Protein AF-0000000077099091 (afdb_homodimer)

Sequence (804 aa):
MNDFTFLSPTRLVVGRDAEKETGKWIKEYGGTTVLVHHDSGFVKQNGFVDKVIDMLKADGLKVVELGGVVPNPHLSKVYEGIELCKKEGVDFLLAIGGGSVIDSTKAIAMGLPYEGDVWDFFIEEDGVPHDVPTKSTPLGVILTIAATGSEASNSCVITKADENLKRFCDNDINRARFAIENPELTMTLPPFQTACGIIDIMSHSFERYFTPEKENDILTDYLCEAIFHTCMDCGRILMKDPENYEARASIMVASTLSHNGLTGMGRTGDWASHFIEHELSGEYQSVTHGAGLAVITPAWMKYVYKDNMDKFIKWATRVMGVSMDYGDPERTVLEAIDRLELFFLSLGVPTKLRDVPGVEDLDEEVMERMAKRVRVVHEDGSIGWVRRLNTEDIVEIFKLAMMNDFTFLSPTRLVVGRDAEKETGKWIKEYGGTTVLVHHDSGFVKQNGFVDKVIDMLKADGLKVVELGGVVPNPHLSKVYEGIELCKKEGVDFLLAIGGGSVIDSTKAIAMGLPYEGDVWDFFIEEDGVPHDVPTKSTPLGVILTIAATGSEASNSCVITKADENLKRFCDNDINRARFAIENPELTMTLPPFQTACGIIDIMSHSFERYFTPEKENDILTDYLCEAIFHTCMDCGRILMKDPENYEARASIMVASTLSHNGLTGMGRTGDWASHFIEHELSGEYQSVTHGAGLAVITPAWMKYVYKDNMDKFIKWATRVMGVSMDYGDPERTVLEAIDRLELFFLSLGVPTKLRDVPGVEDLDEEVMERMAKRVRVVHEDGSIGWVRRLNTEDIVEIFKLAM

Organism: Anaerostipes caccae (strain DSM 14662 / CCUG 47493 / JCM 13470 / NCIMB 13811 / L1-92) (NCBI:txid411490)

Secondary structure (DSSP, 8-state):
---EEEEEEEEEEESTTGGGGHHHHHHHTT-SEEEEEEESSHHHHTTHHHHHHHHHHHTT-EEEEEEEE-SS-BHHHHHHHHHHHHHHT--EEEEEESHHHHHHHHHHHHHTT-SS-GGGGT-EETTEES--------EEEEE---SS-TTT-SEEEEEEGGGTEEEEEE-GGGS-SEEEE-GGGGTTS-HHHHHHHHHHHHHHHHHHHS-S-SS--HHHHHHHHHHHHHHHHHHHHHHH-TT-HHHHHHHHHHHHHTTSSGGGTTS----HHHHHHHHHHHHSTTS-HHHHHHHHHHHHHHHHGGGGHHHHHHHHHHTS-PPP-TT-HHHHHHHHHHHHHHHHHHTT--SSGGGSTT--S--HHHHHHHHHHSPP-STTS-B-SSS-B-HHHHHHHHHHT-/---EEEEEEEEEEESTTGGGGHHHHHHHTT-SEEEEEEESSHHHHTTHHHHHHHHHHHTT-EEEEEEEE-SS-BHHHHHHHHHHHHHHT--EEEEEESHHHHHHHHHHHHHTT-SS-GGGGT-EETTEES--------EEEEE---SS-TTT-SEEEEEEGGGTEEEEEE-GGGS-SEEEE-GGGGTTS-HHHHHHHHHHHHHHHHHHHS-S-SS--HHHHHHHHHHHHHHHHHHHHHHH-TT-HHHHHHHHHHHHHTTSSGGGTTS----HHHHHHHHHHHHSTTS-HHHHHHHHHHHHHHHHGGGGHHHHHHHHHHTS-PPP-TT-HHHHHHHHHHHHHHHHHHTT--SSGGGSTT--S--HHHHHHHHHHSPP-STTS-B-SSS-B-HHHHHHHHHHT-

Foldseek 3Di:
DADDDADQQAAEQEEPPSLLCVLVVCVVVPWAEEEEEEEPDDCVVVCVSVVSVVSNVVSRHHYDYDYHADQQGALVSLVVLLVVCVVVVGQEYEFEEAQRSLLSRLLNFQCNVDPDRSCQQFDADLQHRSDHRDGGRAYAYEYLAQAQLQQGFQKHWHAHQVVLDITMGGDNNSHHNYYYHYLQSNLPPDLVRNLLRLLRLLLLLVLQLLAQDQPWDDPLNVVSLVLLQLSLVLLVVCLVPVRPRVSSSSSNVSSNCSRNCSSNPNGDGFCVLVLLLSLVCSVQVPFRSSLSSLALVLLVCVLQCVLHVNSLLCCLCSRQVFDADPVCSVVSNNVSSVSSNVSSVVSVGHRALVPTPRDPPDDLVSLLVSLQSGDANDSVRFGTGSDTAHSVNSSSSNVSSD/DADDDADQQAAEQEEPPSLLCVLVVCVVVPWAEEEEEEEPDDCVVVCVSVVSVVSNVVSRHHYDYDYHADQQGALVSLVVLLVVCVVVVGQEYEFEEAQRSLLSRLLNFQCNVPPDRSCQQFDDDLQHRSDHGDGGRAYAYEYLAQAQLQQGFQKHWHAHQVVLDITMGGDNNSHHNYYYHYLQSNLPDDLVRNLLRLLRLLLLLVLQLLAQDQPWDPPLNVVSLVLLQLSLVLLVVCLVPVRPRVSSSSSNVSSNCSHNCSSNPNGHGFCVLVLLLSLVCSVQVPFRSSLSSLALVLLVCVLQCVLHVNSLLCCLCSRQVFDADPVCSVVSNNVSSVSSNVSSVVSVGHRALVPTPRDPPDDLVSLLVSLQSGDANDSVRFGTGSDTAHSVNSSSSNVSSD

Radius of gyration: 26.86 Å; Cα contacts (8 Å, |Δi|>4): 1705; chains: 2; bounding box: 67×71×65 Å

pLDDT: mean 95.82, std 4.92, range [62.75, 98.94]

Nearest PDB structures (foldseek):
  5yvm-assembly1_A  TM=8.842E-01  e=1.916E-26  candidate division MSBL1 archaeon SCGC-AAA259E19
  5yvr-assembly1_A-2  TM=8.899E-01  e=1.116E-25  candidate division MSBL1 archaeon SCGC-AAA259E19
  2bl4-assembly1_A  TM=8.912E-01  e=6.413E-26  Escherichia coli
  6c7l-assembly1_A-2  TM=8.600E-01  e=1.061E-21  Thermococcus thioreducens
  6scg-assembly1_B  TM=8.452E-01  e=1.075E-20  Escherichia coli K-12

InterPro domains:
  IPR001670 Alcohol dehydrogenase, iron-type/glycerol dehydrogenase GldA [PF00465] (9-180)
  IPR044731 Butanol dehydrogenase-like [PTHR43633] (1-401)
  IPR044731 Butanol dehydrogenase-like [cd08187] (3-399)
  IPR056798 Fe-containing alcohol dehydrogenase-like, C-terminal [PF25137] (194-401)

Structure (mmCIF, N/CA/C/O backbone):
data_AF-0000000077099091-model_v1
#
loop_
_entity.id
_entity.type
_entity.pdbx_description
1 polymer 'Alcohol dehydrogenase, iron-dependent'
#
loop_
_atom_site.group_PDB
_atom_site.id
_atom_site.type_symbol
_atom_site.label_atom_id
_atom_site.label_alt_id
_atom_site.label_comp_id
_atom_site.label_asym_id
_atom_site.label_entity_id
_atom_site.label_seq_id
_atom_site.pdbx_PDB_ins_code
_atom_site.Cartn_x
_atom_site.Cartn_y
_atom_site.Cartn_z
_atom_site.occupancy
_atom_site.B_iso_or_equiv
_atom_site.auth_seq_id
_atom_site.auth_comp_id
_atom_site.auth_asym_id
_atom_site.auth_atom_id
_atom_site.pdbx_PDB_model_num
ATOM 1 N N . MET A 1 1 ? 9.234 -8.43 13.453 1 90.62 1 MET A N 1
ATOM 2 C CA . MET A 1 1 ? 8.07 -7.637 13.062 1 90.62 1 MET A CA 1
ATOM 3 C C . MET A 1 1 ? 7.023 -7.621 14.172 1 90.62 1 MET A C 1
ATOM 5 O O . MET A 1 1 ? 6.633 -8.68 14.68 1 90.62 1 MET A O 1
ATOM 9 N N . ASN A 1 2 ? 6.641 -6.469 14.688 1 93.25 2 ASN A N 1
ATOM 10 C CA . ASN A 1 2 ? 5.547 -6.34 15.641 1 93.25 2 ASN A CA 1
ATOM 11 C C . ASN A 1 2 ? 4.207 -6.715 15.023 1 93.25 2 ASN A C 1
ATOM 13 O O . ASN A 1 2 ? 4.016 -6.566 13.812 1 93.25 2 ASN A O 1
ATOM 17 N N . ASP A 1 3 ? 3.299 -7.332 15.906 1 95.75 3 ASP A N 1
ATOM 18 C CA . ASP A 1 3 ? 1.937 -7.551 15.43 1 95.75 3 ASP A CA 1
ATOM 19 C C . ASP A 1 3 ? 1.286 -6.238 15.008 1 95.75 3 ASP A C 1
ATOM 21 O O . ASP A 1 3 ? 1.543 -5.188 15.602 1 95.75 3 ASP A O 1
ATOM 25 N N . PHE A 1 4 ? 0.5 -6.297 13.953 1 96 4 PHE A N 1
ATOM 26 C CA . PHE A 1 4 ? -0.172 -5.078 13.516 1 96 4 PHE A CA 1
ATOM 27 C C . PHE A 1 4 ? -1.462 -5.406 12.773 1 96 4 PHE A C 1
ATOM 29 O O . PHE A 1 4 ? -1.683 -6.551 12.383 1 96 4 PHE A O 1
ATOM 36 N N . THR A 1 5 ? -2.334 -4.473 12.695 1 96.5 5 THR A N 1
ATOM 37 C CA . THR A 1 5 ? -3.473 -4.445 11.781 1 96.5 5 THR A CA 1
ATOM 38 C C . THR A 1 5 ? -3.303 -3.348 10.734 1 96.5 5 THR A C 1
ATOM 40 O O . THR A 1 5 ? -2.854 -2.244 11.055 1 96.5 5 THR A O 1
ATOM 43 N N . PHE A 1 6 ? -3.508 -3.684 9.516 1 96.25 6 PHE A N 1
ATOM 44 C CA . PHE A 1 6 ? -3.436 -2.707 8.43 1 96.25 6 PHE A CA 1
ATOM 45 C C . PHE A 1 6 ? -4.766 -2.623 7.688 1 96.25 6 PHE A C 1
ATOM 47 O O . PHE A 1 6 ? -5.363 -3.648 7.363 1 96.25 6 PHE A O 1
ATOM 54 N N . LEU A 1 7 ? -5.223 -1.424 7.527 1 92.75 7 LEU A N 1
ATOM 55 C CA . LEU A 1 7 ? -6.441 -1.12 6.785 1 92.75 7 LEU A CA 1
ATOM 56 C C . LEU A 1 7 ? -6.305 0.2 6.031 1 92.75 7 LEU A C 1
ATOM 58 O O . LEU A 1 7 ? -5.922 1.216 6.617 1 92.75 7 LEU A O 1
ATOM 62 N N . SER A 1 8 ? -6.488 0.218 4.746 1 93.44 8 SER A N 1
ATOM 63 C CA . SER A 1 8 ? -6.523 1.417 3.914 1 93.44 8 SER A CA 1
ATOM 64 C C . SER A 1 8 ? -7.867 1.558 3.205 1 93.44 8 SER A C 1
ATOM 66 O O . SER A 1 8 ? -7.961 1.344 1.994 1 93.44 8 SER A O 1
ATOM 68 N N . PRO A 1 9 ? -8.852 2.006 3.893 1 93.81 9 PRO A N 1
ATOM 69 C CA . PRO A 1 9 ? -10.234 1.945 3.41 1 93.81 9 PRO A CA 1
ATOM 70 C C . PRO A 1 9 ? -10.594 3.127 2.514 1 93.81 9 PRO A C 1
ATOM 72 O O . PRO A 1 9 ? -11.656 3.127 1.885 1 93.81 9 PRO A O 1
ATOM 75 N N . THR A 1 10 ? -9.734 4.188 2.518 1 97.81 10 THR A N 1
ATOM 76 C CA . THR A 1 10 ? -10.039 5.355 1.698 1 97.81 10 THR A CA 1
ATOM 77 C C . THR A 1 10 ? -9.93 5.02 0.214 1 97.81 10 THR A C 1
ATOM 79 O O . THR A 1 10 ? -8.906 4.5 -0.235 1 97.81 10 THR A O 1
ATOM 82 N N . ARG A 1 11 ? -11.023 5.273 -0.554 1 97.19 11 ARG A N 1
ATOM 83 C CA . ARG A 1 11 ? -10.984 5.109 -2.004 1 97.19 11 ARG A CA 1
ATOM 84 C C . ARG A 1 11 ? -10.195 6.238 -2.66 1 97.19 11 ARG A C 1
ATOM 86 O O . ARG A 1 11 ? -10.539 7.41 -2.514 1 97.19 11 ARG A O 1
ATOM 93 N N . LEU A 1 12 ? -9.094 5.918 -3.32 1 98.44 12 LEU A N 1
ATOM 94 C CA . LEU A 1 12 ? -8.312 6.914 -4.051 1 98.44 12 LEU A CA 1
ATOM 95 C C . LEU A 1 12 ? -8.75 6.98 -5.512 1 98.44 12 LEU A C 1
ATOM 97 O O . LEU A 1 12 ? -8.711 5.977 -6.223 1 98.44 12 LEU A O 1
ATOM 101 N N . VAL A 1 13 ? -9.234 8.109 -5.961 1 98.5 13 VAL A N 1
ATOM 102 C CA . VAL A 1 13 ? -9.586 8.352 -7.355 1 98.5 13 VAL A CA 1
ATOM 103 C C . VAL A 1 13 ? -8.562 9.297 -7.984 1 98.5 13 VAL A C 1
ATOM 105 O O . VAL A 1 13 ? -8.625 10.516 -7.777 1 98.5 13 VAL A O 1
ATOM 108 N N . VAL A 1 14 ? -7.676 8.727 -8.812 1 98.12 14 VAL A N 1
ATOM 109 C CA . VAL A 1 14 ? -6.5 9.469 -9.266 1 98.12 14 VAL A CA 1
ATOM 110 C C . VAL A 1 14 ? -6.57 9.68 -10.773 1 98.12 14 VAL A C 1
ATOM 112 O O . VAL A 1 14 ? -6.754 8.719 -11.531 1 98.12 14 VAL A O 1
ATOM 115 N N . GLY A 1 15 ? -6.469 10.914 -11.195 1 97.81 15 GLY A N 1
ATOM 116 C CA . GLY A 1 15 ? -6.418 11.148 -12.625 1 97.81 15 GLY A CA 1
ATOM 117 C C . GLY A 1 15 ? -6.973 12.5 -13.031 1 97.81 15 GLY A C 1
ATOM 118 O O . GLY A 1 15 ? -7.441 13.266 -12.18 1 97.81 15 GLY A O 1
ATOM 119 N N . ARG A 1 16 ? -6.895 12.812 -14.344 1 97.5 16 ARG A N 1
ATOM 120 C CA . ARG A 1 16 ? -7.441 14.047 -14.898 1 97.5 16 ARG A CA 1
ATOM 121 C C . ARG A 1 16 ? -8.953 14.094 -14.75 1 97.5 16 ARG A C 1
ATOM 123 O O . ARG A 1 16 ? -9.633 13.086 -14.961 1 97.5 16 ARG A O 1
ATOM 130 N N . ASP A 1 17 ? -9.469 15.188 -14.25 1 97.62 17 ASP A N 1
ATOM 131 C CA . ASP A 1 17 ? -10.898 15.484 -14.133 1 97.62 17 ASP A CA 1
ATOM 132 C C . ASP A 1 17 ? -11.562 14.578 -13.102 1 97.62 17 ASP A C 1
ATOM 134 O O . ASP A 1 17 ? -12.789 14.43 -13.102 1 97.62 17 ASP A O 1
ATOM 138 N N . ALA A 1 18 ? -10.727 13.969 -12.273 1 98.25 18 ALA A N 1
ATOM 139 C CA . ALA A 1 18 ? -11.273 13.062 -11.273 1 98.25 18 ALA A CA 1
ATOM 140 C C . ALA A 1 18 ? -12.312 13.758 -10.406 1 98.25 18 ALA A C 1
ATOM 142 O O . ALA A 1 18 ? -13.25 13.125 -9.906 1 98.25 18 ALA A O 1
ATOM 143 N N . GLU A 1 19 ? -12.242 15.086 -10.188 1 98.25 19 GLU A N 1
ATOM 144 C CA . GLU A 1 19 ? -13.148 15.836 -9.328 1 98.25 19 GLU A CA 1
ATOM 145 C C . GLU A 1 19 ? -14.586 15.781 -9.852 1 98.25 19 GLU A C 1
ATOM 147 O O . GLU A 1 19 ? -15.531 16 -9.094 1 98.25 19 GLU A O 1
ATOM 152 N N . LYS A 1 20 ? -14.734 15.523 -11.125 1 98 20 LYS A N 1
ATOM 153 C CA . LYS A 1 20 ? -16.062 15.43 -11.727 1 98 20 LYS A CA 1
ATOM 154 C C . LYS A 1 20 ? -16.859 14.281 -11.125 1 98 20 LYS A C 1
ATOM 156 O O . LYS A 1 20 ? -18.094 14.258 -11.219 1 98 20 LYS A O 1
ATOM 161 N N . GLU A 1 21 ? -16.141 13.305 -10.5 1 97.5 21 GLU A N 1
ATOM 162 C CA . GLU A 1 21 ? -16.812 12.148 -9.914 1 97.5 21 GLU A CA 1
ATOM 163 C C . GLU A 1 21 ? -17.203 12.414 -8.461 1 97.5 21 GLU A C 1
ATOM 165 O O . GLU A 1 21 ? -17.812 11.562 -7.809 1 97.5 21 GLU A O 1
ATOM 170 N N . THR A 1 22 ? -16.938 13.547 -7.938 1 98.69 22 THR A N 1
ATOM 171 C CA . THR A 1 22 ? -17.094 13.836 -6.512 1 98.69 22 THR A CA 1
ATOM 172 C C . THR A 1 22 ? -18.531 13.609 -6.066 1 98.69 22 THR A C 1
ATOM 174 O O . THR A 1 22 ? -18.781 12.961 -5.047 1 98.69 22 THR A O 1
ATOM 177 N N . GLY A 1 23 ? -19.516 14.141 -6.816 1 98.62 23 GLY A N 1
ATOM 178 C CA . GLY A 1 23 ? -20.922 13.977 -6.469 1 98.62 23 GLY A CA 1
ATOM 179 C C . GLY A 1 23 ? -21.344 12.523 -6.395 1 98.62 23 GLY A C 1
ATOM 180 O O . GLY A 1 23 ? -22.078 12.133 -5.488 1 98.62 23 GLY A O 1
ATOM 181 N N . LYS A 1 24 ? -20.859 11.773 -7.344 1 98.06 24 LYS A N 1
ATOM 182 C CA . LYS A 1 24 ? -21.141 10.336 -7.387 1 98.06 24 LYS A CA 1
ATOM 183 C C . LYS A 1 24 ? -20.703 9.656 -6.094 1 98.06 24 LYS A C 1
ATOM 185 O O . LYS A 1 24 ? -21.469 8.883 -5.508 1 98.06 24 LYS A O 1
ATOM 190 N N . TRP A 1 25 ? -19.516 9.945 -5.621 1 97.94 25 TRP A N 1
ATOM 191 C CA . TRP A 1 25 ? -18.969 9.273 -4.445 1 97.94 25 TRP A CA 1
ATOM 192 C C . TRP A 1 25 ? -19.656 9.773 -3.174 1 97.94 25 TRP A C 1
ATOM 194 O O . TRP A 1 25 ? -19.891 9 -2.244 1 97.94 25 TRP A O 1
ATOM 204 N N . ILE A 1 26 ? -19.984 11.062 -3.105 1 98.75 26 ILE A N 1
ATOM 205 C CA . ILE A 1 26 ? -20.703 11.586 -1.956 1 98.75 26 ILE A CA 1
ATOM 206 C C . ILE A 1 26 ? -22.031 10.836 -1.803 1 98.75 26 ILE A C 1
ATOM 208 O O . ILE A 1 26 ? -22.375 10.383 -0.708 1 98.75 26 ILE A O 1
ATOM 212 N N . LYS A 1 27 ? -22.75 10.664 -2.898 1 98.38 27 LYS A N 1
ATOM 213 C CA . LYS A 1 27 ? -24.031 9.969 -2.873 1 98.38 27 LYS A CA 1
ATOM 214 C C . LYS A 1 27 ? -23.859 8.5 -2.5 1 98.38 27 LYS A C 1
ATOM 216 O O . LYS A 1 27 ? -24.641 7.945 -1.739 1 98.38 27 LYS A O 1
ATOM 221 N N . GLU A 1 28 ? -22.812 7.914 -3.08 1 96.44 28 GLU A N 1
ATOM 222 C CA . GLU A 1 28 ? -22.516 6.512 -2.777 1 96.44 28 GLU A CA 1
ATOM 223 C C . GLU A 1 28 ? -22.328 6.301 -1.278 1 96.44 28 GLU A C 1
ATOM 225 O O . GLU A 1 28 ? -22.719 5.262 -0.74 1 96.44 28 GLU A O 1
ATOM 230 N N . TYR A 1 29 ? -21.766 7.309 -0.608 1 96.88 29 TYR A N 1
ATOM 231 C CA . TYR A 1 29 ? -21.484 7.172 0.818 1 96.88 29 TYR A CA 1
ATOM 232 C C . TYR A 1 29 ? -22.594 7.816 1.651 1 96.88 29 TYR A C 1
ATOM 234 O O . TYR A 1 29 ? -22.391 8.094 2.838 1 96.88 29 TYR A O 1
ATOM 242 N N . GLY A 1 30 ? -23.719 8.195 1.024 1 96.81 30 GLY A N 1
ATOM 243 C CA . GLY A 1 30 ? -24.938 8.523 1.742 1 96.81 30 GLY A CA 1
ATOM 244 C C . GLY A 1 30 ? -25.109 10.016 1.982 1 96.81 30 GLY A C 1
ATOM 245 O O . GLY A 1 30 ? -25.984 10.43 2.754 1 96.81 30 GLY A O 1
ATOM 246 N N . GLY A 1 31 ? -24.281 10.844 1.362 1 98.38 31 GLY A N 1
ATOM 247 C CA . GLY A 1 31 ? -24.375 12.281 1.568 1 98.38 31 GLY A CA 1
ATOM 248 C C . GLY A 1 31 ? -25.531 12.914 0.832 1 98.38 31 GLY A C 1
ATOM 249 O O . GLY A 1 31 ? -25.844 12.531 -0.296 1 98.38 31 GLY A O 1
ATOM 250 N N . THR A 1 32 ? -26.188 13.883 1.465 1 98.62 32 THR A N 1
ATOM 251 C CA . THR A 1 32 ? -27.266 14.656 0.844 1 98.62 32 THR A CA 1
ATOM 252 C C . THR A 1 32 ? -27.031 16.156 1.021 1 98.62 32 THR A C 1
ATOM 254 O O . THR A 1 32 ? -27.25 16.938 0.092 1 98.62 32 THR A O 1
ATOM 257 N N . THR A 1 33 ? -26.656 16.594 2.209 1 98.81 33 THR A N 1
ATOM 258 C CA . THR A 1 33 ? -26.281 17.969 2.533 1 98.81 33 THR A CA 1
ATOM 259 C C . THR A 1 33 ? -24.797 18.047 2.887 1 98.81 33 THR A C 1
ATOM 261 O O . THR A 1 33 ? -24.375 17.516 3.914 1 98.81 33 THR A O 1
ATOM 264 N N . VAL A 1 34 ? -24.047 18.766 2.047 1 98.88 34 VAL A N 1
ATOM 265 C CA . VAL A 1 34 ? -22.594 18.688 2.09 1 98.88 34 VAL A CA 1
ATOM 266 C C . VAL A 1 34 ? -22.016 20.031 2.521 1 98.88 34 VAL A C 1
ATOM 268 O O . VAL A 1 34 ? -22.359 21.078 1.963 1 98.88 34 VAL A O 1
ATOM 271 N N . LEU A 1 35 ? -21.172 20 3.529 1 98.94 35 LEU A N 1
ATOM 272 C CA . LEU A 1 35 ? -20.312 21.141 3.789 1 98.94 35 LEU A CA 1
ATOM 273 C C . LEU A 1 35 ? -19.078 21.109 2.9 1 98.94 35 LEU A C 1
ATOM 275 O O . LEU A 1 35 ? -18.297 20.141 2.945 1 98.94 35 LEU A O 1
ATOM 279 N N . VAL A 1 36 ? -18.938 22.094 2.086 1 98.88 36 VAL A N 1
ATOM 280 C CA . VAL A 1 36 ? -17.688 22.281 1.354 1 98.88 36 VAL A CA 1
ATOM 281 C C . VAL A 1 36 ? -16.766 23.203 2.141 1 98.88 36 VAL A C 1
ATOM 283 O O . VAL A 1 36 ? -17.078 24.391 2.34 1 98.88 36 VAL A O 1
ATOM 286 N N . HIS A 1 37 ? -15.695 22.656 2.635 1 98.81 37 HIS A N 1
ATOM 287 C CA . HIS A 1 37 ? -14.734 23.359 3.477 1 98.81 37 HIS A CA 1
ATOM 288 C C . HIS A 1 37 ? -13.414 23.594 2.74 1 98.81 37 HIS A C 1
ATOM 290 O O . HIS A 1 37 ? -12.93 22.688 2.041 1 98.81 37 HIS A O 1
ATOM 296 N N . HIS A 1 38 ? -12.898 24.828 2.74 1 98.38 38 HIS A N 1
ATOM 297 C CA . HIS A 1 38 ? -11.719 25.172 1.957 1 98.38 38 HIS A CA 1
ATOM 298 C C . HIS A 1 38 ? -10.992 26.375 2.562 1 98.38 38 HIS A C 1
ATOM 300 O O . HIS A 1 38 ? -11.492 27 3.502 1 98.38 38 HIS A O 1
ATOM 306 N N . ASP A 1 39 ? -9.805 26.609 2.121 1 95.19 39 ASP A N 1
ATOM 307 C CA . ASP A 1 39 ? -9.102 27.828 2.502 1 95.19 39 ASP A CA 1
ATOM 308 C C . ASP A 1 39 ? -9.5 28.984 1.593 1 95.19 39 ASP A C 1
ATOM 310 O O . ASP A 1 39 ? -10.414 28.859 0.775 1 95.19 39 ASP A O 1
ATOM 314 N N . SER A 1 40 ? -8.977 30.188 1.828 1 88.56 40 SER A N 1
ATOM 315 C CA . SER A 1 40 ? -9.281 31.375 1.032 1 88.56 40 SER A CA 1
ATOM 316 C C . SER A 1 40 ? -8.203 31.625 -0.015 1 88.56 40 SER A C 1
ATOM 318 O O . SER A 1 40 ? -8.086 32.75 -0.54 1 88.56 40 SER A O 1
ATOM 320 N N . GLY A 1 41 ? -7.469 30.609 -0.261 1 86.81 41 GLY A N 1
ATOM 321 C CA . GLY A 1 41 ? -6.312 30.781 -1.125 1 86.81 41 GLY A CA 1
ATOM 322 C C . GLY A 1 41 ? -6.633 30.609 -2.598 1 86.81 41 GLY A C 1
ATOM 323 O O . GLY A 1 41 ? -7.73 30.953 -3.043 1 86.81 41 GLY A O 1
ATOM 324 N N . PHE A 1 42 ? -5.676 30.203 -3.277 1 81.94 42 PHE A N 1
ATOM 325 C CA . PHE A 1 42 ? -5.684 30.172 -4.734 1 81.94 42 PHE A CA 1
ATOM 326 C C . PHE A 1 42 ? -6.828 29.312 -5.25 1 81.94 42 PHE A C 1
ATOM 328 O O . PHE A 1 42 ? -7.488 29.672 -6.23 1 81.94 42 PHE A O 1
ATOM 335 N N . VAL A 1 43 ? -7.172 28.266 -4.578 1 83.38 43 VAL A N 1
ATOM 336 C CA . VAL A 1 43 ? -8.156 27.297 -5.051 1 83.38 43 VAL A CA 1
ATOM 337 C C . VAL A 1 43 ? -9.547 27.922 -5.031 1 83.38 43 VAL A C 1
ATOM 339 O O . VAL A 1 43 ? -10.391 27.594 -5.867 1 83.38 43 VAL A O 1
ATOM 342 N N . LYS A 1 44 ? -9.742 28.766 -4.133 1 86.31 44 LYS A N 1
ATOM 343 C CA . LYS A 1 44 ? -10.992 29.516 -4.117 1 86.31 44 LYS A CA 1
ATOM 344 C C . LYS A 1 44 ? -10.945 30.672 -5.117 1 86.31 44 LYS A C 1
ATOM 346 O O . LYS A 1 44 ? -11.883 30.875 -5.887 1 86.31 44 LYS A O 1
ATOM 351 N N . GLN A 1 45 ? -9.844 31.219 -5.207 1 88.69 45 GLN A N 1
ATOM 352 C CA . GLN A 1 45 ? -9.703 32.438 -6.008 1 88.69 45 GLN A CA 1
ATOM 353 C C . GLN A 1 45 ? -9.758 32.125 -7.5 1 88.69 45 GLN A C 1
ATOM 355 O O . GLN A 1 45 ? -10.242 32.938 -8.289 1 88.69 45 GLN A O 1
ATOM 360 N N . ASN A 1 46 ? -9.32 30.984 -7.84 1 92.06 46 ASN A N 1
ATOM 361 C CA . ASN A 1 46 ? -9.281 30.656 -9.258 1 92.06 46 ASN A CA 1
ATOM 362 C C . ASN A 1 46 ? -10.609 30.062 -9.734 1 92.06 46 ASN A C 1
ATOM 364 O O . ASN A 1 46 ? -10.742 29.672 -10.891 1 92.06 46 ASN A O 1
ATOM 368 N N . GLY A 1 47 ? -11.547 29.922 -8.852 1 95.31 47 GLY A N 1
ATOM 369 C CA . GLY A 1 47 ? -12.891 29.516 -9.219 1 95.31 47 GLY A CA 1
ATOM 370 C C . GLY A 1 47 ? -13.109 28.016 -9.102 1 95.31 47 GLY A C 1
ATOM 371 O O . GLY A 1 47 ? -14.219 27.516 -9.336 1 95.31 47 GLY A O 1
ATOM 372 N N . PHE A 1 48 ? -12.109 27.328 -8.734 1 96.81 48 PHE A N 1
ATOM 373 C CA . PHE A 1 48 ? -12.219 25.875 -8.711 1 96.81 48 PHE A CA 1
ATOM 374 C C . PHE A 1 48 ? -13.258 25.422 -7.691 1 96.81 48 PHE A C 1
ATOM 376 O O . PHE A 1 48 ? -14.062 24.547 -7.969 1 96.81 48 PHE A O 1
ATOM 383 N N . VAL A 1 49 ? -13.305 26.031 -6.504 1 98.12 49 VAL A N 1
ATOM 384 C CA . VAL A 1 49 ? -14.266 25.672 -5.465 1 98.12 49 VAL A CA 1
ATOM 385 C C . VAL A 1 49 ? -15.688 25.906 -5.977 1 98.12 49 VAL A C 1
ATOM 387 O O . VAL A 1 49 ? -16.562 25.047 -5.805 1 98.12 49 VAL A O 1
ATOM 390 N N . ASP A 1 50 ? -15.875 27.016 -6.629 1 97.94 50 ASP A N 1
ATOM 391 C CA . ASP A 1 50 ? -17.188 27.344 -7.168 1 97.94 50 ASP A CA 1
ATOM 392 C C . ASP A 1 50 ? -17.625 26.328 -8.227 1 97.94 50 ASP A C 1
ATOM 394 O O . ASP A 1 50 ? -18.781 25.922 -8.273 1 97.94 50 ASP A O 1
ATOM 398 N N . LYS A 1 51 ? -16.672 25.969 -9 1 97.75 51 LYS A N 1
ATOM 399 C CA . LYS A 1 51 ? -16.953 24.953 -10.023 1 97.75 51 LYS A CA 1
ATOM 400 C C . LYS A 1 51 ? -17.406 23.641 -9.391 1 97.75 51 LYS A C 1
ATOM 402 O O . LYS A 1 51 ? -18.344 23.016 -9.859 1 97.75 51 LYS A O 1
ATOM 407 N N . VAL A 1 52 ? -16.703 23.203 -8.367 1 98.44 52 VAL A N 1
ATOM 408 C CA . VAL A 1 52 ? -17.047 21.969 -7.672 1 98.44 52 VAL A CA 1
ATOM 409 C C . VAL A 1 52 ? -18.438 22.094 -7.051 1 98.44 52 VAL A C 1
ATOM 411 O O . VAL A 1 52 ? -19.25 21.188 -7.16 1 98.44 52 VAL A O 1
ATOM 414 N N . ILE A 1 53 ? -18.703 23.25 -6.422 1 98.5 53 ILE A N 1
ATOM 415 C CA . ILE A 1 53 ? -20 23.484 -5.785 1 98.5 53 ILE A CA 1
ATOM 416 C C . ILE A 1 53 ? -21.109 23.406 -6.824 1 98.5 53 ILE A C 1
ATOM 418 O O . ILE A 1 53 ? -22.141 22.766 -6.59 1 98.5 53 ILE A O 1
ATOM 422 N N . ASP A 1 54 ? -20.875 23.969 -7.973 1 98.44 54 ASP A N 1
ATOM 423 C CA . ASP A 1 54 ? -21.859 23.938 -9.047 1 98.44 54 ASP A CA 1
ATOM 424 C C . ASP A 1 54 ? -22.109 22.5 -9.5 1 98.44 54 ASP A C 1
ATOM 426 O O . ASP A 1 54 ? -23.266 22.109 -9.742 1 98.44 54 ASP A O 1
ATOM 430 N N . MET A 1 55 ? -21.062 21.75 -9.625 1 98.38 55 MET A N 1
ATOM 431 C CA . MET A 1 55 ? -21.172 20.344 -10.031 1 98.38 55 MET A CA 1
ATOM 432 C C . MET A 1 55 ? -21.984 19.562 -9 1 98.38 55 MET A C 1
ATOM 434 O O . MET A 1 55 ? -22.812 18.734 -9.367 1 98.38 55 MET A O 1
ATOM 438 N N . LEU A 1 56 ? -21.734 19.828 -7.719 1 98.75 56 LEU A N 1
ATOM 439 C CA . LEU A 1 56 ? -22.438 19.125 -6.648 1 98.75 56 LEU A CA 1
ATOM 440 C C . LEU A 1 56 ? -23.922 19.453 -6.668 1 98.75 56 LEU A C 1
ATOM 442 O O . LEU A 1 56 ? -24.766 18.578 -6.523 1 98.75 56 LEU A O 1
ATOM 446 N N . LYS A 1 57 ? -24.219 20.734 -6.848 1 98.5 57 LYS A N 1
ATOM 447 C CA . LYS A 1 57 ? -25.609 21.156 -6.93 1 98.5 57 LYS A CA 1
ATOM 448 C C . LYS A 1 57 ? -26.312 20.547 -8.141 1 98.5 57 LYS A C 1
ATOM 450 O O . LYS A 1 57 ? -27.469 20.125 -8.047 1 98.5 57 LYS A O 1
ATOM 455 N N . ALA A 1 58 ? -25.609 20.469 -9.195 1 98 58 ALA A N 1
ATOM 456 C CA . ALA A 1 58 ? -26.156 19.844 -10.398 1 98 58 ALA A CA 1
ATOM 457 C C . ALA A 1 58 ? -26.453 18.375 -10.172 1 98 58 ALA A C 1
ATOM 459 O O . ALA A 1 58 ? -27.375 17.812 -10.781 1 98 58 ALA A O 1
ATOM 460 N N . ASP A 1 59 ? -25.734 17.781 -9.289 1 97.25 59 ASP A N 1
ATOM 461 C CA . ASP A 1 59 ? -25.938 16.375 -8.953 1 97.25 59 ASP A CA 1
ATOM 462 C C . ASP A 1 59 ? -27.062 16.219 -7.922 1 97.25 59 ASP A C 1
ATOM 464 O O . ASP A 1 59 ? -27.328 15.102 -7.445 1 97.25 59 ASP A O 1
ATOM 468 N N . GLY A 1 60 ? -27.672 17.266 -7.488 1 98 60 GLY A N 1
ATOM 469 C CA . GLY A 1 60 ? -28.828 17.203 -6.609 1 98 60 GLY A CA 1
ATOM 470 C C . GLY A 1 60 ? -28.453 17.266 -5.141 1 98 60 GLY A C 1
ATOM 471 O O . GLY A 1 60 ? -29.281 16.953 -4.277 1 98 60 GLY A O 1
ATOM 472 N N . LEU A 1 61 ? -27.266 17.703 -4.812 1 98.75 61 LEU A N 1
ATOM 473 C CA . LEU A 1 61 ? -26.828 17.812 -3.426 1 98.75 61 LEU A CA 1
ATOM 474 C C . LEU A 1 61 ? -27.078 19.219 -2.898 1 98.75 61 LEU A C 1
ATOM 476 O O . LEU A 1 61 ? -26.938 20.203 -3.639 1 98.75 61 LEU A O 1
ATOM 480 N N . LYS A 1 62 ? -27.484 19.344 -1.639 1 98.69 62 LYS A N 1
ATOM 481 C CA . LYS A 1 62 ? -27.469 20.625 -0.939 1 98.69 62 LYS A CA 1
ATOM 482 C C . LYS A 1 62 ? -26.062 20.969 -0.459 1 98.69 62 LYS A C 1
ATOM 484 O O . LYS A 1 62 ? -25.359 20.125 0.083 1 98.69 62 LYS A O 1
ATOM 489 N N . VAL A 1 63 ? -25.656 22.234 -0.708 1 98.81 63 VAL A N 1
ATOM 490 C CA . VAL A 1 63 ? -24.281 22.594 -0.406 1 98.81 63 VAL A CA 1
ATOM 491 C C . VAL A 1 63 ? -24.25 23.781 0.538 1 98.81 63 VAL A C 1
ATOM 493 O O . VAL A 1 63 ? -24.953 24.766 0.329 1 98.81 63 VAL A O 1
ATOM 496 N N . VAL A 1 64 ? -23.5 23.609 1.573 1 98.56 64 VAL A N 1
ATOM 497 C CA . VAL A 1 64 ? -23.109 24.656 2.496 1 98.56 64 VAL A CA 1
ATOM 498 C C . VAL A 1 64 ? -21.609 24.922 2.375 1 98.56 64 VAL A C 1
ATOM 500 O O . VAL A 1 64 ? -20.812 23.984 2.234 1 98.56 64 VAL A O 1
ATOM 503 N N . GLU A 1 65 ? -21.281 26.203 2.354 1 98.56 65 GLU A N 1
ATOM 504 C CA . GLU A 1 65 ? -19.859 26.531 2.148 1 98.56 65 GLU A CA 1
ATOM 505 C C . GLU A 1 65 ? -19.266 27.172 3.395 1 98.56 65 GLU A C 1
ATOM 507 O O . GLU A 1 65 ? -19.906 28 4.047 1 98.56 65 GLU A O 1
ATOM 512 N N . LEU A 1 66 ? -18.078 26.766 3.74 1 98.56 66 LEU A N 1
ATOM 513 C CA . LEU A 1 66 ? -17.297 27.375 4.805 1 98.56 66 LEU A CA 1
ATOM 514 C C . LEU A 1 66 ? -15.844 27.562 4.367 1 98.56 66 LEU A C 1
ATOM 516 O O . LEU A 1 66 ? -15.109 26.578 4.23 1 98.56 66 LEU A O 1
ATOM 520 N N . GLY A 1 67 ? -15.453 28.797 4.129 1 97.81 67 GLY A N 1
ATOM 521 C CA . GLY A 1 67 ? -14.078 29.125 3.777 1 97.81 67 GLY A CA 1
ATOM 522 C C . GLY A 1 67 ? -13.281 29.656 4.949 1 97.81 67 GLY A C 1
ATOM 523 O O . GLY A 1 67 ? -13.75 29.641 6.09 1 97.81 67 GLY A O 1
ATOM 524 N N . GLY A 1 68 ? -11.977 29.906 4.707 1 96.44 68 GLY A N 1
ATOM 525 C CA . GLY A 1 68 ? -11.203 30.672 5.668 1 96.44 68 GLY A CA 1
ATOM 526 C C . GLY A 1 68 ? -10.242 29.812 6.473 1 96.44 68 GLY A C 1
ATOM 527 O O . GLY A 1 68 ? -9.68 30.281 7.469 1 96.44 68 GLY A O 1
ATOM 528 N N . VAL A 1 69 ? -10.047 28.562 6.094 1 96.81 69 VAL A N 1
ATOM 529 C CA . VAL A 1 69 ? -9.055 27.75 6.797 1 96.81 69 VAL A CA 1
ATOM 530 C C . VAL A 1 69 ? -7.66 28.344 6.578 1 96.81 69 VAL A C 1
ATOM 532 O O . VAL A 1 69 ? -7.324 28.75 5.469 1 96.81 69 VAL A O 1
ATOM 535 N N . VAL A 1 70 ? -6.879 28.406 7.582 1 92.75 70 VAL A N 1
ATOM 536 C CA . VAL A 1 70 ? -5.512 28.922 7.5 1 92.75 70 VAL A CA 1
ATOM 537 C C . VAL A 1 70 ? -4.527 27.766 7.691 1 92.75 70 VAL A C 1
ATOM 539 O O . VAL A 1 70 ? -4.902 26.688 8.148 1 92.75 70 VAL A O 1
ATOM 542 N N . PRO A 1 71 ? -3.23 27.969 7.219 1 89.12 71 PRO A N 1
ATOM 543 C CA . PRO A 1 71 ? -2.211 26.984 7.59 1 89.12 71 PRO A CA 1
ATOM 544 C C . PRO A 1 71 ? -2.145 26.75 9.102 1 89.12 71 PRO A C 1
ATOM 546 O O . PRO A 1 71 ? -2.344 27.672 9.883 1 89.12 71 PRO A O 1
ATOM 549 N N . ASN A 1 72 ? -1.799 25.547 9.539 1 91.25 72 ASN A N 1
ATOM 550 C CA . ASN A 1 72 ? -1.934 25.219 10.953 1 91.25 72 ASN A CA 1
ATOM 551 C C . ASN A 1 72 ? -3.328 25.547 11.477 1 91.25 72 ASN A C 1
ATOM 553 O O . ASN A 1 72 ? -3.492 26.484 12.258 1 91.25 72 ASN A O 1
ATOM 557 N N . PRO A 1 73 ? -4.281 24.703 11.039 1 95.31 73 PRO A N 1
ATOM 558 C CA . PRO A 1 73 ? -5.699 25.047 11.172 1 95.31 73 PRO A CA 1
ATOM 559 C C . PRO A 1 73 ? -6.102 25.328 12.617 1 95.31 73 PRO A C 1
ATOM 561 O O . PRO A 1 73 ? -5.676 24.609 13.531 1 95.31 73 PRO A O 1
ATOM 564 N N . HIS A 1 74 ? -6.969 26.344 12.75 1 96.75 74 HIS A N 1
ATOM 565 C CA . HIS A 1 74 ? -7.32 26.844 14.07 1 96.75 74 HIS A CA 1
ATOM 566 C C . HIS A 1 74 ? -8.57 26.156 14.617 1 96.75 74 HIS A C 1
ATOM 568 O O . HIS A 1 74 ? -9.523 25.922 13.875 1 96.75 74 HIS A O 1
ATOM 574 N N . LEU A 1 75 ? -8.586 25.984 15.922 1 97.94 75 LEU A N 1
ATOM 575 C CA . LEU A 1 75 ? -9.711 25.406 16.656 1 97.94 75 LEU A CA 1
ATOM 576 C C . LEU A 1 75 ? -10.953 26.281 16.5 1 97.94 75 LEU A C 1
ATOM 578 O O . LEU A 1 75 ? -12.078 25.781 16.438 1 97.94 75 LEU A O 1
ATOM 582 N N . SER A 1 76 ? -10.766 27.562 16.422 1 98.19 76 SER A N 1
ATOM 583 C CA . SER A 1 76 ? -11.883 28.484 16.297 1 98.19 76 SER A CA 1
ATOM 584 C C . SER A 1 76 ? -12.68 28.219 15.023 1 98.19 76 SER A C 1
ATOM 586 O O . SER A 1 76 ? -13.914 28.281 15.039 1 98.19 76 SER A O 1
ATOM 588 N N . LYS A 1 77 ? -12.016 27.938 13.938 1 98.31 77 LYS A N 1
ATOM 589 C CA . LYS A 1 77 ? -12.68 27.625 12.68 1 98.31 77 LYS A CA 1
ATOM 590 C C . LYS A 1 77 ? -13.453 26.297 12.773 1 98.31 77 LYS A C 1
ATOM 592 O O . LYS A 1 77 ? -14.516 26.156 12.172 1 98.31 77 LYS A O 1
ATOM 597 N N . VAL A 1 78 ? -12.945 25.391 13.516 1 98.75 78 VAL A N 1
ATOM 598 C CA . VAL A 1 78 ? -13.609 24.109 13.75 1 98.75 78 VAL A CA 1
ATOM 599 C C . VAL A 1 78 ? -14.938 24.344 14.469 1 98.75 78 VAL A C 1
ATOM 601 O O . VAL A 1 78 ? -15.969 23.797 14.07 1 98.75 78 VAL A O 1
ATOM 604 N N . TYR A 1 79 ? -14.875 25.203 15.516 1 98.69 79 TYR A N 1
ATOM 605 C CA . TYR A 1 79 ? -16.094 25.531 16.25 1 98.69 79 TYR A CA 1
ATOM 606 C C . TYR A 1 79 ? -17.125 26.156 15.32 1 98.69 79 TYR A C 1
ATOM 608 O O . TYR A 1 79 ? -18.312 25.781 15.352 1 98.69 79 TYR A O 1
ATOM 616 N N . GLU A 1 80 ? -16.672 27.062 14.523 1 98.75 80 GLU A N 1
ATOM 617 C CA . GLU A 1 80 ? -17.547 27.703 13.547 1 98.75 80 GLU A CA 1
ATOM 618 C C . GLU A 1 80 ? -18.188 26.672 12.625 1 98.75 80 GLU A C 1
ATOM 620 O O . GLU A 1 80 ? -19.391 26.734 12.352 1 98.75 80 GLU A O 1
ATOM 625 N N . GLY A 1 81 ? -17.406 25.734 12.133 1 98.81 81 GLY A N 1
ATOM 626 C CA . GLY A 1 81 ? -17.891 24.688 11.242 1 98.81 81 GLY A CA 1
ATOM 627 C C . GLY A 1 81 ? -18.906 23.766 11.898 1 98.81 81 GLY A C 1
ATOM 628 O O . GLY A 1 81 ? -19.938 23.422 11.289 1 98.81 81 GLY A O 1
ATOM 629 N N . ILE A 1 82 ? -18.656 23.359 13.125 1 98.81 82 ILE A N 1
ATOM 630 C CA . ILE A 1 82 ? -19.562 22.484 13.859 1 98.81 82 ILE A CA 1
ATOM 631 C C . ILE A 1 82 ? -20.922 23.172 13.992 1 98.81 82 ILE A C 1
ATOM 633 O O . ILE A 1 82 ? -21.969 22.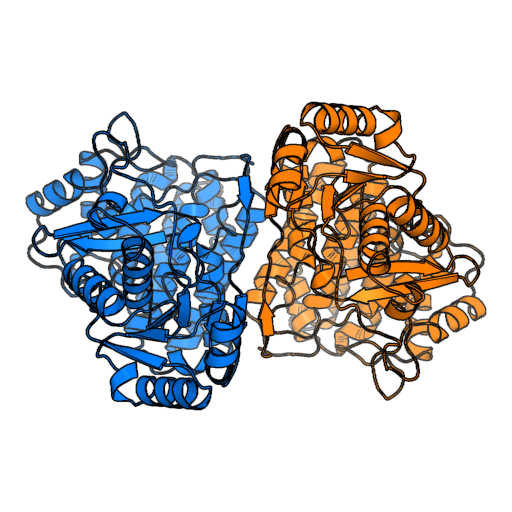562 13.703 1 98.81 82 ILE A O 1
ATOM 637 N N . GLU A 1 83 ? -20.875 24.422 14.398 1 98.62 83 GLU A N 1
ATOM 638 C CA . GLU A 1 83 ? -22.109 25.172 14.578 1 98.62 83 GLU A CA 1
ATOM 639 C C . GLU A 1 83 ? -22.891 25.297 13.266 1 98.62 83 GLU A C 1
ATOM 641 O O . GLU A 1 83 ? -24.094 25.094 13.234 1 98.62 83 GLU A O 1
ATOM 646 N N . LEU A 1 84 ? -22.203 25.641 12.234 1 98.75 84 LEU A N 1
ATOM 647 C CA . LEU A 1 84 ? -22.812 25.797 10.914 1 98.75 84 LEU A CA 1
ATOM 648 C C . LEU A 1 84 ? -23.453 24.484 10.453 1 98.75 84 LEU A C 1
ATOM 650 O O . LEU A 1 84 ? -24.562 24.484 9.938 1 98.75 84 LEU A O 1
ATOM 654 N N . CYS A 1 85 ? -22.75 23.391 10.594 1 98.81 85 CYS A N 1
ATOM 655 C CA . CYS A 1 85 ? -23.219 22.078 10.156 1 98.81 85 CYS A CA 1
ATOM 656 C C . CYS A 1 85 ? -24.469 21.672 10.922 1 98.81 85 CYS A C 1
ATOM 658 O O . CYS A 1 85 ? -25.406 21.109 10.344 1 98.81 85 CYS A O 1
ATOM 660 N N . LYS A 1 86 ? -24.453 21.922 12.234 1 98.44 86 LYS A N 1
ATOM 661 C CA . LYS A 1 86 ? -25.641 21.625 13.039 1 98.44 86 LYS A CA 1
ATOM 662 C C . LYS A 1 86 ? -26.844 22.422 12.57 1 98.44 86 LYS A C 1
ATOM 664 O O . LYS A 1 86 ? -27.938 21.875 12.406 1 98.44 86 LYS A O 1
ATOM 669 N N . LYS A 1 87 ? -26.641 23.641 12.398 1 98.44 87 LYS A N 1
ATOM 670 C CA . LYS A 1 87 ? -27.703 24.547 11.984 1 98.44 87 LYS A CA 1
ATOM 671 C C . LYS A 1 87 ? -28.281 24.125 10.641 1 98.44 87 LYS A C 1
ATOM 673 O O . LYS A 1 87 ? -29.5 24.203 10.445 1 98.44 87 LYS A O 1
ATOM 678 N N . GLU A 1 88 ? -27.453 23.641 9.695 1 98.62 88 GLU A N 1
ATOM 679 C CA . GLU A 1 88 ? -27.859 23.406 8.312 1 98.62 88 GLU A CA 1
ATOM 680 C C . GLU A 1 88 ? -28.203 21.938 8.078 1 98.62 88 GLU A C 1
ATOM 682 O O . GLU A 1 88 ? -28.641 21.562 6.988 1 98.62 88 GLU A O 1
ATOM 687 N N . GLY A 1 89 ? -27.969 21.094 9.031 1 98.38 89 GLY A N 1
ATOM 688 C CA . GLY A 1 89 ? -28.266 19.672 8.898 1 98.38 89 GLY A CA 1
ATOM 689 C C . GLY A 1 89 ? -27.312 18.953 7.969 1 98.38 89 GLY A C 1
ATOM 690 O O . GLY A 1 89 ? -27.734 18.141 7.133 1 98.38 89 GLY A O 1
ATOM 691 N N . VAL A 1 90 ? -26.062 19.234 8.047 1 98.81 90 VAL A N 1
ATOM 692 C CA . VAL A 1 90 ? -25.031 18.641 7.203 1 98.81 90 VAL A CA 1
ATOM 693 C C . VAL A 1 90 ? -24.828 17.188 7.586 1 98.81 90 VAL A C 1
ATOM 695 O O . VAL A 1 90 ? -24.734 16.859 8.766 1 98.81 90 VAL A O 1
ATOM 698 N N . ASP A 1 91 ? -24.766 16.281 6.551 1 98.81 91 ASP A N 1
ATOM 699 C CA . ASP A 1 91 ? -24.578 14.867 6.824 1 98.81 91 ASP A CA 1
ATOM 700 C C . ASP A 1 91 ? -23.344 14.328 6.094 1 98.81 91 ASP A C 1
ATOM 702 O O . ASP A 1 91 ? -23.047 13.133 6.156 1 98.81 91 ASP A O 1
ATOM 706 N N . PHE A 1 92 ? -22.625 15.18 5.402 1 98.88 92 PHE A N 1
ATOM 707 C CA . PHE A 1 92 ? -21.375 14.836 4.719 1 98.88 92 PHE A CA 1
ATOM 708 C C . PHE A 1 92 ? -20.469 16.047 4.609 1 98.88 92 PHE A C 1
ATOM 710 O O . PHE A 1 92 ? -20.922 17.156 4.375 1 98.88 92 PHE A O 1
ATOM 717 N N . LEU A 1 93 ? -19.172 15.859 4.797 1 98.94 93 LEU A N 1
ATOM 718 C CA . LEU A 1 93 ? -18.219 16.953 4.668 1 98.94 93 LEU A CA 1
ATOM 719 C C . LEU A 1 93 ? -17.25 16.719 3.51 1 98.94 93 LEU A C 1
ATOM 721 O O . LEU A 1 93 ? -16.844 15.578 3.273 1 98.94 93 LEU A O 1
ATOM 725 N N . LEU A 1 94 ? -16.922 17.75 2.787 1 98.94 94 LEU A N 1
ATOM 726 C CA . LEU A 1 94 ? -15.953 17.703 1.689 1 98.94 94 LEU A CA 1
ATOM 727 C C . LEU A 1 94 ? -14.852 18.734 1.883 1 98.94 94 LEU A C 1
ATOM 729 O O . LEU A 1 94 ? -15.117 19.938 1.855 1 98.94 94 LEU A O 1
ATOM 733 N N . ALA A 1 95 ? -13.664 18.266 2.104 1 98.88 95 ALA A N 1
ATOM 734 C CA . ALA A 1 95 ? -12.492 19.141 2.16 1 98.88 95 ALA A CA 1
ATOM 735 C C . ALA A 1 95 ? -11.922 19.375 0.765 1 98.88 95 ALA A C 1
ATOM 737 O O . ALA A 1 95 ? -11.68 18.438 0.016 1 98.88 95 ALA A O 1
ATOM 738 N N . ILE A 1 96 ? -11.773 20.594 0.384 1 98.69 96 ILE A N 1
ATOM 739 C CA . ILE A 1 96 ? -11.039 20.969 -0.823 1 98.69 96 ILE A CA 1
ATOM 740 C C . ILE A 1 96 ? -9.781 21.75 -0.448 1 98.69 96 ILE A C 1
ATOM 742 O O . ILE A 1 96 ? -9.859 22.938 -0.109 1 98.69 96 ILE A O 1
ATOM 746 N N . GLY A 1 97 ? -8.641 21.062 -0.465 1 97.62 97 GLY A N 1
ATOM 747 C CA . GLY A 1 97 ? -7.422 21.734 -0.041 1 97.62 97 GLY A CA 1
ATOM 748 C C . GLY A 1 97 ? -6.34 20.766 0.397 1 97.62 97 GLY A C 1
ATOM 749 O O . GLY A 1 97 ? -6.309 19.609 -0.053 1 97.62 97 GLY A O 1
ATOM 750 N N . GLY A 1 98 ? -5.422 21.281 1.168 1 96.38 98 GLY A N 1
ATOM 751 C CA . GLY A 1 98 ? -4.344 20.469 1.713 1 96.38 98 GLY A CA 1
ATOM 752 C C . GLY A 1 98 ? -4.609 19.984 3.127 1 96.38 98 GLY A C 1
ATOM 753 O O . GLY A 1 98 ? -5.766 19.875 3.539 1 96.38 98 GLY A O 1
ATOM 754 N N . GLY A 1 99 ? -3.562 19.672 3.812 1 96.88 99 GLY A N 1
ATOM 755 C CA . GLY A 1 99 ? -3.631 19.078 5.141 1 96.88 99 GLY A CA 1
ATOM 756 C C . GLY A 1 99 ? -4.41 19.922 6.129 1 96.88 99 GLY A C 1
ATOM 757 O O . GLY A 1 99 ? -5.199 19.391 6.918 1 96.88 99 GLY A O 1
ATOM 758 N N . SER A 1 100 ? -4.203 21.234 6.086 1 96.44 100 SER A N 1
ATOM 759 C CA . SER A 1 100 ? -4.875 22.109 7.039 1 96.44 100 SER A CA 1
ATOM 760 C C . SER A 1 100 ? -6.387 22.062 6.863 1 96.44 100 SER A C 1
ATOM 762 O O . SER A 1 100 ? -7.129 22 7.848 1 96.44 100 SER A O 1
ATOM 764 N N . VAL A 1 101 ? -6.832 22.109 5.621 1 98.38 101 VAL A N 1
ATOM 765 C CA . VAL A 1 101 ? -8.266 22.047 5.336 1 98.38 101 VAL A CA 1
ATOM 766 C C . VAL A 1 101 ? -8.82 20.688 5.73 1 98.38 101 VAL A C 1
ATOM 768 O O . VAL A 1 101 ? -9.891 20.594 6.336 1 98.38 101 VAL A O 1
ATOM 771 N N . ILE A 1 102 ? -8.102 19.625 5.414 1 98.69 102 ILE A N 1
ATOM 772 C CA . ILE A 1 102 ? -8.547 18.266 5.691 1 98.69 102 ILE A CA 1
ATOM 773 C C . ILE A 1 102 ? -8.648 18.062 7.203 1 98.69 102 ILE A C 1
ATOM 775 O O . ILE A 1 102 ? -9.648 17.516 7.691 1 98.69 102 ILE A O 1
ATOM 779 N N . ASP A 1 103 ? -7.664 18.5 7.938 1 98.56 103 ASP A N 1
ATOM 780 C CA . ASP A 1 103 ? -7.676 18.328 9.391 1 98.56 103 ASP A CA 1
ATOM 781 C C . ASP A 1 103 ? -8.805 19.125 10.031 1 98.56 103 ASP A C 1
ATOM 783 O O . ASP A 1 103 ? -9.484 18.641 10.938 1 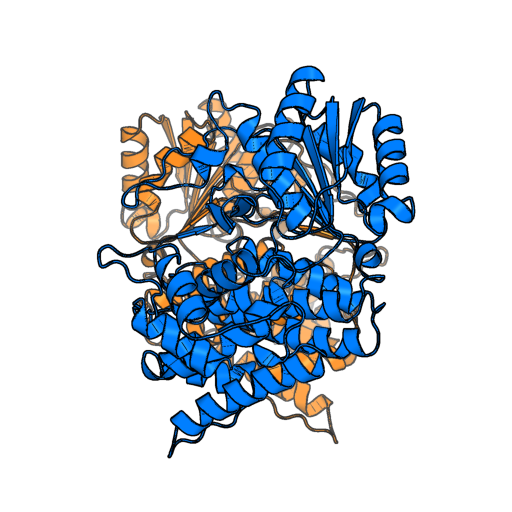98.56 103 ASP A O 1
ATOM 787 N N . SER A 1 104 ? -8.961 20.375 9.555 1 98.69 104 SER A N 1
ATOM 788 C CA . SER A 1 104 ? -10.109 21.141 10.016 1 98.69 104 SER A CA 1
ATOM 789 C C . SER A 1 104 ? -11.414 20.406 9.742 1 98.69 104 SER A C 1
ATOM 791 O O . SER A 1 104 ? -12.289 20.344 10.609 1 98.69 104 SER A O 1
ATOM 793 N N . THR A 1 105 ? -11.531 19.844 8.594 1 98.88 105 THR A N 1
ATOM 794 C CA . THR A 1 105 ? -12.719 19.094 8.195 1 98.88 105 THR A CA 1
ATOM 795 C C . THR A 1 105 ? -12.906 17.875 9.078 1 98.88 105 THR A C 1
ATOM 797 O O . THR A 1 105 ? -14.023 17.578 9.523 1 98.88 105 THR A O 1
ATOM 800 N N . LYS A 1 106 ? -11.852 17.125 9.344 1 98.81 106 LYS A N 1
ATOM 801 C CA . LYS A 1 106 ? -11.898 15.961 10.219 1 98.81 106 LYS A CA 1
ATOM 802 C C . LYS A 1 106 ? -12.367 16.344 11.617 1 98.81 106 LYS A C 1
ATOM 804 O O . LYS A 1 106 ? -13.164 15.625 12.227 1 98.81 106 LYS A O 1
ATOM 809 N N . ALA A 1 107 ? -11.805 17.406 12.125 1 98.69 107 ALA A N 1
ATOM 810 C CA . ALA A 1 107 ? -12.188 17.859 13.469 1 98.69 107 ALA A CA 1
ATOM 811 C C . ALA A 1 107 ? -13.672 18.219 13.516 1 98.69 107 ALA A C 1
ATOM 813 O O . ALA A 1 107 ? -14.359 17.906 14.492 1 98.69 107 ALA A O 1
ATOM 814 N N . ILE A 1 108 ? -14.156 18.906 12.469 1 98.88 108 ILE A N 1
ATOM 815 C CA . ILE A 1 108 ? -15.578 19.203 12.383 1 98.88 108 ILE A CA 1
ATOM 816 C C . ILE A 1 108 ? -16.375 17.906 12.352 1 98.88 108 ILE A C 1
ATOM 818 O O . ILE A 1 108 ? -17.375 17.766 13.07 1 98.88 108 ILE A O 1
ATOM 822 N N . ALA A 1 109 ? -15.945 16.953 11.578 1 98.81 109 ALA A N 1
ATOM 823 C CA . ALA A 1 109 ? -16.641 15.672 11.398 1 98.81 109 ALA A CA 1
ATOM 824 C C . ALA A 1 109 ? -16.766 14.93 12.727 1 98.81 109 ALA A C 1
ATOM 826 O O . ALA A 1 109 ? -17.812 14.344 13.008 1 98.81 109 ALA A O 1
ATOM 827 N N . MET A 1 110 ? -15.711 14.938 13.508 1 98.25 110 MET A N 1
ATOM 828 C CA . MET A 1 110 ? -15.727 14.281 14.812 1 98.25 110 MET A CA 1
ATOM 829 C C . MET A 1 110 ? -16.578 15.055 15.805 1 98.25 110 MET A C 1
ATOM 831 O O . MET A 1 110 ? -17.219 14.469 16.672 1 98.25 110 MET A O 1
ATOM 835 N N . GLY A 1 111 ? -16.547 16.359 15.695 1 98.19 111 GLY A N 1
ATOM 836 C CA . GLY A 1 111 ? -17.234 17.219 16.641 1 98.19 111 GLY A CA 1
ATOM 837 C C . GLY A 1 111 ? -18.734 17.234 16.438 1 98.19 111 GLY A C 1
ATOM 838 O O . GLY A 1 111 ? -19.484 17.438 17.391 1 98.19 111 GLY A O 1
ATOM 839 N N . LEU A 1 112 ? -19.156 17.016 15.258 1 98.19 112 LEU A N 1
ATOM 840 C CA . LEU A 1 112 ? -20.578 17.141 14.906 1 98.19 112 LEU A CA 1
ATOM 841 C C . LEU A 1 112 ? -21.422 16.156 15.719 1 98.19 112 LEU A C 1
ATOM 843 O O . LEU A 1 112 ? -22.438 16.547 16.297 1 98.19 112 LEU A O 1
ATOM 847 N N . PRO A 1 113 ? -21.031 14.914 15.773 1 97.75 113 PRO A N 1
ATOM 848 C CA . PRO A 1 113 ? -21.844 13.977 16.547 1 97.75 113 PRO A CA 1
ATOM 849 C C . PRO A 1 113 ? -21.5 13.969 18.031 1 97.75 113 PRO A C 1
ATOM 851 O O . PRO A 1 113 ? -22.062 13.188 18.797 1 97.75 113 PRO A O 1
ATOM 854 N N . TYR A 1 114 ? -20.547 14.828 18.469 1 97.19 114 TYR A N 1
ATOM 855 C CA . TYR A 1 114 ? -20.047 14.844 19.844 1 97.19 114 TYR A CA 1
ATOM 856 C C . TYR A 1 114 ? -20.766 15.891 20.688 1 97.19 114 TYR A C 1
ATOM 858 O O . TYR A 1 114 ? -20.984 17.016 20.234 1 97.19 114 TYR A O 1
ATOM 866 N N . GLU A 1 115 ? -21.156 15.547 21.922 1 96.31 115 GLU A N 1
ATOM 867 C CA . GLU A 1 115 ? -21.875 16.453 22.797 1 96.31 115 GLU A CA 1
ATOM 868 C C . GLU A 1 115 ? -20.922 17.344 23.594 1 96.31 115 GLU A C 1
ATOM 870 O O . GLU A 1 115 ? -21.312 18.406 24.062 1 96.31 115 GLU A O 1
ATOM 875 N N . GLY A 1 116 ? -19.688 16.969 23.688 1 96.12 116 GLY A N 1
ATOM 876 C CA . GLY A 1 116 ? -18.703 17.75 24.438 1 96.12 116 GLY A CA 1
ATOM 877 C C . GLY A 1 116 ? -17.922 18.703 23.562 1 96.12 116 GLY A C 1
ATOM 878 O O . GLY A 1 116 ? -18.391 19.125 22.5 1 96.12 116 GLY A O 1
ATOM 879 N N . ASP A 1 117 ? -16.828 19.188 24.078 1 97.25 117 ASP A N 1
ATOM 880 C CA . ASP A 1 117 ? -15.883 20.031 23.344 1 97.25 117 ASP A CA 1
ATOM 881 C C . ASP A 1 117 ? -14.938 19.188 22.484 1 97.25 117 ASP A C 1
ATOM 883 O O . ASP A 1 117 ? -14.188 18.375 23.016 1 97.25 117 ASP A O 1
ATOM 887 N N . VAL A 1 118 ? -14.977 19.438 21.188 1 97.62 118 VAL A N 1
ATOM 888 C CA . VAL A 1 118 ? -14.172 18.641 20.25 1 97.62 118 VAL A CA 1
ATOM 889 C C . VAL A 1 118 ? -12.711 18.672 20.688 1 97.62 118 VAL A C 1
ATOM 891 O O . VAL A 1 118 ? -11.953 17.75 20.406 1 97.62 118 VAL A O 1
ATOM 894 N N . TRP A 1 119 ? -12.289 19.688 21.375 1 96.88 119 TRP A N 1
ATOM 895 C CA . TRP A 1 119 ? -10.914 19.828 21.844 1 96.88 119 TRP A CA 1
ATOM 896 C C . TRP A 1 119 ? -10.562 18.703 22.828 1 96.88 119 TRP A C 1
ATOM 898 O O . TRP A 1 119 ? -9.391 18.406 23.047 1 96.88 119 TRP A O 1
ATOM 908 N N . ASP A 1 120 ? -11.539 18.016 23.391 1 96.31 120 ASP A N 1
ATOM 909 C CA . ASP A 1 120 ? -11.344 16.891 24.297 1 96.31 120 ASP A CA 1
ATOM 910 C C . ASP A 1 120 ? -10.586 15.75 23.609 1 96.31 120 ASP A C 1
ATOM 912 O O . ASP A 1 120 ? -9.883 14.977 24.25 1 96.31 120 ASP A O 1
ATOM 916 N N . PHE A 1 121 ? -10.727 15.703 22.297 1 96 121 PHE A N 1
ATOM 917 C CA . PHE A 1 121 ? -10.102 14.625 21.547 1 96 121 PHE A CA 1
ATOM 918 C C . PHE A 1 121 ? -8.609 14.883 21.359 1 96 121 PHE A C 1
ATOM 920 O O . PHE A 1 121 ? -7.859 13.992 20.953 1 96 121 PHE A O 1
ATOM 927 N N . PHE A 1 122 ? -8.125 16.109 21.656 1 94.31 122 PHE A N 1
ATOM 928 C CA . PHE A 1 122 ? -6.766 16.516 21.312 1 94.31 122 PHE A CA 1
ATOM 929 C C . PHE A 1 122 ? -5.91 16.672 22.562 1 94.31 122 PHE A C 1
ATOM 931 O O . PHE A 1 122 ? -4.695 16.859 22.469 1 94.31 122 PHE A O 1
ATOM 938 N N . ILE A 1 123 ? -6.508 16.578 23.641 1 90.62 123 ILE A N 1
ATOM 939 C CA . ILE A 1 123 ? -5.762 16.828 24.875 1 90.62 123 ILE A CA 1
ATOM 940 C C . ILE A 1 123 ? -5.75 15.57 25.734 1 90.62 123 ILE A C 1
ATOM 942 O O . ILE A 1 123 ? -6.594 14.68 25.562 1 90.62 123 ILE A O 1
ATOM 946 N N . GLU A 1 124 ? -4.703 15.531 26.422 1 82.5 124 GLU A N 1
ATOM 947 C CA . GLU A 1 124 ? -4.535 14.414 27.344 1 82.5 124 GLU A CA 1
ATOM 948 C C . GLU A 1 124 ? -4.188 14.906 28.75 1 82.5 124 GLU A C 1
ATOM 950 O O . GLU A 1 124 ? -3.705 16.031 28.906 1 82.5 124 GLU A O 1
ATOM 955 N N . GLU A 1 125 ? -4.625 14.258 29.703 1 74.06 125 GLU A N 1
ATOM 956 C CA . GLU A 1 125 ? -4.215 14.453 31.094 1 74.06 125 GLU A CA 1
ATOM 957 C C . GLU A 1 125 ? -3.443 13.242 31.609 1 74.06 125 GLU A C 1
ATOM 959 O O . GLU A 1 125 ? -3.979 12.133 31.672 1 74.06 125 GLU A O 1
ATOM 964 N N . ASP A 1 126 ? -2.139 13.453 32.031 1 68.06 126 ASP A N 1
ATOM 965 C CA . ASP A 1 126 ? -1.263 12.406 32.531 1 68.06 126 ASP A CA 1
ATOM 966 C C . ASP A 1 126 ? -1.196 11.219 31.578 1 68.06 126 ASP A C 1
ATOM 968 O O . ASP A 1 126 ? -1.339 10.07 32 1 68.06 126 ASP A O 1
ATOM 972 N N . GLY A 1 127 ? -1.247 11.562 30.312 1 65.88 127 GLY A N 1
ATOM 973 C CA . GLY A 1 127 ? -1.069 10.539 29.297 1 65.88 127 GLY A CA 1
ATOM 974 C C . GLY A 1 127 ? -2.375 9.898 28.859 1 65.88 127 GLY A C 1
ATOM 975 O O . GLY A 1 127 ? -2.383 9.023 27.984 1 65.88 127 GLY A O 1
ATOM 976 N N . VAL A 1 128 ? -3.455 10.258 29.5 1 71.12 128 VAL A N 1
ATOM 977 C CA . VAL A 1 128 ? -4.758 9.688 29.172 1 71.12 128 VAL A CA 1
ATOM 978 C C . VAL A 1 128 ? -5.566 10.688 28.344 1 71.12 128 VAL A C 1
ATOM 980 O O . VAL A 1 128 ? -5.773 11.828 28.766 1 71.12 128 VAL A O 1
ATOM 983 N N . PRO A 1 129 ? -5.965 10.234 27.156 1 79 129 PRO A N 1
ATOM 984 C CA . PRO A 1 129 ? -6.805 11.141 26.359 1 79 129 PRO A CA 1
ATOM 985 C C . PRO A 1 129 ? -8.055 11.602 27.109 1 79 129 PRO A C 1
ATOM 987 O O . PRO A 1 129 ? -8.648 10.812 27.859 1 79 129 PRO A O 1
ATOM 990 N N . HIS A 1 130 ? -8.328 12.773 27.031 1 88.69 130 HIS A N 1
ATOM 991 C CA . HIS A 1 130 ? -9.531 13.273 27.672 1 88.69 130 HIS A CA 1
ATOM 992 C C . HIS A 1 130 ? -10.773 12.539 27.172 1 88.69 130 HIS A C 1
ATOM 994 O O . HIS A 1 130 ? -11.664 12.211 27.953 1 88.69 130 HIS A O 1
ATOM 1000 N N . ASP A 1 131 ? -10.836 12.289 25.906 1 93 131 ASP A N 1
ATOM 1001 C CA . ASP A 1 131 ? -11.891 11.484 25.312 1 93 131 ASP A CA 1
ATOM 1002 C C . ASP A 1 131 ? -11.453 10.922 23.953 1 93 131 ASP A C 1
ATOM 1004 O O . ASP A 1 131 ? -10.422 11.336 23.406 1 93 131 ASP A O 1
ATOM 1008 N N . VAL A 1 132 ? -12.172 9.898 23.516 1 94.62 132 VAL A N 1
ATOM 1009 C CA . VAL A 1 132 ? -11.867 9.234 22.25 1 94.62 132 VAL A CA 1
ATOM 1010 C C . VAL A 1 132 ? -13.078 9.305 21.328 1 94.62 132 VAL A C 1
ATOM 1012 O O . VAL A 1 132 ? -14.203 9 21.734 1 94.62 132 VAL A O 1
ATOM 1015 N N . PRO A 1 133 ? -12.844 9.805 20.141 1 95.94 133 PRO A N 1
ATOM 1016 C CA . PRO A 1 133 ? -13.984 9.859 19.234 1 95.94 133 PRO A CA 1
ATOM 1017 C C . PRO A 1 133 ? -14.531 8.477 18.875 1 95.94 133 PRO A C 1
ATOM 1019 O O . PRO A 1 133 ? -13.75 7.551 18.625 1 95.94 133 PRO A O 1
ATOM 1022 N N . THR A 1 134 ? -15.859 8.32 18.844 1 95.44 134 THR A N 1
ATOM 1023 C CA . THR A 1 134 ? -16.484 7.031 18.562 1 95.44 134 THR A CA 1
ATOM 1024 C C . THR A 1 134 ? -17.359 7.117 17.312 1 95.44 134 THR A C 1
ATOM 1026 O O . THR A 1 134 ? -17.75 6.09 16.75 1 95.44 134 THR A O 1
ATOM 1029 N N . LYS A 1 135 ? -17.703 8.289 16.906 1 96.31 135 LYS A N 1
ATOM 1030 C CA . LYS A 1 135 ? -18.469 8.555 15.695 1 96.31 135 LYS A CA 1
ATOM 1031 C C . LYS A 1 135 ? -17.891 9.727 14.922 1 96.31 135 LYS A C 1
ATOM 1033 O O . LYS A 1 135 ? -17.25 10.609 15.508 1 96.31 135 LYS A O 1
ATOM 1038 N N . SER A 1 136 ? -18 9.727 13.703 1 97.94 136 SER A N 1
ATOM 1039 C CA . SER A 1 136 ? -17.578 10.812 12.828 1 97.94 136 SER A CA 1
ATOM 1040 C C . SER A 1 136 ? -18.484 10.922 11.609 1 97.94 136 SER A C 1
ATOM 1042 O O . SER A 1 136 ? -18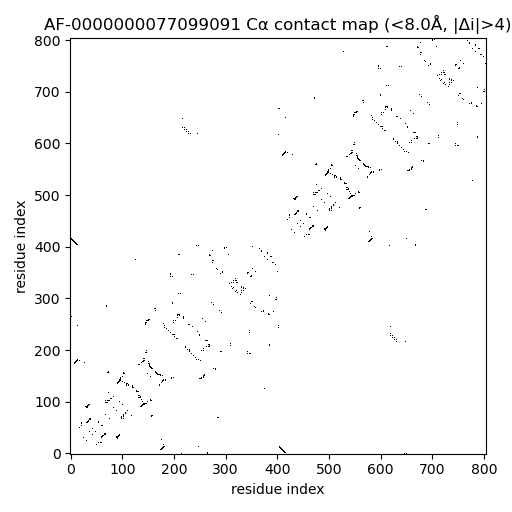.859 9.914 11.023 1 97.94 136 SER A O 1
ATOM 1044 N N . THR A 1 137 ? -18.938 12.078 11.266 1 98.62 137 THR A N 1
ATOM 1045 C CA . THR A 1 137 ? -19.656 12.297 10.016 1 98.62 137 THR A CA 1
ATOM 1046 C C . THR A 1 137 ? -18.766 11.992 8.812 1 98.62 137 THR A C 1
ATOM 1048 O O . THR A 1 137 ? -17.594 12.352 8.797 1 98.62 137 THR A O 1
ATOM 1051 N N . PRO A 1 138 ? -19.297 11.234 7.82 1 98.62 138 PRO A N 1
ATOM 1052 C CA . PRO A 1 138 ? -18.453 10.867 6.68 1 98.62 138 PRO A CA 1
ATOM 1053 C C . PRO A 1 138 ? -17.906 12.086 5.945 1 98.62 138 PRO A C 1
ATOM 1055 O O . PRO A 1 138 ? -18.578 13.117 5.859 1 98.62 138 PRO A O 1
ATOM 1058 N N . LEU A 1 139 ? -16.719 11.93 5.434 1 98.81 139 LEU A N 1
ATOM 1059 C CA . LEU A 1 139 ? -16.094 13.039 4.715 1 98.81 139 LEU A CA 1
ATOM 1060 C C . LEU A 1 139 ? -15.328 12.523 3.496 1 98.81 139 LEU A C 1
ATOM 1062 O O . LEU A 1 139 ? -15.023 11.336 3.406 1 98.81 139 LEU A O 1
ATOM 1066 N N . GLY A 1 140 ? -15.133 13.344 2.504 1 98.88 140 GLY A N 1
ATOM 1067 C CA . GLY A 1 140 ? -14.281 13.148 1.343 1 98.88 140 GLY A CA 1
ATOM 1068 C C . GLY A 1 140 ? -13.305 14.289 1.118 1 98.88 140 GLY A C 1
ATOM 1069 O O . GLY A 1 140 ? -13.383 15.312 1.791 1 98.88 140 GLY A O 1
ATOM 1070 N N . VAL A 1 141 ? -12.375 14.07 0.261 1 98.88 141 VAL A N 1
ATOM 1071 C CA . VAL A 1 141 ? -11.312 15.047 0.049 1 98.88 141 VAL A CA 1
ATOM 1072 C C . VAL A 1 141 ? -11.094 15.258 -1.447 1 98.88 141 VAL A C 1
ATOM 1074 O O . VAL A 1 141 ? -11.109 14.297 -2.223 1 98.88 141 VAL A O 1
ATOM 1077 N N . ILE A 1 142 ? -11.016 16.469 -1.87 1 98.81 142 ILE A N 1
ATOM 1078 C CA . ILE A 1 142 ? -10.328 16.828 -3.102 1 98.81 142 ILE A CA 1
ATOM 1079 C C . ILE A 1 142 ? -8.969 17.453 -2.771 1 98.81 142 ILE A C 1
ATOM 1081 O O . ILE A 1 142 ? -8.891 18.578 -2.275 1 98.81 142 ILE A O 1
ATOM 1085 N N . LEU A 1 143 ? -7.965 16.719 -3.049 1 98.62 143 LEU A N 1
ATOM 1086 C CA . LEU A 1 143 ? -6.621 17.078 -2.611 1 98.62 143 LEU A CA 1
ATOM 1087 C C . LEU A 1 143 ? -6.004 18.109 -3.551 1 98.62 143 LEU A C 1
ATOM 1089 O O . LEU A 1 143 ? -5.992 17.922 -4.77 1 98.62 143 LEU A O 1
ATOM 1093 N N . THR A 1 144 ? -5.477 19.188 -2.971 1 97.75 144 THR A N 1
ATOM 1094 C CA . THR A 1 144 ? -4.91 20.219 -3.84 1 97.75 144 THR A CA 1
ATOM 1095 C C . THR A 1 144 ? -3.455 20.484 -3.479 1 97.75 144 THR A C 1
ATOM 1097 O O . THR A 1 144 ? -2.799 21.328 -4.109 1 97.75 144 THR A O 1
ATOM 1100 N N . ILE A 1 145 ? -2.928 19.797 -2.457 1 96.06 145 ILE A N 1
ATOM 1101 C CA . ILE A 1 145 ? -1.515 19.844 -2.096 1 96.06 145 ILE A CA 1
ATOM 1102 C C . ILE A 1 145 ? -1.07 18.484 -1.575 1 96.06 145 ILE A C 1
ATOM 1104 O O . ILE A 1 145 ? -1.701 17.922 -0.677 1 96.06 145 ILE A O 1
ATOM 1108 N N . ALA A 1 146 ? -0.079 17.953 -2.172 1 97.06 146 ALA A N 1
ATOM 1109 C CA . ALA A 1 146 ? 0.502 16.703 -1.706 1 97.06 146 ALA A CA 1
ATOM 1110 C C . ALA A 1 146 ? 1.558 16.938 -0.632 1 97.06 146 ALA A C 1
ATOM 1112 O O . ALA A 1 146 ? 2.615 17.516 -0.913 1 97.06 146 ALA A O 1
ATOM 1113 N N . ALA A 1 147 ? 1.279 16.547 0.633 1 97.56 147 ALA A N 1
ATOM 1114 C CA . ALA A 1 147 ? 2.24 16.812 1.7 1 97.56 147 ALA A CA 1
ATOM 1115 C C . ALA A 1 147 ? 1.997 15.891 2.896 1 97.56 147 ALA A C 1
ATOM 1117 O O . ALA A 1 147 ? 2.713 14.906 3.086 1 97.56 147 ALA A O 1
ATOM 1118 N N . THR A 1 148 ? 0.87 16.047 3.555 1 95.81 148 THR A N 1
ATOM 1119 C CA . THR A 1 148 ? 0.657 15.461 4.871 1 95.81 148 THR A CA 1
ATOM 1120 C C . THR A 1 148 ? 0.115 14.039 4.75 1 95.81 148 THR A C 1
ATOM 1122 O O . THR A 1 148 ? 0.192 13.258 5.699 1 95.81 148 THR A O 1
ATOM 1125 N N . GLY A 1 149 ? -0.486 13.734 3.637 1 97.88 149 GLY A N 1
ATOM 1126 C CA . GLY A 1 149 ? -1.16 12.453 3.512 1 97.88 149 GLY A CA 1
ATOM 1127 C C . GLY A 1 149 ? -2.443 12.375 4.316 1 97.88 149 GLY A C 1
ATOM 1128 O O . GLY A 1 149 ? -3.012 11.289 4.48 1 97.88 149 GLY A O 1
ATOM 1129 N N . SER A 1 150 ? -2.959 13.445 4.801 1 98 150 SER A N 1
ATOM 1130 C CA . SER A 1 150 ? -4.129 13.484 5.668 1 98 150 SER A CA 1
ATOM 1131 C C . SER A 1 150 ? -5.363 12.945 4.957 1 98 150 SER A C 1
ATOM 1133 O O . SER A 1 150 ? -6.312 12.484 5.602 1 98 150 SER A O 1
ATOM 1135 N N . GLU A 1 151 ? -5.371 12.961 3.646 1 98.44 151 GLU A N 1
ATOM 1136 C CA . GLU A 1 151 ? -6.516 12.516 2.857 1 98.44 151 GLU A CA 1
ATOM 1137 C C . GLU A 1 151 ? -6.797 11.031 3.072 1 98.44 151 GLU A C 1
ATOM 1139 O O . GLU A 1 151 ? -7.879 10.547 2.746 1 98.44 151 GLU A O 1
ATOM 1144 N N . ALA A 1 152 ? -5.789 10.305 3.639 1 97.81 152 ALA A N 1
ATOM 1145 C CA . ALA A 1 152 ? -6.051 8.891 3.889 1 97.81 152 ALA A CA 1
ATOM 1146 C C . ALA A 1 152 ? -5.523 8.469 5.258 1 97.81 152 ALA A C 1
ATOM 1148 O O . ALA A 1 152 ? -5.598 7.289 5.621 1 97.81 152 ALA A O 1
ATOM 1149 N N . SER A 1 153 ? -4.926 9.344 5.992 1 97.5 153 SER A N 1
ATOM 1150 C CA . SER A 1 153 ? -4.395 9 7.305 1 97.5 153 SER A CA 1
ATOM 1151 C C . SER A 1 153 ? -5.484 9.031 8.367 1 97.5 153 SER A C 1
ATOM 1153 O O . SER A 1 153 ? -6.594 9.516 8.117 1 97.5 153 SER A O 1
ATOM 1155 N N . ASN A 1 154 ? -5.184 8.508 9.523 1 96.88 154 ASN A N 1
ATOM 1156 C CA . ASN A 1 154 ? -6.117 8.562 10.648 1 96.88 154 ASN A CA 1
ATOM 1157 C C . ASN A 1 154 ? -5.805 9.734 11.578 1 96.88 154 ASN A C 1
ATOM 1159 O O . ASN A 1 154 ? -6.316 9.797 12.695 1 96.88 154 ASN A O 1
ATOM 1163 N N . SER A 1 155 ? -4.938 10.609 11.109 1 96.44 155 SER A N 1
ATOM 1164 C CA . SER A 1 155 ? -4.438 11.672 11.977 1 96.44 155 SER A CA 1
ATOM 1165 C C . SER A 1 155 ? -5.152 12.992 11.703 1 96.44 155 SER A C 1
ATOM 1167 O O . SER A 1 155 ? -5.535 13.266 10.562 1 96.44 155 SER A O 1
ATOM 1169 N N . CYS A 1 156 ? -5.297 13.75 12.695 1 97.31 156 CYS A N 1
ATOM 1170 C CA . CYS A 1 156 ? -5.863 15.094 12.648 1 97.31 156 CYS A CA 1
ATOM 1171 C C . CYS A 1 156 ? -5.098 16.031 13.57 1 97.31 156 CYS A C 1
ATOM 1173 O O . CYS A 1 156 ? -4.934 15.75 14.758 1 97.31 156 CYS A O 1
ATOM 1175 N N . VAL A 1 157 ? -4.613 17.125 13.008 1 96.31 157 VAL A N 1
ATOM 1176 C CA . VAL A 1 157 ? -3.842 18.078 13.797 1 96.31 157 VAL A CA 1
ATOM 1177 C C . VAL A 1 157 ? -4.562 19.422 13.828 1 96.31 157 VAL A C 1
ATOM 1179 O O . VAL A 1 157 ? -4.949 19.953 12.781 1 96.31 157 VAL A O 1
ATOM 1182 N N . ILE A 1 158 ? -4.723 20 15.023 1 96.56 158 ILE A N 1
ATOM 1183 C CA . ILE A 1 158 ? -5.418 21.266 15.211 1 96.56 158 ILE A CA 1
ATOM 1184 C C . ILE A 1 158 ? -4.602 22.172 16.125 1 96.56 158 ILE A C 1
ATOM 1186 O O . ILE A 1 158 ? -3.953 21.703 17.062 1 96.56 158 ILE A O 1
ATOM 1190 N N . THR A 1 159 ? -4.617 23.453 15.812 1 94.88 159 THR A N 1
ATOM 1191 C CA . THR A 1 159 ? -3.902 24.453 16.594 1 94.88 159 THR A CA 1
ATOM 1192 C C . THR A 1 159 ? -4.871 25.281 17.438 1 94.88 159 THR A C 1
ATOM 1194 O O . THR A 1 159 ? -5.836 25.828 16.922 1 94.88 159 THR A O 1
ATOM 1197 N N . LYS A 1 160 ? -4.656 25.281 18.75 1 95.62 160 LYS A N 1
ATOM 1198 C CA . LYS A 1 160 ? -5.281 26.281 19.625 1 95.62 160 LYS A CA 1
ATOM 1199 C C . LYS A 1 160 ? -4.457 27.562 19.672 1 95.62 160 LYS A C 1
ATOM 1201 O O . LYS A 1 160 ? -3.641 27.75 20.578 1 95.62 160 LYS A O 1
ATOM 1206 N N . ALA A 1 161 ? -4.777 28.469 18.828 1 92.75 161 ALA A N 1
ATOM 1207 C CA . ALA A 1 161 ? -3.928 29.594 18.469 1 92.75 161 ALA A CA 1
ATOM 1208 C C . ALA A 1 161 ? -3.689 30.5 19.672 1 92.75 161 ALA A C 1
ATOM 1210 O O . ALA A 1 161 ? -2.586 31.016 19.859 1 92.75 161 ALA A O 1
ATOM 1211 N N . ASP A 1 162 ? -4.648 30.688 20.516 1 92.62 162 ASP A N 1
ATOM 1212 C CA . ASP A 1 162 ? -4.551 31.609 21.641 1 92.62 162 ASP A CA 1
ATOM 1213 C C . ASP A 1 162 ? -3.586 31.078 22.703 1 92.62 162 ASP A C 1
ATOM 1215 O O . ASP A 1 162 ? -3.094 31.844 23.531 1 92.62 162 ASP A O 1
ATOM 1219 N N . GLU A 1 163 ? -3.281 29.812 22.625 1 91.19 163 GLU A N 1
ATOM 1220 C CA . GLU A 1 163 ? -2.385 29.203 23.609 1 91.19 163 GLU A CA 1
ATOM 1221 C C . GLU A 1 163 ? -1.113 28.688 22.953 1 91.19 163 GLU A C 1
ATOM 1223 O O . GLU A 1 163 ? -0.261 28.094 23.609 1 91.19 163 GLU A O 1
ATOM 1228 N N . ASN A 1 164 ? -0.987 28.906 21.656 1 89.88 164 ASN A N 1
ATOM 1229 C CA . ASN A 1 164 ? 0.15 28.438 20.875 1 89.88 164 ASN A CA 1
ATOM 1230 C C . ASN A 1 164 ? 0.351 26.922 21.016 1 89.88 164 ASN A C 1
ATOM 1232 O O . ASN A 1 164 ? 1.479 26.453 21.188 1 89.88 164 ASN A O 1
ATOM 1236 N N . LEU A 1 165 ? -0.765 26.156 21.016 1 90.31 165 LEU A N 1
ATOM 1237 C CA . LEU A 1 165 ? -0.717 24.703 21.141 1 90.31 165 LEU A CA 1
ATOM 1238 C C . LEU A 1 165 ? -1.135 24.031 19.844 1 90.31 165 LEU A C 1
ATOM 1240 O O . LEU A 1 165 ? -2.189 24.344 19.281 1 90.31 165 LEU A O 1
ATOM 1244 N N . LYS A 1 166 ? -0.362 23.266 19.359 1 91.75 166 LYS A N 1
ATOM 1245 C CA . LYS A 1 166 ? -0.666 22.359 18.25 1 91.75 166 LYS A CA 1
ATOM 1246 C C . LYS A 1 166 ? -0.719 20.906 18.703 1 91.75 166 LYS A C 1
ATOM 1248 O O . LYS A 1 166 ? 0.259 20.391 19.25 1 91.75 166 LYS A O 1
ATOM 1253 N N . ARG A 1 167 ? -1.891 20.281 18.594 1 93 167 ARG A N 1
ATOM 1254 C CA . ARG A 1 167 ? -2.121 18.938 19.094 1 93 167 ARG A CA 1
ATOM 1255 C C . ARG A 1 167 ? -2.732 18.047 18 1 93 167 ARG A C 1
ATOM 1257 O O . ARG A 1 167 ? -3.26 18.547 17.016 1 93 167 ARG A O 1
ATOM 1264 N N . PHE A 1 168 ? -2.592 16.734 18.203 1 93.06 168 PHE A N 1
ATOM 1265 C CA . PHE A 1 168 ? -3.109 15.812 17.203 1 93.06 168 PHE A CA 1
ATOM 1266 C C . PHE A 1 168 ? -4.023 14.773 17.859 1 93.06 168 PHE A C 1
ATOM 1268 O O . PHE A 1 168 ? -3.98 14.57 19.078 1 93.06 168 PHE A O 1
ATOM 1275 N N . CYS A 1 169 ? -4.895 14.234 17.109 1 94.25 169 CYS A N 1
ATOM 1276 C CA . CYS A 1 169 ? -5.777 13.117 17.422 1 94.25 169 CYS A CA 1
ATOM 1277 C C . CYS A 1 169 ? -5.699 12.039 16.344 1 94.25 169 CYS A C 1
ATOM 1279 O O . CYS A 1 169 ? -5.969 12.312 15.172 1 94.25 169 CYS A O 1
ATOM 1281 N N . ASP A 1 170 ? -5.266 10.828 16.734 1 93.69 170 ASP A N 1
ATOM 1282 C CA . ASP A 1 170 ? -5.207 9.703 15.805 1 93.69 170 ASP A CA 1
ATOM 1283 C C . ASP A 1 170 ? -6.344 8.719 16.062 1 93.69 170 ASP A C 1
ATOM 1285 O O . ASP A 1 170 ? -6.492 8.211 17.172 1 93.69 170 ASP A O 1
ATOM 1289 N N . ASN A 1 171 ? -7.141 8.531 15.094 1 95.5 171 ASN A N 1
ATOM 1290 C CA . ASN A 1 171 ? -8.242 7.578 15.164 1 95.5 171 ASN A CA 1
ATOM 1291 C C . ASN A 1 171 ? -8.703 7.145 13.773 1 95.5 171 ASN A C 1
ATOM 1293 O O . ASN A 1 171 ? -8.859 7.98 12.883 1 95.5 171 ASN A O 1
ATOM 1297 N N . ASP A 1 172 ? -8.922 5.891 13.57 1 94.5 172 ASP A N 1
ATOM 1298 C CA . ASP A 1 172 ? -9.281 5.371 12.25 1 94.5 172 ASP A CA 1
ATOM 1299 C C . ASP A 1 172 ? -10.609 5.949 11.773 1 94.5 172 ASP A C 1
ATOM 1301 O O . ASP A 1 172 ? -10.891 5.961 10.57 1 94.5 172 ASP A O 1
ATOM 1305 N N . ILE A 1 173 ? -11.383 6.438 12.656 1 94.06 173 ILE A N 1
ATOM 1306 C CA . ILE A 1 173 ? -12.68 7.004 12.297 1 94.06 173 ILE A CA 1
ATOM 1307 C C . ILE A 1 173 ? -12.477 8.305 11.516 1 94.06 173 ILE A C 1
ATOM 1309 O O . ILE A 1 173 ? -13.406 8.789 10.867 1 94.06 173 ILE A O 1
ATOM 1313 N N . ASN A 1 174 ? -11.172 8.812 11.547 1 94.31 174 ASN A N 1
ATOM 1314 C CA . ASN A 1 174 ? -10.828 10.07 10.891 1 94.31 174 ASN A CA 1
ATOM 1315 C C . ASN A 1 174 ? -10.523 9.859 9.406 1 94.31 174 ASN A C 1
ATOM 1317 O O . ASN A 1 174 ? -10.344 10.828 8.664 1 94.31 174 ASN A O 1
ATOM 1321 N N . ARG A 1 175 ? -10.531 8.641 8.953 1 97.12 175 ARG A N 1
ATOM 1322 C CA . ARG A 1 175 ? -10.141 8.406 7.57 1 97.12 175 ARG A CA 1
ATOM 1323 C C . ARG A 1 175 ? -11.25 8.812 6.609 1 97.12 175 ARG A C 1
ATOM 1325 O O . ARG A 1 175 ? -12.414 8.477 6.824 1 97.12 175 ARG A O 1
ATOM 1332 N N . ALA A 1 176 ? -10.906 9.555 5.602 1 98.5 176 ALA A N 1
ATOM 1333 C CA . ALA A 1 176 ? -11.875 9.953 4.582 1 98.5 176 ALA A CA 1
ATOM 1334 C C . ALA A 1 176 ? -12.43 8.742 3.838 1 98.5 176 ALA A C 1
ATOM 1336 O O . ALA A 1 176 ? -11.75 7.719 3.717 1 98.5 176 ALA A O 1
ATOM 1337 N N . ARG A 1 177 ? -13.68 8.922 3.389 1 98.25 177 ARG A N 1
ATOM 1338 C CA . ARG A 1 177 ? -14.289 7.863 2.596 1 98.25 177 ARG A CA 1
ATOM 1339 C C . ARG A 1 177 ? -13.641 7.766 1.22 1 98.25 177 ARG A C 1
ATOM 1341 O O . ARG A 1 177 ? -13.461 6.668 0.688 1 98.25 177 ARG A O 1
ATOM 1348 N N . PHE A 1 178 ? -13.312 8.883 0.665 1 98.62 178 PHE A N 1
ATOM 1349 C CA . PHE A 1 178 ? -12.609 8.914 -0.614 1 98.62 178 PHE A CA 1
ATOM 1350 C C . PHE A 1 178 ? -11.688 10.125 -0.704 1 98.62 178 PHE A C 1
ATOM 1352 O O . PHE A 1 178 ? -11.859 11.094 0.039 1 98.62 178 PHE A O 1
ATOM 1359 N N . ALA A 1 179 ? -10.727 10.055 -1.515 1 98.81 179 ALA A N 1
ATOM 1360 C CA . ALA A 1 179 ? -9.828 11.148 -1.875 1 98.81 179 ALA A CA 1
ATOM 1361 C C . ALA A 1 179 ? -9.695 11.273 -3.391 1 98.81 179 ALA A C 1
ATOM 1363 O O . ALA A 1 179 ? -9.266 10.328 -4.062 1 98.81 179 ALA A O 1
ATOM 1364 N N . ILE A 1 180 ? -10.156 12.391 -3.885 1 98.81 180 ILE A N 1
ATOM 1365 C CA . ILE A 1 180 ? -9.961 12.75 -5.285 1 98.81 180 ILE A CA 1
ATOM 1366 C C . ILE A 1 180 ? -8.57 13.359 -5.473 1 98.81 180 ILE A C 1
ATOM 1368 O O . ILE A 1 180 ? -8.227 14.352 -4.828 1 98.81 180 ILE A O 1
ATOM 1372 N N . GLU A 1 181 ? -7.812 12.766 -6.336 1 98.56 181 GLU A N 1
ATOM 1373 C CA . GLU A 1 181 ? -6.43 13.18 -6.551 1 98.56 181 GLU A CA 1
ATOM 1374 C C . GLU A 1 181 ? -6.16 13.461 -8.023 1 98.56 181 GLU A C 1
ATOM 1376 O O . GLU A 1 181 ? -5.664 12.594 -8.75 1 98.56 181 GLU A O 1
ATOM 1381 N N . ASN A 1 182 ? -6.48 14.656 -8.477 1 98.5 182 ASN A N 1
ATOM 1382 C CA . ASN A 1 182 ? -6.105 15.164 -9.789 1 98.5 182 ASN A CA 1
ATOM 1383 C C . ASN A 1 182 ? -4.773 15.906 -9.75 1 98.5 182 ASN A C 1
ATOM 1385 O O . ASN A 1 182 ? -4.703 17.047 -9.266 1 98.5 182 ASN A O 1
ATOM 1389 N N . PRO A 1 183 ? -3.688 15.281 -10.336 1 97.56 183 PRO A N 1
ATOM 1390 C CA . PRO A 1 183 ? -2.363 15.906 -10.266 1 97.56 183 PRO A CA 1
ATOM 1391 C C . PRO A 1 183 ? -2.348 17.328 -10.82 1 97.56 183 PRO A C 1
ATOM 1393 O O . PRO A 1 183 ? -1.55 18.156 -10.383 1 97.56 183 PRO A O 1
ATOM 1396 N N . GLU A 1 184 ? -3.209 17.656 -11.695 1 97.56 184 GLU A N 1
ATOM 1397 C CA . GLU A 1 184 ? -3.221 18.969 -12.328 1 97.56 184 GLU A CA 1
ATOM 1398 C C . GLU A 1 184 ? -3.557 20.062 -11.32 1 97.56 184 GLU A C 1
ATOM 1400 O O . GLU A 1 184 ? -3.148 21.219 -11.484 1 97.56 184 GLU A O 1
ATOM 1405 N N . LEU A 1 185 ? -4.23 19.719 -10.281 1 97.12 185 LEU A N 1
ATOM 1406 C CA . LEU A 1 185 ? -4.637 20.688 -9.273 1 97.12 185 LEU A CA 1
ATOM 1407 C C . LEU A 1 185 ? -3.441 21.141 -8.445 1 97.12 185 LEU A C 1
ATOM 1409 O O . LEU A 1 185 ? -3.529 22.125 -7.703 1 97.12 185 LEU A O 1
ATOM 1413 N N . THR A 1 186 ? -2.299 20.484 -8.578 1 96.81 186 THR A N 1
ATOM 1414 C CA . THR A 1 186 ? -1.125 20.812 -7.777 1 96.81 186 THR A CA 1
ATOM 1415 C C . THR A 1 186 ? -0.077 21.531 -8.625 1 96.81 186 THR A C 1
ATOM 1417 O O . THR A 1 186 ? 0.958 21.953 -8.109 1 96.81 186 THR A O 1
ATOM 1420 N N . MET A 1 187 ? -0.347 21.75 -9.883 1 96.5 187 MET A N 1
ATOM 1421 C CA . MET A 1 187 ? 0.662 22.234 -10.82 1 96.5 187 MET A CA 1
ATOM 1422 C C . MET A 1 187 ? 0.946 23.719 -10.609 1 96.5 187 MET A C 1
ATOM 1424 O O . MET A 1 187 ? 2.012 24.203 -10.984 1 96.5 187 MET A O 1
ATOM 1428 N N . THR A 1 188 ? -0.002 24.391 -9.969 1 93.31 188 THR A N 1
ATOM 1429 C CA . THR A 1 188 ? 0.169 25.828 -9.789 1 93.31 188 THR A CA 1
ATOM 1430 C C . THR A 1 188 ? 0.82 26.125 -8.445 1 93.31 188 THR A C 1
ATOM 1432 O O . THR A 1 188 ? 1.07 27.297 -8.125 1 93.31 188 THR A O 1
ATOM 1435 N N . LEU A 1 189 ? 1.096 25.156 -7.68 1 95.25 189 LEU A N 1
ATOM 1436 C CA . LEU A 1 189 ? 1.725 25.375 -6.383 1 95.25 189 LEU A CA 1
ATOM 1437 C C . LEU A 1 189 ? 3.086 26.047 -6.551 1 95.25 189 LEU A C 1
ATOM 1439 O O . LEU A 1 189 ? 3.854 25.688 -7.445 1 95.25 189 LEU A O 1
ATOM 1443 N N . PRO A 1 190 ? 3.348 27.062 -5.684 1 94.44 190 PRO A N 1
ATOM 1444 C CA . PRO A 1 190 ? 4.707 27.609 -5.66 1 94.44 190 PRO A CA 1
ATOM 1445 C C . PRO A 1 190 ? 5.762 26.547 -5.363 1 94.44 190 PRO A C 1
ATOM 1447 O O . PRO A 1 190 ? 5.492 25.578 -4.641 1 94.44 190 PRO A O 1
ATOM 1450 N N . PRO A 1 191 ? 6.965 26.75 -5.938 1 96.38 191 PRO A N 1
ATOM 1451 C CA . PRO A 1 191 ? 8.031 25.766 -5.75 1 96.38 191 PRO A CA 1
ATOM 1452 C C . PRO A 1 191 ? 8.32 25.484 -4.277 1 96.38 191 PRO A C 1
ATOM 1454 O O . PRO A 1 191 ? 8.555 24.328 -3.902 1 96.38 191 PRO A O 1
ATOM 1457 N N . PHE A 1 192 ? 8.266 26.531 -3.477 1 96.25 192 PHE A N 1
ATOM 1458 C CA . PHE A 1 192 ? 8.555 26.375 -2.055 1 96.25 192 PHE A CA 1
ATOM 1459 C C . PHE A 1 192 ? 7.539 25.453 -1.398 1 96.25 192 PHE A C 1
ATOM 1461 O O . PHE A 1 192 ? 7.906 24.578 -0.605 1 96.25 192 PHE A O 1
ATOM 1468 N N . GLN A 1 193 ? 6.289 25.594 -1.722 1 95.25 193 GLN A N 1
ATOM 1469 C CA . GLN A 1 193 ? 5.238 24.75 -1.155 1 95.25 193 GLN A CA 1
ATOM 1470 C C . GLN A 1 193 ? 5.367 23.312 -1.641 1 95.25 193 GLN A C 1
ATOM 1472 O O . GLN A 1 193 ? 5.164 22.359 -0.87 1 95.25 193 GLN A O 1
ATOM 1477 N N . THR A 1 194 ? 5.699 23.172 -2.934 1 97.88 194 THR A N 1
ATOM 1478 C CA . THR A 1 194 ? 5.953 21.844 -3.484 1 97.88 194 THR A CA 1
ATOM 1479 C C . THR A 1 194 ? 7.094 21.156 -2.74 1 97.88 194 THR A C 1
ATOM 1481 O O . THR A 1 194 ? 6.977 20 -2.346 1 97.88 194 THR A O 1
ATOM 1484 N N . ALA A 1 195 ? 8.148 21.922 -2.488 1 98.38 195 ALA A N 1
ATOM 1485 C CA . ALA A 1 195 ? 9.328 21.391 -1.811 1 98.38 195 ALA A CA 1
ATOM 1486 C C . ALA A 1 195 ? 9 21 -0.374 1 98.38 195 ALA A C 1
ATOM 1488 O O . ALA A 1 195 ? 9.391 19.922 0.082 1 98.38 195 ALA A O 1
ATOM 1489 N N . CYS A 1 196 ? 8.266 21.828 0.296 1 97.62 196 CYS A N 1
ATOM 1490 C CA . CYS A 1 196 ? 7.867 21.531 1.67 1 97.62 196 CYS A CA 1
ATOM 1491 C C . CYS A 1 196 ? 7.02 20.266 1.737 1 97.62 196 CYS A C 1
ATOM 1493 O O . CYS A 1 196 ? 7.148 19.484 2.672 1 97.62 196 CYS A O 1
ATOM 1495 N N . GLY A 1 197 ? 6.145 20.125 0.784 1 98.25 197 GLY A N 1
ATOM 1496 C CA . GLY A 1 197 ? 5.348 18.906 0.722 1 98.25 197 GLY A CA 1
ATOM 1497 C C . GLY A 1 197 ? 6.188 17.656 0.563 1 98.25 197 GLY A C 1
ATOM 1498 O O . GLY A 1 197 ? 5.984 16.672 1.277 1 98.25 197 GLY A O 1
ATOM 1499 N N . ILE A 1 198 ? 7.133 17.672 -0.332 1 98.75 198 ILE A N 1
ATOM 1500 C CA . ILE A 1 198 ? 8.016 16.547 -0.596 1 98.75 198 ILE A CA 1
ATOM 1501 C C . ILE A 1 198 ? 8.781 16.172 0.674 1 98.75 198 ILE A C 1
ATOM 1503 O O . ILE A 1 198 ? 8.891 15 1.023 1 98.75 198 ILE A O 1
ATOM 1507 N N . ILE A 1 199 ? 9.219 17.156 1.382 1 98.69 199 ILE A N 1
ATOM 1508 C CA . ILE A 1 199 ? 9.992 16.969 2.604 1 98.69 199 ILE A CA 1
ATOM 1509 C C . ILE A 1 199 ? 9.094 16.359 3.686 1 98.69 199 ILE A C 1
ATOM 1511 O O . ILE A 1 199 ? 9.516 15.469 4.426 1 98.69 199 ILE A O 1
ATOM 1515 N N . ASP A 1 200 ? 7.887 16.828 3.764 1 98.44 200 ASP A N 1
ATOM 1516 C CA . ASP A 1 200 ? 6.926 16.281 4.719 1 98.44 200 ASP A CA 1
ATOM 1517 C C . ASP A 1 200 ? 6.652 14.805 4.445 1 98.44 200 ASP A C 1
ATOM 1519 O O . ASP A 1 200 ? 6.602 14 5.375 1 98.44 200 ASP A O 1
ATOM 1523 N N . ILE A 1 201 ? 6.473 14.445 3.191 1 98.75 201 ILE A N 1
ATOM 1524 C CA . ILE A 1 201 ? 6.25 13.062 2.785 1 98.75 201 ILE A CA 1
ATOM 1525 C C . ILE A 1 201 ? 7.422 12.195 3.24 1 98.75 201 ILE A C 1
ATOM 1527 O O . ILE A 1 201 ? 7.223 11.141 3.848 1 98.75 201 ILE A O 1
ATOM 1531 N N . MET A 1 202 ? 8.633 12.641 2.973 1 98.81 202 MET A N 1
ATOM 1532 C CA . MET A 1 202 ? 9.828 11.906 3.393 1 98.81 202 MET A CA 1
ATOM 1533 C C . MET A 1 202 ? 9.875 11.766 4.91 1 98.81 202 MET A C 1
ATOM 1535 O O . MET A 1 202 ? 10.172 10.695 5.43 1 98.81 202 MET A O 1
ATOM 1539 N N . SER A 1 203 ? 9.562 12.852 5.598 1 98.5 203 SER A N 1
ATOM 1540 C CA . SER A 1 203 ? 9.633 12.867 7.055 1 98.5 203 SER A CA 1
ATOM 1541 C C . SER A 1 203 ? 8.695 11.828 7.656 1 98.5 203 SER A C 1
ATOM 1543 O O . SER A 1 203 ? 9.047 11.141 8.617 1 98.5 203 SER A O 1
ATOM 1545 N N . HIS A 1 204 ? 7.488 11.734 7.117 1 98.38 204 HIS A N 1
ATOM 1546 C CA . HIS A 1 204 ? 6.551 10.727 7.59 1 98.38 204 HIS A CA 1
ATOM 1547 C C . HIS A 1 204 ? 7.148 9.32 7.484 1 98.38 204 HIS A C 1
ATOM 1549 O O . HIS A 1 204 ? 6.988 8.508 8.391 1 98.38 204 HIS A O 1
ATOM 1555 N N . SER A 1 205 ? 7.816 9.039 6.43 1 98.19 205 SER A N 1
ATOM 1556 C CA . SER A 1 205 ? 8.406 7.715 6.234 1 98.19 205 SER A CA 1
ATOM 1557 C C . SER A 1 205 ? 9.695 7.559 7.035 1 98.19 205 SER A C 1
ATOM 1559 O O . SER A 1 205 ? 10.023 6.461 7.48 1 98.19 205 SER A O 1
ATOM 1561 N N . PHE A 1 206 ? 10.461 8.695 7.293 1 98.38 206 PHE A N 1
ATOM 1562 C CA . PHE A 1 206 ? 11.625 8.625 8.164 1 98.38 206 PHE A CA 1
ATOM 1563 C C . PHE A 1 206 ? 11.227 8.172 9.562 1 98.38 206 PHE A C 1
ATOM 1565 O O . PHE A 1 206 ? 11.914 7.352 10.172 1 98.38 206 PHE A O 1
ATOM 1572 N N . GLU A 1 207 ? 10.102 8.727 10.031 1 97.44 207 GLU A N 1
ATOM 1573 C CA . GLU A 1 207 ? 9.617 8.367 11.359 1 97.44 207 GLU A CA 1
ATOM 1574 C C . GLU A 1 207 ? 9.391 6.859 11.469 1 97.44 207 GLU A C 1
ATOM 1576 O O . GLU A 1 207 ? 9.523 6.285 12.555 1 97.44 207 GLU A O 1
ATOM 1581 N N . ARG A 1 208 ? 9.094 6.281 10.352 1 96.75 208 ARG A N 1
ATOM 1582 C CA . ARG A 1 208 ? 8.711 4.875 10.32 1 96.75 208 ARG A CA 1
ATOM 1583 C C . ARG A 1 208 ? 9.883 4 9.883 1 96.75 208 ARG A C 1
ATOM 1585 O O . ARG A 1 208 ? 9.867 2.785 10.078 1 96.75 208 ARG A O 1
ATOM 1592 N N . TYR A 1 209 ? 10.867 4.539 9.281 1 96.75 209 TYR A N 1
ATOM 1593 C CA . TYR A 1 209 ? 12.055 3.826 8.828 1 96.75 209 TYR A CA 1
ATOM 1594 C C . TYR A 1 209 ? 13.07 3.701 9.961 1 96.75 209 TYR A C 1
ATOM 1596 O O . TYR A 1 209 ? 13.656 2.635 10.164 1 96.75 209 TYR A O 1
ATOM 1604 N N . PHE A 1 210 ? 13.32 4.824 10.656 1 96.56 210 PHE A N 1
ATOM 1605 C CA . PHE A 1 210 ? 14.242 4.82 11.789 1 96.56 210 PHE A CA 1
ATOM 1606 C C . PHE A 1 210 ? 13.508 4.445 13.078 1 96.56 210 PHE A C 1
ATOM 1608 O O . PHE A 1 210 ? 12.883 5.297 13.711 1 96.56 210 PHE A O 1
ATOM 1615 N N . THR A 1 211 ? 13.594 3.205 13.438 1 92.88 211 THR A N 1
ATOM 1616 C CA . THR A 1 211 ? 12.867 2.629 14.57 1 92.88 211 THR A CA 1
ATOM 1617 C C . THR A 1 211 ? 13.836 2 15.57 1 92.88 211 THR A C 1
ATOM 1619 O O . THR A 1 211 ? 15.031 1.862 15.281 1 92.88 211 THR A O 1
ATOM 1622 N N . PRO A 1 212 ? 13.375 1.676 16.75 1 89.94 212 PRO A N 1
ATOM 1623 C CA . PRO A 1 212 ? 14.266 1.059 17.734 1 89.94 212 PRO A CA 1
ATOM 1624 C C . PRO A 1 212 ? 14.617 -0.387 17.391 1 89.94 212 PRO A C 1
ATOM 1626 O O . PRO A 1 212 ? 15.625 -0.912 17.875 1 89.94 212 PRO A O 1
ATOM 1629 N N . GLU A 1 213 ? 13.68 -0.989 16.594 1 83.12 213 GLU A N 1
ATOM 1630 C CA . GLU A 1 213 ? 13.898 -2.385 16.234 1 83.12 213 GLU A CA 1
ATOM 1631 C C . GLU A 1 213 ? 15.102 -2.529 15.305 1 83.12 213 GLU A C 1
ATOM 1633 O O . GLU A 1 213 ? 15.234 -1.781 14.328 1 83.12 213 GLU A O 1
ATOM 1638 N N . LYS A 1 214 ? 16.125 -3.412 15.602 1 70 214 LYS A N 1
ATOM 1639 C CA . LYS A 1 214 ? 17.328 -3.59 14.805 1 70 214 LYS A CA 1
ATOM 1640 C C . LYS A 1 214 ? 17.094 -4.543 13.633 1 70 214 LYS A C 1
ATOM 1642 O O . LYS A 1 214 ? 17.672 -4.375 12.562 1 70 214 LYS A O 1
ATOM 1647 N N . GLU A 1 215 ? 16.438 -5.777 13.969 1 64.62 215 GLU A N 1
ATOM 1648 C CA . GLU A 1 215 ? 16.25 -6.84 12.984 1 64.62 215 GLU A CA 1
ATOM 1649 C C . GLU A 1 215 ? 14.781 -6.98 12.586 1 64.62 215 GLU A C 1
ATOM 1651 O O . GLU A 1 215 ? 13.945 -7.395 13.398 1 64.62 215 GLU A O 1
ATOM 1656 N N . ASN A 1 216 ? 14.078 -6.113 11.867 1 62.91 216 ASN A N 1
ATOM 1657 C CA . ASN A 1 216 ? 12.688 -6.555 11.906 1 62.91 216 ASN A CA 1
ATOM 1658 C C . ASN A 1 216 ? 11.969 -6.297 10.586 1 62.91 216 ASN A C 1
ATOM 1660 O O . ASN A 1 216 ? 11.023 -7.004 10.242 1 62.91 216 ASN A O 1
ATOM 1664 N N . ASP A 1 217 ? 12.359 -5.43 9.75 1 78 217 ASP A N 1
ATOM 1665 C CA . ASP A 1 217 ? 11.273 -5.156 8.812 1 78 217 ASP A CA 1
ATOM 1666 C C . ASP A 1 217 ? 11.805 -5.023 7.387 1 78 217 ASP A C 1
ATOM 1668 O O . ASP A 1 217 ? 12 -3.914 6.891 1 78 217 ASP A O 1
ATOM 1672 N N . ILE A 1 218 ? 11.859 -6.332 6.82 1 94.19 218 ILE A N 1
ATOM 1673 C CA . ILE A 1 218 ? 12.477 -6.375 5.5 1 94.19 218 ILE A CA 1
ATOM 1674 C C . ILE A 1 218 ? 11.57 -5.688 4.48 1 94.19 218 ILE A C 1
ATOM 1676 O O . ILE A 1 218 ? 11.984 -4.746 3.803 1 94.19 218 ILE A O 1
ATOM 1680 N N . LEU A 1 219 ? 10.32 -6.074 4.465 1 97.56 219 LEU A N 1
ATOM 1681 C CA . LEU A 1 219 ? 9.383 -5.523 3.49 1 97.56 219 LEU A CA 1
ATOM 1682 C C . LEU A 1 219 ? 9.156 -4.035 3.734 1 97.56 219 LEU A C 1
ATOM 1684 O O . LEU A 1 219 ? 9.258 -3.229 2.807 1 97.56 219 LEU A O 1
ATOM 1688 N N . THR A 1 220 ? 8.906 -3.668 4.957 1 97 220 THR A N 1
ATOM 1689 C CA . THR A 1 220 ? 8.539 -2.289 5.262 1 97 220 THR A CA 1
ATOM 1690 C C . THR A 1 220 ? 9.727 -1.354 5.035 1 97 220 THR A C 1
ATOM 1692 O O . THR A 1 220 ? 9.547 -0.206 4.625 1 97 220 THR A O 1
ATOM 1695 N N . ASP A 1 221 ? 10.977 -1.868 5.25 1 96.88 221 ASP A N 1
ATOM 1696 C CA . ASP A 1 221 ? 12.156 -1.088 4.883 1 96.88 221 ASP A CA 1
ATOM 1697 C C . ASP A 1 221 ? 12.133 -0.717 3.402 1 96.88 221 ASP A C 1
ATOM 1699 O O . ASP A 1 221 ? 12.305 0.45 3.047 1 96.88 221 ASP A O 1
ATOM 1703 N N . TYR A 1 222 ? 11.875 -1.701 2.619 1 98.06 222 TYR A N 1
ATOM 1704 C CA . TYR A 1 222 ? 11.898 -1.471 1.18 1 98.06 222 TYR A CA 1
ATOM 1705 C C . TYR A 1 222 ? 10.75 -0.567 0.753 1 98.06 222 TYR A C 1
ATOM 1707 O O . TYR A 1 222 ? 10.883 0.226 -0.182 1 98.06 222 TYR A O 1
ATOM 1715 N N . LEU A 1 223 ? 9.586 -0.646 1.417 1 98.5 223 LEU A N 1
ATOM 1716 C CA . LEU A 1 223 ? 8.461 0.232 1.105 1 98.5 223 LEU A CA 1
ATOM 1717 C C . LEU A 1 223 ? 8.797 1.68 1.449 1 98.5 223 LEU A C 1
ATOM 1719 O O . LEU A 1 223 ? 8.484 2.592 0.678 1 98.5 223 LEU A O 1
ATOM 1723 N N . CYS A 1 224 ? 9.414 1.909 2.627 1 98.31 224 CYS A N 1
ATOM 1724 C CA . CYS A 1 224 ? 9.867 3.25 2.979 1 98.31 224 CYS A CA 1
ATOM 1725 C C . CYS A 1 224 ? 10.867 3.773 1.952 1 98.31 224 CYS A C 1
ATOM 1727 O O . CYS A 1 224 ? 10.773 4.922 1.517 1 98.31 224 CYS A O 1
ATOM 1729 N N . GLU A 1 225 ? 11.82 2.945 1.588 1 98.5 225 GLU A N 1
ATOM 1730 C CA . GLU A 1 225 ? 12.852 3.34 0.633 1 98.5 225 GLU A CA 1
ATOM 1731 C C . GLU A 1 225 ? 12.242 3.688 -0.723 1 98.5 225 GLU A C 1
ATOM 1733 O O . GLU A 1 225 ? 12.719 4.594 -1.409 1 98.5 225 GLU A O 1
ATOM 1738 N N . ALA A 1 226 ? 11.141 2.945 -1.112 1 98.69 226 ALA A N 1
ATOM 1739 C CA . ALA A 1 226 ? 10.422 3.285 -2.334 1 98.69 226 ALA A CA 1
ATOM 1740 C C . ALA A 1 226 ? 9.891 4.715 -2.277 1 98.69 226 ALA A C 1
ATOM 1742 O O . ALA A 1 226 ? 9.969 5.453 -3.264 1 98.69 226 ALA A O 1
ATOM 1743 N N . ILE A 1 227 ? 9.391 5.129 -1.133 1 98.81 227 ILE A N 1
ATOM 1744 C CA . ILE A 1 227 ? 8.883 6.484 -0.949 1 98.81 227 ILE A CA 1
ATOM 1745 C C . ILE A 1 227 ? 10.031 7.484 -1.031 1 98.81 227 ILE A C 1
ATOM 1747 O O . ILE A 1 227 ? 9.922 8.516 -1.697 1 98.81 227 ILE A O 1
ATOM 1751 N N . PHE A 1 228 ? 11.195 7.164 -0.37 1 98.88 228 PHE A N 1
ATOM 1752 C CA . PHE A 1 228 ? 12.344 8.062 -0.378 1 98.88 228 PHE A CA 1
ATOM 1753 C C . PHE A 1 228 ? 12.836 8.305 -1.801 1 98.88 228 PHE A C 1
ATOM 1755 O O . PHE A 1 228 ? 13 9.445 -2.223 1 98.88 228 PHE A O 1
ATOM 1762 N N . HIS A 1 229 ? 13.008 7.23 -2.561 1 98.75 229 HIS A N 1
ATOM 1763 C CA . HIS A 1 229 ? 13.5 7.348 -3.932 1 98.75 229 HIS A CA 1
ATOM 1764 C C . HIS A 1 229 ? 12.516 8.125 -4.801 1 98.75 229 HIS A C 1
ATOM 1766 O O . HIS A 1 229 ? 12.93 8.953 -5.621 1 98.75 229 HIS A O 1
ATOM 1772 N N . THR A 1 230 ? 11.227 7.887 -4.637 1 98.56 230 THR A N 1
ATOM 1773 C CA . THR A 1 230 ? 10.203 8.609 -5.379 1 98.56 230 THR A CA 1
ATOM 1774 C C . THR A 1 230 ? 10.297 10.109 -5.109 1 98.56 230 THR A C 1
ATOM 1776 O O . THR A 1 230 ? 10.312 10.914 -6.047 1 98.56 230 THR A O 1
ATOM 1779 N N . CYS A 1 231 ? 10.391 10.438 -3.822 1 98.75 231 CYS A N 1
ATOM 1780 C CA . CYS A 1 231 ? 10.438 11.844 -3.434 1 98.75 231 CYS A CA 1
ATOM 1781 C C . CYS A 1 231 ? 11.68 12.523 -3.992 1 98.75 231 CYS A C 1
ATOM 1783 O O . CYS A 1 231 ? 11.609 13.641 -4.5 1 98.75 231 CYS A O 1
ATOM 1785 N N . MET A 1 232 ? 12.781 11.867 -3.877 1 98.69 232 MET A N 1
ATOM 1786 C CA . MET A 1 232 ? 14.031 12.453 -4.355 1 98.69 232 MET A CA 1
ATOM 1787 C C . MET A 1 232 ? 14 12.633 -5.871 1 98.69 232 MET A C 1
ATOM 1789 O O . MET A 1 232 ? 14.344 13.703 -6.383 1 98.69 232 MET A O 1
ATOM 1793 N N . ASP A 1 233 ? 13.547 11.617 -6.652 1 97.88 233 ASP A N 1
ATOM 1794 C CA . ASP A 1 233 ? 13.477 11.703 -8.109 1 97.88 233 ASP A CA 1
ATOM 1795 C C . ASP A 1 233 ? 12.469 12.758 -8.547 1 97.88 233 ASP A C 1
ATOM 1797 O O . ASP A 1 233 ? 12.781 13.609 -9.383 1 97.88 233 ASP A O 1
ATOM 1801 N N . CYS A 1 234 ? 11.281 12.703 -7.992 1 98 234 CYS A N 1
ATOM 1802 C CA . CYS A 1 234 ? 10.227 13.633 -8.375 1 98 234 CYS A CA 1
ATOM 1803 C C . CYS A 1 234 ? 10.57 15.055 -7.941 1 98 234 CYS A C 1
ATOM 1805 O O . CYS A 1 234 ? 10.227 16.016 -8.625 1 98 234 CYS A O 1
ATOM 1807 N N . GLY A 1 235 ? 11.211 15.148 -6.723 1 98.31 235 GLY A N 1
ATOM 1808 C CA . GLY A 1 235 ? 11.656 16.469 -6.297 1 98.31 235 GLY A CA 1
ATOM 1809 C C . GLY A 1 235 ? 12.562 17.156 -7.309 1 98.31 235 GLY A C 1
ATOM 1810 O O . GLY A 1 235 ? 12.352 18.312 -7.645 1 98.31 235 GLY A O 1
ATOM 1811 N N . ARG A 1 236 ? 13.547 16.469 -7.824 1 98.12 236 ARG A N 1
ATOM 1812 C CA . ARG A 1 236 ? 14.461 17.016 -8.828 1 98.12 236 ARG A CA 1
ATOM 1813 C C . ARG A 1 236 ? 13.711 17.406 -10.102 1 98.12 236 ARG A C 1
ATOM 1815 O O . ARG A 1 236 ? 13.961 18.453 -10.68 1 98.12 236 ARG A O 1
ATOM 1822 N N . ILE A 1 237 ? 12.734 16.578 -10.523 1 97.75 237 ILE A N 1
ATOM 1823 C CA . ILE A 1 237 ? 11.961 16.812 -11.734 1 97.75 237 ILE A CA 1
ATOM 1824 C C . ILE A 1 237 ? 11.102 18.062 -11.57 1 97.75 237 ILE A C 1
ATOM 1826 O O . ILE A 1 237 ? 11.078 18.938 -12.438 1 97.75 237 ILE A O 1
ATOM 1830 N N . LEU A 1 238 ? 10.445 18.203 -10.406 1 97.94 238 LEU A N 1
ATOM 1831 C CA . LEU A 1 238 ? 9.43 19.234 -10.219 1 97.94 238 LEU A CA 1
ATOM 1832 C C . LEU A 1 238 ? 10.07 20.609 -10 1 97.94 238 LEU A C 1
ATOM 1834 O O . LEU A 1 238 ? 9.438 21.641 -10.227 1 97.94 238 LEU A O 1
ATOM 1838 N N . MET A 1 239 ? 11.367 20.641 -9.523 1 97.38 239 MET A N 1
ATOM 1839 C CA . MET A 1 239 ? 12.07 21.922 -9.43 1 97.38 239 MET A CA 1
ATOM 1840 C C . MET A 1 239 ? 12.383 22.469 -10.812 1 97.38 239 MET A C 1
ATOM 1842 O O . MET A 1 239 ? 12.445 23.688 -11 1 97.38 239 MET A O 1
ATOM 1846 N N . LYS A 1 240 ? 12.508 21.609 -11.773 1 97.31 240 LYS A N 1
ATOM 1847 C CA . LYS A 1 240 ? 12.836 22 -13.141 1 97.31 240 LYS A CA 1
ATOM 1848 C C . LYS A 1 240 ? 11.57 22.125 -13.992 1 97.31 240 LYS A C 1
ATOM 1850 O O . LYS A 1 240 ? 11.492 22.984 -14.875 1 97.31 240 LYS A O 1
ATOM 1855 N N . ASP A 1 241 ? 10.656 21.281 -13.766 1 97.44 241 ASP A N 1
ATOM 1856 C CA . ASP A 1 241 ? 9.406 21.203 -14.508 1 97.44 241 ASP A CA 1
ATOM 1857 C C . ASP A 1 241 ? 8.219 21.016 -13.57 1 97.44 241 ASP A C 1
ATOM 1859 O O . ASP A 1 241 ? 7.68 19.922 -13.438 1 97.44 241 ASP A O 1
ATOM 1863 N N . PRO A 1 242 ? 7.742 22.141 -13.008 1 96.94 242 PRO A N 1
ATOM 1864 C CA . PRO A 1 242 ? 6.707 22.062 -11.977 1 96.94 242 PRO A CA 1
ATOM 1865 C C . PRO A 1 242 ? 5.398 21.469 -12.5 1 96.94 242 PRO A C 1
ATOM 1867 O O . PRO A 1 242 ? 4.551 21.047 -11.711 1 96.94 242 PRO A O 1
ATOM 1870 N N . GLU A 1 243 ? 5.164 21.438 -13.789 1 97.25 243 GLU A N 1
ATOM 1871 C CA . GLU A 1 243 ? 3.895 20.984 -14.352 1 97.25 243 GLU A CA 1
ATOM 1872 C C . GLU A 1 243 ? 4 19.547 -14.867 1 97.25 243 GLU A C 1
ATOM 1874 O O . GLU A 1 243 ? 3.094 19.062 -15.547 1 97.25 243 GLU A O 1
ATOM 1879 N N . ASN A 1 244 ? 5.113 18.891 -14.57 1 96.62 244 ASN A N 1
ATOM 1880 C CA . ASN A 1 244 ? 5.27 17.5 -14.992 1 96.62 244 ASN A CA 1
ATOM 1881 C C . ASN A 1 244 ? 4.195 16.609 -14.391 1 96.62 244 ASN A C 1
ATOM 1883 O O . ASN A 1 244 ? 4.223 16.312 -13.195 1 96.62 244 ASN A O 1
ATOM 1887 N N . TYR A 1 245 ? 3.307 16.078 -15.18 1 96.44 245 TYR A N 1
ATOM 1888 C CA . TYR A 1 245 ? 2.139 15.336 -14.719 1 96.44 245 TYR A CA 1
ATOM 1889 C C . TYR A 1 245 ? 2.555 14.07 -13.969 1 96.44 245 TYR A C 1
ATOM 1891 O O . TYR A 1 245 ? 2.027 13.781 -12.891 1 96.44 245 TYR A O 1
ATOM 1899 N N . GLU A 1 246 ? 3.523 13.344 -14.531 1 95.56 246 GLU A N 1
ATOM 1900 C CA . GLU A 1 246 ? 3.941 12.07 -13.953 1 95.56 246 GLU A CA 1
ATOM 1901 C C . GLU A 1 246 ? 4.539 12.266 -12.562 1 95.56 246 GLU A C 1
ATOM 1903 O O . GLU A 1 246 ? 4.227 11.516 -11.633 1 95.56 246 GLU A O 1
ATOM 1908 N N . ALA A 1 247 ? 5.371 13.234 -12.438 1 97.06 247 ALA A N 1
ATOM 1909 C CA . ALA A 1 247 ? 5.996 13.508 -11.148 1 97.06 247 ALA A CA 1
ATOM 1910 C C . ALA A 1 247 ? 4.969 14 -10.133 1 97.06 247 ALA A C 1
ATOM 1912 O O . ALA A 1 247 ? 5.004 13.602 -8.969 1 97.06 247 ALA A O 1
ATOM 1913 N N . ARG A 1 248 ? 4.031 14.875 -10.586 1 97.94 248 ARG A N 1
ATOM 1914 C CA . ARG A 1 248 ? 2.967 15.359 -9.711 1 97.94 248 ARG A CA 1
ATOM 1915 C C . ARG A 1 248 ? 2.092 14.211 -9.227 1 97.94 248 ARG A C 1
ATOM 1917 O O . ARG A 1 248 ? 1.763 14.141 -8.039 1 97.94 248 ARG A O 1
ATOM 1924 N N . ALA A 1 249 ? 1.746 13.312 -10.133 1 97.25 249 ALA A N 1
ATOM 1925 C CA . ALA A 1 249 ? 0.918 12.164 -9.773 1 97.25 249 ALA A CA 1
ATOM 1926 C C . ALA A 1 249 ? 1.641 11.258 -8.781 1 97.25 249 ALA A C 1
ATOM 1928 O O . ALA A 1 249 ? 1.045 10.797 -7.805 1 97.25 249 ALA A O 1
ATOM 1929 N N . SER A 1 250 ? 2.928 11.039 -9.039 1 97.56 250 SER A N 1
ATOM 1930 C CA . SER A 1 250 ? 3.721 10.164 -8.172 1 97.56 250 SER A CA 1
ATOM 1931 C C . SER A 1 250 ? 3.828 10.734 -6.762 1 97.56 250 SER A C 1
ATOM 1933 O O . SER A 1 250 ? 3.645 10.016 -5.781 1 97.56 250 SER A O 1
ATOM 1935 N N . ILE A 1 251 ? 4.07 12.023 -6.68 1 97.88 251 ILE A N 1
ATOM 1936 C CA . ILE A 1 251 ? 4.227 12.648 -5.367 1 97.88 251 ILE A CA 1
ATOM 1937 C C . ILE A 1 251 ? 2.881 12.664 -4.645 1 97.88 251 ILE A C 1
ATOM 1939 O O . ILE A 1 251 ? 2.826 12.531 -3.422 1 97.88 251 ILE A O 1
ATOM 1943 N N . MET A 1 252 ? 1.854 12.891 -5.348 1 98.12 252 MET A N 1
ATOM 1944 C CA . MET A 1 252 ? 0.511 12.922 -4.777 1 98.12 252 MET A CA 1
ATOM 1945 C C . MET A 1 252 ? 0.155 11.586 -4.145 1 98.12 252 MET A C 1
ATOM 1947 O O . MET A 1 252 ? -0.277 11.531 -2.992 1 98.12 252 MET A O 1
ATOM 1951 N N . VAL A 1 253 ? 0.375 10.5 -4.828 1 98.12 253 VAL A N 1
ATOM 1952 C CA . VAL A 1 253 ? 0.058 9.172 -4.32 1 98.12 253 VAL A CA 1
ATOM 1953 C C . VAL A 1 253 ? 1.061 8.781 -3.236 1 98.12 253 VAL A C 1
ATOM 1955 O O . VAL A 1 253 ? 0.697 8.133 -2.248 1 98.12 253 VAL A O 1
ATOM 1958 N N . ALA A 1 254 ? 2.316 9.156 -3.414 1 98.56 254 ALA A N 1
ATOM 1959 C CA . ALA A 1 254 ? 3.326 8.891 -2.393 1 98.56 254 ALA A CA 1
ATOM 1960 C C . ALA A 1 254 ? 2.939 9.523 -1.061 1 98.56 254 ALA A C 1
ATOM 1962 O O . ALA A 1 254 ? 3.18 8.945 0.002 1 98.56 254 ALA A O 1
ATOM 1963 N N . SER A 1 255 ? 2.412 10.734 -1.133 1 98.5 255 SER A N 1
ATOM 1964 C CA . SER A 1 255 ? 1.954 11.414 0.076 1 98.5 255 SER A CA 1
ATOM 1965 C C . SER A 1 255 ? 0.916 10.578 0.818 1 98.5 255 SER A C 1
ATOM 1967 O O . SER A 1 255 ? 1 10.414 2.037 1 98.5 255 SER A O 1
ATOM 1969 N N . THR A 1 256 ? -0.008 9.992 0.107 1 98.38 256 THR A N 1
ATOM 1970 C CA . THR A 1 256 ? -1.047 9.148 0.68 1 98.38 256 THR A CA 1
ATOM 1971 C C . THR A 1 256 ? -0.437 7.898 1.312 1 98.38 256 THR A C 1
ATOM 1973 O O . THR A 1 256 ? -0.742 7.562 2.459 1 98.38 256 THR A O 1
ATOM 1976 N N . LEU A 1 257 ? 0.454 7.234 0.598 1 98.44 257 LEU A N 1
ATOM 1977 C CA . LEU A 1 257 ? 0.997 5.949 1.027 1 98.44 257 LEU A CA 1
ATOM 1978 C C . LEU A 1 257 ? 1.939 6.125 2.213 1 98.44 257 LEU A C 1
ATOM 1980 O O . LEU A 1 257 ? 2.072 5.227 3.045 1 98.44 257 LEU A O 1
ATOM 1984 N N . SER A 1 258 ? 2.57 7.254 2.328 1 98.25 258 SER A N 1
ATOM 1985 C CA . SER A 1 258 ? 3.506 7.512 3.416 1 98.25 258 SER A CA 1
ATOM 1986 C C . SER A 1 258 ? 2.779 7.656 4.75 1 98.25 258 SER A C 1
ATOM 1988 O O . SER A 1 258 ? 3.396 7.562 5.812 1 98.25 258 SER A O 1
ATOM 1990 N N . HIS A 1 259 ? 1.458 7.855 4.656 1 97.38 259 HIS A N 1
ATOM 1991 C CA . HIS A 1 259 ? 0.791 8.195 5.906 1 97.38 259 HIS A CA 1
ATOM 1992 C C . HIS A 1 259 ? -0.53 7.441 6.047 1 97.38 259 HIS A C 1
ATOM 1994 O O . HIS A 1 259 ? -1.353 7.781 6.902 1 97.38 259 HIS A O 1
ATOM 2000 N N . ASN A 1 260 ? -0.794 6.414 5.246 1 96.88 260 ASN A N 1
ATOM 2001 C CA . ASN A 1 260 ? -2.018 5.629 5.379 1 96.88 260 ASN A CA 1
ATOM 2002 C C . ASN A 1 260 ? -1.786 4.367 6.207 1 96.88 260 ASN A C 1
ATOM 2004 O O . ASN A 1 260 ? -2.664 3.506 6.293 1 96.88 260 ASN A O 1
ATOM 2008 N N . GLY A 1 261 ? -0.604 4.207 6.75 1 96 261 GLY A N 1
ATOM 2009 C CA . GLY A 1 261 ? -0.252 3.066 7.582 1 96 261 GLY A CA 1
ATOM 2010 C C . GLY A 1 261 ? 0.672 2.084 6.891 1 96 261 GLY A C 1
ATOM 2011 O O . GLY A 1 261 ? 1.271 1.224 7.539 1 96 261 GLY A O 1
ATOM 2012 N N . LEU A 1 262 ? 0.866 2.154 5.598 1 97.69 262 LEU A N 1
ATOM 2013 C CA . LEU A 1 262 ? 1.627 1.21 4.785 1 97.69 262 LEU A CA 1
ATOM 2014 C C . LEU A 1 262 ? 3.084 1.157 5.234 1 97.69 262 LEU A C 1
ATOM 2016 O O . LEU A 1 262 ? 3.633 0.074 5.445 1 97.69 262 LEU A O 1
ATOM 2020 N N . THR A 1 263 ? 3.672 2.314 5.469 1 97.31 263 THR A N 1
ATOM 2021 C CA . THR A 1 263 ? 5.102 2.379 5.746 1 97.31 263 THR A CA 1
ATOM 2022 C C . THR A 1 263 ? 5.379 2.146 7.23 1 97.31 263 THR A C 1
ATOM 2024 O O . THR A 1 263 ? 6.535 2.1 7.652 1 97.31 263 THR A O 1
ATOM 2027 N N . GLY A 1 264 ? 4.348 1.954 8.031 1 96.06 264 GLY A N 1
ATOM 2028 C CA . GLY A 1 264 ? 4.531 1.733 9.461 1 96.06 264 GLY A CA 1
ATOM 2029 C C . GLY A 1 264 ? 4.176 0.325 9.898 1 96.06 264 GLY A C 1
ATOM 2030 O O . GLY A 1 264 ? 4.148 0.027 11.094 1 96.06 264 GLY A O 1
ATOM 2031 N N . MET A 1 265 ? 3.947 -0.562 8.953 1 95.94 265 MET A N 1
ATOM 2032 C CA . MET A 1 265 ? 3.531 -1.926 9.273 1 95.94 265 MET A CA 1
ATOM 2033 C C . MET A 1 265 ? 4.617 -2.658 10.055 1 95.94 265 MET A C 1
ATOM 2035 O O . MET A 1 265 ? 5.773 -2.697 9.633 1 95.94 265 MET A O 1
ATOM 2039 N N . GLY A 1 266 ? 4.195 -3.203 11.172 1 94.81 266 GLY A N 1
ATOM 2040 C CA . GLY A 1 266 ? 5.047 -4.113 11.914 1 94.81 266 GLY A CA 1
ATOM 2041 C C . GLY A 1 266 ? 6.16 -3.41 12.664 1 94.81 266 GLY A C 1
ATOM 2042 O O . GLY A 1 266 ? 7.164 -4.031 13.023 1 94.81 266 GLY A O 1
ATOM 2043 N N . ARG A 1 267 ? 6.055 -2.1 12.867 1 94.75 267 ARG A N 1
ATOM 2044 C CA . ARG A 1 267 ? 7.145 -1.388 13.523 1 94.75 267 ARG A CA 1
ATOM 2045 C C . ARG A 1 267 ? 6.617 -0.22 14.352 1 94.75 267 ARG A C 1
ATOM 2047 O O . ARG A 1 267 ? 5.449 0.157 14.227 1 94.75 267 ARG A O 1
ATOM 2054 N N . THR A 1 268 ? 7.508 0.239 15.234 1 93.5 268 THR A N 1
ATOM 2055 C CA . THR A 1 268 ? 7.211 1.396 16.078 1 93.5 268 THR A CA 1
ATOM 2056 C C . THR A 1 268 ? 7.82 2.662 15.484 1 93.5 268 THR A C 1
ATOM 2058 O O . THR A 1 268 ? 9.047 2.791 15.406 1 93.5 268 THR A O 1
ATOM 2061 N N . GLY A 1 269 ? 7.008 3.598 15.086 1 94.19 269 GLY A N 1
ATOM 2062 C CA . GLY A 1 269 ? 7.512 4.855 14.555 1 94.19 269 GLY A CA 1
ATOM 2063 C C . GLY A 1 269 ? 8.102 5.754 15.625 1 94.19 269 GLY A C 1
ATOM 2064 O O . GLY A 1 269 ? 7.582 5.836 16.734 1 94.19 269 GLY A O 1
ATOM 2065 N N . ASP A 1 270 ? 9.141 6.43 15.375 1 95.75 270 ASP A N 1
ATOM 2066 C CA . ASP A 1 270 ? 9.828 7.281 16.344 1 95.75 270 ASP A CA 1
ATOM 2067 C C . ASP A 1 270 ? 9.055 8.57 16.594 1 95.75 270 ASP A C 1
ATOM 2069 O O . ASP A 1 270 ? 8.617 8.828 17.703 1 95.75 270 ASP A O 1
ATOM 2073 N N . TRP A 1 271 ? 8.797 9.43 15.633 1 95.75 271 TRP A N 1
ATOM 2074 C CA . TRP A 1 271 ? 7.945 10.609 15.562 1 95.75 271 TRP A CA 1
ATOM 2075 C C . TRP A 1 271 ? 8.562 11.773 16.328 1 95.75 271 TRP A C 1
ATOM 2077 O O . TRP A 1 271 ? 7.965 12.852 16.422 1 95.75 271 TRP A O 1
ATOM 2087 N N . ALA A 1 272 ? 9.734 11.609 16.922 1 97.25 272 ALA A N 1
ATOM 2088 C CA . ALA A 1 272 ? 10.352 12.672 17.719 1 97.25 272 ALA A CA 1
ATOM 2089 C C . ALA A 1 272 ? 10.539 13.938 16.875 1 97.25 272 ALA A C 1
ATOM 2091 O O . ALA A 1 272 ? 10.25 15.047 17.359 1 97.25 272 ALA A O 1
ATOM 2092 N N . SER A 1 273 ? 11.047 13.773 15.656 1 97.38 273 SER A N 1
ATOM 2093 C CA . SER A 1 273 ? 11.266 14.945 14.82 1 97.38 273 SER A CA 1
ATOM 2094 C C . SER A 1 273 ? 9.953 15.695 14.57 1 97.38 273 SER A C 1
ATOM 2096 O O . SER A 1 273 ? 9.922 16.922 14.625 1 97.38 273 SER A O 1
ATOM 2098 N N . HIS A 1 274 ? 8.867 14.977 14.344 1 96.56 274 HIS A N 1
ATOM 2099 C CA . HIS A 1 274 ? 7.559 15.602 14.133 1 96.56 274 HIS A CA 1
ATOM 2100 C C . HIS A 1 274 ? 7.098 16.344 15.383 1 96.56 274 HIS A C 1
ATOM 2102 O O . HIS A 1 274 ? 6.613 17.469 15.297 1 96.56 274 HIS A O 1
ATOM 2108 N N . PHE A 1 275 ? 7.27 15.688 16.516 1 95.62 275 PHE A N 1
ATOM 2109 C CA . PHE A 1 275 ? 6.816 16.297 17.766 1 95.62 275 PHE A CA 1
ATOM 2110 C C . PHE A 1 275 ? 7.598 17.578 18.062 1 95.62 275 PHE A C 1
ATOM 2112 O O . PHE A 1 275 ? 7.023 18.578 18.484 1 95.62 275 PHE A O 1
ATOM 2119 N N . ILE A 1 276 ? 8.844 17.531 17.812 1 97.25 276 ILE A N 1
ATOM 2120 C CA . ILE A 1 276 ? 9.68 18.703 18.016 1 97.25 276 ILE A CA 1
ATOM 2121 C C . ILE A 1 276 ? 9.266 19.812 17.047 1 97.25 276 ILE A C 1
ATOM 2123 O O . ILE A 1 276 ? 9.133 20.969 17.438 1 97.25 276 ILE A O 1
ATOM 2127 N N . GLU A 1 277 ? 9.023 19.453 15.82 1 96.75 277 GLU A N 1
ATOM 2128 C CA . GLU A 1 277 ? 8.609 20.422 14.805 1 96.75 277 GLU A CA 1
ATOM 2129 C C . GLU A 1 277 ? 7.25 21.031 15.148 1 96.75 277 GLU A C 1
ATOM 2131 O O . GLU A 1 277 ? 7.008 22.219 14.883 1 96.75 277 GLU A O 1
ATOM 2136 N N . HIS A 1 278 ? 6.34 20.25 15.703 1 94.06 278 HIS A N 1
ATOM 2137 C CA . HIS A 1 278 ? 5.035 20.781 16.094 1 94.06 278 HIS A CA 1
ATOM 2138 C C . HIS A 1 278 ? 5.18 21.953 17.062 1 94.06 278 HIS A C 1
ATOM 2140 O O . HIS A 1 278 ? 4.426 22.922 16.984 1 94.06 278 HIS A O 1
ATOM 2146 N N . GLU A 1 279 ? 6.121 21.844 17.922 1 95.12 279 GLU A N 1
ATOM 2147 C CA . GLU A 1 279 ? 6.336 22.922 18.875 1 95.12 279 GLU A CA 1
ATOM 2148 C C . GLU A 1 279 ? 6.949 24.141 18.203 1 95.12 279 GLU A C 1
ATOM 2150 O O . GLU A 1 279 ? 6.648 25.281 18.562 1 95.12 279 GLU A O 1
ATOM 2155 N N . LEU A 1 280 ? 7.809 23.906 17.219 1 94.88 280 LEU A N 1
ATOM 2156 C CA . LEU A 1 280 ? 8.367 25 16.453 1 94.88 280 LEU A CA 1
ATOM 2157 C C . LEU A 1 280 ? 7.273 25.766 15.711 1 94.88 280 LEU A C 1
ATOM 2159 O O . LEU A 1 280 ? 7.195 26.984 15.805 1 94.88 280 LEU A O 1
ATOM 2163 N N . SER A 1 281 ? 6.395 25.016 14.992 1 92.38 281 SER A N 1
ATOM 2164 C CA . SER A 1 281 ? 5.328 25.656 14.219 1 92.38 281 SER A CA 1
ATOM 2165 C C . SER A 1 281 ? 4.227 26.188 15.125 1 92.38 281 SER A C 1
ATOM 2167 O O . SER A 1 281 ? 3.473 27.078 14.727 1 92.38 281 SER A O 1
ATOM 2169 N N . GLY A 1 282 ? 4.09 25.594 16.344 1 90.94 282 GLY A N 1
ATOM 2170 C CA . GLY A 1 282 ? 3.193 26.172 17.328 1 90.94 282 GLY A CA 1
ATOM 2171 C C . GLY A 1 282 ? 3.664 27.516 17.844 1 90.94 282 GLY A C 1
ATOM 2172 O O . GLY A 1 282 ? 2.861 28.438 18 1 90.94 282 GLY A O 1
ATOM 2173 N N . GLU A 1 283 ? 4.961 27.609 18.047 1 92.62 283 GLU A N 1
ATOM 2174 C CA . GLU A 1 283 ? 5.582 28.844 18.531 1 92.62 283 GLU A CA 1
ATOM 2175 C C . GLU A 1 283 ? 5.617 29.906 17.453 1 92.62 283 GLU A C 1
ATOM 2177 O O . GLU A 1 283 ? 5.359 31.078 17.719 1 92.62 283 GLU A O 1
ATOM 2182 N N . TYR A 1 284 ? 5.973 29.484 16.281 1 92.81 284 TYR A N 1
ATOM 2183 C CA . TYR A 1 284 ? 6.016 30.328 15.094 1 92.81 284 TYR A CA 1
ATOM 2184 C C . TYR A 1 284 ? 5.008 29.844 14.055 1 92.81 284 TYR A C 1
ATOM 2186 O O . TYR A 1 284 ? 5.367 29.141 13.117 1 92.81 284 TYR A O 1
ATOM 2194 N N . GLN A 1 285 ? 3.854 30.328 14.102 1 88.62 285 GLN A N 1
ATOM 2195 C CA . GLN A 1 285 ? 2.717 29.781 13.367 1 88.62 285 GLN A CA 1
ATOM 2196 C C . GLN A 1 285 ? 2.861 30.016 11.867 1 88.62 285 GLN A C 1
ATOM 2198 O O . GLN A 1 285 ? 2.182 29.375 11.062 1 88.62 285 GLN A O 1
ATOM 2203 N N . SER A 1 286 ? 3.77 30.891 11.508 1 89.06 286 SER A N 1
ATOM 2204 C CA . SER A 1 286 ? 3.977 31.188 10.094 1 89.06 286 SER A CA 1
ATOM 2205 C C . SER A 1 286 ? 4.941 30.188 9.461 1 89.06 286 SER A C 1
ATOM 2207 O O . SER A 1 286 ? 5.07 30.125 8.234 1 89.06 286 SER A O 1
ATOM 2209 N N . VAL A 1 287 ? 5.578 29.422 10.297 1 92.25 287 VAL A N 1
ATOM 2210 C CA . VAL A 1 287 ? 6.512 28.422 9.781 1 92.25 287 VAL A CA 1
ATOM 2211 C C . VAL A 1 287 ? 5.734 27.281 9.109 1 92.25 287 VAL A C 1
ATOM 2213 O O . VAL A 1 287 ? 4.875 26.656 9.742 1 92.25 287 VAL A O 1
ATOM 2216 N N . THR A 1 288 ? 6.039 27.078 7.824 1 91.44 288 THR A N 1
ATOM 2217 C CA . THR A 1 288 ? 5.461 25.938 7.125 1 91.44 288 THR A CA 1
ATOM 2218 C C . THR A 1 288 ? 5.965 24.625 7.723 1 91.44 288 THR A C 1
ATOM 2220 O O . THR A 1 288 ? 7.16 24.469 7.973 1 91.44 288 THR A O 1
ATOM 2223 N N . HIS A 1 289 ? 5.059 23.719 7.941 1 92.62 289 HIS A N 1
ATOM 2224 C CA . HIS A 1 289 ? 5.375 22.453 8.594 1 92.62 289 HIS A CA 1
ATOM 2225 C C . HIS A 1 289 ? 6.562 21.766 7.93 1 92.62 289 HIS A C 1
ATOM 2227 O O . HIS A 1 289 ? 7.508 21.359 8.602 1 92.62 289 HIS A O 1
ATOM 2233 N N . GLY A 1 290 ? 6.594 21.641 6.602 1 95.12 290 GLY A N 1
ATOM 2234 C CA . GLY A 1 290 ? 7.664 21 5.848 1 95.12 290 GLY A CA 1
ATOM 2235 C C . GLY A 1 290 ? 9 21.719 6 1 95.12 290 GLY A C 1
ATOM 2236 O O . GLY A 1 290 ? 10.047 21.078 6.035 1 95.12 290 GLY A O 1
ATOM 2237 N N . ALA A 1 291 ? 8.953 23.047 6.086 1 96.5 291 ALA A N 1
ATOM 2238 C CA . ALA A 1 291 ? 10.172 23.828 6.289 1 96.5 291 ALA A CA 1
ATOM 2239 C C . ALA A 1 291 ? 10.781 23.547 7.66 1 96.5 291 ALA A C 1
ATOM 2241 O O . ALA A 1 291 ? 12 23.453 7.801 1 96.5 291 ALA A O 1
ATOM 2242 N N . GLY A 1 292 ? 9.914 23.453 8.641 1 96.81 292 GLY A N 1
ATOM 2243 C CA . GLY A 1 292 ? 10.398 23.078 9.961 1 96.81 292 GLY A CA 1
ATOM 2244 C C . GLY A 1 292 ? 11.047 21.703 9.992 1 96.81 292 GLY A C 1
ATOM 2245 O O . GLY A 1 292 ? 12.109 21.531 10.602 1 96.81 292 GLY A O 1
ATOM 2246 N N . LEU A 1 293 ? 10.453 20.766 9.328 1 98.12 293 LEU A N 1
ATOM 2247 C CA . LEU A 1 293 ? 10.961 19.391 9.297 1 98.12 293 LEU A CA 1
ATOM 2248 C C . LEU A 1 293 ? 12.305 19.344 8.57 1 98.12 293 LEU A C 1
ATOM 2250 O O . LEU A 1 293 ? 13.172 18.531 8.922 1 98.12 293 LEU A O 1
ATOM 2254 N N . ALA A 1 294 ? 12.469 20.188 7.582 1 98.31 294 ALA A N 1
ATOM 2255 C CA . ALA A 1 294 ? 13.711 20.219 6.805 1 98.31 294 ALA A CA 1
ATOM 2256 C C . ALA A 1 294 ? 14.906 20.516 7.699 1 98.31 294 ALA A C 1
ATOM 2258 O O . ALA A 1 294 ? 16.031 20.125 7.387 1 98.31 294 ALA A O 1
ATOM 2259 N N . VAL A 1 295 ? 14.641 21.188 8.781 1 98.12 295 VAL A N 1
ATOM 2260 C CA . VAL A 1 295 ? 15.727 21.594 9.672 1 98.12 295 VAL A CA 1
ATOM 2261 C C . VAL A 1 295 ? 15.812 20.609 10.844 1 98.12 295 VAL A C 1
ATOM 2263 O O . VAL A 1 295 ? 16.906 20.188 11.219 1 98.12 295 VAL A O 1
ATOM 2266 N N . ILE A 1 296 ? 14.695 20.219 11.375 1 98.44 296 ILE A N 1
ATOM 2267 C CA . ILE A 1 296 ? 14.648 19.438 12.609 1 98.44 296 ILE A CA 1
ATOM 2268 C C . ILE A 1 296 ? 15.062 18 12.32 1 98.44 296 ILE A C 1
ATOM 2270 O O . ILE A 1 296 ? 15.781 17.391 13.117 1 98.44 296 ILE A O 1
ATOM 2274 N N . THR A 1 297 ? 14.672 17.422 11.195 1 98.56 297 THR A N 1
ATOM 2275 C CA . THR A 1 297 ? 14.906 16.016 10.906 1 98.56 297 THR A CA 1
ATOM 2276 C C . THR A 1 297 ? 16.406 15.719 10.82 1 98.56 297 THR A C 1
ATOM 2278 O O . THR A 1 297 ? 16.906 14.836 11.523 1 98.56 297 THR A O 1
ATOM 2281 N N . PRO A 1 298 ? 17.172 16.484 10.016 1 98.69 298 PRO A N 1
ATOM 2282 C CA . PRO A 1 298 ? 18.625 16.219 9.984 1 98.69 298 PRO A CA 1
ATOM 2283 C C . PRO A 1 298 ? 19.281 16.438 11.344 1 98.69 298 PRO A C 1
ATOM 2285 O O . PRO A 1 298 ? 20.188 15.695 11.719 1 98.69 298 PRO A O 1
ATOM 2288 N N . ALA A 1 299 ? 18.844 17.484 12.062 1 98.69 299 ALA A N 1
ATOM 2289 C CA . ALA A 1 299 ? 19.391 17.734 13.391 1 98.69 299 ALA A CA 1
ATOM 2290 C C . ALA A 1 299 ? 19.125 16.547 14.328 1 98.69 299 ALA A C 1
ATOM 2292 O O . ALA A 1 299 ? 20.016 16.125 15.055 1 98.69 299 ALA A O 1
ATOM 2293 N N . TRP A 1 300 ? 17.875 16.078 14.297 1 98.75 300 TRP A N 1
ATOM 2294 C CA . TRP A 1 300 ? 17.5 14.898 15.078 1 98.75 300 TRP A CA 1
ATOM 2295 C C . TRP A 1 300 ? 18.375 13.703 14.695 1 98.75 300 TRP A C 1
ATOM 2297 O O . TRP A 1 300 ? 18.875 12.992 15.562 1 98.75 300 TRP A O 1
ATOM 2307 N N . MET A 1 301 ? 18.578 13.438 13.375 1 98.75 301 MET A N 1
ATOM 2308 C CA . MET A 1 301 ? 19.391 12.328 12.891 1 98.75 301 MET A CA 1
ATOM 2309 C C . MET A 1 301 ? 20.797 12.398 13.453 1 98.75 301 MET A C 1
ATOM 2311 O O . MET A 1 301 ? 21.328 11.406 13.953 1 98.75 301 MET A O 1
ATOM 2315 N N . LYS A 1 302 ? 21.375 13.602 13.422 1 98.44 302 LYS A N 1
ATOM 2316 C CA . LYS A 1 302 ? 22.734 13.805 13.906 1 98.44 302 LYS A CA 1
ATOM 2317 C C . LYS A 1 302 ? 22.844 13.531 15.406 1 98.44 302 LYS A C 1
ATOM 2319 O O . LYS A 1 302 ? 23.891 13.133 15.906 1 98.44 302 LYS A O 1
ATOM 2324 N N . TYR A 1 303 ? 21.766 13.727 16.031 1 98.56 303 TYR A N 1
ATOM 2325 C CA . TYR A 1 303 ? 21.766 13.57 17.469 1 98.56 303 TYR A CA 1
ATOM 2326 C C . TYR A 1 303 ? 21.609 12.102 17.859 1 98.56 303 TYR A C 1
ATOM 2328 O O . TYR A 1 303 ? 22.125 11.672 18.891 1 98.56 303 TYR A O 1
ATOM 2336 N N . VAL A 1 304 ? 20.953 11.203 17 1 98.12 304 VAL A N 1
ATOM 2337 C CA . VAL A 1 304 ? 20.516 9.906 17.531 1 98.12 304 VAL A CA 1
ATOM 2338 C C . VAL A 1 304 ? 21.156 8.781 16.719 1 98.12 304 VAL A C 1
ATOM 2340 O O . VAL A 1 304 ? 21.016 7.605 17.062 1 98.12 304 VAL A O 1
ATOM 2343 N N . TYR A 1 305 ? 21.891 8.969 15.617 1 97.44 305 TYR A N 1
ATOM 2344 C CA . TYR A 1 305 ? 22.281 7.945 14.648 1 97.44 305 TYR A CA 1
ATOM 2345 C C . TYR A 1 305 ? 23.109 6.844 15.312 1 97.44 305 TYR A C 1
ATOM 2347 O O . TYR A 1 305 ? 23.062 5.688 14.898 1 97.44 305 TYR A O 1
ATOM 2355 N N . LYS A 1 306 ? 23.781 7.16 16.391 1 97 306 LYS A N 1
ATOM 2356 C CA . LYS A 1 306 ? 24.656 6.184 17.047 1 97 306 LYS A CA 1
ATOM 2357 C C . LYS A 1 306 ? 23.828 5.113 17.766 1 97 306 LYS A C 1
ATOM 2359 O O . LYS A 1 306 ? 24.328 4.023 18.047 1 97 306 LYS A O 1
ATOM 2364 N N . ASP A 1 307 ? 22.578 5.453 18.062 1 96.5 307 ASP A N 1
ATOM 2365 C CA . ASP A 1 307 ? 21.734 4.531 18.828 1 96.5 307 ASP A CA 1
ATOM 2366 C C . ASP A 1 307 ? 21.188 3.432 17.922 1 96.5 307 ASP A C 1
ATOM 2368 O O . ASP A 1 307 ? 20.688 2.412 18.406 1 96.5 307 ASP A O 1
ATOM 2372 N N . ASN A 1 308 ? 21.25 3.521 16.672 1 94.56 308 ASN A N 1
ATOM 2373 C CA . ASN A 1 308 ? 20.922 2.492 15.695 1 94.56 308 ASN A CA 1
ATOM 2374 C C . ASN A 1 308 ? 21.766 2.633 14.422 1 94.56 308 ASN A C 1
ATOM 2376 O O . ASN A 1 308 ? 21.219 2.859 13.344 1 94.56 308 ASN A O 1
ATOM 2380 N N . MET A 1 309 ? 23.016 2.443 14.547 1 94.94 309 MET A N 1
ATOM 2381 C CA . MET A 1 309 ? 24 2.641 13.492 1 94.94 309 MET A CA 1
ATOM 2382 C C . MET A 1 309 ? 23.688 1.781 12.273 1 94.94 309 MET A C 1
ATOM 2384 O O . MET A 1 309 ? 23.797 2.244 11.141 1 94.94 309 MET A O 1
ATOM 2388 N N . ASP A 1 310 ? 23.266 0.58 12.469 1 93.56 310 ASP A N 1
ATOM 2389 C CA . ASP A 1 310 ? 23 -0.346 11.367 1 93.56 310 ASP A CA 1
ATOM 2390 C C . ASP A 1 310 ? 21.906 0.197 10.445 1 93.56 310 ASP A C 1
ATOM 2392 O O . ASP A 1 310 ? 22.062 0.172 9.219 1 93.56 310 ASP A O 1
ATOM 2396 N N . LYS A 1 311 ? 20.828 0.677 11.023 1 95.25 311 LYS A N 1
ATOM 2397 C CA . LYS A 1 311 ? 19.719 1.218 10.234 1 95.25 311 LYS A CA 1
ATOM 2398 C C . LYS A 1 311 ? 20.156 2.467 9.469 1 95.25 311 LYS A C 1
ATOM 2400 O O . LYS A 1 311 ? 19.781 2.654 8.312 1 95.25 311 LYS A O 1
ATOM 2405 N N . PHE A 1 312 ? 20.906 3.287 10.125 1 97 312 PHE A N 1
ATOM 2406 C CA . PHE A 1 312 ? 21.375 4.512 9.477 1 97 312 PHE A CA 1
ATOM 2407 C C . PHE A 1 312 ? 22.344 4.191 8.344 1 97 312 PHE A C 1
ATOM 2409 O O . PHE A 1 312 ? 22.328 4.863 7.305 1 97 312 PHE A O 1
ATOM 2416 N N . ILE A 1 313 ? 23.172 3.219 8.539 1 96.56 313 ILE A N 1
ATOM 2417 C CA . ILE A 1 313 ? 24.094 2.795 7.484 1 96.56 313 ILE A CA 1
ATOM 2418 C C . ILE A 1 313 ? 23.297 2.26 6.297 1 96.56 313 ILE A C 1
ATOM 2420 O O . ILE A 1 313 ? 23.594 2.582 5.145 1 96.56 313 ILE A O 1
ATOM 2424 N N . LYS A 1 314 ? 22.281 1.424 6.582 1 95.5 314 LYS A N 1
ATOM 2425 C CA . LYS A 1 314 ? 21.422 0.897 5.531 1 95.5 314 LYS A CA 1
ATOM 2426 C C . LYS A 1 314 ? 20.797 2.027 4.719 1 95.5 314 LYS A C 1
ATOM 2428 O O . LYS A 1 314 ? 20.812 1.996 3.488 1 95.5 314 LYS A O 1
ATOM 2433 N N . TRP A 1 315 ? 20.203 2.994 5.43 1 97.38 315 TRP A N 1
ATOM 2434 C CA . TRP A 1 315 ? 19.609 4.16 4.785 1 97.38 315 TRP A CA 1
ATOM 2435 C C . TRP A 1 315 ? 20.656 4.93 3.982 1 97.38 315 TRP A C 1
ATOM 2437 O O . TRP A 1 315 ? 20.406 5.34 2.848 1 97.38 315 TRP A O 1
ATOM 2447 N N . ALA A 1 316 ? 21.859 5.098 4.535 1 98.62 316 ALA A N 1
ATOM 2448 C CA . ALA A 1 316 ? 22.938 5.855 3.902 1 98.62 316 ALA A CA 1
ATOM 2449 C C . ALA A 1 316 ? 23.359 5.219 2.578 1 98.62 316 ALA A C 1
ATOM 2451 O O . ALA A 1 316 ? 23.562 5.922 1.584 1 98.62 316 ALA A O 1
ATOM 2452 N N . THR A 1 317 ? 23.406 3.957 2.564 1 97.56 317 THR A N 1
ATOM 2453 C CA . THR A 1 317 ? 23.922 3.262 1.389 1 97.56 317 THR A CA 1
ATOM 2454 C C . THR A 1 317 ? 22.797 3.021 0.376 1 97.56 317 THR A C 1
ATOM 2456 O O . THR A 1 317 ? 22.969 3.309 -0.812 1 97.56 317 THR A O 1
ATOM 2459 N N . ARG A 1 318 ? 21.641 2.592 0.803 1 96.75 318 ARG A N 1
ATOM 2460 C CA . ARG A 1 318 ? 20.578 2.148 -0.108 1 96.75 318 ARG A CA 1
ATOM 2461 C C . ARG A 1 318 ? 19.797 3.336 -0.652 1 96.75 318 ARG A C 1
ATOM 2463 O O . ARG A 1 318 ? 19.25 3.271 -1.759 1 96.75 318 ARG A O 1
ATOM 2470 N N . VAL A 1 319 ? 19.703 4.414 0.116 1 98.31 319 VAL A N 1
ATOM 2471 C CA . VAL A 1 319 ? 18.828 5.523 -0.271 1 98.31 319 VAL A CA 1
ATOM 2472 C C . VAL A 1 319 ? 19.672 6.719 -0.701 1 98.31 319 VAL A C 1
ATOM 2474 O O . VAL A 1 319 ? 19.453 7.301 -1.764 1 98.31 319 VAL A O 1
ATOM 2477 N N . MET A 1 320 ? 20.719 7.016 0.101 1 98.62 320 MET A N 1
ATOM 2478 C CA . MET A 1 320 ? 21.484 8.234 -0.171 1 98.62 320 MET A CA 1
ATOM 2479 C C . MET A 1 320 ? 22.672 7.941 -1.085 1 98.62 320 MET A C 1
ATOM 2481 O O . MET A 1 320 ? 23.375 8.859 -1.506 1 98.62 320 MET A O 1
ATOM 2485 N N . GLY A 1 321 ? 22.922 6.668 -1.346 1 97.12 321 GLY A N 1
ATOM 2486 C CA . GLY A 1 321 ? 23.938 6.277 -2.314 1 97.12 321 GLY A CA 1
ATOM 2487 C C . GLY A 1 321 ? 25.359 6.48 -1.811 1 97.12 321 GLY A C 1
ATOM 2488 O O . GLY A 1 321 ? 26.281 6.695 -2.602 1 97.12 321 GLY A O 1
ATOM 2489 N N . VAL A 1 322 ? 25.531 6.484 -0.493 1 98.12 322 VAL A N 1
ATOM 2490 C CA . VAL A 1 322 ? 26.875 6.648 0.069 1 98.12 322 VAL A CA 1
ATOM 2491 C C . VAL A 1 322 ? 27.594 5.305 0.089 1 98.12 322 VAL A C 1
ATOM 2493 O O . VAL A 1 322 ? 27.031 4.297 0.519 1 98.12 322 VAL A O 1
ATOM 2496 N N . SER A 1 323 ? 28.828 5.305 -0.396 1 97.25 323 SER A N 1
ATOM 2497 C CA . SER A 1 323 ? 29.625 4.086 -0.308 1 97.25 323 SER A CA 1
ATOM 2498 C C . SER A 1 323 ? 30 3.777 1.137 1 97.25 323 SER A C 1
ATOM 2500 O O . SER A 1 323 ? 30.406 4.672 1.886 1 97.25 323 SER A O 1
ATOM 2502 N N . MET A 1 324 ? 29.922 2.543 1.441 1 96.81 324 MET A N 1
ATOM 2503 C CA . MET A 1 324 ? 30.234 2.111 2.801 1 96.81 324 MET A CA 1
ATOM 2504 C C . MET A 1 324 ? 31.719 2.291 3.104 1 96.81 324 MET A C 1
ATOM 2506 O O . MET A 1 324 ? 32.562 1.862 2.324 1 96.81 324 MET A O 1
ATOM 2510 N N . ASP A 1 325 ? 31.984 3.018 4.094 1 97.12 325 ASP A N 1
ATOM 2511 C CA . ASP A 1 325 ? 33.344 3.055 4.652 1 97.12 325 ASP A CA 1
ATOM 2512 C C . ASP A 1 325 ? 33.5 2.035 5.777 1 97.12 325 ASP A C 1
ATOM 2514 O O . ASP A 1 325 ? 33.125 2.309 6.926 1 97.12 325 ASP A O 1
ATOM 2518 N N . TYR A 1 326 ? 34.094 0.958 5.523 1 95.44 326 TYR A N 1
ATOM 2519 C CA . TYR A 1 326 ? 34.188 -0.15 6.469 1 95.44 326 TYR A CA 1
ATOM 2520 C C . TYR A 1 326 ? 35.094 0.197 7.629 1 95.44 326 TYR A C 1
ATOM 2522 O O . TYR A 1 326 ? 34.969 -0.365 8.719 1 95.44 326 TYR A O 1
ATOM 2530 N N . GLY A 1 327 ? 36.062 1.051 7.352 1 95.69 327 GLY A N 1
ATOM 2531 C CA . GLY A 1 327 ? 36.969 1.46 8.406 1 95.69 327 GLY A CA 1
ATOM 2532 C C . GLY A 1 327 ? 36.406 2.521 9.32 1 95.69 327 GLY A C 1
ATOM 2533 O O . GLY A 1 327 ? 36.844 2.682 10.453 1 95.69 327 GLY A O 1
ATOM 2534 N N . ASP A 1 328 ? 35.438 3.291 8.836 1 96.94 328 ASP A N 1
ATOM 2535 C CA . ASP A 1 328 ? 34.781 4.348 9.602 1 96.94 328 ASP A CA 1
ATOM 2536 C C . ASP A 1 328 ? 33.312 4.445 9.258 1 96.94 328 ASP A C 1
ATOM 2538 O O . ASP A 1 328 ? 32.875 5.395 8.602 1 96.94 328 ASP A O 1
ATOM 2542 N N . PRO A 1 329 ? 32.5 3.586 9.773 1 96.81 329 PRO A N 1
ATOM 2543 C CA . PRO A 1 329 ? 31.062 3.551 9.445 1 96.81 329 PRO A CA 1
ATOM 2544 C C . PRO A 1 329 ? 30.344 4.859 9.781 1 96.81 329 PRO A C 1
ATOM 2546 O O . PRO A 1 329 ? 29.375 5.223 9.109 1 96.81 329 PRO A O 1
ATOM 2549 N N . GLU A 1 330 ? 30.812 5.512 10.781 1 97.56 330 GLU A N 1
ATOM 2550 C CA . GLU A 1 330 ? 30.203 6.781 11.164 1 97.56 330 GLU A CA 1
ATOM 2551 C C . GLU A 1 330 ? 30.297 7.805 10.031 1 97.56 330 GLU A C 1
ATOM 2553 O O . GLU A 1 330 ? 29.359 8.594 9.82 1 97.56 330 GLU A O 1
ATOM 2558 N N . ARG A 1 331 ? 31.359 7.832 9.383 1 98.06 331 ARG A N 1
ATOM 2559 C CA . ARG A 1 331 ? 31.547 8.742 8.266 1 98.06 331 ARG A CA 1
ATOM 2560 C C . ARG A 1 331 ? 30.484 8.516 7.191 1 98.06 331 ARG A C 1
ATOM 2562 O O . ARG A 1 331 ? 30 9.469 6.57 1 98.06 331 ARG A O 1
ATOM 2569 N N . THR A 1 332 ? 30.156 7.23 6.934 1 98.38 332 THR A N 1
ATOM 2570 C CA . THR A 1 332 ? 29.109 6.875 5.973 1 98.38 332 THR A CA 1
ATOM 2571 C C . THR A 1 332 ? 27.781 7.516 6.352 1 98.38 332 THR A C 1
ATOM 2573 O O . THR A 1 332 ? 27.109 8.102 5.504 1 98.38 332 THR A O 1
ATOM 2576 N N . VAL A 1 333 ? 27.422 7.445 7.598 1 98.62 333 VAL A N 1
ATOM 2577 C CA . VAL A 1 333 ? 26.141 7.949 8.094 1 98.62 333 VAL A CA 1
ATOM 2578 C C . VAL A 1 333 ? 26.125 9.477 8.031 1 98.62 333 VAL A C 1
ATOM 2580 O O . VAL A 1 333 ? 25.172 10.078 7.543 1 98.62 333 VAL A O 1
ATOM 2583 N N . LEU A 1 334 ? 27.172 10.156 8.477 1 98.62 334 LEU A N 1
ATOM 2584 C CA . LEU A 1 334 ? 27.234 11.609 8.523 1 98.62 334 LEU A CA 1
ATOM 2585 C C . LEU A 1 334 ? 27.234 12.195 7.113 1 98.62 334 LEU A C 1
ATOM 2587 O O . LEU A 1 334 ? 26.625 13.242 6.871 1 98.62 334 LEU A O 1
ATOM 2591 N N . GLU A 1 335 ? 27.922 11.523 6.215 1 98.75 335 GLU A N 1
ATOM 2592 C CA . GLU A 1 335 ? 27.875 11.961 4.82 1 98.75 335 GLU A CA 1
ATOM 2593 C C . GLU A 1 335 ? 26.453 11.875 4.262 1 98.75 335 GLU A C 1
ATOM 2595 O O . GLU A 1 335 ? 26.031 12.742 3.5 1 98.75 335 GLU A O 1
ATOM 2600 N N . ALA A 1 336 ? 25.766 10.797 4.598 1 98.88 336 ALA A N 1
ATOM 2601 C CA . ALA A 1 336 ? 24.391 10.633 4.137 1 98.88 336 ALA A CA 1
ATOM 2602 C C . ALA A 1 336 ? 23.5 11.75 4.668 1 98.88 336 ALA A C 1
ATOM 2604 O O . ALA A 1 336 ? 22.656 12.273 3.941 1 98.88 336 ALA A O 1
ATOM 2605 N N . ILE A 1 337 ? 23.641 12.133 5.93 1 98.81 337 ILE A N 1
ATOM 2606 C CA . ILE A 1 337 ? 22.875 13.219 6.52 1 98.81 337 ILE A CA 1
ATOM 2607 C C . ILE A 1 337 ? 23.188 14.531 5.805 1 98.81 337 ILE A C 1
ATOM 2609 O O . ILE A 1 337 ? 22.281 15.32 5.5 1 98.81 337 ILE A O 1
ATOM 2613 N N . ASP A 1 338 ? 24.453 14.742 5.488 1 98.56 338 ASP A N 1
ATOM 2614 C CA . ASP A 1 338 ? 24.859 15.922 4.73 1 98.56 338 ASP A CA 1
ATOM 2615 C C . ASP A 1 338 ? 24.203 15.945 3.354 1 98.56 338 ASP A C 1
ATOM 2617 O O . ASP A 1 338 ? 23.75 17 2.893 1 98.56 338 ASP A O 1
ATOM 2621 N N . ARG A 1 339 ? 24.188 14.82 2.709 1 98.81 339 ARG A N 1
ATOM 2622 C CA . ARG A 1 339 ? 23.562 14.727 1.389 1 98.81 339 ARG A CA 1
ATOM 2623 C C . ARG A 1 339 ? 22.078 15.008 1.464 1 98.81 339 ARG A C 1
ATOM 2625 O O . ARG A 1 339 ? 21.5 15.586 0.542 1 98.81 339 ARG A O 1
ATOM 2632 N N . LEU A 1 340 ? 21.469 14.547 2.529 1 98.88 340 LEU A N 1
ATOM 2633 C CA . LEU A 1 340 ? 20.047 14.852 2.723 1 98.88 340 LEU A CA 1
ATOM 2634 C C . LEU A 1 340 ? 19.828 16.359 2.834 1 98.88 340 LEU A C 1
ATOM 2636 O O . LEU A 1 340 ? 18.922 16.906 2.195 1 98.88 340 LEU A O 1
ATOM 2640 N N . GLU A 1 341 ? 20.625 17.047 3.656 1 98.62 341 GLU A N 1
ATOM 2641 C CA . GLU A 1 341 ? 20.516 18.5 3.807 1 98.62 341 GLU A CA 1
ATOM 2642 C C . GLU A 1 341 ? 20.75 19.203 2.477 1 98.62 341 GLU A C 1
ATOM 2644 O O . GLU A 1 341 ? 20.047 20.156 2.143 1 98.62 341 GLU A O 1
ATOM 2649 N N . LEU A 1 342 ? 21.734 18.719 1.738 1 98.62 342 LEU A N 1
ATOM 2650 C CA . LEU A 1 342 ? 22.016 19.297 0.432 1 98.62 342 LEU A CA 1
ATOM 2651 C C . LEU A 1 342 ? 20.844 19.094 -0.523 1 98.62 342 LEU A C 1
ATOM 2653 O O . LEU A 1 342 ? 20.562 19.969 -1.345 1 98.62 342 LEU A O 1
ATOM 2657 N N . PHE A 1 343 ? 20.266 17.969 -0.51 1 98.81 343 PHE A N 1
ATOM 2658 C CA . PHE A 1 343 ? 19.078 17.719 -1.324 1 98.81 343 PHE A CA 1
ATOM 2659 C C . PHE A 1 343 ? 17.969 18.703 -0.975 1 98.81 343 PHE A C 1
ATOM 2661 O O . PHE A 1 343 ? 17.359 19.312 -1.865 1 98.81 343 PHE A O 1
ATOM 2668 N N . PHE A 1 344 ? 17.656 18.906 0.381 1 98.81 344 PHE A N 1
ATOM 2669 C CA . PHE A 1 344 ? 16.641 19.859 0.804 1 98.81 344 PHE A CA 1
ATOM 2670 C C . PHE A 1 344 ? 16.984 21.266 0.326 1 98.81 344 PHE A C 1
ATOM 2672 O O . PHE A 1 344 ? 16.125 21.984 -0.183 1 98.81 344 PHE A O 1
ATOM 2679 N N . LEU A 1 345 ? 18.25 21.625 0.406 1 98.5 345 LEU A N 1
ATOM 2680 C CA . LEU A 1 345 ? 18.719 22.922 -0.072 1 98.5 345 LEU A CA 1
ATOM 2681 C C . LEU A 1 345 ? 18.5 23.062 -1.575 1 98.5 345 LEU A C 1
ATOM 2683 O O . LEU A 1 345 ? 18.125 24.125 -2.059 1 98.5 345 LEU A O 1
ATOM 2687 N N . SER A 1 346 ? 18.75 21.969 -2.227 1 98.5 346 SER A N 1
ATOM 2688 C CA . SER A 1 346 ? 18.594 21.984 -3.676 1 98.5 346 SER A CA 1
ATOM 2689 C C . SER A 1 346 ? 17.125 22.188 -4.07 1 98.5 346 SER A C 1
ATOM 2691 O O . SER A 1 346 ? 16.828 22.625 -5.18 1 98.5 346 SER A O 1
ATOM 2693 N N . LEU A 1 347 ? 16.203 21.906 -3.201 1 98.44 347 LEU A N 1
ATOM 2694 C CA . LEU A 1 347 ? 14.781 22.125 -3.445 1 98.44 347 LEU A CA 1
ATOM 2695 C C . LEU A 1 347 ? 14.391 23.562 -3.096 1 98.44 347 LEU A C 1
ATOM 2697 O O . LEU A 1 347 ? 13.242 23.953 -3.303 1 98.44 347 LEU A O 1
ATOM 2701 N N . GLY A 1 348 ? 15.273 24.266 -2.525 1 97.75 348 GLY A N 1
ATOM 2702 C CA . GLY A 1 348 ? 15.008 25.641 -2.16 1 97.75 348 GLY A CA 1
ATOM 2703 C C . GLY A 1 348 ? 14.523 25.797 -0.732 1 97.75 348 GLY A C 1
ATOM 2704 O O . GLY A 1 348 ? 13.922 26.828 -0.382 1 97.75 348 GLY A O 1
ATOM 2705 N N . VAL A 1 349 ? 14.719 24.828 0.11 1 98.06 349 VAL A N 1
ATOM 2706 C CA . VAL A 1 349 ? 14.258 24.875 1.495 1 98.06 349 VAL A CA 1
ATOM 2707 C C . VAL A 1 349 ? 15.461 24.953 2.434 1 98.06 349 VAL A C 1
ATOM 2709 O O . VAL A 1 349 ? 16.391 24.141 2.33 1 98.06 349 VAL A O 1
ATOM 2712 N N . PRO A 1 350 ? 15.477 25.906 3.369 1 97.19 350 PRO A N 1
ATOM 2713 C CA . PRO A 1 350 ? 16.609 26.047 4.281 1 97.19 350 PRO A CA 1
ATOM 2714 C C . PRO A 1 350 ? 16.766 24.844 5.215 1 97.19 350 PRO A C 1
ATOM 2716 O O . PRO A 1 350 ? 15.781 24.188 5.539 1 97.19 350 PRO A O 1
ATOM 2719 N N . THR A 1 351 ? 18 24.578 5.691 1 97.31 351 THR A N 1
ATOM 2720 C CA . THR A 1 351 ? 18.266 23.453 6.578 1 97.31 351 THR A CA 1
ATOM 2721 C C . THR A 1 351 ? 18.844 23.953 7.91 1 97.31 351 THR A C 1
ATOM 2723 O O . THR A 1 351 ? 19.406 23.156 8.672 1 97.31 351 THR A O 1
ATOM 2726 N N . LYS A 1 352 ? 18.734 25.25 8.141 1 97.38 352 LYS A N 1
ATOM 2727 C CA . LYS A 1 352 ? 19.062 25.875 9.422 1 97.38 352 LYS A CA 1
ATOM 2728 C C . LYS A 1 352 ? 17.906 26.75 9.906 1 97.38 352 LYS A C 1
ATOM 2730 O O . LYS A 1 352 ? 17.281 27.453 9.117 1 97.38 352 LYS A O 1
ATOM 2735 N N . LEU A 1 353 ? 17.719 26.734 11.227 1 96.81 353 LEU A N 1
ATOM 2736 C CA . LEU A 1 353 ? 16.594 27.438 11.82 1 96.81 353 LEU A CA 1
ATOM 2737 C C . LEU A 1 353 ? 16.688 28.938 11.547 1 96.81 353 LEU A C 1
ATOM 2739 O O . LEU A 1 353 ? 15.672 29.594 11.273 1 96.81 353 LEU A O 1
ATOM 2743 N N . ARG A 1 354 ? 17.875 29.484 11.547 1 93.94 354 ARG A N 1
ATOM 2744 C CA . ARG A 1 354 ? 18.094 30.922 11.367 1 93.94 354 ARG A CA 1
ATOM 2745 C C . ARG A 1 354 ? 17.656 31.359 9.977 1 93.94 354 ARG A C 1
ATOM 2747 O O . ARG A 1 354 ? 17.344 32.531 9.766 1 93.94 354 ARG A O 1
ATOM 2754 N N . ASP A 1 355 ? 17.547 30.422 9.047 1 95.75 355 ASP A N 1
ATOM 2755 C CA . ASP A 1 355 ? 17.234 30.75 7.656 1 95.75 355 ASP A CA 1
ATOM 2756 C C . ASP A 1 355 ? 15.781 30.422 7.328 1 95.75 355 ASP A C 1
ATOM 2758 O O . ASP A 1 355 ? 15.312 30.688 6.219 1 95.75 355 ASP A O 1
ATOM 2762 N N . VAL A 1 356 ? 15.016 29.859 8.242 1 95.31 356 VAL A N 1
ATOM 2763 C CA . VAL A 1 356 ? 13.625 29.5 8.008 1 95.31 356 VAL A CA 1
ATOM 2764 C C . VAL A 1 356 ? 12.742 30.734 8.117 1 95.31 356 VAL A C 1
ATOM 2766 O O . VAL A 1 356 ? 12.75 31.422 9.141 1 95.31 356 VAL A O 1
ATOM 2769 N N . PRO A 1 357 ? 12.016 30.984 7.074 1 90.94 357 PRO A N 1
ATOM 2770 C CA . PRO A 1 357 ? 11.102 32.125 7.156 1 90.94 357 PRO A CA 1
ATOM 2771 C C . PRO A 1 357 ? 10.117 32.031 8.32 1 90.94 357 PRO A C 1
ATOM 2773 O O . PRO A 1 357 ? 9.508 30.969 8.516 1 90.94 357 PRO A O 1
ATOM 2776 N N . GLY A 1 358 ? 10.062 33.125 9.148 1 90.94 358 GLY A N 1
ATOM 2777 C CA . GLY A 1 358 ? 9.094 33.125 10.242 1 90.94 358 GLY A CA 1
ATOM 2778 C C . GLY A 1 358 ? 9.727 32.906 11.594 1 90.94 358 GLY A C 1
ATOM 2779 O O . GLY A 1 358 ? 9.117 33.188 12.633 1 90.94 358 GLY A O 1
ATOM 2780 N N . VAL A 1 359 ? 10.906 32.344 11.562 1 92.88 359 VAL A N 1
ATOM 2781 C CA . VAL A 1 359 ? 11.578 32.094 12.836 1 92.88 359 VAL A CA 1
ATOM 2782 C C . VAL A 1 359 ? 12.312 33.344 13.281 1 92.88 359 VAL A C 1
ATOM 2784 O O . VAL A 1 359 ? 13.258 33.781 12.633 1 92.88 359 VAL A O 1
ATOM 2787 N N . GLU A 1 360 ? 11.812 33.906 14.391 1 90.19 360 GLU A N 1
ATOM 2788 C CA . GLU A 1 360 ? 12.398 35.125 14.961 1 90.19 360 GLU A CA 1
ATOM 2789 C C . GLU A 1 360 ? 12.727 34.938 16.438 1 90.19 360 GLU A C 1
ATOM 2791 O O . GLU A 1 360 ? 12.078 34.156 17.125 1 90.19 360 GLU A O 1
ATOM 2796 N N . ASP A 1 361 ? 13.766 35.562 16.906 1 89.31 361 ASP A N 1
ATOM 2797 C CA . ASP A 1 361 ? 14.094 35.688 18.328 1 89.31 361 ASP A CA 1
ATOM 2798 C C . ASP A 1 361 ? 14.25 34.312 18.984 1 89.31 361 ASP A C 1
ATOM 2800 O O . ASP A 1 361 ? 13.789 34.094 20.094 1 89.31 361 ASP A O 1
ATOM 2804 N N . LEU A 1 362 ? 14.703 33.375 18.219 1 92.31 362 LEU A N 1
ATOM 2805 C CA . LEU A 1 362 ? 14.914 32.031 18.766 1 92.31 362 LEU A CA 1
ATOM 2806 C C . LEU A 1 362 ? 16.156 32 19.656 1 92.31 362 LEU A C 1
ATOM 2808 O O . LEU A 1 362 ? 17.281 32.156 19.172 1 92.31 362 LEU A O 1
ATOM 2812 N N . ASP A 1 363 ? 15.977 32.031 20.922 1 94 363 ASP A N 1
ATOM 2813 C CA . ASP A 1 363 ? 17.062 31.906 21.891 1 94 363 ASP A CA 1
ATOM 2814 C C . ASP A 1 363 ? 16.859 30.688 22.781 1 94 363 ASP A C 1
ATOM 2816 O O . ASP A 1 363 ? 15.969 29.875 22.531 1 94 363 ASP A O 1
ATOM 2820 N N . GLU A 1 364 ? 17.672 30.516 23.719 1 95.12 364 GLU A N 1
ATOM 2821 C CA . GLU A 1 364 ? 17.672 29.312 24.531 1 95.12 364 GLU A CA 1
ATOM 2822 C C . GLU A 1 364 ? 16.391 29.219 25.375 1 95.12 364 GLU A C 1
ATOM 2824 O O . GLU A 1 364 ? 15.891 28.125 25.625 1 95.12 364 GLU A O 1
ATOM 2829 N N . GLU A 1 365 ? 15.93 30.344 25.781 1 95.94 365 GLU A N 1
ATOM 2830 C CA . GLU A 1 365 ? 14.703 30.359 26.578 1 95.94 365 GLU A CA 1
ATOM 2831 C C . GLU A 1 365 ? 13.516 29.859 25.766 1 95.94 365 GLU A C 1
ATOM 2833 O O . GLU A 1 365 ? 12.695 29.094 26.281 1 95.94 365 GLU A O 1
ATOM 2838 N N . VAL A 1 366 ? 13.445 30.344 24.547 1 96.06 366 VAL A N 1
ATOM 2839 C CA . VAL A 1 366 ? 12.375 29.922 23.656 1 96.06 366 VAL A CA 1
ATOM 2840 C C . VAL A 1 366 ? 12.523 28.422 23.359 1 96.06 366 VAL A C 1
ATOM 2842 O O . VAL A 1 366 ? 11.531 27.688 23.344 1 96.06 366 VAL A O 1
ATOM 2845 N N . MET A 1 367 ? 13.758 27.969 23.109 1 96.69 367 MET A N 1
ATOM 2846 C CA . MET A 1 367 ? 14.016 26.562 22.875 1 96.69 367 MET A CA 1
ATOM 2847 C C . MET A 1 367 ? 13.555 25.703 24.047 1 96.69 367 MET A C 1
ATOM 2849 O O . MET A 1 367 ? 12.93 24.656 23.859 1 96.69 367 MET A O 1
ATOM 2853 N N . GLU A 1 368 ? 13.859 26.156 25.234 1 96.75 368 GLU A N 1
ATOM 2854 C CA . GLU A 1 368 ? 13.484 25.422 26.438 1 96.75 368 GLU A CA 1
ATOM 2855 C C . GLU A 1 368 ? 11.969 25.375 26.594 1 96.75 368 GLU A C 1
ATOM 2857 O O . GLU A 1 368 ? 11.414 24.344 26.984 1 96.75 368 GLU A O 1
ATOM 2862 N N . ARG A 1 369 ? 11.367 26.484 26.359 1 95.5 369 ARG A N 1
ATOM 2863 C CA . ARG A 1 369 ? 9.914 26.531 26.453 1 95.5 369 ARG A CA 1
ATOM 2864 C C . ARG A 1 369 ? 9.273 25.547 25.469 1 95.5 369 ARG A C 1
ATOM 2866 O O . ARG A 1 369 ? 8.367 24.797 25.844 1 95.5 369 ARG A O 1
ATOM 2873 N N . MET A 1 370 ? 9.766 25.578 24.25 1 95.62 370 MET A N 1
ATOM 2874 C CA . MET A 1 370 ? 9.25 24.656 23.25 1 95.62 370 MET A CA 1
ATOM 2875 C C . MET A 1 370 ? 9.5 23.203 23.672 1 95.62 370 MET A C 1
ATOM 2877 O O . MET A 1 370 ? 8.609 22.359 23.562 1 95.62 370 MET A O 1
ATOM 2881 N N . ALA A 1 371 ? 10.664 22.938 24.125 1 96.69 371 ALA A N 1
ATOM 2882 C CA . ALA A 1 371 ? 11.055 21.578 24.516 1 96.69 371 ALA A CA 1
ATOM 2883 C C . ALA A 1 371 ? 10.148 21.062 25.641 1 96.69 371 ALA A C 1
ATOM 2885 O O . ALA A 1 371 ? 9.781 19.891 25.641 1 96.69 371 ALA A O 1
ATOM 2886 N N . LYS A 1 372 ? 9.797 21.875 26.531 1 94.56 372 LYS A N 1
ATOM 2887 C CA . LYS A 1 372 ? 8.969 21.5 27.688 1 94.56 372 LYS A CA 1
ATOM 2888 C C . LYS A 1 372 ? 7.527 21.25 27.266 1 94.56 372 LYS A C 1
ATOM 2890 O O . LYS A 1 372 ? 6.793 20.516 27.938 1 94.56 372 LYS A O 1
ATOM 2895 N N . ARG A 1 373 ? 7.184 21.797 26.172 1 91.31 373 ARG A N 1
ATOM 2896 C CA . ARG A 1 373 ? 5.801 21.719 25.719 1 91.31 373 ARG A CA 1
ATOM 2897 C C . ARG A 1 373 ? 5.578 20.469 24.859 1 91.31 373 ARG A C 1
ATOM 2899 O O . ARG A 1 373 ? 4.434 20.078 24.609 1 91.31 373 ARG A O 1
ATOM 2906 N N . VAL A 1 374 ? 6.641 19.844 24.422 1 91.62 374 VAL A N 1
ATOM 2907 C CA . VAL A 1 374 ? 6.52 18.688 23.531 1 91.62 374 VAL A CA 1
ATOM 2908 C C . VAL A 1 374 ? 5.664 17.609 24.172 1 91.62 374 VAL A C 1
ATOM 2910 O O . VAL A 1 374 ? 5.805 17.344 25.375 1 91.62 374 VAL A O 1
ATOM 2913 N N . ARG A 1 375 ? 4.805 17.062 23.391 1 84.31 375 ARG A N 1
ATOM 2914 C CA . ARG A 1 375 ? 3.922 16.016 23.891 1 84.31 375 ARG A CA 1
ATOM 2915 C C . ARG A 1 375 ? 4.711 14.758 24.266 1 84.31 375 ARG A C 1
ATOM 2917 O O . ARG A 1 375 ? 5.273 14.094 23.391 1 84.31 375 ARG A O 1
ATOM 2924 N N . VAL A 1 376 ? 4.633 14.406 25.516 1 84.81 376 VAL A N 1
ATOM 2925 C CA . VAL A 1 376 ? 5.375 13.266 26.047 1 84.81 376 VAL A CA 1
ATOM 2926 C C . VAL A 1 376 ? 4.625 11.969 25.734 1 84.81 376 VAL A C 1
ATOM 2928 O O . VAL A 1 376 ? 3.393 11.93 25.797 1 84.81 376 VAL A O 1
ATOM 2931 N N . VAL A 1 377 ? 5.383 10.906 25.438 1 85.75 377 VAL A N 1
ATOM 2932 C CA . VAL A 1 377 ? 4.727 9.664 25.047 1 85.75 377 VAL A CA 1
ATOM 2933 C C . VAL A 1 377 ? 5.188 8.531 25.953 1 85.75 377 VAL A C 1
ATOM 2935 O O . VAL A 1 377 ? 4.629 7.43 25.922 1 85.75 377 VAL A O 1
ATOM 2938 N N . HIS A 1 378 ? 6.211 8.805 26.75 1 90.88 378 HIS A N 1
ATOM 2939 C CA . HIS A 1 378 ? 6.707 7.789 27.672 1 90.88 378 HIS A CA 1
ATOM 2940 C C . HIS A 1 378 ? 6.414 8.172 29.125 1 90.88 378 HIS A C 1
ATOM 2942 O O . HIS A 1 378 ? 6.285 9.352 29.438 1 90.88 378 HIS A O 1
ATOM 2948 N N . GLU A 1 379 ? 6.41 7.16 29.984 1 88 379 GLU A N 1
ATOM 2949 C CA . GLU A 1 379 ? 6.133 7.367 31.406 1 88 379 GLU A CA 1
ATOM 2950 C C . GLU A 1 379 ? 7.203 8.234 32.062 1 88 379 GLU A C 1
ATOM 2952 O O . GLU A 1 379 ? 6.914 8.984 33 1 88 379 GLU A O 1
ATOM 2957 N N . ASP A 1 380 ? 8.344 8.25 31.547 1 91 380 ASP A N 1
ATOM 2958 C CA . ASP A 1 380 ? 9.438 9 32.156 1 91 380 ASP A CA 1
ATOM 2959 C C . ASP A 1 380 ? 9.484 10.43 31.641 1 91 380 ASP A C 1
ATOM 2961 O O . ASP A 1 380 ? 10.422 11.172 31.938 1 91 380 ASP A O 1
ATOM 2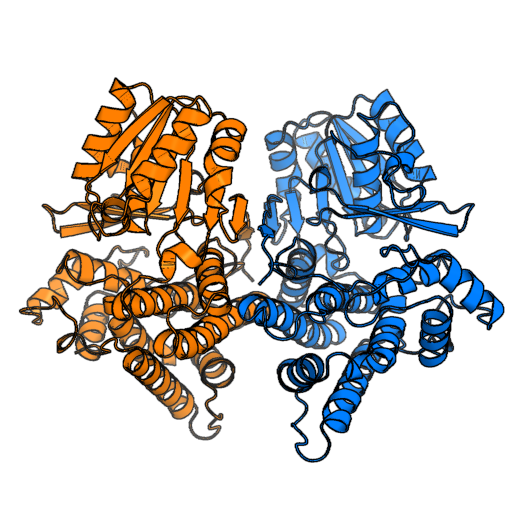965 N N . GLY A 1 381 ? 8.492 10.742 30.781 1 89.94 381 GLY A N 1
ATOM 2966 C CA . GLY A 1 381 ? 8.375 12.109 30.297 1 89.94 381 GLY A CA 1
ATOM 2967 C C . GLY A 1 381 ? 9.148 12.352 29.016 1 89.94 381 GLY A C 1
ATOM 2968 O O . GLY A 1 381 ? 9.211 13.484 28.531 1 89.94 381 GLY A O 1
ATOM 2969 N N . SER A 1 382 ? 9.68 11.406 28.469 1 94.5 382 SER A N 1
ATOM 2970 C CA . SER A 1 382 ? 10.492 11.555 27.266 1 94.5 382 SER A CA 1
ATOM 2971 C C . SER A 1 382 ? 9.688 11.242 26.016 1 94.5 382 SER A C 1
ATOM 2973 O O . SER A 1 382 ? 8.523 10.852 26.094 1 94.5 382 SER A O 1
ATOM 2975 N N . ILE A 1 383 ? 10.305 11.539 24.844 1 95.25 383 ILE A N 1
ATOM 2976 C CA . ILE A 1 383 ? 9.758 11.18 23.547 1 95.25 383 ILE A CA 1
ATOM 2977 C C . ILE A 1 383 ? 10.789 10.383 22.75 1 95.25 383 ILE A C 1
ATOM 2979 O O . ILE A 1 383 ? 11.922 10.203 23.203 1 95.25 383 ILE A O 1
ATOM 2983 N N . GLY A 1 384 ? 10.352 9.891 21.578 1 95.38 384 GLY A N 1
ATOM 2984 C CA . GLY A 1 384 ? 11.25 9.18 20.688 1 95.38 384 GLY A CA 1
ATOM 2985 C C . GLY A 1 384 ? 11.438 7.723 21.062 1 95.38 384 GLY A C 1
ATOM 2986 O O . GLY A 1 384 ? 11.266 7.352 22.234 1 95.38 384 GLY A O 1
ATOM 2987 N N . TRP A 1 385 ? 11.82 6.902 20.109 1 95.56 385 TRP A N 1
ATOM 2988 C CA . TRP A 1 385 ? 11.969 5.473 20.344 1 95.56 385 TRP A CA 1
ATOM 2989 C C . TRP A 1 385 ? 13.375 5 19.969 1 95.56 385 TRP A C 1
ATOM 2991 O O . TRP A 1 385 ? 13.914 4.082 20.594 1 95.56 385 TRP A O 1
ATOM 3001 N N . VAL A 1 386 ? 14.008 5.59 18.922 1 96.56 386 VAL A N 1
ATOM 3002 C CA . VAL A 1 386 ? 15.398 5.27 18.609 1 96.56 386 VAL A CA 1
ATOM 3003 C C . VAL A 1 386 ? 16.281 5.613 19.812 1 96.56 386 VAL A C 1
ATOM 3005 O O . VAL A 1 386 ? 17.141 4.82 20.203 1 96.56 386 VAL A O 1
ATOM 3008 N N . ARG A 1 387 ? 16.016 6.773 20.312 1 96.25 387 ARG A N 1
ATOM 3009 C CA . ARG A 1 387 ? 16.562 7.273 21.562 1 96.25 387 ARG A CA 1
ATOM 3010 C C . ARG A 1 387 ? 15.508 8.023 22.359 1 96.25 387 ARG A C 1
ATOM 3012 O O . ARG A 1 387 ? 14.742 8.812 21.797 1 96.25 387 ARG A O 1
ATOM 3019 N N . ARG A 1 388 ? 15.453 7.73 23.641 1 96.81 388 ARG A N 1
ATOM 3020 C CA . ARG A 1 388 ? 14.602 8.539 24.5 1 96.81 388 ARG A CA 1
ATOM 3021 C C . ARG A 1 388 ? 15.164 9.945 24.672 1 96.81 388 ARG A C 1
ATOM 3023 O O . ARG A 1 388 ? 16.359 10.117 24.938 1 96.81 388 ARG A O 1
ATOM 3030 N N . LEU A 1 389 ? 14.328 10.898 24.422 1 98 389 LEU A N 1
ATOM 3031 C CA . LEU A 1 389 ? 14.773 12.289 24.438 1 98 389 LEU A CA 1
ATOM 3032 C C . LEU A 1 389 ? 14.047 13.086 25.516 1 98 389 LEU A C 1
ATOM 3034 O O . LEU A 1 389 ? 12.82 13.195 25.5 1 98 389 LEU A O 1
ATOM 3038 N N . ASN A 1 390 ? 14.781 13.602 26.406 1 97 390 ASN A N 1
ATOM 3039 C CA . ASN A 1 390 ? 14.227 14.516 27.406 1 97 390 ASN A CA 1
ATOM 3040 C C . ASN A 1 390 ? 14.352 15.969 26.953 1 97 390 ASN A C 1
ATOM 3042 O O . ASN A 1 390 ? 14.75 16.25 25.828 1 97 390 ASN A O 1
ATOM 3046 N N . THR A 1 391 ? 13.93 16.891 27.859 1 96.88 391 THR A N 1
ATOM 3047 C CA . THR A 1 391 ? 13.898 18.312 27.547 1 96.88 391 THR A CA 1
ATOM 3048 C C . THR A 1 391 ? 15.281 18.797 27.141 1 96.88 391 THR A C 1
ATOM 3050 O O . THR A 1 391 ? 15.422 19.547 26.172 1 96.88 391 THR A O 1
ATOM 3053 N N . GLU A 1 392 ? 16.281 18.406 27.828 1 97.5 392 GLU A N 1
ATOM 3054 C CA . GLU A 1 392 ? 17.641 18.828 27.547 1 97.5 392 GLU A CA 1
ATOM 3055 C C . GLU A 1 392 ? 18.094 18.328 26.172 1 97.5 392 GLU A C 1
ATOM 3057 O O . GLU A 1 392 ? 18.781 19.047 25.438 1 97.5 392 GLU A O 1
ATOM 3062 N N . ASP A 1 393 ? 17.719 17.078 25.906 1 98.31 393 ASP A N 1
ATOM 3063 C CA . ASP A 1 393 ? 18.047 16.516 24.609 1 98.31 393 ASP A CA 1
ATOM 3064 C C . ASP A 1 393 ? 17.406 17.312 23.484 1 98.31 393 ASP A C 1
ATOM 3066 O O . ASP A 1 393 ? 18.047 17.562 22.453 1 98.31 393 ASP A O 1
ATOM 3070 N N . ILE A 1 394 ? 16.156 17.719 23.656 1 98.38 394 ILE A N 1
ATOM 3071 C CA . ILE A 1 394 ? 15.398 18.453 22.641 1 98.38 394 ILE A CA 1
ATOM 3072 C C . ILE A 1 394 ? 16.047 19.828 22.422 1 98.38 394 ILE A C 1
ATOM 3074 O O . ILE A 1 394 ? 16.172 20.281 21.281 1 98.38 394 ILE A O 1
ATOM 3078 N N . VAL A 1 395 ? 16.484 20.453 23.5 1 98.31 395 VAL A N 1
ATOM 3079 C CA . VAL A 1 395 ? 17.156 21.734 23.391 1 98.31 395 VAL A CA 1
ATOM 3080 C C . VAL A 1 395 ? 18.438 21.562 22.578 1 98.31 395 VAL A C 1
ATOM 3082 O O . VAL A 1 395 ? 18.766 22.406 21.734 1 98.31 395 VAL A O 1
ATOM 3085 N N . GLU A 1 396 ? 19.156 20.5 22.828 1 98.38 396 GLU A N 1
ATOM 3086 C CA . GLU A 1 396 ? 20.391 20.25 22.078 1 98.38 396 GLU A CA 1
ATOM 3087 C C . GLU A 1 396 ? 20.094 20.031 20.609 1 98.38 396 GLU A C 1
ATOM 3089 O O . GLU A 1 396 ? 20.891 20.422 19.75 1 98.38 396 GLU A O 1
ATOM 3094 N N . ILE A 1 397 ? 19 19.391 20.297 1 98.56 397 ILE A N 1
ATOM 3095 C CA . ILE A 1 397 ? 18.609 19.172 18.906 1 98.56 397 ILE A CA 1
ATOM 3096 C C . ILE A 1 397 ? 18.297 20.516 18.25 1 98.56 397 ILE A C 1
ATOM 3098 O O . ILE A 1 397 ? 18.703 20.766 17.109 1 98.56 397 ILE A O 1
ATOM 3102 N N . PHE A 1 398 ? 17.609 21.469 19 1 98 398 PHE A N 1
ATOM 3103 C CA . PHE A 1 398 ? 17.375 22.812 18.484 1 98 398 PHE A CA 1
ATOM 3104 C C . PHE A 1 398 ? 18.703 23.516 18.203 1 98 398 PHE A C 1
ATOM 3106 O O . PHE A 1 398 ? 18.844 24.203 17.188 1 98 398 PHE A O 1
ATOM 3113 N N . LYS A 1 399 ? 19.656 23.328 19.062 1 97.88 399 LYS A N 1
ATOM 3114 C CA . LYS A 1 399 ? 20.969 23.953 18.891 1 97.88 399 LYS A CA 1
ATOM 3115 C C . LYS A 1 399 ? 21.688 23.406 17.672 1 97.88 399 LYS A C 1
ATOM 3117 O O . LYS A 1 399 ? 22.312 24.156 16.922 1 97.88 399 LYS A O 1
ATOM 3122 N N . LEU A 1 400 ? 21.531 22.109 17.484 1 97.19 400 LEU A N 1
ATOM 3123 C CA . LEU A 1 400 ? 22.141 21.469 16.312 1 97.19 400 LEU A CA 1
ATOM 3124 C C . LEU A 1 400 ? 21.516 21.984 15.023 1 97.19 400 LEU A C 1
ATOM 3126 O O . LEU A 1 400 ? 22.141 21.953 13.969 1 97.19 400 LEU A O 1
ATOM 3130 N N . ALA A 1 401 ? 20.297 22.438 15.125 1 97.12 401 ALA A N 1
ATOM 3131 C CA . ALA A 1 401 ? 19.531 22.875 13.961 1 97.12 401 ALA A CA 1
ATOM 3132 C C . ALA A 1 401 ? 19.812 24.344 13.641 1 97.12 401 ALA A C 1
ATOM 3134 O O . ALA A 1 401 ? 19.344 24.859 12.617 1 97.12 401 ALA A O 1
ATOM 3135 N N . MET A 1 402 ? 20.578 25.078 14.523 1 94.88 402 MET A N 1
ATOM 3136 C CA . MET A 1 402 ? 20.828 26.516 14.359 1 94.88 402 MET A CA 1
ATOM 3137 C C . MET A 1 402 ? 21.844 26.766 13.25 1 94.88 402 MET A C 1
ATOM 3139 O O . MET A 1 402 ? 21.859 27.844 12.641 1 94.88 402 MET A O 1
ATOM 3143 N N . MET B 1 1 ? 1.237 8.383 -16.203 1 90.56 1 MET B N 1
ATOM 3144 C CA . MET B 1 1 ? 0.445 7.543 -15.305 1 90.56 1 MET B CA 1
ATOM 3145 C C . MET B 1 1 ? -1.008 7.48 -15.766 1 90.56 1 MET B C 1
ATOM 3147 O O . MET B 1 1 ? -1.635 8.516 -16 1 90.56 1 MET B O 1
ATOM 3151 N N . ASN B 1 2 ? -1.548 6.312 -16.031 1 93.25 2 ASN B N 1
ATOM 3152 C CA . ASN B 1 2 ? -2.963 6.137 -16.344 1 93.25 2 ASN B CA 1
ATOM 3153 C C . ASN B 1 2 ? -3.844 6.465 -15.141 1 93.25 2 ASN B C 1
ATOM 3155 O O . ASN B 1 2 ? -3.42 6.309 -13.992 1 93.25 2 ASN B O 1
ATOM 3159 N N . ASP B 1 3 ? -5.09 7.047 -15.469 1 95.69 3 ASP B N 1
ATOM 3160 C CA . ASP B 1 3 ? -6.059 7.219 -14.391 1 95.69 3 ASP B CA 1
ATOM 3161 C C . ASP B 1 3 ? -6.375 5.887 -13.711 1 95.69 3 ASP B C 1
ATOM 3163 O O . ASP B 1 3 ? -6.41 4.844 -14.375 1 95.69 3 ASP B O 1
ATOM 3167 N N . PHE B 1 4 ? -6.551 5.922 -12.406 1 96 4 PHE B N 1
ATOM 3168 C CA . PHE B 1 4 ? -6.883 4.684 -11.719 1 96 4 PHE B CA 1
ATOM 3169 C C . PHE B 1 4 ? -7.664 4.973 -10.438 1 96 4 PHE B C 1
ATOM 3171 O O . PHE B 1 4 ? -7.707 6.117 -9.977 1 96 4 PHE B O 1
ATOM 3178 N N . THR B 1 5 ? -8.344 4.008 -9.938 1 96.5 5 THR B N 1
ATOM 3179 C CA . THR B 1 5 ? -8.898 3.949 -8.594 1 96.5 5 THR B CA 1
ATOM 3180 C C . THR B 1 5 ? -8.203 2.869 -7.77 1 96.5 5 THR B C 1
ATOM 3182 O O . THR B 1 5 ? -7.922 1.78 -8.273 1 96.5 5 THR B O 1
ATOM 3185 N N . PHE B 1 6 ? -7.801 3.201 -6.602 1 96.25 6 PHE B N 1
ATOM 3186 C CA . PHE B 1 6 ? -7.18 2.24 -5.699 1 96.25 6 PHE B CA 1
ATOM 3187 C C . PHE B 1 6 ? -7.98 2.113 -4.41 1 96.25 6 PHE B C 1
ATOM 3189 O O . PHE B 1 6 ? -8.383 3.119 -3.82 1 96.25 6 PHE B O 1
ATOM 3196 N N . LEU B 1 7 ? -8.266 0.903 -4.062 1 92.75 7 LEU B N 1
ATOM 3197 C CA . LEU B 1 7 ? -8.961 0.561 -2.83 1 92.75 7 LEU B CA 1
ATOM 3198 C C . LEU B 1 7 ? -8.422 -0.742 -2.246 1 92.75 7 LEU B C 1
ATOM 3200 O O . LEU B 1 7 ? -8.336 -1.751 -2.949 1 92.75 7 LEU B O 1
ATOM 3204 N N . SER B 1 8 ? -7.961 -0.753 -1.019 1 93.56 8 SER B N 1
ATOM 3205 C CA . SER B 1 8 ? -7.543 -1.939 -0.28 1 93.56 8 SER B CA 1
ATOM 3206 C C . SER B 1 8 ? -8.367 -2.123 0.987 1 93.56 8 SER B C 1
ATOM 3208 O O . SER B 1 8 ? -7.879 -1.891 2.094 1 93.56 8 SER B O 1
ATOM 3210 N N . PRO B 1 9 ? -9.539 -2.613 0.854 1 93.81 9 PRO B N 1
ATOM 3211 C CA . PRO B 1 9 ? -10.516 -2.604 1.945 1 93.81 9 PRO B CA 1
ATOM 3212 C C . PRO B 1 9 ? -10.359 -3.791 2.893 1 93.81 9 PRO B C 1
ATOM 3214 O O . PRO B 1 9 ? -10.984 -3.828 3.955 1 93.81 9 PRO B O 1
ATOM 3217 N N . THR B 1 10 ? -9.57 -4.816 2.461 1 97.81 10 THR B N 1
ATOM 3218 C CA . THR B 1 10 ? -9.398 -5.988 3.311 1 97.81 10 THR B CA 1
ATOM 3219 C C . THR B 1 10 ? -8.594 -5.637 4.559 1 97.81 10 THR B C 1
ATOM 3221 O O . THR B 1 10 ? -7.496 -5.082 4.461 1 97.81 10 THR B O 1
ATOM 3224 N N . ARG B 1 11 ? -9.172 -5.918 5.762 1 97.19 11 ARG B N 1
ATOM 3225 C CA . ARG B 1 11 ? -8.438 -5.742 7.012 1 97.19 11 ARG B CA 1
ATOM 3226 C C . ARG B 1 11 ? -7.387 -6.832 7.191 1 97.19 11 ARG B C 1
ATOM 3228 O O . ARG B 1 11 ? -7.715 -8.023 7.207 1 97.19 11 ARG B O 1
ATOM 3235 N N . LEU B 1 12 ? -6.125 -6.477 7.23 1 98.44 12 LEU B N 1
ATOM 3236 C CA . LEU B 1 12 ? -5.051 -7.43 7.484 1 98.44 12 LEU B CA 1
ATOM 3237 C C . LEU B 1 12 ? -4.727 -7.5 8.977 1 98.44 12 LEU B C 1
ATOM 3239 O O . LEU B 1 12 ? -4.379 -6.488 9.586 1 98.44 12 LEU B O 1
ATOM 3243 N N . VAL B 1 13 ? -4.883 -8.633 9.586 1 98.5 13 VAL B N 1
ATOM 3244 C CA . VAL B 1 13 ? -4.504 -8.875 10.977 1 98.5 13 VAL B CA 1
ATOM 3245 C C . VAL B 1 13 ? -3.273 -9.781 11.023 1 98.5 13 VAL B C 1
ATOM 3247 O O . VAL B 1 13 ? -3.385 -11 10.859 1 98.5 13 VAL B O 1
ATOM 3250 N N . VAL B 1 14 ? -2.121 -9.18 11.336 1 98.12 14 VAL B N 1
ATOM 3251 C CA . VAL B 1 14 ? -0.848 -9.867 11.156 1 98.12 14 VAL B CA 1
ATOM 3252 C C . VAL B 1 14 ? -0.17 -10.07 12.508 1 98.12 14 VAL B C 1
ATOM 3254 O O . VAL B 1 14 ? 0.005 -9.109 13.266 1 98.12 14 VAL B O 1
ATOM 3257 N N . GLY B 1 15 ? 0.166 -11.297 12.812 1 97.81 15 GLY B N 1
ATOM 3258 C CA . GLY B 1 15 ? 0.914 -11.516 14.039 1 97.81 15 GLY B CA 1
ATOM 3259 C C . GLY B 1 15 ? 0.675 -12.883 14.648 1 97.81 15 GLY B C 1
ATOM 3260 O O . GLY B 1 15 ? -0.119 -13.672 14.125 1 97.81 15 GLY B O 1
ATOM 3261 N N . ARG B 1 16 ? 1.389 -13.188 15.75 1 97.5 16 ARG B N 1
ATOM 3262 C CA . ARG B 1 16 ? 1.226 -14.43 16.484 1 97.5 16 ARG B CA 1
ATOM 3263 C C . ARG B 1 16 ? -0.172 -14.531 17.094 1 97.5 16 ARG B C 1
ATOM 3265 O O . ARG B 1 16 ? -0.7 -13.547 17.609 1 97.5 16 ARG B O 1
ATOM 3272 N N . ASP B 1 17 ? -0.83 -15.656 16.906 1 97.62 17 ASP B N 1
ATOM 3273 C CA . ASP B 1 17 ? -2.123 -16 17.484 1 97.62 17 ASP B CA 1
ATOM 3274 C C . ASP B 1 17 ? -3.234 -15.125 16.906 1 97.62 17 ASP B C 1
ATOM 3276 O O . ASP B 1 17 ? -4.312 -15.016 17.5 1 97.62 17 ASP B O 1
ATOM 3280 N N . ALA B 1 18 ? -2.92 -14.492 15.789 1 98.25 18 ALA B N 1
ATOM 3281 C CA . ALA B 1 18 ? -3.916 -13.609 15.188 1 98.25 18 ALA B CA 1
ATOM 3282 C C . ALA B 1 18 ? -5.223 -14.359 14.922 1 98.25 18 ALA B C 1
ATOM 3284 O O . ALA B 1 18 ? -6.301 -13.758 14.938 1 98.25 18 ALA B O 1
ATOM 3285 N N . GLU B 1 19 ? -5.211 -15.68 14.695 1 98.25 19 GLU B N 1
ATOM 3286 C CA . GLU B 1 19 ? -6.395 -16.469 14.367 1 98.25 19 GLU B CA 1
ATOM 3287 C C . GLU B 1 19 ? -7.398 -16.453 15.523 1 98.25 19 GLU B C 1
ATOM 3289 O O . GLU B 1 19 ? -8.586 -16.719 15.32 1 98.25 19 GLU B O 1
ATOM 3294 N N . LYS B 1 20 ? -6.93 -16.203 16.703 1 98 20 LYS B N 1
ATOM 3295 C CA . LYS B 1 20 ? -7.801 -16.156 17.875 1 98 20 LYS B CA 1
ATOM 3296 C C . LYS B 1 20 ? -8.836 -15.031 17.75 1 98 20 LYS B C 1
ATOM 3298 O O . LYS B 1 20 ? -9.859 -15.047 18.438 1 98 20 LYS B O 1
ATOM 3303 N N . GLU B 1 21 ? -8.547 -14.039 16.859 1 97.44 21 GLU B N 1
ATOM 3304 C CA . GLU B 1 21 ? -9.445 -12.914 16.688 1 97.44 21 GLU B CA 1
ATOM 3305 C C . GLU B 1 21 ? -10.484 -13.203 15.602 1 97.44 21 GLU B C 1
ATOM 3307 O O . GLU B 1 21 ? -11.359 -12.375 15.328 1 97.44 21 GLU B O 1
ATOM 3312 N N . THR B 1 22 ? -10.477 -14.344 15.008 1 98.62 22 THR B N 1
ATOM 3313 C CA . THR B 1 22 ? -11.289 -14.641 13.836 1 98.62 22 THR B CA 1
ATOM 3314 C C . THR B 1 22 ? -12.773 -14.477 14.141 1 98.62 22 THR B C 1
ATOM 3316 O O . THR B 1 22 ? -13.5 -13.844 13.375 1 98.62 22 THR B O 1
ATOM 3319 N N . GLY B 1 23 ? -13.242 -15.039 15.266 1 98.62 23 GLY B N 1
ATOM 3320 C CA . GLY B 1 23 ? -14.641 -14.922 15.641 1 98.62 23 GLY B CA 1
ATOM 3321 C C . GLY B 1 23 ? -15.102 -13.484 15.797 1 98.62 23 GLY B C 1
ATOM 3322 O O . GLY B 1 23 ? -16.203 -13.133 15.367 1 98.62 23 GLY B O 1
ATOM 3323 N N . LYS B 1 24 ? -14.242 -12.703 16.406 1 98.06 24 LYS B N 1
ATOM 3324 C CA . LYS B 1 24 ? -14.516 -11.281 16.594 1 98.06 24 LYS B CA 1
ATOM 3325 C C . LYS B 1 24 ? -14.789 -10.594 15.266 1 98.06 24 LYS B C 1
ATOM 3327 O O . LYS B 1 24 ? -15.766 -9.852 15.125 1 98.06 24 LYS B O 1
ATOM 3332 N N . TRP B 1 25 ? -13.977 -10.852 14.273 1 97.94 25 TRP B N 1
ATOM 3333 C CA . TRP B 1 25 ? -14.094 -10.172 12.984 1 97.94 25 TRP B CA 1
ATOM 3334 C C . TRP B 1 25 ? -15.289 -10.703 12.195 1 97.94 25 TRP B C 1
ATOM 3336 O O . TRP B 1 25 ? -15.969 -9.945 11.508 1 97.94 25 TRP B O 1
ATOM 3346 N N . ILE B 1 26 ? -15.562 -12 12.281 1 98.75 26 ILE B N 1
ATOM 3347 C CA . ILE B 1 26 ? -16.734 -12.562 11.625 1 98.75 26 ILE B CA 1
ATOM 3348 C C . ILE B 1 26 ? -18 -11.859 12.141 1 98.75 26 ILE B C 1
ATOM 3350 O O . ILE B 1 26 ? -18.844 -11.422 11.352 1 98.75 26 ILE B O 1
ATOM 3354 N N . LYS B 1 27 ? -18.094 -11.695 13.438 1 98.38 27 LYS B N 1
ATOM 3355 C CA . LYS B 1 27 ? -19.25 -11.047 14.047 1 98.38 27 LYS B CA 1
ATOM 3356 C C . LYS B 1 27 ? -19.328 -9.57 13.648 1 98.38 27 LYS B C 1
ATOM 3358 O O . LYS B 1 27 ? -20.406 -9.055 13.375 1 98.38 27 LYS B O 1
ATOM 3363 N N . GLU B 1 28 ? -18.156 -8.945 13.664 1 96.44 28 GLU B N 1
ATOM 3364 C CA . GLU B 1 28 ? -18.094 -7.539 13.273 1 96.44 28 GLU B CA 1
ATOM 3365 C C . GLU B 1 28 ? -18.656 -7.328 11.875 1 96.44 28 GLU B C 1
ATOM 3367 O O . GLU B 1 28 ? -19.297 -6.305 11.602 1 96.44 28 GLU B O 1
ATOM 3372 N N . TYR B 1 29 ? -18.469 -8.328 11 1 96.88 29 TYR B N 1
ATOM 3373 C CA . TYR B 1 29 ? -18.922 -8.195 9.625 1 96.88 29 TYR B CA 1
ATOM 3374 C C . TYR B 1 29 ? -20.266 -8.883 9.422 1 96.88 29 TYR B C 1
ATOM 3376 O O . TYR B 1 29 ? -20.656 -9.164 8.289 1 96.88 29 TYR B O 1
ATOM 3384 N N . GLY B 1 30 ? -20.922 -9.297 10.523 1 96.88 30 GLY B N 1
ATOM 3385 C CA . GLY B 1 30 ? -22.328 -9.672 10.484 1 96.88 30 GLY B CA 1
ATOM 3386 C C . GLY B 1 30 ? -22.547 -11.172 10.344 1 96.88 30 GLY B C 1
ATOM 3387 O O . GLY B 1 30 ? -23.672 -11.617 10.086 1 96.88 30 GLY B O 1
ATOM 3388 N N . GLY B 1 31 ? -21.5 -11.961 10.469 1 98.44 31 GLY B N 1
ATOM 3389 C CA . GLY B 1 31 ? -21.625 -13.406 10.312 1 98.44 31 GLY B CA 1
ATOM 3390 C C . GLY B 1 31 ? -22.25 -14.078 11.516 1 98.44 31 GLY B C 1
ATOM 3391 O O . GLY B 1 31 ? -21.984 -13.703 12.656 1 98.44 31 GLY B O 1
ATOM 3392 N N . THR B 1 32 ? -23.109 -15.07 11.273 1 98.62 32 THR B N 1
ATOM 3393 C CA . THR B 1 32 ? -23.719 -15.875 12.328 1 98.62 32 THR B CA 1
ATOM 3394 C C . THR B 1 32 ? -23.531 -17.359 12.047 1 98.62 32 THR B C 1
ATOM 3396 O O . THR B 1 32 ? -23.25 -18.141 12.961 1 98.62 32 THR B O 1
ATOM 3399 N N . THR B 1 33 ? -23.781 -17.812 10.828 1 98.81 33 THR B N 1
ATOM 3400 C CA . THR B 1 33 ? -23.562 -19.172 10.352 1 98.81 33 THR B CA 1
ATOM 3401 C C . THR B 1 33 ? -22.438 -19.188 9.32 1 98.81 33 THR B C 1
ATOM 3403 O O . THR B 1 33 ? -22.578 -18.656 8.219 1 98.81 33 THR B O 1
ATOM 3406 N N . VAL B 1 34 ? -21.344 -19.891 9.68 1 98.88 34 VAL B N 1
ATOM 3407 C CA . VAL B 1 34 ? -20.094 -19.766 8.938 1 98.88 34 VAL B CA 1
ATOM 3408 C C . VAL B 1 34 ? -19.75 -21.078 8.258 1 98.88 34 VAL B C 1
ATOM 3410 O O . VAL B 1 34 ? -19.75 -22.141 8.906 1 98.88 34 VAL B O 1
ATOM 3413 N N . LEU B 1 35 ? -19.5 -21.031 6.977 1 98.94 35 LEU B N 1
ATOM 3414 C CA . LEU B 1 35 ? -18.828 -22.156 6.32 1 98.94 35 LEU B CA 1
ATOM 3415 C C . LEU B 1 35 ? -17.312 -22.062 6.496 1 98.94 35 LEU B C 1
ATOM 3417 O O . LEU B 1 35 ? -16.703 -21.078 6.086 1 98.94 35 LEU B O 1
ATOM 3421 N N . VAL B 1 36 ? -16.766 -23.031 7.133 1 98.88 36 VAL B N 1
ATOM 3422 C CA . VAL B 1 36 ? -15.32 -23.172 7.164 1 98.88 36 VAL B CA 1
ATOM 3423 C C . VAL B 1 36 ? -14.859 -24.078 6.02 1 98.88 36 VAL B C 1
ATOM 3425 O O . VAL B 1 36 ? -15.195 -25.266 5.984 1 98.88 36 VAL B O 1
ATOM 3428 N N . HIS B 1 37 ? -14.172 -23.484 5.066 1 98.81 37 HIS B N 1
ATOM 3429 C CA . HIS B 1 37 ? -13.719 -24.156 3.857 1 98.81 37 HIS B CA 1
ATOM 3430 C C . HIS B 1 37 ? -12.203 -24.328 3.861 1 98.81 37 HIS B C 1
ATOM 3432 O O . HIS B 1 37 ? -11.469 -23.422 4.246 1 98.81 37 HIS B O 1
ATOM 3438 N N . HIS B 1 38 ? -11.719 -25.547 3.6 1 98.38 38 HIS B N 1
ATOM 3439 C CA . HIS B 1 38 ? -10.289 -25.844 3.709 1 98.38 38 HIS B CA 1
ATOM 3440 C C . HIS B 1 38 ? -9.906 -27.016 2.814 1 98.38 38 HIS B C 1
ATOM 3442 O O . HIS B 1 38 ? -10.773 -27.672 2.225 1 98.38 38 HIS B O 1
ATOM 3448 N N . ASP B 1 39 ? -8.648 -27.203 2.615 1 95.25 39 ASP B N 1
ATOM 3449 C CA . ASP B 1 39 ? -8.172 -28.406 1.93 1 95.25 39 ASP B CA 1
ATOM 3450 C C . ASP B 1 39 ? -8.023 -29.578 2.902 1 95.25 39 ASP B C 1
ATOM 3452 O O . ASP B 1 39 ? -8.414 -29.469 4.07 1 95.25 39 ASP B O 1
ATOM 3456 N N . SER B 1 40 ? -7.645 -30.75 2.43 1 88.44 40 SER B N 1
ATOM 3457 C CA . SER B 1 40 ? -7.473 -31.938 3.262 1 88.44 40 SER B CA 1
ATOM 3458 C C . SER B 1 40 ? -6.012 -32.125 3.65 1 88.44 40 SER B C 1
ATOM 3460 O O . SER B 1 40 ? -5.609 -33.25 4.027 1 88.44 40 SER B O 1
ATOM 3462 N N . GLY B 1 41 ? -5.289 -31.078 3.537 1 86.81 41 GLY B N 1
ATOM 3463 C CA . GLY B 1 41 ? -3.854 -31.203 3.729 1 86.81 41 GLY B CA 1
ATOM 3464 C C . GLY B 1 41 ? -3.428 -31.047 5.176 1 86.81 41 GLY B C 1
ATOM 3465 O O . GLY B 1 41 ? -4.156 -31.438 6.09 1 86.81 41 GLY B O 1
ATOM 3466 N N . PHE B 1 42 ? -2.279 -30.609 5.312 1 81.94 42 PHE B N 1
ATOM 3467 C CA . PHE B 1 42 ? -1.582 -30.562 6.594 1 81.94 42 PHE B CA 1
ATOM 3468 C C . PHE B 1 42 ? -2.361 -29.75 7.609 1 81.94 42 PHE B C 1
ATOM 3470 O O . PHE B 1 42 ? -2.447 -30.109 8.781 1 81.94 42 PHE B O 1
ATOM 3477 N N . VAL B 1 43 ? -3.02 -28.719 7.203 1 83.44 43 VAL B N 1
ATOM 3478 C CA . VAL B 1 43 ? -3.682 -27.781 8.102 1 83.44 43 VAL B CA 1
ATOM 3479 C C . VAL B 1 43 ? -4.891 -28.453 8.75 1 83.44 43 VAL B C 1
ATOM 3481 O O . VAL B 1 43 ? -5.234 -28.156 9.898 1 83.44 43 VAL B O 1
ATOM 3484 N N . LYS B 1 44 ? -5.469 -29.297 8.047 1 86.06 44 LYS B N 1
ATOM 3485 C CA . LYS B 1 44 ? -6.543 -30.109 8.625 1 86.06 44 LYS B CA 1
ATOM 3486 C C . LYS B 1 44 ? -5.98 -31.25 9.469 1 86.06 44 LYS B C 1
ATOM 3488 O O . LYS B 1 44 ? -6.43 -31.484 10.594 1 86.06 44 LYS B O 1
ATOM 3493 N N . GLN B 1 45 ? -4.949 -31.766 9.008 1 88.69 45 GLN B N 1
ATOM 3494 C CA . GLN B 1 45 ? -4.395 -32.969 9.625 1 88.69 45 GLN B CA 1
ATOM 3495 C C . GLN B 1 45 ? -3.738 -32.625 10.961 1 88.69 45 GLN B C 1
ATOM 3497 O O . GLN B 1 45 ? -3.754 -33.469 11.883 1 88.69 45 GLN B O 1
ATOM 3502 N N . ASN B 1 46 ? -3.234 -31.484 11.062 1 92.06 46 ASN B N 1
ATOM 3503 C CA . ASN B 1 46 ? -2.529 -31.141 12.297 1 92.06 46 ASN B CA 1
ATOM 3504 C C . ASN B 1 46 ? -3.482 -30.609 13.359 1 92.06 46 ASN B C 1
ATOM 3506 O O . ASN B 1 46 ? -3.053 -30.219 14.445 1 92.06 46 ASN B O 1
ATOM 3510 N N . GLY B 1 47 ? -4.734 -30.5 13.047 1 95.25 47 GLY B N 1
ATOM 3511 C CA . GLY B 1 47 ? -5.746 -30.125 14.023 1 95.25 47 GLY B CA 1
ATOM 3512 C C . GLY B 1 47 ? -6.051 -28.641 14.039 1 95.25 47 GLY B C 1
ATOM 3513 O O . GLY B 1 47 ? -6.914 -28.188 14.789 1 95.25 47 GLY B O 1
ATOM 3514 N N . PHE B 1 48 ? -5.379 -27.922 13.234 1 96.81 48 PHE B N 1
ATOM 3515 C CA . PHE B 1 48 ? -5.535 -26.484 13.273 1 96.81 48 PHE B CA 1
ATOM 3516 C C . PHE B 1 48 ? -6.957 -26.078 12.891 1 96.81 48 PHE B C 1
ATOM 3518 O O . PHE B 1 48 ? -7.555 -25.219 13.539 1 96.81 48 PHE B O 1
ATOM 3525 N N . VAL B 1 49 ? -7.543 -26.688 11.875 1 98.12 49 VAL B N 1
ATOM 3526 C CA . VAL B 1 49 ? -8.898 -26.375 11.43 1 98.12 49 VAL B CA 1
ATOM 3527 C C . VAL B 1 49 ? -9.883 -26.656 12.562 1 98.12 49 VAL B C 1
ATOM 3529 O O . VAL B 1 49 ? -10.758 -25.828 12.844 1 98.12 49 VAL B O 1
ATOM 3532 N N . ASP B 1 50 ? -9.688 -27.766 13.203 1 97.94 50 ASP B N 1
ATOM 3533 C CA . ASP B 1 50 ? -10.57 -28.125 14.312 1 97.94 50 ASP B CA 1
ATOM 3534 C C . ASP B 1 50 ? -10.469 -27.125 15.453 1 97.94 50 ASP B C 1
ATOM 3536 O O . ASP B 1 50 ? -11.477 -26.766 16.062 1 97.94 50 ASP B O 1
ATOM 3540 N N . LYS B 1 51 ? -9.281 -26.734 15.688 1 97.75 51 LYS B N 1
ATOM 3541 C CA . LYS B 1 51 ? -9.062 -25.719 16.719 1 97.75 51 LYS B CA 1
ATOM 3542 C C . LYS B 1 51 ? -9.812 -24.438 16.391 1 97.75 51 LYS B C 1
ATOM 3544 O O . LYS B 1 51 ? -10.43 -23.828 17.281 1 97.75 51 LYS B O 1
ATOM 3549 N N . VAL B 1 52 ? -9.711 -23.984 15.164 1 98.44 52 VAL B N 1
ATOM 3550 C CA . VAL B 1 52 ? -10.391 -22.766 14.742 1 98.44 52 VAL B CA 1
ATOM 3551 C C . VAL B 1 52 ? -11.906 -22.938 14.875 1 98.44 52 VAL B C 1
ATOM 3553 O O . VAL B 1 52 ? -12.602 -22.062 15.375 1 98.44 52 VAL B O 1
ATOM 3556 N N . ILE B 1 53 ? -12.406 -24.109 14.445 1 98.5 53 ILE B N 1
ATOM 3557 C CA . ILE B 1 53 ? -13.836 -24.391 14.508 1 98.5 53 ILE B CA 1
ATOM 3558 C C . ILE B 1 53 ? -14.312 -24.344 15.961 1 98.5 53 ILE B C 1
ATOM 3560 O O . ILE B 1 53 ? -15.344 -23.734 16.266 1 98.5 53 ILE B O 1
ATOM 3564 N N . ASP B 1 54 ? -13.531 -24.891 16.844 1 98.44 54 ASP B N 1
ATOM 3565 C CA . ASP B 1 54 ? -13.875 -24.875 18.266 1 98.44 54 ASP B CA 1
ATOM 3566 C C . ASP B 1 54 ? -13.922 -23.453 18.797 1 98.44 54 ASP B C 1
ATOM 3568 O O . ASP B 1 54 ? -14.82 -23.094 19.562 1 98.44 54 ASP B O 1
ATOM 3572 N N . MET B 1 55 ? -12.961 -22.656 18.406 1 98.38 55 MET B N 1
ATOM 3573 C CA . MET B 1 55 ? -12.93 -21.266 18.828 1 98.38 55 MET B CA 1
ATOM 3574 C C . MET B 1 55 ? -14.156 -20.516 18.328 1 98.38 55 MET B C 1
ATOM 3576 O O . MET B 1 55 ? -14.734 -19.703 19.047 1 98.38 55 MET B O 1
ATOM 3580 N N . LEU B 1 56 ? -14.547 -20.781 17.078 1 98.75 56 LEU B N 1
ATOM 3581 C CA . LEU B 1 56 ? -15.703 -20.109 16.5 1 98.75 56 LEU B CA 1
ATOM 3582 C C . LEU B 1 56 ? -16.984 -20.5 17.234 1 98.75 56 LEU B C 1
ATOM 3584 O O . LEU B 1 56 ? -17.828 -19.641 17.531 1 98.75 56 LEU B O 1
ATOM 3588 N N . LYS B 1 57 ? -17.094 -21.781 17.516 1 98.5 57 LYS B N 1
ATOM 3589 C CA . LYS B 1 57 ? -18.266 -22.266 18.25 1 98.5 57 LYS B CA 1
ATOM 3590 C C . LYS B 1 57 ? -18.312 -21.656 19.656 1 98.5 57 LYS B C 1
ATOM 3592 O O . LYS B 1 57 ? -19.375 -21.266 20.141 1 98.5 57 LYS B O 1
ATOM 3597 N N . ALA B 1 58 ? -17.203 -21.547 20.234 1 98 58 ALA B N 1
ATOM 3598 C CA . ALA B 1 58 ? -17.109 -20.938 21.562 1 98 58 ALA B CA 1
ATOM 3599 C C . ALA B 1 58 ? -17.531 -19.469 21.531 1 98 58 ALA B C 1
ATOM 3601 O O . ALA B 1 58 ? -18.062 -18.953 22.516 1 98 58 ALA B O 1
ATOM 3602 N N . ASP B 1 59 ? -17.344 -18.859 20.422 1 97.25 59 ASP B N 1
ATOM 3603 C CA . ASP B 1 59 ? -17.734 -17.469 20.234 1 97.25 59 ASP B CA 1
ATOM 3604 C C . ASP B 1 59 ? -19.219 -17.359 19.875 1 97.25 59 ASP B C 1
ATOM 3606 O O . ASP B 1 59 ? -19.719 -16.266 19.594 1 97.25 59 ASP B O 1
ATOM 3610 N N . GLY B 1 60 ? -19.922 -18.438 19.797 1 98.06 60 GLY B N 1
ATOM 3611 C CA . GLY B 1 60 ? -21.375 -18.422 19.578 1 98.06 60 GLY B CA 1
ATOM 3612 C C . GLY B 1 60 ? -21.766 -18.484 18.125 1 98.06 60 GLY B C 1
ATOM 3613 O O . GLY B 1 60 ? -22.906 -18.203 17.766 1 98.06 60 GLY B O 1
ATOM 3614 N N . LEU B 1 61 ? -20.859 -18.875 17.25 1 98.75 61 LEU B N 1
ATOM 3615 C CA . LEU B 1 61 ? -21.156 -18.984 15.82 1 98.75 61 LEU B CA 1
ATOM 3616 C C . LEU B 1 61 ? -21.578 -20.406 15.469 1 98.75 61 LEU B C 1
ATOM 3618 O O . LEU B 1 61 ? -21.062 -21.375 16.031 1 98.75 61 LEU B O 1
ATOM 3622 N N . LYS B 1 62 ? -22.531 -20.562 14.555 1 98.69 62 LYS B N 1
ATOM 3623 C CA . LYS B 1 62 ? -22.812 -21.844 13.922 1 98.69 62 LYS B CA 1
ATOM 3624 C C . LYS B 1 62 ? -21.812 -22.141 12.82 1 98.69 62 LYS B C 1
ATOM 3626 O O . LYS B 1 62 ? -21.484 -21.266 12.008 1 98.69 62 LYS B O 1
ATOM 3631 N N . VAL B 1 63 ? -21.297 -23.406 12.836 1 98.81 63 VAL B N 1
ATOM 3632 C CA . VAL B 1 63 ? -20.219 -23.703 11.898 1 98.81 63 VAL B CA 1
ATOM 3633 C C . VAL B 1 63 ? -20.609 -24.906 11.047 1 98.81 63 VAL B C 1
ATOM 3635 O O . VAL B 1 63 ? -21.094 -25.922 11.562 1 98.81 63 VAL B O 1
ATOM 3638 N N . VAL B 1 64 ? -20.453 -24.703 9.773 1 98.56 64 VAL B N 1
ATOM 3639 C CA . VAL B 1 64 ? -20.516 -25.75 8.766 1 98.56 64 VAL B CA 1
ATOM 3640 C C . VAL B 1 64 ? -19.141 -25.953 8.141 1 98.56 64 VAL B C 1
ATOM 3642 O O . VAL B 1 64 ? -18.422 -25 7.895 1 98.56 64 VAL B O 1
ATOM 3645 N N . GLU B 1 65 ? -18.797 -27.219 7.984 1 98.56 65 GLU B N 1
ATOM 3646 C CA . GLU B 1 65 ? -17.453 -27.484 7.48 1 98.56 65 GLU B CA 1
ATOM 3647 C C . GLU B 1 65 ? -17.516 -28.125 6.094 1 98.56 65 GLU B C 1
ATOM 3649 O O . GLU B 1 65 ? -18.359 -28.984 5.828 1 98.56 65 GLU B O 1
ATOM 3654 N N . LEU B 1 66 ? -16.672 -27.672 5.223 1 98.56 66 LEU B N 1
ATOM 3655 C CA . LEU B 1 66 ? -16.469 -28.281 3.906 1 98.56 66 LEU B CA 1
ATOM 3656 C C . LEU B 1 66 ? -14.992 -28.406 3.582 1 98.56 66 LEU B C 1
ATOM 3658 O O . LEU B 1 66 ? -14.312 -27.406 3.354 1 98.56 66 LEU B O 1
ATOM 3662 N N . GLY B 1 67 ? -14.477 -29.625 3.584 1 97.81 67 GLY B N 1
ATOM 3663 C CA . GLY B 1 67 ? -13.094 -29.906 3.223 1 97.81 67 GLY B CA 1
ATOM 3664 C C . GLY B 1 67 ? -12.945 -30.422 1.805 1 97.81 67 GLY B C 1
ATOM 3665 O O . GLY B 1 67 ? -13.906 -30.438 1.039 1 97.81 67 GLY B O 1
ATOM 3666 N N . GLY B 1 68 ? -11.68 -30.594 1.389 1 96.44 68 GLY B N 1
ATOM 3667 C CA . GLY B 1 68 ? -11.438 -31.344 0.167 1 96.44 68 GLY B CA 1
ATOM 3668 C C . GLY B 1 68 ? -11.016 -30.469 -0.999 1 96.44 68 GLY B C 1
ATOM 3669 O O . GLY B 1 68 ? -11.008 -30.922 -2.146 1 96.44 68 GLY B O 1
ATOM 3670 N N . VAL B 1 69 ? -10.711 -29.203 -0.75 1 96.81 69 VAL B N 1
ATOM 3671 C CA . VAL B 1 69 ? -10.227 -28.375 -1.842 1 96.81 69 VAL B CA 1
ATOM 3672 C C . VAL B 1 69 ? -8.875 -28.906 -2.334 1 96.81 69 VAL B C 1
ATOM 3674 O O . VAL B 1 69 ? -8.031 -29.297 -1.531 1 96.81 69 VAL B O 1
ATOM 3677 N N . VAL B 1 70 ? -8.68 -28.953 -3.592 1 92.88 70 VAL B N 1
ATOM 3678 C CA . VAL B 1 70 ? -7.426 -29.406 -4.188 1 92.88 70 VAL B CA 1
ATOM 3679 C C . VAL B 1 70 ? -6.695 -28.234 -4.82 1 92.88 70 VAL B C 1
ATOM 3681 O O . VAL B 1 70 ? -7.289 -27.172 -5.035 1 92.88 70 VAL B O 1
ATOM 3684 N N . PRO B 1 71 ? -5.324 -28.375 -5.039 1 89.31 71 PRO B N 1
ATOM 3685 C CA . PRO B 1 71 ? -4.648 -27.359 -5.848 1 89.31 71 PRO B CA 1
ATOM 3686 C C . PRO B 1 71 ? -5.328 -27.141 -7.195 1 89.31 71 PRO B C 1
ATOM 3688 O O . PRO B 1 71 ? -5.848 -28.078 -7.797 1 89.31 71 PRO B O 1
ATOM 3691 N N . ASN B 1 72 ? -5.285 -25.922 -7.738 1 91.31 72 ASN B N 1
ATOM 3692 C CA . ASN B 1 72 ? -6.102 -25.609 -8.906 1 91.31 72 ASN B CA 1
ATOM 3693 C C . ASN B 1 72 ? -7.562 -26 -8.688 1 91.31 72 ASN B C 1
ATOM 3695 O O . ASN B 1 72 ? -8.047 -26.953 -9.297 1 91.31 72 ASN B O 1
ATOM 3699 N N . PRO B 1 73 ? -8.219 -25.188 -7.824 1 95.44 73 PRO B N 1
ATOM 3700 C CA . PRO B 1 73 ? -9.508 -25.594 -7.262 1 95.44 73 PRO B CA 1
ATOM 3701 C C . PRO B 1 73 ? -10.547 -25.906 -8.336 1 95.44 73 PRO B C 1
ATOM 3703 O O . PRO B 1 73 ? -10.641 -25.172 -9.328 1 95.44 73 PRO B O 1
ATOM 3706 N N . HIS B 1 74 ? -11.336 -26.938 -8.039 1 96.81 74 HIS B N 1
ATOM 3707 C CA . HIS B 1 74 ? -12.266 -27.469 -9.031 1 96.81 74 HIS B CA 1
ATOM 3708 C C . HIS B 1 74 ? -13.641 -26.828 -8.891 1 96.81 74 HIS B C 1
ATOM 3710 O O . HIS B 1 74 ? -14.125 -26.625 -7.777 1 96.81 74 HIS B O 1
ATOM 3716 N N . LEU B 1 75 ? -14.289 -26.672 -10.023 1 98 75 LEU B N 1
ATOM 3717 C CA . LEU B 1 75 ? -15.648 -26.141 -10.109 1 98 75 LEU B CA 1
ATOM 3718 C C . LEU B 1 75 ? -16.625 -27.062 -9.383 1 98 75 LEU B C 1
ATOM 3720 O O . LEU B 1 75 ? -17.594 -26.594 -8.781 1 98 75 LEU B O 1
ATOM 3724 N N . SER B 1 76 ? -16.391 -28.328 -9.422 1 98.25 76 SER B N 1
ATOM 3725 C CA . SER B 1 76 ? -17.266 -29.297 -8.773 1 98.25 76 SER B CA 1
ATOM 3726 C C . SER B 1 76 ? -17.359 -29.031 -7.277 1 98.25 76 SER B C 1
ATOM 3728 O O . SER B 1 76 ? -18.438 -29.156 -6.684 1 98.25 76 SER B O 1
ATOM 3730 N N . LYS B 1 77 ? -16.266 -28.719 -6.645 1 98.31 77 LYS B N 1
ATOM 3731 C CA . LYS B 1 77 ? -16.25 -28.422 -5.215 1 98.31 77 LYS B CA 1
ATOM 3732 C C . LYS B 1 77 ? -17.016 -27.141 -4.914 1 98.31 77 LYS B C 1
ATOM 3734 O O . LYS B 1 77 ? -17.656 -27.016 -3.871 1 98.31 77 LYS B O 1
ATOM 3739 N N . VAL B 1 78 ? -16.953 -26.203 -5.797 1 98.75 78 VAL B N 1
ATOM 3740 C CA . VAL B 1 78 ? -17.703 -24.953 -5.676 1 98.75 78 VAL B CA 1
ATOM 3741 C C . VAL B 1 78 ? -19.203 -25.25 -5.66 1 98.75 78 VAL B C 1
ATOM 3743 O O . VAL B 1 78 ? -19.922 -24.734 -4.805 1 98.75 78 VAL B O 1
ATOM 3746 N N . TYR B 1 79 ? -19.625 -26.109 -6.609 1 98.69 79 TYR B N 1
ATOM 3747 C CA . TYR B 1 79 ? -21.031 -26.484 -6.66 1 98.69 79 TYR B CA 1
ATOM 3748 C C . TYR B 1 79 ? -21.469 -27.141 -5.355 1 98.69 79 TYR B C 1
ATOM 3750 O O . TYR B 1 79 ? -22.531 -26.812 -4.809 1 98.69 79 TYR B O 1
ATOM 3758 N N . GLU B 1 80 ? -20.641 -28.031 -4.895 1 98.75 80 GLU B N 1
ATOM 3759 C CA . GLU B 1 80 ? -20.906 -28.688 -3.619 1 98.75 80 GLU B CA 1
ATOM 3760 C C . GLU B 1 80 ? -21.062 -27.672 -2.492 1 98.75 80 GLU B C 1
ATOM 3762 O O . GLU B 1 80 ? -21.969 -27.781 -1.671 1 98.75 80 GLU B O 1
ATOM 3767 N N . GLY B 1 81 ? -20.188 -26.688 -2.418 1 98.81 81 GLY B N 1
ATOM 3768 C CA . GLY B 1 81 ? -20.219 -25.656 -1.398 1 98.81 81 GLY B CA 1
ATOM 3769 C C . GLY B 1 81 ? -21.453 -24.781 -1.47 1 98.81 81 GLY B C 1
ATOM 3770 O O . GLY B 1 81 ? -22.062 -24.469 -0.443 1 98.81 81 GLY B O 1
ATOM 3771 N N . ILE B 1 82 ? -21.844 -24.375 -2.672 1 98.81 82 ILE B N 1
ATOM 3772 C CA . ILE B 1 82 ? -23.031 -23.547 -2.859 1 98.81 82 ILE B CA 1
ATOM 3773 C C . ILE B 1 82 ? -24.25 -24.281 -2.326 1 98.81 82 ILE B C 1
ATOM 3775 O O . ILE B 1 82 ? -25.047 -23.703 -1.568 1 98.81 82 ILE B O 1
ATOM 3779 N N . GLU B 1 83 ? -24.359 -25.531 -2.717 1 98.62 83 GLU B N 1
ATOM 3780 C CA . GLU B 1 83 ? -25.5 -26.328 -2.281 1 98.62 83 GLU B CA 1
ATOM 3781 C C . GLU B 1 83 ? -25.531 -26.469 -0.762 1 98.62 83 GLU B C 1
ATOM 3783 O O . GLU B 1 83 ? -26.578 -26.312 -0.142 1 98.62 83 GLU B O 1
ATOM 3788 N N . LEU B 1 84 ? -24.422 -26.781 -0.189 1 98.75 84 LEU B N 1
ATOM 3789 C CA . LEU B 1 84 ? -24.312 -26.953 1.257 1 98.75 84 LEU B CA 1
ATOM 3790 C C . LEU B 1 84 ? -24.688 -25.656 1.978 1 98.75 84 LEU B C 1
ATOM 3792 O O . LEU B 1 84 ? -25.406 -25.688 2.975 1 98.75 84 LEU B O 1
ATOM 3796 N N . CYS B 1 85 ? -24.188 -24.531 1.526 1 98.81 85 CYS B N 1
ATOM 3797 C CA . CYS B 1 85 ? -24.438 -23.234 2.15 1 98.81 85 CYS B CA 1
ATOM 3798 C C . CYS B 1 85 ? -25.922 -22.891 2.094 1 98.81 85 CYS B C 1
ATOM 3800 O O . CYS B 1 85 ? -26.469 -22.344 3.057 1 98.81 85 CYS B O 1
ATOM 3802 N N . LYS B 1 86 ? -26.531 -23.141 0.936 1 98.38 86 LYS B N 1
ATOM 3803 C CA . LYS B 1 86 ? -27.969 -22.891 0.804 1 98.38 86 LYS B CA 1
ATOM 3804 C C . LYS B 1 86 ? -28.766 -23.734 1.795 1 98.38 86 LYS B C 1
ATOM 3806 O O . LYS B 1 86 ? -29.656 -23.219 2.475 1 98.38 86 LYS B O 1
ATOM 3811 N N . LYS B 1 87 ? -28.453 -24.938 1.833 1 98.44 87 LYS B N 1
ATOM 3812 C CA . LYS B 1 87 ? -29.156 -25.875 2.705 1 98.44 87 LYS B CA 1
ATOM 3813 C C . LYS B 1 87 ? -29.031 -25.469 4.168 1 98.44 87 LYS B C 1
ATOM 3815 O O . LYS B 1 87 ? -29.984 -25.578 4.934 1 98.44 87 LYS B O 1
ATOM 3820 N N . GLU B 1 88 ? -27.844 -24.953 4.594 1 98.62 88 GLU B N 1
ATOM 3821 C CA . GLU B 1 88 ? -27.547 -24.719 6.004 1 98.62 88 GLU B CA 1
ATOM 3822 C C . GLU B 1 88 ? -27.781 -23.266 6.387 1 98.62 88 GLU B C 1
ATOM 3824 O O . GLU B 1 88 ? -27.641 -22.891 7.555 1 98.62 88 GLU B O 1
ATOM 3829 N N . GLY B 1 89 ? -28.062 -22.406 5.445 1 98.38 89 GLY B N 1
ATOM 3830 C CA . GLY B 1 89 ? -28.312 -21 5.719 1 98.38 89 GLY B CA 1
ATOM 3831 C C . GLY B 1 89 ? -27.062 -20.234 6.07 1 98.38 89 GLY B C 1
ATOM 3832 O O . GLY B 1 89 ? -27.047 -19.438 7.016 1 98.38 89 GLY B O 1
ATOM 3833 N N . VAL B 1 90 ? -26 -20.484 5.398 1 98.81 90 VAL B N 1
ATOM 3834 C CA . VAL B 1 90 ? -24.703 -19.844 5.648 1 98.81 90 VAL B CA 1
ATOM 3835 C C . VAL B 1 90 ? -24.766 -18.375 5.227 1 98.81 90 VAL B C 1
ATOM 3837 O O . VAL B 1 90 ? -25.25 -18.047 4.148 1 98.81 90 VAL B O 1
ATOM 3840 N N . ASP B 1 91 ? -24.234 -17.469 6.113 1 98.81 91 ASP B N 1
ATOM 3841 C CA . ASP B 1 91 ? -24.25 -16.047 5.797 1 98.81 91 ASP B CA 1
ATOM 3842 C C . ASP B 1 91 ? -22.844 -15.453 5.84 1 98.81 91 ASP B C 1
ATOM 3844 O O . ASP B 1 91 ? -22.656 -14.25 5.66 1 98.81 91 ASP B O 1
ATOM 3848 N N . PHE B 1 92 ? -21.844 -16.281 6.09 1 98.88 92 PHE B N 1
ATOM 3849 C CA . PHE B 1 92 ? -20.438 -15.883 6.086 1 98.88 92 PHE B CA 1
ATOM 3850 C C . PHE B 1 92 ? -19.547 -17.062 5.723 1 98.88 92 PHE B C 1
ATOM 3852 O O . PHE B 1 92 ? -19.797 -18.188 6.148 1 98.88 92 PHE B O 1
ATOM 3859 N N . LEU B 1 93 ? -18.516 -16.828 4.93 1 98.94 93 LEU B N 1
ATOM 3860 C CA . LEU B 1 93 ? -17.578 -17.891 4.57 1 98.94 93 LEU B CA 1
ATOM 3861 C C . LEU B 1 93 ? -16.188 -17.609 5.117 1 98.94 93 LEU B C 1
ATOM 3863 O O . LEU B 1 93 ? -15.742 -16.453 5.137 1 98.94 93 LEU B O 1
ATOM 3867 N N . LEU B 1 94 ? -15.492 -18.625 5.57 1 98.94 94 LEU B N 1
ATOM 3868 C CA . LEU B 1 94 ? -14.125 -18.531 6.066 1 98.94 94 LEU B CA 1
ATOM 3869 C C . LEU B 1 94 ? -13.219 -19.531 5.352 1 98.94 94 LEU B C 1
ATOM 3871 O O . LEU B 1 94 ? -13.391 -20.734 5.492 1 98.94 94 LEU B O 1
ATOM 3875 N N . ALA B 1 95 ? -12.305 -19.016 4.59 1 98.88 95 ALA B N 1
ATOM 3876 C CA . ALA B 1 95 ? -11.273 -19.859 3.967 1 98.88 95 ALA B CA 1
ATOM 3877 C C . ALA B 1 95 ? -10.094 -20.062 4.906 1 98.88 95 ALA B C 1
ATOM 3879 O O . ALA B 1 95 ? -9.555 -19.094 5.457 1 98.88 95 ALA B O 1
ATOM 3880 N N . ILE B 1 96 ? -9.734 -21.266 5.152 1 98.69 96 ILE B N 1
ATOM 3881 C CA . ILE B 1 96 ? -8.5 -21.594 5.852 1 98.69 96 ILE B CA 1
ATOM 3882 C C . ILE B 1 96 ? -7.555 -22.344 4.906 1 98.69 96 ILE B C 1
ATOM 3884 O O . ILE B 1 96 ? -7.746 -23.531 4.633 1 98.69 96 ILE B O 1
ATOM 3888 N N . GLY B 1 97 ? -6.582 -21.625 4.379 1 97.62 97 GLY B N 1
ATOM 3889 C CA . GLY B 1 97 ? -5.695 -22.234 3.408 1 97.62 97 GLY B CA 1
ATOM 3890 C C . GLY B 1 97 ? -4.996 -21.234 2.508 1 97.62 97 GLY B C 1
ATOM 3891 O O . GLY B 1 97 ? -4.797 -20.078 2.896 1 97.62 97 GLY B O 1
ATOM 3892 N N . GLY B 1 98 ? -4.551 -21.734 1.385 1 96.44 98 GLY B N 1
ATOM 3893 C CA . GLY B 1 98 ? -3.896 -20.891 0.393 1 96.44 98 GLY B CA 1
ATOM 3894 C C . GLY B 1 98 ? -4.832 -20.422 -0.708 1 96.44 98 GLY B C 1
ATOM 3895 O O . GLY B 1 98 ? -6.047 -20.359 -0.508 1 96.44 98 GLY B O 1
ATOM 3896 N N . GLY B 1 99 ? -4.266 -20.062 -1.816 1 96.88 99 GLY B N 1
ATOM 3897 C CA . GLY B 1 99 ? -4.992 -19.484 -2.938 1 96.88 99 GLY B CA 1
ATOM 3898 C C . GLY B 1 99 ? -6.125 -20.359 -3.432 1 96.88 99 GLY B C 1
ATOM 3899 O O . GLY B 1 99 ? -7.215 -19.875 -3.729 1 96.88 99 GLY B O 1
ATOM 3900 N N . SER B 1 100 ? -5.871 -21.672 -3.514 1 96.5 100 SER B N 1
ATOM 3901 C CA . SER B 1 100 ? -6.891 -22.578 -4.031 1 96.5 100 SER B CA 1
ATOM 3902 C C . SER B 1 100 ? -8.125 -22.578 -3.141 1 96.5 100 SER B C 1
ATOM 3904 O O . SER B 1 100 ? -9.258 -22.547 -3.639 1 96.5 100 SER B O 1
ATOM 3906 N N . VAL B 1 101 ? -7.918 -22.641 -1.834 1 98.38 101 VAL B N 1
ATOM 3907 C CA . VAL B 1 101 ? -9.031 -22.641 -0.889 1 98.38 101 VAL B CA 1
ATOM 3908 C C . VAL B 1 101 ? -9.75 -21.297 -0.954 1 98.38 101 VAL B C 1
ATOM 3910 O O . VAL B 1 101 ? -10.984 -21.25 -0.968 1 98.38 101 VAL B O 1
ATOM 3913 N N . ILE B 1 102 ? -9.008 -20.203 -1.011 1 98.69 102 ILE B N 1
ATOM 3914 C CA . ILE B 1 102 ? -9.578 -18.859 -1.026 1 98.69 102 ILE B CA 1
ATOM 3915 C C . ILE B 1 102 ? -10.406 -18.672 -2.293 1 98.69 102 ILE B C 1
ATOM 3917 O O . ILE B 1 102 ? -11.539 -18.172 -2.236 1 98.69 102 ILE B O 1
ATOM 3921 N N . ASP B 1 103 ? -9.891 -19.094 -3.424 1 98.56 103 ASP B N 1
ATOM 3922 C CA . ASP B 1 103 ? -10.609 -18.922 -4.684 1 98.56 103 ASP B CA 1
ATOM 3923 C C . ASP B 1 103 ? -11.875 -19.766 -4.703 1 98.56 103 ASP B C 1
ATOM 3925 O O . ASP B 1 103 ? -12.93 -19.312 -5.164 1 98.56 103 ASP B O 1
ATOM 3929 N N . SER B 1 104 ? -11.734 -21.016 -4.227 1 98.69 104 SER B N 1
ATOM 3930 C CA . SER B 1 104 ? -12.938 -21.828 -4.082 1 98.69 104 SER B CA 1
ATOM 3931 C C . SER B 1 104 ? -13.969 -21.141 -3.207 1 98.69 104 SER B C 1
ATOM 3933 O O . SER B 1 104 ? -15.156 -21.125 -3.537 1 98.69 104 SER B O 1
ATOM 3935 N N . THR B 1 105 ? -13.539 -20.578 -2.135 1 98.88 105 THR B N 1
ATOM 3936 C CA . THR B 1 105 ? -14.414 -19.859 -1.205 1 98.88 105 THR B CA 1
ATOM 3937 C C . THR B 1 105 ? -15.047 -18.656 -1.876 1 98.88 105 THR B C 1
ATOM 3939 O O . THR B 1 105 ? -16.25 -18.422 -1.725 1 98.88 105 THR B O 1
ATOM 3942 N N . LYS B 1 106 ? -14.281 -17.875 -2.605 1 98.81 106 LYS B N 1
ATOM 3943 C CA . LYS B 1 106 ? -14.789 -16.719 -3.336 1 98.81 106 LYS B CA 1
ATOM 3944 C C . LYS B 1 106 ? -15.867 -17.125 -4.336 1 98.81 106 LYS B C 1
ATOM 3946 O O . LYS B 1 106 ? -16.891 -16.453 -4.473 1 98.81 106 LYS B O 1
ATOM 3951 N N . ALA B 1 107 ? -15.586 -18.188 -5.062 1 98.75 107 ALA B N 1
ATOM 3952 C CA . ALA B 1 107 ? -16.547 -18.672 -6.051 1 98.75 107 ALA B CA 1
ATOM 3953 C C . ALA B 1 107 ? -17.859 -19.078 -5.383 1 98.75 107 ALA B C 1
ATOM 3955 O O . ALA B 1 107 ? -18.938 -18.797 -5.895 1 98.75 107 ALA B O 1
ATOM 3956 N N . ILE B 1 108 ? -17.75 -19.766 -4.242 1 98.88 108 ILE B N 1
ATOM 3957 C CA . ILE B 1 108 ? -18.938 -20.125 -3.482 1 98.88 108 ILE B CA 1
ATOM 3958 C C . ILE B 1 108 ? -19.672 -18.844 -3.055 1 98.88 108 ILE B C 1
ATOM 3960 O O . ILE B 1 108 ? -20.891 -18.75 -3.197 1 98.88 108 ILE B O 1
ATOM 3964 N N . ALA B 1 109 ? -18.953 -17.875 -2.578 1 98.81 109 ALA B N 1
ATOM 3965 C CA . ALA B 1 109 ? -19.5 -16.609 -2.078 1 98.81 109 ALA B CA 1
ATOM 3966 C C . ALA B 1 109 ? -20.297 -15.891 -3.166 1 98.81 109 ALA B C 1
ATOM 3968 O O . ALA B 1 109 ? -21.359 -15.344 -2.904 1 98.81 109 ALA B O 1
ATOM 3969 N N . MET B 1 110 ? -19.75 -15.867 -4.367 1 98.25 110 MET B N 1
ATOM 3970 C CA . MET B 1 110 ? -20.422 -15.219 -5.488 1 98.25 110 MET B CA 1
ATOM 3971 C C . MET B 1 110 ? -21.625 -16.047 -5.949 1 98.25 110 MET B C 1
ATOM 3973 O O . MET B 1 110 ? -22.625 -15.484 -6.391 1 98.25 110 MET B O 1
ATOM 3977 N N . GLY B 1 111 ? -21.484 -17.344 -5.883 1 98.19 111 GLY B N 1
ATOM 3978 C CA . GLY B 1 111 ? -22.531 -18.234 -6.379 1 98.19 111 GLY B CA 1
ATOM 3979 C C . GLY B 1 111 ? -23.75 -18.297 -5.48 1 98.19 111 GLY B C 1
ATOM 3980 O O . GLY B 1 111 ? -24.859 -18.547 -5.953 1 98.19 111 GLY B O 1
ATOM 3981 N N . LEU B 1 112 ? -23.547 -18.078 -4.23 1 98.19 112 LEU B N 1
ATOM 3982 C CA . LEU B 1 112 ? -24.609 -18.234 -3.242 1 98.19 112 LEU B CA 1
ATOM 3983 C C . LEU B 1 112 ? -25.766 -17.297 -3.533 1 98.19 112 LEU B C 1
ATOM 3985 O O . LEU B 1 112 ? -26.922 -17.719 -3.545 1 98.19 112 LEU B O 1
ATOM 3989 N N . PRO B 1 113 ? -25.5 -16.047 -3.768 1 97.75 113 PRO B N 1
ATOM 3990 C CA . PRO B 1 113 ? -26.609 -15.133 -4.043 1 97.75 113 PRO B CA 1
ATOM 3991 C C . PRO B 1 113 ? -27.031 -15.125 -5.512 1 97.75 113 PRO B C 1
ATOM 3993 O O . PRO B 1 113 ? -27.906 -14.367 -5.906 1 97.75 113 PRO B O 1
ATOM 3996 N N . TYR B 1 114 ? -26.391 -15.977 -6.371 1 97.19 114 TYR B N 1
ATOM 3997 C CA . TYR B 1 114 ? -26.609 -15.977 -7.812 1 97.19 114 TYR B CA 1
ATOM 3998 C C . TYR B 1 114 ? -27.609 -17.062 -8.211 1 97.19 114 TYR B C 1
ATOM 4000 O O . TYR B 1 114 ? -27.547 -18.188 -7.715 1 97.19 114 TYR B O 1
ATOM 4008 N N . GLU B 1 115 ? -28.562 -16.734 -9.094 1 96.31 115 GLU B N 1
ATOM 4009 C CA . GLU B 1 115 ? -29.594 -17.688 -9.516 1 96.31 115 GLU B CA 1
ATOM 4010 C C . GLU B 1 115 ? -29.109 -18.547 -10.68 1 96.31 115 GLU B C 1
ATOM 4012 O O . GLU B 1 115 ? -29.625 -19.641 -10.906 1 96.31 115 GLU B O 1
ATOM 4017 N N . GLY B 1 116 ? -28.094 -18.125 -11.367 1 96.12 116 GLY B N 1
ATOM 4018 C CA . GLY B 1 116 ? -27.562 -18.875 -12.492 1 96.12 116 GLY B CA 1
ATOM 4019 C C . GLY B 1 116 ? -26.406 -19.797 -12.117 1 96.12 116 GLY B C 1
ATOM 4020 O O . GLY B 1 116 ? -26.297 -20.219 -10.969 1 96.12 116 GLY B O 1
ATOM 4021 N N . ASP B 1 117 ? -25.688 -20.266 -13.109 1 97.25 117 ASP B N 1
ATOM 4022 C CA . ASP B 1 117 ? -24.484 -21.062 -12.93 1 97.25 117 ASP B CA 1
ATOM 4023 C C . ASP B 1 117 ? -23.266 -20.172 -12.633 1 97.25 117 ASP B C 1
ATOM 4025 O O . ASP B 1 117 ? -22.906 -19.328 -13.445 1 97.25 117 ASP B O 1
ATOM 4029 N N . VAL B 1 118 ? -22.672 -20.406 -11.484 1 97.62 118 VAL B N 1
ATOM 4030 C CA . VAL B 1 118 ? -21.547 -19.578 -11.055 1 97.62 118 VAL B CA 1
ATOM 4031 C C . VAL B 1 118 ? -20.469 -19.562 -12.133 1 97.62 118 VAL B C 1
ATOM 4033 O O . VAL B 1 118 ? -19.703 -18.594 -12.25 1 97.62 118 VAL B O 1
ATOM 4036 N N . TRP B 1 119 ? -20.406 -20.562 -12.953 1 97 119 TRP B N 1
ATOM 4037 C CA . TRP B 1 119 ? -19.422 -20.641 -14.023 1 97 119 TRP B CA 1
ATOM 4038 C C . TRP B 1 119 ? -19.625 -19.531 -15.047 1 97 119 TRP B C 1
ATOM 4040 O O . TRP B 1 119 ? -18.719 -19.188 -15.797 1 97 119 TRP B O 1
ATOM 4050 N N . ASP B 1 120 ? -20.781 -18.859 -15.062 1 96.38 120 ASP B N 1
ATOM 4051 C CA . ASP B 1 120 ? -21.094 -17.734 -15.938 1 96.38 120 ASP B CA 1
ATOM 4052 C C . ASP B 1 120 ? -20.125 -16.578 -15.695 1 96.38 120 ASP B C 1
ATOM 4054 O O . ASP B 1 120 ? -19.859 -15.781 -16.594 1 96.38 120 ASP B O 1
ATOM 4058 N N . PHE B 1 121 ? -19.625 -16.531 -14.484 1 96 121 PHE B N 1
ATOM 4059 C CA . PHE B 1 121 ? -18.75 -15.422 -14.109 1 96 121 PHE B CA 1
ATOM 4060 C C . PHE B 1 121 ? -17.344 -15.633 -14.672 1 96 121 PHE B C 1
ATOM 4062 O O . PHE B 1 121 ? -16.531 -14.711 -14.672 1 96 121 PHE B O 1
ATOM 4069 N N . PHE B 1 122 ? -17.016 -16.828 -15.188 1 94.44 122 PHE B N 1
ATOM 4070 C CA . PHE B 1 122 ? -15.648 -17.188 -15.547 1 94.44 122 PHE B CA 1
ATOM 4071 C C . PHE B 1 122 ? -15.508 -17.328 -17.062 1 94.44 122 PHE B C 1
ATOM 4073 O O . PHE B 1 122 ? -14.398 -17.469 -17.562 1 94.44 122 PHE B O 1
ATOM 4080 N N . ILE B 1 123 ? -16.562 -17.266 -17.719 1 90.81 123 ILE B N 1
ATOM 4081 C CA . ILE B 1 123 ? -16.5 -17.484 -19.156 1 90.81 123 ILE B CA 1
ATOM 4082 C C . ILE B 1 123 ? -16.969 -16.234 -19.891 1 90.81 123 ILE B C 1
ATOM 4084 O O . ILE B 1 123 ? -17.656 -15.383 -19.328 1 90.81 123 ILE B O 1
ATOM 4088 N N . GLU B 1 124 ? -16.375 -16.172 -21 1 82.75 124 GLU B N 1
ATOM 4089 C CA . GLU B 1 124 ? -16.734 -15.055 -21.875 1 82.75 124 GLU B CA 1
ATOM 4090 C C . GLU B 1 124 ? -17.078 -15.547 -23.281 1 82.75 124 GLU B C 1
ATOM 4092 O O . GLU B 1 124 ? -16.688 -16.641 -23.672 1 82.75 124 GLU B O 1
ATOM 4097 N N . GLU B 1 125 ? -17.953 -14.914 -23.906 1 74.5 125 GLU B N 1
ATOM 4098 C CA . GLU B 1 125 ? -18.25 -15.109 -25.328 1 74.5 125 GLU B CA 1
ATOM 4099 C C . GLU B 1 125 ? -17.875 -13.875 -26.141 1 74.5 125 GLU B C 1
ATOM 4101 O O . GLU B 1 125 ? -18.422 -12.789 -25.922 1 74.5 125 GLU B O 1
ATOM 4106 N N . ASP B 1 126 ? -16.922 -14.031 -27.156 1 68.81 126 ASP B N 1
ATOM 4107 C CA . ASP B 1 126 ? -16.453 -12.953 -28.016 1 68.81 126 ASP B CA 1
ATOM 4108 C C . ASP B 1 126 ? -15.977 -11.758 -27.188 1 68.81 126 ASP B C 1
ATOM 4110 O O . ASP B 1 126 ? -16.359 -10.617 -27.469 1 68.81 126 ASP B O 1
ATOM 4114 N N . GLY B 1 127 ? -15.398 -12.086 -26.047 1 66.19 127 GLY B N 1
ATOM 4115 C CA . GLY B 1 127 ? -14.797 -11.047 -25.219 1 66.19 127 GLY B CA 1
ATOM 4116 C C . GLY B 1 127 ? -15.75 -10.453 -24.203 1 66.19 127 GLY B C 1
ATOM 4117 O O . GLY B 1 127 ? -15.375 -9.562 -23.438 1 66.19 127 GLY B O 1
ATOM 4118 N N . VAL B 1 128 ? -16.984 -10.875 -24.25 1 71.69 128 VAL B N 1
ATOM 4119 C CA . VAL B 1 128 ? -17.984 -10.352 -23.328 1 71.69 128 VAL B CA 1
ATOM 4120 C C . VAL B 1 128 ? -18.25 -11.375 -22.219 1 71.69 128 VAL B C 1
ATOM 4122 O O . VAL B 1 128 ? -18.594 -12.531 -22.5 1 71.6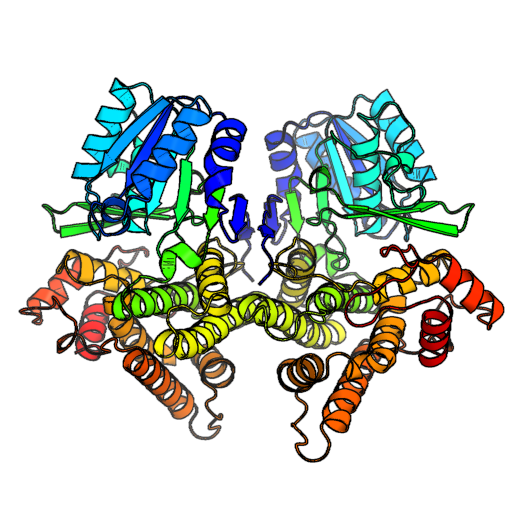9 128 VAL B O 1
ATOM 4125 N N . PRO B 1 129 ? -18.047 -10.938 -20.984 1 79.31 129 PRO B N 1
ATOM 4126 C CA . PRO B 1 129 ? -18.359 -11.867 -19.891 1 79.31 129 PRO B CA 1
ATOM 4127 C C . PRO B 1 129 ? -19.797 -12.375 -19.938 1 79.31 129 PRO B C 1
ATOM 4129 O O . PRO B 1 129 ? -20.719 -11.625 -20.297 1 79.31 129 PRO B O 1
ATOM 4132 N N . HIS B 1 130 ? -19.953 -13.562 -19.75 1 88.81 130 HIS B N 1
ATOM 4133 C CA . HIS B 1 130 ? -21.312 -14.117 -19.719 1 88.81 130 HIS B CA 1
ATOM 4134 C C . HIS B 1 130 ? -22.172 -13.422 -18.672 1 88.81 130 HIS B C 1
ATOM 4136 O O . HIS B 1 130 ? -23.344 -13.133 -18.922 1 88.81 130 HIS B O 1
ATOM 4142 N N . ASP B 1 131 ? -21.609 -13.156 -17.547 1 93.06 131 ASP B N 1
ATOM 4143 C CA . ASP B 1 131 ? -22.266 -12.391 -16.5 1 93.06 131 ASP B CA 1
ATOM 4144 C C . ASP B 1 131 ? -21.234 -11.797 -15.531 1 93.06 131 ASP B C 1
ATOM 4146 O O . ASP B 1 131 ? -20.062 -12.164 -15.562 1 93.06 131 ASP B O 1
ATOM 4150 N N . VAL B 1 132 ? -21.688 -10.797 -14.781 1 94.69 132 VAL B N 1
ATOM 4151 C CA . VAL B 1 132 ? -20.844 -10.109 -13.82 1 94.69 132 VAL B CA 1
ATOM 4152 C C . VAL B 1 132 ? -21.438 -10.219 -12.422 1 94.69 132 VAL B C 1
ATOM 4154 O O . VAL B 1 132 ? -22.625 -9.953 -12.234 1 94.69 132 VAL B O 1
ATOM 4157 N N . PRO B 1 133 ? -20.641 -10.688 -11.516 1 96 133 PRO B N 1
ATOM 4158 C CA . PRO B 1 133 ? -21.203 -10.773 -10.164 1 96 133 PRO B CA 1
ATOM 4159 C C . PRO B 1 133 ? -21.547 -9.414 -9.57 1 96 133 PRO B C 1
ATOM 4161 O O . PRO B 1 133 ? -20.781 -8.453 -9.727 1 96 133 PRO B O 1
ATOM 4164 N N . THR B 1 134 ? -22.703 -9.305 -8.891 1 95.44 134 THR B N 1
ATOM 4165 C CA . THR B 1 134 ? -23.156 -8.039 -8.328 1 95.44 134 THR B CA 1
ATOM 4166 C C . THR B 1 134 ? -23.297 -8.141 -6.812 1 95.44 134 THR B C 1
ATOM 4168 O O . THR B 1 134 ? -23.406 -7.121 -6.121 1 95.44 134 THR B O 1
ATOM 4171 N N . LYS B 1 135 ? -23.375 -9.32 -6.309 1 96.38 135 LYS B N 1
ATOM 4172 C CA . LYS B 1 135 ? -23.438 -9.602 -4.879 1 96.38 135 LYS B CA 1
ATOM 4173 C C . LYS B 1 135 ? -22.516 -10.75 -4.496 1 96.38 135 LYS B C 1
ATOM 4175 O O . LYS B 1 135 ? -22.219 -11.617 -5.324 1 96.38 135 LYS B O 1
ATOM 4180 N N . SER B 1 136 ? -22.016 -10.742 -3.385 1 97.94 136 SER B N 1
ATOM 4181 C CA . SER B 1 136 ? -21.188 -11.812 -2.834 1 97.94 136 SER B CA 1
ATOM 4182 C C . SER B 1 136 ? -21.375 -11.938 -1.326 1 97.94 136 SER B C 1
ATOM 4184 O O . SER B 1 136 ? -21.453 -10.93 -0.618 1 97.94 136 SER B O 1
ATOM 4186 N N . THR B 1 137 ? -21.562 -13.102 -0.813 1 98.62 137 THR B N 1
ATOM 4187 C CA . THR B 1 137 ? -21.578 -13.328 0.627 1 98.62 137 THR B CA 1
ATOM 4188 C C . THR B 1 137 ? -20.234 -12.977 1.248 1 98.62 137 THR B C 1
ATOM 4190 O O . THR B 1 137 ? -19.188 -13.297 0.686 1 98.62 137 THR B O 1
ATOM 4193 N N . PRO B 1 138 ? -20.25 -12.242 2.387 1 98.62 138 PRO B N 1
ATOM 4194 C CA . PRO B 1 138 ? -18.969 -11.836 2.982 1 98.62 138 PRO B CA 1
ATOM 4195 C C . PRO B 1 138 ? -18.078 -13.023 3.342 1 98.62 138 PRO B C 1
ATOM 4197 O O . PRO B 1 138 ? -18.594 -14.078 3.73 1 98.62 138 PRO B O 1
ATOM 4200 N N . LEU B 1 139 ? -16.812 -12.828 3.219 1 98.81 139 LEU B N 1
ATOM 4201 C CA . LEU B 1 139 ? -15.875 -13.898 3.533 1 98.81 139 LEU B CA 1
ATOM 4202 C C . LEU B 1 139 ? -14.633 -13.352 4.23 1 98.81 139 LEU B C 1
ATOM 4204 O O . LEU B 1 139 ? -14.359 -12.156 4.168 1 98.81 139 LEU B O 1
ATOM 4208 N N . GLY B 1 140 ? -13.953 -14.156 5 1 98.88 140 GLY B N 1
ATOM 4209 C CA . GLY B 1 140 ? -12.656 -13.922 5.605 1 98.88 140 GLY B CA 1
ATOM 4210 C C . GLY B 1 140 ? -11.648 -15.016 5.312 1 98.88 140 GLY B C 1
ATOM 4211 O O . GLY B 1 140 ? -12.008 -16.047 4.746 1 98.88 140 GLY B O 1
ATOM 4212 N N . VAL B 1 141 ? -10.43 -14.766 5.617 1 98.88 141 VAL B N 1
ATOM 4213 C CA . VAL B 1 141 ? -9.367 -15.703 5.273 1 98.88 141 VAL B CA 1
ATOM 4214 C C . VAL B 1 141 ? -8.438 -15.891 6.477 1 98.88 141 VAL B C 1
ATOM 4216 O O . VAL B 1 141 ? -8.109 -14.93 7.168 1 98.88 141 VAL B O 1
ATOM 4219 N N . ILE B 1 142 ? -8.133 -17.094 6.801 1 98.81 142 ILE B N 1
ATOM 4220 C CA . ILE B 1 142 ? -6.918 -17.422 7.543 1 98.81 142 ILE B CA 1
ATOM 4221 C C . ILE B 1 142 ? -5.867 -17.984 6.59 1 98.81 142 ILE B C 1
ATOM 4223 O O . ILE B 1 142 ? -6 -19.125 6.109 1 98.81 142 ILE B O 1
ATOM 4227 N N . LEU B 1 143 ? -4.887 -17.234 6.34 1 98.62 143 LEU B N 1
ATOM 4228 C CA . LEU B 1 143 ? -3.912 -17.547 5.305 1 98.62 143 LEU B CA 1
ATOM 4229 C C . LEU B 1 143 ? -2.881 -18.547 5.816 1 98.62 143 LEU B C 1
ATOM 4231 O O . LEU B 1 143 ? -2.287 -18.344 6.879 1 98.62 143 LEU B O 1
ATOM 4235 N N . THR B 1 144 ? -2.656 -19.594 5.047 1 97.69 144 THR B N 1
ATOM 4236 C CA . THR B 1 144 ? -1.705 -20.594 5.523 1 97.69 144 THR B CA 1
ATOM 4237 C C . THR B 1 144 ? -0.595 -20.828 4.5 1 97.69 144 THR B C 1
ATOM 4239 O O . THR B 1 144 ? 0.318 -21.609 4.73 1 97.69 144 THR B O 1
ATOM 4242 N N . ILE B 1 145 ? -0.656 -20.125 3.357 1 96.06 145 ILE B N 1
ATOM 4243 C CA . ILE B 1 145 ? 0.406 -20.125 2.357 1 96.06 145 ILE B CA 1
ATOM 4244 C C . ILE B 1 145 ? 0.491 -18.75 1.699 1 96.06 145 ILE B C 1
ATOM 4246 O O . ILE B 1 145 ? -0.516 -18.219 1.225 1 96.06 145 ILE B O 1
ATOM 4250 N N . ALA B 1 146 ? 1.622 -18.188 1.75 1 97 146 ALA B N 1
ATOM 4251 C CA . ALA B 1 146 ? 1.858 -16.906 1.073 1 97 146 ALA B CA 1
ATOM 4252 C C . ALA B 1 146 ? 2.268 -17.125 -0.381 1 97 146 ALA B C 1
ATOM 4254 O O . ALA B 1 146 ? 3.348 -17.656 -0.655 1 97 146 ALA B O 1
ATOM 4255 N N . ALA B 1 147 ? 1.391 -16.75 -1.346 1 97.56 147 ALA B N 1
ATOM 4256 C CA . ALA B 1 147 ? 1.72 -16.984 -2.748 1 97.56 147 ALA B CA 1
ATOM 4257 C C . ALA B 1 147 ? 0.896 -16.094 -3.666 1 97.56 147 ALA B C 1
ATOM 4259 O O . ALA B 1 147 ? 1.391 -15.07 -4.152 1 97.56 147 ALA B O 1
ATOM 4260 N N . THR B 1 148 ? -0.396 -16.297 -3.703 1 95.75 148 THR B N 1
ATOM 4261 C CA . THR B 1 148 ? -1.24 -15.734 -4.75 1 95.75 148 THR B CA 1
ATOM 4262 C C . THR B 1 148 ? -1.704 -14.328 -4.367 1 95.75 148 THR B C 1
ATOM 4264 O O . THR B 1 148 ? -2.123 -13.555 -5.23 1 95.75 148 THR B O 1
ATOM 4267 N N . GLY B 1 149 ? -1.697 -14.039 -3.098 1 97.88 149 GLY B N 1
ATOM 4268 C CA . GLY B 1 149 ? -2.268 -12.773 -2.652 1 97.88 149 GLY B CA 1
ATOM 4269 C C . GLY B 1 149 ? -3.783 -12.742 -2.736 1 97.88 149 GLY B C 1
ATOM 4270 O O . GLY B 1 149 ? -4.395 -11.68 -2.598 1 97.88 149 GLY B O 1
ATOM 4271 N N . SER B 1 150 ? -4.434 -13.836 -2.918 1 98 150 SER B N 1
ATOM 4272 C CA . SER B 1 150 ? -5.879 -13.922 -3.109 1 98 150 SER B CA 1
ATOM 4273 C C . SER B 1 150 ? -6.633 -13.422 -1.882 1 98 150 SER B C 1
ATOM 4275 O O . SER B 1 150 ? -7.785 -13 -1.983 1 98 150 SER B O 1
ATOM 4277 N N . GLU B 1 151 ? -6 -13.422 -0.734 1 98.38 151 GLU B N 1
ATOM 4278 C CA . GLU B 1 151 ? -6.633 -13.016 0.515 1 98.38 151 GLU B CA 1
ATOM 4279 C C . GLU B 1 151 ? -7.027 -11.539 0.478 1 98.38 151 GLU B C 1
ATOM 4281 O O . GLU B 1 151 ? -7.832 -11.094 1.295 1 98.38 151 GLU B O 1
ATOM 4286 N N . ALA B 1 152 ? -6.449 -10.789 -0.5 1 97.81 152 ALA B N 1
ATOM 4287 C CA . ALA B 1 152 ? -6.848 -9.383 -0.577 1 97.81 152 ALA B CA 1
ATOM 4288 C C . ALA B 1 152 ? -7.066 -8.953 -2.025 1 97.81 152 ALA B C 1
ATOM 4290 O O . ALA B 1 152 ? -7.348 -7.785 -2.297 1 97.81 152 ALA B O 1
ATOM 4291 N N . SER B 1 153 ? -6.879 -9.82 -2.965 1 97.5 153 SER B N 1
ATOM 4292 C CA . SER B 1 153 ? -7.062 -9.469 -4.371 1 97.5 153 SER B CA 1
ATOM 4293 C C . SER B 1 153 ? -8.531 -9.555 -4.773 1 97.5 153 SER B C 1
ATOM 4295 O O . SER B 1 153 ? -9.359 -10.086 -4.02 1 97.5 153 SER B O 1
ATOM 4297 N N . ASN B 1 154 ? -8.844 -9.031 -5.922 1 96.94 154 ASN B N 1
ATOM 4298 C CA . ASN B 1 154 ? -10.203 -9.133 -6.445 1 96.94 154 ASN B CA 1
ATOM 4299 C C . ASN B 1 154 ? -10.344 -10.297 -7.426 1 96.94 154 ASN B C 1
ATOM 4301 O O . ASN B 1 154 ? -11.336 -10.391 -8.148 1 96.94 154 ASN B O 1
ATOM 4305 N N . SER B 1 155 ? -9.328 -11.133 -7.457 1 96.56 155 SER B N 1
ATOM 4306 C CA . SER B 1 155 ? -9.281 -12.188 -8.469 1 96.56 155 SER B CA 1
ATOM 4307 C C . SER B 1 155 ? -9.719 -13.523 -7.887 1 96.56 155 SER B C 1
ATOM 4309 O O . SER B 1 155 ? -9.492 -13.805 -6.711 1 96.56 155 SER B O 1
ATOM 4311 N N . CYS B 1 156 ? -10.305 -14.297 -8.688 1 97.38 156 CYS B N 1
ATOM 4312 C CA . CYS B 1 156 ? -10.727 -15.656 -8.383 1 97.38 156 CYS B CA 1
ATOM 4313 C C . CYS B 1 156 ? -10.469 -16.578 -9.57 1 97.38 156 CYS B C 1
ATOM 4315 O O . CYS B 1 156 ? -10.906 -16.312 -10.688 1 97.38 156 CYS B O 1
ATOM 4317 N N . VAL B 1 157 ? -9.734 -17.656 -9.328 1 96.44 157 VAL B N 1
ATOM 4318 C CA . VAL B 1 157 ? -9.406 -18.594 -10.398 1 96.44 157 VAL B CA 1
ATOM 4319 C C . VAL B 1 157 ? -10 -19.953 -10.086 1 96.44 157 VAL B C 1
ATOM 4321 O O . VAL B 1 157 ? -9.82 -20.484 -8.992 1 96.44 157 VAL B O 1
ATOM 4324 N N . ILE B 1 158 ? -10.703 -20.547 -11.062 1 96.69 158 ILE B N 1
ATOM 4325 C CA . ILE B 1 158 ? -11.359 -21.844 -10.898 1 96.69 158 ILE B CA 1
ATOM 4326 C C . ILE B 1 158 ? -11.055 -22.734 -12.102 1 96.69 158 ILE B C 1
ATOM 4328 O O . ILE B 1 158 ? -10.953 -22.234 -13.234 1 96.69 158 ILE B O 1
ATOM 4332 N N . THR B 1 159 ? -10.875 -24 -11.828 1 95.12 159 THR B N 1
ATOM 4333 C CA . THR B 1 159 ? -10.586 -24.984 -12.867 1 95.12 159 THR B CA 1
ATOM 4334 C C . THR B 1 159 ? -11.82 -25.844 -13.148 1 95.12 159 THR B C 1
ATOM 4336 O O . THR B 1 159 ? -12.398 -26.438 -12.234 1 95.12 159 THR B O 1
ATOM 4339 N N . LYS B 1 160 ? -12.258 -25.859 -14.398 1 95.75 160 LYS B N 1
ATOM 4340 C CA . LYS B 1 160 ? -13.195 -26.875 -14.875 1 95.75 160 LYS B CA 1
ATOM 4341 C C . LYS B 1 160 ? -12.453 -28.125 -15.328 1 95.75 160 LYS B C 1
ATOM 4343 O O . LYS B 1 160 ? -12.148 -28.281 -16.516 1 95.75 160 LYS B O 1
ATOM 4348 N N . ALA B 1 161 ? -12.281 -29.047 -14.438 1 93.06 161 ALA B N 1
ATOM 4349 C CA . ALA B 1 161 ? -11.328 -30.156 -14.555 1 93.06 161 ALA B CA 1
ATOM 4350 C C . ALA B 1 161 ? -11.68 -31.047 -15.734 1 93.06 161 ALA B C 1
ATOM 4352 O O . ALA B 1 161 ? -10.789 -31.531 -16.438 1 93.06 161 ALA B O 1
ATOM 4353 N N . ASP B 1 162 ? -12.922 -31.266 -16 1 92.88 162 ASP B N 1
ATOM 4354 C CA . ASP B 1 162 ? -13.352 -32.188 -17.047 1 92.88 162 ASP B CA 1
ATOM 4355 C C . ASP B 1 162 ? -13.047 -31.641 -18.438 1 92.88 162 ASP B C 1
ATOM 4357 O O . ASP B 1 162 ? -12.984 -32.406 -19.406 1 92.88 162 ASP B O 1
ATOM 4361 N N . GLU B 1 163 ? -12.797 -30.359 -18.516 1 91.56 163 GLU B N 1
ATOM 4362 C CA . GLU B 1 163 ? -12.516 -29.734 -19.797 1 91.56 163 GLU B CA 1
ATOM 4363 C C . GLU B 1 163 ? -11.102 -29.172 -19.828 1 91.56 163 GLU B C 1
ATOM 4365 O O . GLU B 1 163 ? -10.695 -28.547 -20.812 1 91.56 163 GLU B O 1
ATOM 4370 N N . ASN B 1 164 ? -10.352 -29.359 -18.766 1 90.25 164 ASN B N 1
ATOM 4371 C CA . ASN B 1 164 ? -8.992 -28.844 -18.625 1 90.25 164 ASN B CA 1
ATOM 4372 C C . ASN B 1 164 ? -8.938 -27.344 -18.828 1 90.25 164 ASN B C 1
ATOM 4374 O O . ASN B 1 164 ? -8.055 -26.828 -19.531 1 90.25 164 ASN B O 1
ATOM 4378 N N . LEU B 1 165 ? -9.938 -26.609 -18.266 1 90.69 165 LEU B N 1
ATOM 4379 C CA . LEU B 1 165 ? -10.008 -25.156 -18.391 1 90.69 165 LEU B CA 1
ATOM 4380 C C . LEU B 1 165 ? -9.766 -24.484 -17.047 1 90.69 165 LEU B C 1
ATOM 4382 O O . LEU B 1 165 ? -10.406 -24.828 -16.047 1 90.69 165 LEU B O 1
ATOM 4386 N N . LYS B 1 166 ? -8.875 -23.688 -17 1 91.94 166 LYS B N 1
ATOM 4387 C CA . LYS B 1 166 ? -8.633 -22.797 -15.867 1 91.94 166 LYS B CA 1
ATOM 4388 C C . LYS B 1 166 ? -8.953 -21.344 -16.234 1 91.94 166 LYS B C 1
ATOM 4390 O O . LYS B 1 166 ? -8.383 -20.797 -17.188 1 91.94 166 LYS B O 1
ATOM 4395 N N . ARG B 1 167 ? -9.938 -20.75 -15.555 1 93.19 167 ARG B N 1
ATOM 4396 C CA . ARG B 1 167 ? -10.43 -19.422 -15.867 1 93.19 167 ARG B CA 1
ATOM 4397 C C . ARG B 1 167 ? -10.469 -18.547 -14.617 1 93.19 167 ARG B C 1
ATOM 4399 O O . ARG B 1 167 ? -10.422 -19.062 -13.492 1 93.19 167 ARG B O 1
ATOM 4406 N N . PHE B 1 168 ? -10.492 -17.25 -14.844 1 93.12 168 PHE B N 1
ATOM 4407 C CA . PHE B 1 168 ? -10.492 -16.328 -13.719 1 93.12 168 PHE B CA 1
ATOM 4408 C C . PHE B 1 168 ? -11.641 -15.328 -13.828 1 93.12 168 PHE B C 1
ATOM 4410 O O . PHE B 1 168 ? -12.203 -15.133 -14.914 1 93.12 168 PHE B O 1
ATOM 4417 N N . CYS B 1 169 ? -12.062 -14.797 -12.75 1 94.38 169 CYS B N 1
ATOM 4418 C CA . CYS B 1 169 ? -13.023 -13.719 -12.586 1 94.38 169 CYS B CA 1
ATOM 4419 C C . CYS B 1 169 ? -12.477 -12.625 -11.672 1 94.38 169 CYS B C 1
ATOM 4421 O O . CYS B 1 169 ? -12.148 -12.891 -10.516 1 94.38 169 CYS B O 1
ATOM 4423 N N . ASP B 1 170 ? -12.312 -11.414 -12.211 1 93.81 170 ASP B N 1
ATOM 4424 C CA . ASP B 1 170 ? -11.859 -10.281 -11.414 1 93.81 170 ASP B CA 1
ATOM 4425 C C . ASP B 1 170 ? -13.016 -9.344 -11.078 1 93.81 170 ASP B C 1
ATOM 4427 O O . ASP B 1 170 ? -13.703 -8.859 -11.977 1 93.81 170 ASP B O 1
ATOM 4431 N N . ASN B 1 171 ? -13.25 -9.164 -9.828 1 95.62 171 ASN B N 1
ATOM 4432 C CA . ASN B 1 171 ? -14.289 -8.258 -9.352 1 95.62 171 ASN B CA 1
ATOM 4433 C C . ASN B 1 171 ? -14.031 -7.824 -7.91 1 95.62 171 ASN B C 1
ATOM 4435 O O . ASN B 1 171 ? -13.711 -8.656 -7.059 1 95.62 171 ASN B O 1
ATOM 4439 N N . ASP B 1 172 ? -14.164 -6.582 -7.617 1 94.5 172 ASP B N 1
ATOM 4440 C CA . ASP B 1 172 ? -13.859 -6.059 -6.285 1 94.5 172 ASP B CA 1
ATOM 4441 C C . ASP B 1 172 ? -14.766 -6.684 -5.23 1 94.5 172 ASP B C 1
ATOM 4443 O O . ASP B 1 172 ? -14.43 -6.703 -4.047 1 94.5 172 ASP B O 1
ATOM 4447 N N . ILE B 1 173 ? -15.859 -7.215 -5.629 1 94.06 173 ILE B N 1
ATOM 4448 C CA . ILE B 1 173 ? -16.797 -7.824 -4.695 1 94.06 173 ILE B CA 1
ATOM 4449 C C . ILE B 1 173 ? -16.188 -9.109 -4.121 1 94.06 173 ILE B C 1
ATOM 4451 O O . ILE B 1 173 ? -16.672 -9.633 -3.113 1 94.06 173 ILE B O 1
ATOM 4455 N N . ASN B 1 174 ? -15.039 -9.57 -4.777 1 94.25 174 ASN B N 1
ATOM 4456 C CA . ASN B 1 174 ? -14.367 -10.805 -4.383 1 94.25 174 ASN B CA 1
ATOM 4457 C C . ASN B 1 174 ? -13.406 -10.57 -3.225 1 94.25 174 ASN B C 1
ATOM 4459 O O . ASN B 1 174 ? -12.867 -11.523 -2.654 1 94.25 174 ASN B O 1
ATOM 4463 N N . ARG B 1 175 ? -13.234 -9.359 -2.828 1 97.06 175 ARG B N 1
ATOM 4464 C CA . ARG B 1 175 ? -12.227 -9.094 -1.806 1 97.06 175 ARG B CA 1
ATOM 4465 C C . ARG B 1 175 ? -12.719 -9.531 -0.428 1 97.06 175 ARG B C 1
ATOM 4467 O O . ARG B 1 175 ? -13.852 -9.234 -0.046 1 97.06 175 ARG B O 1
ATOM 4474 N N . ALA B 1 176 ? -11.906 -10.234 0.28 1 98.5 176 ALA B N 1
ATOM 4475 C CA . ALA B 1 176 ? -12.242 -10.664 1.637 1 98.5 176 ALA B CA 1
ATOM 4476 C C . ALA B 1 176 ? -12.406 -9.469 2.566 1 98.5 176 ALA B C 1
ATOM 4478 O O . ALA B 1 176 ? -11.789 -8.422 2.352 1 98.5 176 ALA B O 1
ATOM 4479 N N . ARG B 1 177 ? -13.273 -9.695 3.557 1 98.25 177 ARG B N 1
ATOM 4480 C CA . ARG B 1 177 ? -13.461 -8.648 4.559 1 98.25 177 ARG B CA 1
ATOM 4481 C C . ARG B 1 177 ? -12.234 -8.516 5.449 1 98.25 177 ARG B C 1
ATOM 4483 O O . ARG B 1 177 ? -11.859 -7.41 5.844 1 98.25 177 ARG B O 1
ATOM 4490 N N . PHE B 1 178 ? -11.625 -9.617 5.758 1 98.62 178 PHE B N 1
ATOM 4491 C CA . PHE B 1 178 ? -10.391 -9.609 6.539 1 98.62 178 PHE B CA 1
ATOM 4492 C C . PHE B 1 178 ? -9.5 -10.789 6.16 1 98.62 178 PHE B C 1
ATOM 4494 O O . PHE B 1 178 ? -9.977 -11.773 5.586 1 98.62 178 PHE B O 1
ATOM 4501 N N . ALA B 1 179 ? -8.281 -10.68 6.41 1 98.81 179 ALA B N 1
ATOM 4502 C CA . ALA B 1 179 ? -7.281 -11.734 6.277 1 98.81 179 ALA B CA 1
ATOM 4503 C C . ALA B 1 179 ? -6.426 -11.844 7.535 1 98.81 179 ALA B C 1
ATOM 4505 O O . ALA B 1 179 ? -5.758 -10.883 7.926 1 98.81 179 ALA B O 1
ATOM 4506 N N . ILE B 1 180 ? -6.535 -12.969 8.18 1 98.81 180 ILE B N 1
ATOM 4507 C CA . ILE B 1 180 ? -5.676 -13.312 9.305 1 98.81 180 ILE B CA 1
ATOM 4508 C C . ILE B 1 180 ? -4.352 -13.867 8.797 1 98.81 180 ILE B C 1
ATOM 4510 O O . ILE B 1 180 ? -4.328 -14.859 8.055 1 98.81 180 ILE B O 1
ATOM 4514 N N . GLU B 1 181 ? -3.297 -13.242 9.188 1 98.56 181 GLU B N 1
ATOM 4515 C CA . GLU B 1 181 ? -1.97 -13.602 8.703 1 98.56 181 GLU B CA 1
ATOM 4516 C C . GLU B 1 181 ? -1.011 -13.867 9.859 1 98.56 181 GLU B C 1
ATOM 4518 O O . GLU B 1 181 ? -0.259 -12.977 10.266 1 98.56 181 GLU B O 1
ATOM 4523 N N . ASN B 1 182 ? -1.029 -15.055 10.406 1 98.5 182 ASN B N 1
ATOM 4524 C CA . ASN B 1 182 ? -0.049 -15.547 11.367 1 98.5 182 ASN B CA 1
ATOM 4525 C C . ASN B 1 182 ? 1.12 -16.234 10.68 1 98.5 182 ASN B C 1
ATOM 4527 O O . ASN B 1 182 ? 0.985 -17.375 10.211 1 98.5 182 ASN B O 1
ATOM 4531 N N . PRO B 1 183 ? 2.326 -15.586 10.664 1 97.56 183 PRO B N 1
ATOM 4532 C CA . PRO B 1 183 ? 3.471 -16.156 9.953 1 97.56 183 PRO B CA 1
ATOM 4533 C C . PRO B 1 183 ? 3.805 -17.578 10.422 1 97.56 183 PRO B C 1
ATOM 4535 O O . PRO B 1 183 ? 4.32 -18.375 9.648 1 97.56 183 PRO B O 1
ATOM 4538 N N . GLU B 1 184 ? 3.484 -17.922 11.609 1 97.5 184 GLU B N 1
ATOM 4539 C CA . GLU B 1 184 ? 3.828 -19.219 12.148 1 97.5 184 GLU B CA 1
ATOM 4540 C C . GLU B 1 184 ? 3.086 -20.344 11.422 1 97.5 184 GLU B C 1
ATOM 4542 O O . GLU B 1 184 ? 3.566 -21.469 11.352 1 97.5 184 GLU B O 1
ATOM 4547 N N . LEU B 1 185 ? 1.981 -20.031 10.844 1 97.12 185 LEU B N 1
ATOM 4548 C CA . LEU B 1 185 ? 1.172 -21.016 10.148 1 97.12 185 LEU B CA 1
ATOM 4549 C C . LEU B 1 185 ? 1.832 -21.438 8.836 1 97.12 185 LEU B C 1
ATOM 4551 O O . LEU B 1 185 ? 1.428 -22.422 8.219 1 97.12 185 LEU B O 1
ATOM 4555 N N . THR B 1 186 ? 2.867 -20.75 8.398 1 96.81 186 THR B N 1
ATOM 4556 C CA . THR B 1 186 ? 3.516 -21.047 7.125 1 96.81 186 THR B CA 1
ATOM 4557 C C . THR B 1 186 ? 4.871 -21.703 7.352 1 96.81 186 THR B C 1
ATOM 4559 O O . THR B 1 186 ? 5.539 -22.094 6.395 1 96.81 186 THR B O 1
ATOM 4562 N N . MET B 1 187 ? 5.258 -21.922 8.586 1 96.5 187 MET B N 1
ATOM 4563 C CA . MET B 1 187 ? 6.617 -22.359 8.914 1 96.5 187 MET B CA 1
ATOM 4564 C C . MET B 1 187 ? 6.816 -23.828 8.57 1 96.5 187 MET B C 1
ATOM 4566 O O . MET B 1 187 ? 7.949 -24.266 8.375 1 96.5 187 MET B O 1
ATOM 4570 N N . THR B 1 188 ? 5.707 -24.547 8.461 1 93.19 188 THR B N 1
ATOM 4571 C CA . THR B 1 188 ? 5.828 -25.984 8.211 1 93.19 188 THR B CA 1
ATOM 4572 C C . THR B 1 188 ? 5.754 -26.281 6.719 1 93.19 188 THR B C 1
ATOM 4574 O O . THR B 1 188 ? 5.855 -27.438 6.305 1 93.19 188 THR B O 1
ATOM 4577 N N . LEU B 1 189 ? 5.578 -25.297 5.922 1 95.25 189 LEU B N 1
ATOM 4578 C CA . LEU B 1 189 ? 5.508 -25.516 4.48 1 95.25 189 LEU B CA 1
ATOM 4579 C C . LEU B 1 189 ? 6.805 -26.125 3.961 1 95.25 189 LEU B C 1
ATOM 4581 O O . LEU B 1 189 ? 7.895 -25.734 4.375 1 95.25 189 LEU B O 1
ATOM 4585 N N . PRO B 1 190 ? 6.645 -27.125 3.068 1 94.5 190 PRO B N 1
ATOM 4586 C CA . PRO B 1 190 ? 7.84 -27.625 2.385 1 94.5 190 PRO B CA 1
ATOM 4587 C C . PRO B 1 190 ? 8.578 -26.531 1.622 1 94.5 190 PRO B C 1
ATOM 4589 O O . PRO B 1 190 ? 7.953 -25.578 1.131 1 94.5 190 PRO B O 1
ATOM 4592 N N . PRO B 1 191 ? 9.914 -26.688 1.535 1 96.44 191 PRO B N 1
ATOM 4593 C CA . PRO B 1 191 ? 10.719 -25.672 0.861 1 96.44 191 PRO B CA 1
ATOM 4594 C C . PRO B 1 191 ? 10.242 -25.391 -0.562 1 96.44 191 PRO B C 1
ATOM 4596 O O . PRO B 1 191 ? 10.227 -24.234 -0.995 1 96.44 191 PRO B O 1
ATOM 4599 N N . PHE B 1 192 ? 9.836 -26.453 -1.247 1 96.31 192 PHE B N 1
ATOM 4600 C CA . PHE B 1 192 ? 9.391 -26.297 -2.627 1 96.31 192 PHE B CA 1
ATOM 4601 C C . PHE B 1 192 ? 8.156 -25.406 -2.699 1 96.31 192 PHE B C 1
ATOM 4603 O O . PHE B 1 192 ? 8.062 -24.531 -3.564 1 96.31 192 PHE B O 1
ATOM 4610 N N . GLN B 1 193 ? 7.23 -25.594 -1.813 1 95.31 193 GLN B N 1
ATOM 4611 C CA . GLN B 1 193 ? 6.008 -24.797 -1.789 1 95.31 193 GLN B CA 1
ATOM 4612 C C . GLN B 1 193 ? 6.301 -23.344 -1.413 1 95.31 193 GLN B C 1
ATOM 4614 O O . GLN B 1 193 ? 5.715 -22.422 -1.979 1 95.31 193 GLN B O 1
ATOM 4619 N N . THR B 1 194 ? 7.219 -23.172 -0.44 1 97.88 194 THR B N 1
ATOM 4620 C CA . THR B 1 194 ? 7.66 -21.844 -0.07 1 97.88 194 THR B CA 1
ATOM 4621 C C . THR B 1 194 ? 8.273 -21.125 -1.269 1 97.88 194 THR B C 1
ATOM 4623 O O . THR B 1 194 ? 7.93 -19.969 -1.549 1 97.88 194 THR B O 1
ATOM 4626 N N . ALA B 1 195 ? 9.094 -21.844 -2.008 1 98.38 195 ALA B N 1
ATOM 4627 C CA . ALA B 1 195 ? 9.773 -21.281 -3.168 1 98.38 195 ALA B CA 1
ATOM 4628 C C . ALA B 1 195 ? 8.781 -20.906 -4.262 1 98.38 195 ALA B C 1
ATOM 4630 O O . ALA B 1 195 ? 8.859 -19.828 -4.84 1 98.38 195 ALA B O 1
ATOM 4631 N N . CYS B 1 196 ? 7.84 -21.781 -4.5 1 97.69 196 CYS B N 1
ATOM 4632 C CA . CYS B 1 196 ? 6.816 -21.516 -5.504 1 97.69 196 CYS B CA 1
ATOM 4633 C C . CYS B 1 196 ? 5.996 -20.281 -5.137 1 97.69 196 CYS B C 1
ATOM 4635 O O . CYS B 1 196 ? 5.633 -19.5 -6.012 1 97.69 196 CYS B O 1
ATOM 4637 N N . GLY B 1 197 ? 5.688 -20.156 -3.869 1 98.25 197 GLY B N 1
ATOM 4638 C CA . GLY B 1 197 ? 4.984 -18.969 -3.416 1 98.25 197 GLY B CA 1
ATOM 4639 C C . GLY B 1 197 ? 5.75 -17.688 -3.674 1 98.25 197 GLY B C 1
ATOM 4640 O O . GLY B 1 197 ? 5.191 -16.719 -4.191 1 98.25 197 GLY B O 1
ATOM 4641 N N . ILE B 1 198 ? 7.02 -17.672 -3.357 1 98.75 198 ILE B N 1
ATOM 4642 C CA . ILE B 1 198 ? 7.879 -16.5 -3.545 1 98.75 198 ILE B CA 1
ATOM 4643 C C . ILE B 1 198 ? 7.918 -16.125 -5.023 1 98.75 198 ILE B C 1
ATOM 4645 O O . ILE B 1 198 ? 7.805 -14.945 -5.371 1 98.75 198 ILE B O 1
ATOM 4649 N N . ILE B 1 199 ? 7.988 -17.094 -5.863 1 98.69 199 ILE B N 1
ATOM 4650 C CA . ILE B 1 199 ? 8.062 -16.875 -7.305 1 98.69 199 ILE B CA 1
ATOM 4651 C C . ILE B 1 199 ? 6.73 -16.328 -7.812 1 98.69 199 ILE B C 1
ATOM 4653 O O . ILE B 1 199 ? 6.707 -15.422 -8.656 1 98.69 199 ILE B O 1
ATOM 4657 N N . ASP B 1 200 ? 5.648 -16.828 -7.297 1 98.44 200 ASP B N 1
ATOM 4658 C CA . ASP B 1 200 ? 4.328 -16.328 -7.664 1 98.44 200 ASP B CA 1
ATOM 4659 C C . ASP B 1 200 ? 4.176 -14.852 -7.277 1 98.44 200 ASP B C 1
ATOM 4661 O O . ASP B 1 200 ? 3.652 -14.055 -8.055 1 98.44 200 ASP B O 1
ATOM 4665 N N . ILE B 1 201 ? 4.617 -14.5 -6.086 1 98.75 201 ILE B N 1
ATOM 4666 C CA . ILE B 1 201 ? 4.574 -13.117 -5.609 1 98.75 201 ILE B CA 1
ATOM 4667 C C . ILE B 1 201 ? 5.348 -12.219 -6.566 1 98.75 201 ILE B C 1
ATOM 4669 O O . ILE B 1 201 ? 4.844 -11.172 -6.988 1 98.75 201 ILE B O 1
ATOM 4673 N N . MET B 1 202 ? 6.547 -12.617 -6.93 1 98.81 202 MET B N 1
ATOM 4674 C CA . MET B 1 202 ? 7.363 -11.852 -7.867 1 98.81 202 MET B CA 1
ATOM 4675 C C . MET B 1 202 ? 6.66 -11.719 -9.219 1 98.81 202 MET B C 1
ATOM 4677 O O . MET B 1 202 ? 6.637 -10.641 -9.805 1 98.81 202 MET B O 1
ATOM 4681 N N . SER B 1 203 ? 6.094 -12.812 -9.68 1 98.5 203 SER B N 1
ATOM 4682 C CA . SER B 1 203 ? 5.449 -12.828 -10.984 1 98.5 203 SER B CA 1
ATOM 4683 C C . SER B 1 203 ? 4.301 -11.828 -11.047 1 98.5 203 SER B C 1
ATOM 4685 O O . SER B 1 203 ? 4.125 -11.141 -12.047 1 98.5 203 SER B O 1
ATOM 4687 N N . HIS B 1 204 ? 3.51 -11.781 -9.984 1 98.38 204 HIS B N 1
ATOM 4688 C CA . HIS B 1 204 ? 2.426 -10.805 -9.93 1 98.38 204 HIS B CA 1
ATOM 4689 C C . HIS B 1 204 ? 2.955 -9.383 -10.117 1 98.38 204 HIS B C 1
ATOM 4691 O O . HIS B 1 204 ? 2.346 -8.578 -10.82 1 98.38 204 HIS B O 1
ATOM 4697 N N . SER B 1 205 ? 4.043 -9.062 -9.516 1 98.19 205 SER B N 1
ATOM 4698 C CA . SER B 1 205 ? 4.609 -7.723 -9.617 1 98.19 205 SER B CA 1
ATOM 4699 C C . SER B 1 205 ? 5.336 -7.531 -10.945 1 98.19 205 SER B C 1
ATOM 4701 O O . SER B 1 205 ? 5.367 -6.426 -11.492 1 98.19 205 SER B O 1
ATOM 4703 N N . PHE B 1 206 ? 5.91 -8.641 -11.555 1 98.38 206 PHE B N 1
ATOM 4704 C CA . PHE B 1 206 ? 6.5 -8.539 -12.883 1 98.38 206 PHE B CA 1
ATOM 4705 C C . PHE B 1 206 ? 5.457 -8.109 -13.906 1 98.38 206 PHE B C 1
ATOM 4707 O O . PHE B 1 206 ? 5.73 -7.27 -14.766 1 98.38 206 PHE B O 1
ATOM 4714 N N . GLU B 1 207 ? 4.27 -8.711 -13.773 1 97.44 207 GLU B N 1
ATOM 4715 C CA . GLU B 1 207 ? 3.188 -8.375 -14.695 1 97.44 207 GLU B CA 1
ATOM 4716 C C . GLU B 1 207 ? 2.873 -6.887 -14.664 1 97.44 207 GLU B C 1
ATOM 4718 O O . GLU B 1 207 ? 2.438 -6.316 -15.672 1 97.44 207 GLU B O 1
ATOM 4723 N N . ARG B 1 208 ? 3.143 -6.305 -13.539 1 96.75 208 ARG B N 1
ATOM 4724 C CA . ARG B 1 208 ? 2.775 -4.91 -13.312 1 96.75 208 ARG B CA 1
ATOM 4725 C C . ARG B 1 208 ? 3.98 -3.994 -13.492 1 96.75 208 ARG B C 1
ATOM 4727 O O . ARG B 1 208 ? 3.824 -2.779 -13.648 1 96.75 208 ARG B O 1
ATOM 4734 N N . TYR B 1 209 ? 5.156 -4.496 -13.453 1 96.75 209 TYR B N 1
ATOM 4735 C CA . TYR B 1 209 ? 6.387 -3.736 -13.633 1 96.75 209 TYR B CA 1
ATOM 4736 C C . TYR B 1 209 ? 6.719 -3.584 -15.117 1 96.75 209 TYR B C 1
ATOM 4738 O O . TYR B 1 209 ? 7.09 -2.498 -15.562 1 96.75 209 TYR B O 1
ATOM 4746 N N . PHE B 1 210 ? 6.637 -4.699 -15.852 1 96.56 210 PHE B N 1
ATOM 4747 C CA . PHE B 1 210 ? 6.887 -4.672 -17.281 1 96.56 210 PHE B CA 1
ATOM 4748 C C . PHE B 1 210 ? 5.609 -4.336 -18.047 1 96.56 210 PHE B C 1
ATOM 4750 O O . PHE B 1 210 ? 4.777 -5.211 -18.297 1 96.56 210 PHE B O 1
ATOM 4757 N N . THR B 1 211 ? 5.465 -3.098 -18.406 1 92.81 211 THR B N 1
ATOM 4758 C CA . THR B 1 211 ? 4.266 -2.555 -19.031 1 92.81 211 THR B CA 1
ATOM 4759 C C . THR B 1 211 ? 4.602 -1.908 -20.375 1 92.81 211 THR B C 1
ATOM 4761 O O . THR B 1 211 ? 5.777 -1.73 -20.703 1 92.81 211 THR B O 1
ATOM 4764 N N . PRO B 1 212 ? 3.611 -1.609 -21.188 1 89.88 212 PRO B N 1
ATOM 4765 C CA . PRO B 1 212 ? 3.887 -0.971 -22.469 1 89.88 212 PRO B CA 1
ATOM 4766 C C . PRO B 1 212 ? 4.312 0.489 -22.328 1 89.88 212 PRO B C 1
ATOM 4768 O O . PRO B 1 212 ? 4.941 1.044 -23.234 1 89.88 212 PRO B O 1
ATOM 4771 N N . GLU B 1 213 ? 3.869 1.064 -21.172 1 83 213 GLU B N 1
ATOM 4772 C CA . GLU B 1 213 ? 4.195 2.471 -20.953 1 83 213 GLU B CA 1
ATOM 4773 C C . GLU B 1 213 ? 5.691 2.66 -20.734 1 83 213 GLU B C 1
ATOM 4775 O O . GLU B 1 213 ? 6.309 1.927 -19.953 1 83 213 GLU B O 1
ATOM 4780 N N . LYS B 1 214 ? 6.414 3.564 -21.516 1 69.94 214 LYS B N 1
ATOM 4781 C CA . LYS B 1 214 ? 7.852 3.797 -21.406 1 69.94 214 LYS B CA 1
ATOM 4782 C C . LYS B 1 214 ? 8.172 4.75 -20.266 1 69.94 214 LYS B C 1
ATOM 4784 O O . LYS B 1 214 ? 9.203 4.605 -19.594 1 69.94 214 LYS B O 1
ATOM 4789 N N . GLU B 1 215 ? 7.457 5.996 -20.281 1 64.5 215 GLU B N 1
ATOM 4790 C CA . GLU B 1 215 ? 7.695 7.035 -19.297 1 64.5 215 GLU B CA 1
ATOM 4791 C C . GLU B 1 215 ? 6.562 7.086 -18.266 1 64.5 215 GLU B C 1
ATOM 4793 O O . GLU B 1 215 ? 5.477 7.582 -18.562 1 64.5 215 GLU B O 1
ATOM 4798 N N . ASN B 1 216 ? 6.43 6.258 -17.359 1 62.75 216 ASN B N 1
ATOM 4799 C CA . ASN B 1 216 ? 5.168 6.488 -16.672 1 62.75 216 ASN B CA 1
ATOM 4800 C C . ASN B 1 216 ? 5.355 6.496 -15.156 1 62.75 216 ASN B C 1
ATOM 4802 O O . ASN B 1 216 ? 4.902 7.418 -14.469 1 62.75 216 ASN B O 1
ATOM 4806 N N . ASP B 1 217 ? 5.617 5.547 -14.336 1 77.19 217 ASP B N 1
ATOM 4807 C CA . ASP B 1 217 ? 5.16 5.434 -12.953 1 77.19 217 ASP B CA 1
ATOM 4808 C C . ASP B 1 217 ? 6.344 5.285 -11.992 1 77.19 217 ASP B C 1
ATOM 4810 O O . ASP B 1 217 ? 6.727 4.168 -11.641 1 77.19 217 ASP B O 1
ATOM 4814 N N . ILE B 1 218 ? 6.82 6.48 -11.625 1 94.12 218 ILE B N 1
ATOM 4815 C CA . ILE B 1 218 ? 8.008 6.547 -10.773 1 94.12 218 ILE B CA 1
ATOM 4816 C C . ILE B 1 218 ? 7.734 5.836 -9.453 1 94.12 218 ILE B C 1
ATOM 4818 O O . ILE B 1 218 ? 8.469 4.926 -9.062 1 94.12 218 ILE B O 1
ATOM 4822 N N . LEU B 1 219 ? 6.633 6.133 -8.859 1 97.5 219 LEU B N 1
ATOM 4823 C CA . LEU B 1 219 ? 6.305 5.555 -7.559 1 97.5 219 LEU B CA 1
ATOM 4824 C C . LEU B 1 219 ? 6.043 4.059 -7.68 1 97.5 219 LEU B C 1
ATOM 4826 O O . LEU B 1 219 ? 6.602 3.264 -6.922 1 97.5 219 LEU B O 1
ATOM 4830 N N . THR B 1 220 ? 5.238 3.664 -8.625 1 96.94 220 THR B N 1
ATOM 4831 C CA . THR B 1 220 ? 4.824 2.27 -8.727 1 96.94 220 THR B CA 1
ATOM 4832 C C . THR B 1 220 ? 6 1.383 -9.125 1 96.94 220 THR B C 1
ATOM 4834 O O . THR B 1 220 ? 6.086 0.229 -8.695 1 96.94 220 THR B O 1
ATOM 4837 N N . ASP B 1 221 ? 6.969 1.95 -9.922 1 96.81 221 ASP B N 1
ATOM 4838 C CA . ASP B 1 221 ? 8.203 1.218 -10.18 1 96.81 221 ASP B CA 1
ATOM 4839 C C . ASP B 1 221 ? 8.914 0.855 -8.875 1 96.81 221 ASP B C 1
ATOM 4841 O O . ASP B 1 221 ? 9.281 -0.302 -8.664 1 96.81 221 ASP B O 1
ATOM 4845 N N . TYR B 1 222 ? 9.047 1.837 -8.055 1 98.06 222 TYR B N 1
ATOM 4846 C CA . TYR B 1 222 ? 9.773 1.619 -6.812 1 98.06 222 TYR B CA 1
ATOM 4847 C C . TYR B 1 222 ? 9.008 0.676 -5.891 1 98.06 222 TYR B C 1
ATOM 4849 O O . TYR B 1 222 ? 9.609 -0.104 -5.148 1 98.06 222 TYR B O 1
ATOM 4857 N N . LEU B 1 223 ? 7.668 0.71 -5.906 1 98.5 223 LEU B N 1
ATOM 4858 C CA . LEU B 1 223 ? 6.871 -0.206 -5.098 1 98.5 223 LEU B CA 1
ATOM 4859 C C . LEU B 1 223 ? 7.043 -1.644 -5.578 1 98.5 223 LEU B C 1
ATOM 4861 O O . LEU B 1 223 ? 7.18 -2.561 -4.762 1 98.5 223 LEU B O 1
ATOM 4865 N N . CYS B 1 224 ? 7.02 -1.858 -6.906 1 98.31 224 CYS B N 1
ATOM 4866 C CA . CYS B 1 224 ? 7.293 -3.186 -7.445 1 98.31 224 CYS B CA 1
ATOM 4867 C C . CYS B 1 224 ? 8.68 -3.664 -7.039 1 98.31 224 CYS B C 1
ATOM 4869 O O . CYS B 1 224 ? 8.852 -4.812 -6.621 1 98.31 224 CYS B O 1
ATOM 4871 N N . GLU B 1 225 ? 9.664 -2.801 -7.18 1 98.5 225 GLU B N 1
ATOM 4872 C CA . GLU B 1 225 ? 11.039 -3.15 -6.852 1 98.5 225 GLU B CA 1
ATOM 4873 C C . GLU B 1 225 ? 11.18 -3.506 -5.371 1 98.5 225 GLU B C 1
ATOM 4875 O O . GLU B 1 225 ? 11.961 -4.391 -5.012 1 98.5 225 GLU B O 1
ATOM 4880 N N . ALA B 1 226 ? 10.383 -2.803 -4.488 1 98.69 226 ALA B N 1
ATOM 4881 C CA . ALA B 1 226 ? 10.359 -3.156 -3.072 1 98.69 226 ALA B CA 1
ATOM 4882 C C . ALA B 1 226 ? 9.914 -4.605 -2.879 1 98.69 226 ALA B C 1
ATOM 4884 O O . ALA B 1 226 ? 10.484 -5.328 -2.061 1 98.69 226 ALA B O 1
ATOM 4885 N N . ILE B 1 227 ? 8.938 -5.043 -3.639 1 98.81 227 ILE B N 1
ATOM 4886 C CA . ILE B 1 227 ? 8.445 -6.418 -3.561 1 98.81 227 ILE B CA 1
ATOM 4887 C C . ILE B 1 227 ? 9.531 -7.375 -4.059 1 98.81 227 ILE B C 1
ATOM 4889 O O . ILE B 1 227 ? 9.789 -8.406 -3.428 1 98.81 227 ILE B O 1
ATOM 4893 N N . PHE B 1 228 ? 10.211 -7.02 -5.199 1 98.88 228 PHE B N 1
ATOM 4894 C CA . PHE B 1 228 ? 11.25 -7.883 -5.754 1 98.88 228 PHE B CA 1
ATOM 4895 C C . PHE B 1 228 ? 12.375 -8.086 -4.75 1 98.88 228 PHE B C 1
ATOM 4897 O O . PHE B 1 228 ? 12.766 -9.219 -4.469 1 98.88 228 PHE B O 1
ATOM 4904 N N . HIS B 1 229 ? 12.859 -7 -4.164 1 98.75 229 HIS B N 1
ATOM 4905 C CA . HIS B 1 229 ? 13.961 -7.082 -3.205 1 98.75 229 HIS B CA 1
ATOM 4906 C C . HIS B 1 229 ? 13.555 -7.891 -1.975 1 98.75 229 HIS B C 1
ATOM 4908 O O . HIS B 1 229 ? 14.344 -8.688 -1.463 1 98.75 229 HIS B O 1
ATOM 4914 N N . THR B 1 230 ? 12.336 -7.691 -1.494 1 98.56 230 THR B N 1
ATOM 4915 C CA . THR B 1 230 ? 11.828 -8.445 -0.353 1 98.56 230 THR B CA 1
ATOM 4916 C C . THR B 1 230 ? 11.836 -9.945 -0.647 1 98.56 230 THR B C 1
ATOM 4918 O O . THR B 1 230 ? 12.328 -10.734 0.156 1 98.56 230 THR B O 1
ATOM 4921 N N . CYS B 1 231 ? 11.297 -10.281 -1.815 1 98.75 231 CYS B N 1
ATOM 4922 C CA . CYS B 1 231 ? 11.203 -11.688 -2.191 1 98.75 231 CYS B CA 1
ATOM 4923 C C . CYS B 1 231 ? 12.586 -12.32 -2.311 1 98.75 231 CYS B C 1
ATOM 4925 O O . CYS B 1 231 ? 12.805 -13.438 -1.841 1 98.75 231 CYS B O 1
ATOM 4927 N N . MET B 1 232 ? 13.469 -11.625 -2.949 1 98.69 232 MET B N 1
ATOM 4928 C CA . MET B 1 232 ? 14.812 -12.164 -3.141 1 98.69 232 MET B CA 1
ATOM 4929 C C . MET B 1 232 ? 15.523 -12.328 -1.803 1 98.69 232 MET B C 1
ATOM 4931 O O . MET B 1 232 ? 16.109 -13.375 -1.536 1 98.69 232 MET B O 1
ATOM 4935 N N . ASP B 1 233 ? 15.477 -11.32 -0.891 1 97.88 233 ASP B N 1
ATOM 4936 C CA . ASP B 1 233 ? 16.125 -11.391 0.416 1 97.88 233 ASP B CA 1
ATOM 4937 C C . ASP B 1 233 ? 15.492 -12.484 1.28 1 97.88 233 ASP B C 1
ATOM 4939 O O . ASP B 1 233 ? 16.203 -13.312 1.854 1 97.88 233 ASP B O 1
ATOM 4943 N N . CYS B 1 234 ? 14.18 -12.477 1.371 1 98.06 234 CYS B N 1
ATOM 4944 C CA . CYS B 1 234 ? 13.484 -13.445 2.211 1 98.06 234 CYS B CA 1
ATOM 4945 C C . CYS B 1 234 ? 13.625 -14.852 1.65 1 98.06 234 CYS B C 1
ATOM 4947 O O . CYS B 1 234 ? 13.688 -15.82 2.408 1 98.06 234 CYS B O 1
ATOM 4949 N N . GLY B 1 235 ? 13.586 -14.938 0.276 1 98.31 235 GLY B N 1
ATOM 4950 C CA . GLY B 1 235 ? 13.812 -16.234 -0.323 1 98.31 235 GLY B CA 1
ATOM 4951 C C . GLY B 1 235 ? 15.117 -16.875 0.114 1 98.31 235 GLY B C 1
ATOM 4952 O O . GLY B 1 235 ? 15.141 -18.047 0.498 1 98.31 235 GLY B O 1
ATOM 4953 N N . ARG B 1 236 ? 16.219 -16.172 0.084 1 98.12 236 ARG B N 1
ATOM 4954 C CA . ARG B 1 236 ? 17.516 -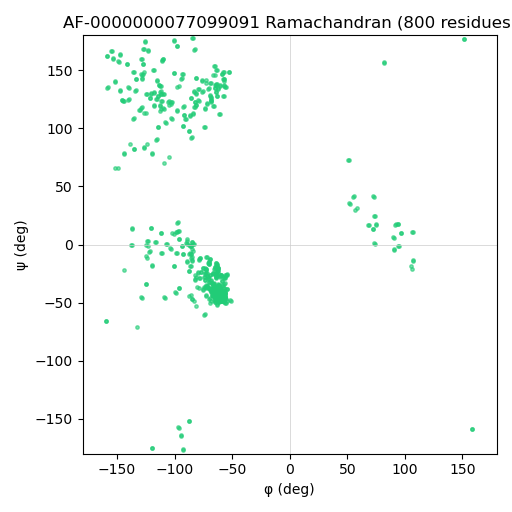16.656 0.517 1 98.12 236 ARG B CA 1
ATOM 4955 C C . ARG B 1 236 ? 17.484 -17.062 1.987 1 98.12 236 ARG B C 1
ATOM 4957 O O . ARG B 1 236 ? 18.031 -18.109 2.359 1 98.12 236 ARG B O 1
ATOM 4964 N N . ILE B 1 237 ? 16.812 -16.281 2.842 1 97.81 237 ILE B N 1
ATOM 4965 C CA . ILE B 1 237 ? 16.734 -16.531 4.277 1 97.81 237 ILE B CA 1
ATOM 4966 C C . ILE B 1 237 ? 15.945 -17.812 4.531 1 97.81 237 ILE B C 1
ATOM 4968 O O . ILE B 1 237 ? 16.391 -18.688 5.293 1 97.81 237 ILE B O 1
ATOM 4972 N N . LEU B 1 238 ? 14.82 -17.984 3.832 1 97.94 238 LEU B N 1
ATOM 4973 C CA . LEU B 1 238 ? 13.875 -19.047 4.152 1 97.94 238 LEU B CA 1
ATOM 4974 C C . LEU B 1 238 ? 14.375 -20.406 3.637 1 97.94 238 LEU B C 1
ATOM 4976 O O . LEU B 1 238 ? 13.961 -21.453 4.137 1 97.94 238 LEU B O 1
ATOM 4980 N N . MET B 1 239 ? 15.266 -20.391 2.592 1 97.38 239 MET B N 1
ATOM 4981 C CA . MET B 1 239 ? 15.875 -21.656 2.158 1 97.38 239 MET B CA 1
ATOM 4982 C C . MET B 1 239 ? 16.844 -22.188 3.215 1 97.38 239 MET B C 1
ATOM 4984 O O . MET B 1 239 ? 17.031 -23.391 3.338 1 97.38 239 MET B O 1
ATOM 4988 N N . LYS B 1 240 ? 17.391 -21.312 3.998 1 97.38 240 LYS B N 1
ATOM 4989 C CA . LYS B 1 240 ? 18.344 -21.672 5.035 1 97.38 240 LYS B CA 1
ATOM 4990 C C . LYS B 1 240 ? 17.656 -21.828 6.387 1 97.38 240 LYS B C 1
ATOM 4992 O O . LYS B 1 240 ? 18.047 -22.688 7.191 1 97.38 240 LYS B O 1
ATOM 4997 N N . ASP B 1 241 ? 16.734 -21.031 6.641 1 97.5 241 ASP B N 1
ATOM 4998 C CA . ASP B 1 241 ? 16 -20.984 7.902 1 97.5 241 ASP B CA 1
ATOM 4999 C C . ASP B 1 241 ? 14.492 -20.859 7.66 1 97.5 241 ASP B C 1
ATOM 5001 O O . ASP B 1 241 ? 13.922 -19.766 7.82 1 97.5 241 ASP B O 1
ATOM 5005 N N . PRO B 1 242 ? 13.852 -21.984 7.395 1 96.94 242 PRO B N 1
ATOM 5006 C CA . PRO B 1 242 ? 12.445 -21.953 6.992 1 96.94 242 PRO B CA 1
ATOM 5007 C C . PRO B 1 242 ? 11.531 -21.422 8.086 1 96.94 242 PRO B C 1
ATOM 5009 O O . PRO B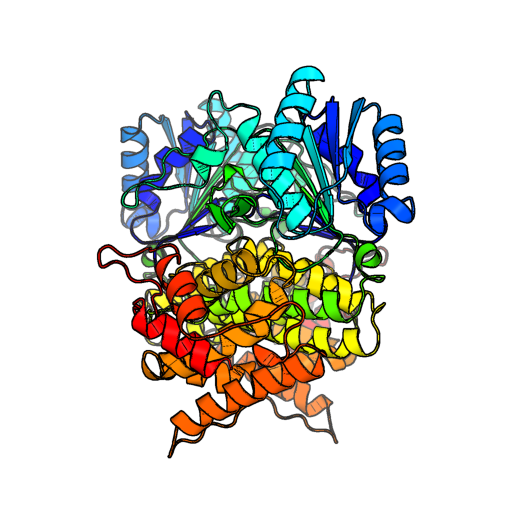 1 242 ? 10.391 -21.016 7.812 1 96.94 242 PRO B O 1
ATOM 5012 N N . GLU B 1 243 ? 11.953 -21.375 9.328 1 97.31 243 GLU B N 1
ATOM 5013 C CA . GLU B 1 243 ? 11.094 -20.969 10.438 1 97.31 243 GLU B CA 1
ATOM 5014 C C . GLU B 1 243 ? 11.391 -19.531 10.859 1 97.31 243 GLU B C 1
ATOM 5016 O O . GLU B 1 243 ? 10.914 -19.078 11.898 1 97.31 243 GLU B O 1
ATOM 5021 N N . ASN B 1 244 ? 12.188 -18.828 10.055 1 96.69 244 ASN B N 1
ATOM 5022 C CA . ASN B 1 244 ? 12.484 -17.438 10.367 1 96.69 244 ASN B CA 1
ATOM 5023 C C . ASN B 1 244 ? 11.227 -16.578 10.367 1 96.69 244 ASN B C 1
ATOM 5025 O O . ASN B 1 244 ? 10.656 -16.297 9.312 1 96.69 244 ASN B O 1
ATOM 5029 N N . TYR B 1 245 ? 10.805 -16.078 11.492 1 96.5 245 TYR B N 1
ATOM 5030 C CA . TYR B 1 245 ? 9.539 -15.375 11.664 1 96.5 245 TYR B CA 1
ATOM 5031 C C . TYR B 1 245 ? 9.492 -14.109 10.82 1 96.5 245 TYR B C 1
ATOM 5033 O O . TYR B 1 245 ? 8.5 -13.844 10.133 1 96.5 245 TYR B O 1
ATOM 5041 N N . GLU B 1 246 ? 10.586 -13.336 10.844 1 95.62 246 GLU B N 1
ATOM 5042 C CA . GLU B 1 246 ? 10.625 -12.055 10.148 1 95.62 246 GLU B CA 1
ATOM 5043 C C . GLU B 1 246 ? 10.484 -12.242 8.641 1 95.62 246 GLU B C 1
ATOM 5045 O O . GLU B 1 246 ? 9.734 -11.508 7.992 1 95.62 246 GLU B O 1
ATOM 5050 N N . ALA B 1 247 ? 11.195 -13.188 8.125 1 97.06 247 ALA B N 1
ATOM 5051 C CA . ALA B 1 247 ? 11.125 -13.453 6.691 1 97.06 247 ALA B CA 1
ATOM 5052 C C . ALA B 1 247 ? 9.75 -13.984 6.297 1 97.06 247 ALA B C 1
ATOM 5054 O O . ALA B 1 247 ? 9.203 -13.602 5.262 1 97.06 247 ALA B O 1
ATOM 5055 N N . ARG B 1 248 ? 9.18 -14.883 7.141 1 98 248 ARG B N 1
ATOM 5056 C CA . ARG B 1 248 ? 7.844 -15.414 6.887 1 98 248 ARG B CA 1
ATOM 5057 C C . ARG B 1 248 ? 6.801 -14.305 6.895 1 98 248 ARG B C 1
ATOM 5059 O O . ARG B 1 248 ? 5.934 -14.25 6.02 1 98 248 ARG B O 1
ATOM 5066 N N . ALA B 1 249 ? 6.906 -13.406 7.863 1 97.31 249 ALA B N 1
ATOM 5067 C CA . ALA B 1 249 ? 5.969 -12.289 7.961 1 97.31 249 ALA B CA 1
ATOM 5068 C C . ALA B 1 249 ? 6.086 -11.367 6.75 1 97.31 249 ALA B C 1
ATOM 5070 O O . ALA B 1 249 ? 5.074 -10.938 6.191 1 97.31 249 ALA B O 1
ATOM 5071 N N . SER B 1 250 ? 7.328 -11.102 6.355 1 97.62 250 SER B N 1
ATOM 5072 C CA . SER B 1 250 ? 7.57 -10.211 5.227 1 97.62 250 SER B CA 1
ATOM 5073 C C . SER B 1 250 ? 6.996 -10.789 3.934 1 97.62 250 SER B C 1
ATOM 5075 O O . SER B 1 250 ? 6.336 -10.086 3.172 1 97.62 250 SER B O 1
ATOM 5077 N N . ILE B 1 251 ? 7.215 -12.07 3.732 1 97.94 251 ILE B N 1
ATOM 5078 C CA . ILE B 1 251 ? 6.734 -12.695 2.508 1 97.94 251 ILE B CA 1
ATOM 5079 C C . ILE B 1 251 ? 5.211 -12.773 2.525 1 97.94 251 ILE B C 1
ATOM 5081 O O . ILE B 1 251 ? 4.566 -12.648 1.482 1 97.94 251 ILE B O 1
ATOM 5085 N N . MET B 1 252 ? 4.664 -13.031 3.635 1 98.12 252 MET B N 1
ATOM 5086 C CA . MET B 1 252 ? 3.215 -13.109 3.787 1 98.12 252 MET B CA 1
ATOM 5087 C C . MET B 1 252 ? 2.551 -11.789 3.42 1 98.12 252 MET B C 1
ATOM 5089 O O . MET B 1 252 ? 1.615 -11.758 2.619 1 98.12 252 MET B O 1
ATOM 5093 N N . VAL B 1 253 ? 3.037 -10.695 3.922 1 98.12 253 VAL B N 1
ATOM 5094 C CA . VAL B 1 253 ? 2.467 -9.383 3.641 1 98.12 253 VAL B CA 1
ATOM 5095 C C . VAL B 1 253 ? 2.803 -8.969 2.211 1 98.12 253 VAL B C 1
ATOM 5097 O O . VAL B 1 253 ? 1.983 -8.352 1.528 1 98.12 253 VAL B O 1
ATOM 5100 N N . ALA B 1 254 ? 3.994 -9.305 1.75 1 98.56 254 ALA B N 1
ATOM 5101 C CA . ALA B 1 254 ? 4.371 -9.008 0.371 1 98.56 254 ALA B CA 1
ATOM 5102 C C . ALA B 1 254 ? 3.412 -9.664 -0.615 1 98.56 254 ALA B C 1
ATOM 5104 O O . ALA B 1 254 ? 3.088 -9.086 -1.655 1 98.56 254 ALA B O 1
ATOM 5105 N N . SER B 1 255 ? 3.035 -10.898 -0.305 1 98.5 255 SER B N 1
ATOM 5106 C 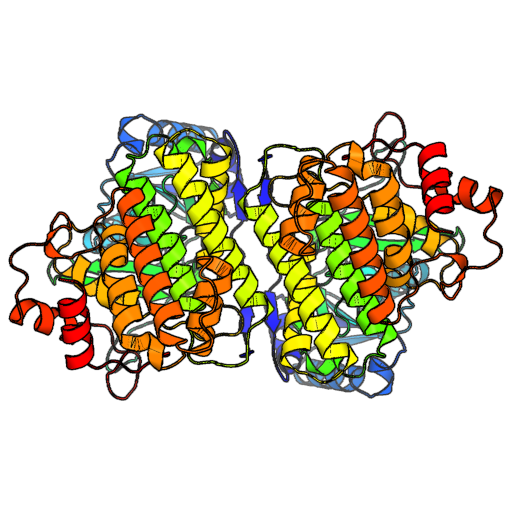CA . SER B 1 255 ? 2.074 -11.602 -1.15 1 98.5 255 SER B CA 1
ATOM 5107 C C . SER B 1 255 ? 0.777 -10.805 -1.286 1 98.5 255 SER B C 1
ATOM 5109 O O . SER B 1 255 ? 0.254 -10.648 -2.391 1 98.5 255 SER B O 1
ATOM 5111 N N . THR B 1 256 ? 0.293 -10.25 -0.208 1 98.38 256 THR B N 1
ATOM 5112 C CA . THR B 1 256 ? -0.922 -9.445 -0.193 1 98.38 256 THR B CA 1
ATOM 5113 C C . THR B 1 256 ? -0.742 -8.18 -1.027 1 98.38 256 THR B C 1
ATOM 5115 O O . THR B 1 256 ? -1.578 -7.867 -1.878 1 98.38 256 THR B O 1
ATOM 5118 N N . LEU B 1 257 ? 0.368 -7.48 -0.828 1 98.38 257 LEU B N 1
ATOM 5119 C CA . LEU B 1 257 ? 0.591 -6.184 -1.45 1 98.38 257 LEU B CA 1
ATOM 5120 C C . LEU B 1 257 ? 0.849 -6.332 -2.945 1 98.38 257 LEU B C 1
ATOM 5122 O O . LEU B 1 257 ? 0.536 -5.43 -3.727 1 98.38 257 LEU B O 1
ATOM 5126 N N . SER B 1 258 ? 1.363 -7.438 -3.369 1 98.25 258 SER B N 1
ATOM 5127 C CA . SER B 1 258 ? 1.664 -7.672 -4.777 1 98.25 258 SER B CA 1
ATOM 5128 C C . SER B 1 258 ? 0.387 -7.848 -5.594 1 98.25 258 SER B C 1
ATOM 5130 O O . SER B 1 258 ? 0.409 -7.742 -6.82 1 98.25 258 SER B O 1
ATOM 5132 N N . HIS B 1 259 ? -0.718 -8.094 -4.871 1 97.38 259 HIS B N 1
ATOM 5133 C CA . HIS B 1 259 ? -1.895 -8.461 -5.648 1 97.38 259 HIS B CA 1
ATOM 5134 C C . HIS B 1 259 ? -3.145 -7.762 -5.129 1 97.38 259 HIS B C 1
ATOM 5136 O O . HIS B 1 259 ? -4.266 -8.125 -5.492 1 97.38 259 HIS B O 1
ATOM 5142 N N . ASN B 1 260 ? -3.018 -6.738 -4.277 1 96.81 260 ASN B N 1
ATOM 5143 C CA . ASN B 1 260 ? -4.176 -6 -3.791 1 96.81 260 ASN B CA 1
ATOM 5144 C C . ASN B 1 260 ? -4.418 -4.734 -4.613 1 96.81 260 ASN B C 1
ATOM 5146 O O . ASN B 1 260 ? -5.254 -3.906 -4.254 1 96.81 260 ASN B O 1
ATOM 5150 N N . GLY B 1 261 ? -3.654 -4.535 -5.664 1 96 261 GLY B N 1
ATOM 5151 C CA . GLY B 1 261 ? -3.789 -3.391 -6.551 1 96 261 GLY B CA 1
ATOM 5152 C C . GLY B 1 261 ? -2.674 -2.375 -6.387 1 96 261 GLY B C 1
ATOM 5153 O O . GLY B 1 261 ? -2.494 -1.5 -7.234 1 96 261 GLY B O 1
ATOM 5154 N N . LEU B 1 262 ? -1.869 -2.426 -5.344 1 97.75 262 LEU B N 1
ATOM 5155 C CA . LEU B 1 262 ? -0.841 -1.451 -4.996 1 97.75 262 LEU B CA 1
ATOM 5156 C C . LEU B 1 262 ? 0.211 -1.354 -6.098 1 97.75 262 LEU B C 1
ATOM 5158 O O . LEU B 1 262 ? 0.554 -0.255 -6.539 1 97.75 262 LEU B O 1
ATOM 5162 N N . THR B 1 263 ? 0.646 -2.492 -6.605 1 97.31 263 THR B N 1
ATOM 5163 C CA . THR B 1 263 ? 1.765 -2.514 -7.539 1 97.31 263 THR B CA 1
ATOM 5164 C C . THR B 1 263 ? 1.279 -2.285 -8.969 1 97.31 263 THR B C 1
ATOM 5166 O O . THR B 1 263 ? 2.084 -2.203 -9.898 1 97.31 263 THR B O 1
ATOM 5169 N N . GLY B 1 264 ? -0.02 -2.131 -9.164 1 96.06 264 GLY B N 1
ATOM 5170 C CA . GLY B 1 264 ? -0.559 -1.918 -10.5 1 96.06 264 GLY B CA 1
ATOM 5171 C C . GLY B 1 264 ? -1.134 -0.527 -10.695 1 96.06 264 GLY B C 1
ATOM 5172 O O . GLY B 1 264 ? -1.741 -0.241 -11.727 1 96.06 264 GLY B O 1
ATOM 5173 N N . MET B 1 265 ? -0.913 0.357 -9.75 1 95.94 265 MET B N 1
ATOM 5174 C CA . MET B 1 265 ? -1.479 1.701 -9.82 1 95.94 265 MET B CA 1
ATOM 5175 C C . MET B 1 265 ? -0.935 2.465 -11.023 1 95.94 265 MET B C 1
ATOM 5177 O O . MET B 1 265 ? 0.28 2.549 -11.211 1 95.94 265 MET B O 1
ATOM 5181 N N . GLY B 1 266 ? -1.86 2.982 -11.781 1 94.75 266 GLY B N 1
ATOM 5182 C CA . GLY B 1 266 ? -1.51 3.918 -12.836 1 94.75 266 GLY B CA 1
ATOM 5183 C C . GLY B 1 266 ? -0.873 3.246 -14.039 1 94.75 266 GLY B C 1
ATOM 5184 O O . GLY B 1 266 ? -0.19 3.898 -14.836 1 94.75 266 GLY B O 1
ATOM 5185 N N . ARG B 1 267 ? -1.014 1.932 -14.18 1 94.69 267 ARG B N 1
ATOM 5186 C CA . ARG B 1 267 ? -0.349 1.252 -15.281 1 94.69 267 ARG B CA 1
ATOM 5187 C C . ARG B 1 267 ? -1.167 0.057 -15.766 1 94.69 267 ARG B C 1
ATOM 5189 O O . ARG B 1 267 ? -2.107 -0.368 -15.086 1 94.69 267 ARG B O 1
ATOM 5196 N N . THR B 1 268 ? -0.807 -0.378 -16.969 1 93.44 268 THR B N 1
ATOM 5197 C CA . THR B 1 268 ? -1.434 -1.549 -17.578 1 93.44 268 THR B CA 1
ATOM 5198 C C . THR B 1 268 ? -0.575 -2.793 -17.359 1 93.44 268 THR B C 1
ATOM 5200 O O . THR B 1 268 ? 0.537 -2.883 -17.891 1 93.44 268 THR B O 1
ATOM 5203 N N . GLY B 1 269 ? -1.066 -3.748 -16.625 1 94.06 269 GLY B N 1
ATOM 5204 C CA . GLY B 1 269 ? -0.333 -4.988 -16.422 1 94.06 269 GLY B CA 1
ATOM 5205 C C . GLY B 1 269 ? -0.302 -5.875 -17.641 1 94.06 269 GLY B C 1
ATOM 5206 O O . GLY B 1 269 ? -1.296 -5.98 -18.375 1 94.06 269 GLY B O 1
ATOM 5207 N N . ASP B 1 270 ? 0.769 -6.488 -17.953 1 95.69 270 ASP B N 1
ATOM 5208 C CA . ASP B 1 270 ? 0.933 -7.32 -19.156 1 95.69 270 ASP B CA 1
ATOM 5209 C C . ASP B 1 270 ? 0.182 -8.641 -19 1 95.69 270 ASP B C 1
ATOM 5211 O O . ASP B 1 270 ? -0.71 -8.945 -19.797 1 95.69 270 ASP B O 1
ATOM 5215 N N . TRP B 1 271 ? 0.438 -9.5 -18.031 1 95.75 271 TRP B N 1
ATOM 5216 C CA . TRP B 1 271 ? -0.228 -10.711 -17.562 1 95.75 271 TRP B CA 1
ATOM 5217 C C . TRP B 1 271 ? -0.019 -11.859 -18.547 1 95.75 271 TRP B C 1
ATOM 5219 O O . TRP B 1 271 ? -0.541 -12.953 -18.344 1 95.75 271 TRP B O 1
ATOM 5229 N N . ALA B 1 272 ? 0.722 -11.648 -19.641 1 97.31 272 ALA B N 1
ATOM 5230 C CA . ALA B 1 272 ? 0.914 -12.688 -20.641 1 97.31 272 ALA B CA 1
ATOM 5231 C C . ALA B 1 272 ? 1.521 -13.945 -20.031 1 97.31 272 ALA B C 1
ATOM 5233 O O . ALA B 1 272 ? 1.08 -15.062 -20.312 1 97.31 272 ALA B O 1
ATOM 5234 N N . SER B 1 273 ? 2.549 -13.758 -19.203 1 97.44 273 SER B N 1
ATOM 5235 C CA . SER B 1 273 ? 3.184 -14.914 -18.578 1 97.44 273 SER B CA 1
ATOM 5236 C C . SER B 1 273 ? 2.191 -15.711 -17.734 1 97.44 273 SER B C 1
ATOM 5238 O O . SER B 1 273 ? 2.17 -16.938 -17.781 1 97.44 273 SER B O 1
ATOM 5240 N N . HIS B 1 274 ? 1.318 -15.039 -17 1 96.62 274 HIS B N 1
ATOM 5241 C CA . HIS B 1 274 ? 0.302 -15.703 -16.188 1 96.62 274 HIS B CA 1
ATOM 5242 C C . HIS B 1 274 ? -0.683 -16.469 -17.062 1 96.62 274 HIS B C 1
ATOM 5244 O O . HIS B 1 274 ? -1.022 -17.625 -16.766 1 96.62 274 HIS B O 1
ATOM 5250 N N . PHE B 1 275 ? -1.103 -15.812 -18.141 1 95.69 275 PHE B N 1
ATOM 5251 C CA . PHE B 1 275 ? -2.082 -16.438 -19.016 1 95.69 275 PHE B CA 1
ATOM 5252 C C . PHE B 1 275 ? -1.5 -17.688 -19.656 1 95.69 275 PHE B C 1
ATOM 5254 O O . PHE B 1 275 ? -2.18 -18.719 -19.766 1 95.69 275 PHE B O 1
ATOM 5261 N N . ILE B 1 276 ? -0.291 -17.609 -20.047 1 97.25 276 ILE B N 1
ATOM 5262 C CA . ILE B 1 276 ? 0.381 -18.75 -20.656 1 97.25 276 ILE B CA 1
ATOM 5263 C C . ILE B 1 276 ? 0.531 -19.859 -19.609 1 97.25 276 ILE B C 1
ATOM 5265 O O . ILE B 1 276 ? 0.261 -21.031 -19.891 1 97.25 276 ILE B O 1
ATOM 5269 N N . GLU B 1 277 ? 0.896 -19.516 -18.406 1 96.81 277 GLU B N 1
ATOM 5270 C CA . GLU B 1 277 ? 1.06 -20.5 -17.344 1 96.81 277 GLU B CA 1
ATOM 5271 C C . GLU B 1 277 ? -0.272 -21.156 -16.984 1 96.81 277 GLU B C 1
ATOM 5273 O O . GLU B 1 277 ? -0.315 -22.328 -16.641 1 96.81 277 GLU B O 1
ATOM 5278 N N . HIS B 1 278 ? -1.37 -20.406 -17.016 1 94.19 278 HIS B N 1
ATOM 5279 C CA . HIS B 1 278 ? -2.68 -20.984 -16.734 1 94.19 278 HIS B CA 1
ATOM 5280 C C . HIS B 1 278 ? -2.984 -22.156 -17.656 1 94.19 278 HIS B C 1
ATOM 5282 O O . HIS B 1 278 ? -3.572 -23.141 -17.234 1 94.19 278 HIS B O 1
ATOM 5288 N N . GLU B 1 279 ? -2.58 -22 -18.875 1 95.19 279 GLU B N 1
ATOM 5289 C CA . GLU B 1 279 ? -2.818 -23.094 -19.828 1 95.19 279 GLU B CA 1
ATOM 5290 C C . GLU B 1 279 ? -1.916 -24.281 -19.531 1 95.19 279 GLU B C 1
ATOM 5292 O O . GLU B 1 279 ? -2.324 -25.438 -19.719 1 95.19 279 GLU B O 1
ATOM 5297 N N . LEU B 1 280 ? -0.704 -24 -19.094 1 94.94 280 LEU B N 1
ATOM 5298 C CA . LEU B 1 280 ? 0.2 -25.078 -18.703 1 94.94 280 LEU B CA 1
ATOM 5299 C C . LEU B 1 280 ? -0.379 -25.875 -17.531 1 94.94 280 LEU B C 1
ATOM 5301 O O . LEU B 1 280 ? -0.451 -27.109 -17.594 1 94.94 280 LEU B O 1
ATOM 5305 N N . SER B 1 281 ? -0.823 -25.172 -16.469 1 92.56 281 SER B N 1
ATOM 5306 C CA . SER B 1 281 ? -1.356 -25.828 -15.281 1 92.56 281 SER B CA 1
ATOM 5307 C C . SER B 1 281 ? -2.742 -26.406 -15.539 1 92.56 281 SER B C 1
ATOM 5309 O O . SER B 1 281 ? -3.186 -27.312 -14.836 1 92.56 281 SER B O 1
ATOM 5311 N N . GLY B 1 282 ? -3.473 -25.812 -16.531 1 91.12 282 GLY B N 1
ATOM 5312 C CA . GLY B 1 282 ? -4.715 -26.438 -16.969 1 91.12 282 GLY B CA 1
ATOM 5313 C C . GLY B 1 282 ? -4.504 -27.766 -17.656 1 91.12 282 GLY B C 1
ATOM 5314 O O . GLY B 1 282 ? -5.258 -28.719 -17.422 1 91.12 282 GLY B O 1
ATOM 5315 N N . GLU B 1 283 ? -3.465 -27.812 -18.469 1 92.75 283 GLU B N 1
ATOM 5316 C CA . GLU B 1 283 ? -3.113 -29.031 -19.203 1 92.75 283 GLU B CA 1
ATOM 5317 C C . GLU B 1 283 ? -2.52 -30.078 -18.281 1 92.75 283 GLU B C 1
ATOM 5319 O O . GLU B 1 283 ? -2.838 -31.266 -18.391 1 92.75 283 GLU B O 1
ATOM 5324 N N . TYR B 1 284 ? -1.659 -29.641 -17.438 1 92.94 284 TYR B N 1
ATOM 5325 C CA . TYR B 1 284 ? -1.017 -30.469 -16.422 1 92.94 284 TYR B CA 1
ATOM 5326 C C . TYR B 1 284 ? -1.405 -30.016 -15.016 1 92.94 284 TYR B C 1
ATOM 5328 O O . TYR B 1 284 ? -0.662 -29.281 -14.367 1 92.94 284 TYR B O 1
ATOM 5336 N N . GLN B 1 285 ? -2.418 -30.547 -14.5 1 88.81 285 GLN B N 1
ATOM 5337 C CA . GLN B 1 285 ? -3.074 -30.031 -13.297 1 88.81 285 GLN B CA 1
ATOM 5338 C C . GLN B 1 285 ? -2.209 -30.25 -12.062 1 88.81 285 GLN B C 1
ATOM 5340 O O . GLN B 1 285 ? -2.436 -29.625 -11.023 1 88.81 285 GLN B O 1
ATOM 5345 N N . SER B 1 286 ? -1.212 -31.094 -12.195 1 89.19 286 SER B N 1
ATOM 5346 C CA . SER B 1 286 ? -0.332 -31.344 -11.062 1 89.19 286 SER B CA 1
ATOM 5347 C C . SER B 1 286 ? 0.781 -30.312 -10.977 1 89.19 286 SER B C 1
ATOM 5349 O O . SER B 1 286 ? 1.486 -30.234 -9.969 1 89.19 286 SER B O 1
ATOM 5351 N N . VAL B 1 287 ? 0.91 -29.531 -12.008 1 92.31 287 VAL B N 1
ATOM 5352 C CA . VAL B 1 287 ? 1.938 -28.5 -12 1 92.31 287 VAL B CA 1
ATOM 5353 C C . VAL B 1 287 ? 1.547 -27.391 -11.031 1 92.31 287 VAL B C 1
ATOM 5355 O O . VAL B 1 287 ? 0.471 -26.797 -11.156 1 92.31 287 VAL B O 1
ATOM 5358 N N . THR B 1 288 ? 2.43 -27.172 -10.047 1 91.56 288 THR B N 1
ATOM 5359 C CA . THR B 1 288 ? 2.223 -26.047 -9.148 1 91.56 288 THR B CA 1
ATOM 5360 C C . THR B 1 288 ? 2.326 -24.719 -9.898 1 91.56 288 THR B C 1
ATOM 5362 O O . THR B 1 288 ? 3.24 -24.531 -10.703 1 91.56 288 THR B O 1
ATOM 5365 N N . HIS B 1 289 ? 1.405 -23.844 -9.641 1 92.75 289 HIS B N 1
ATOM 5366 C CA . HIS B 1 289 ? 1.318 -22.578 -10.359 1 92.75 289 HIS B CA 1
ATOM 5367 C C . HIS B 1 289 ? 2.656 -21.844 -10.344 1 92.75 289 HIS B C 1
ATOM 5369 O O . HIS B 1 289 ? 3.137 -21.406 -11.383 1 92.75 289 HIS B O 1
ATOM 5375 N N . GLY B 1 290 ? 3.328 -21.703 -9.195 1 95.12 290 GLY B N 1
ATOM 5376 C CA . GLY B 1 290 ? 4.609 -21.031 -9.047 1 95.12 290 GLY B CA 1
ATOM 5377 C C . GLY B 1 290 ? 5.723 -21.703 -9.836 1 95.12 290 GLY B C 1
ATOM 5378 O O . GLY B 1 290 ? 6.602 -21.016 -10.375 1 95.12 290 GLY B O 1
ATOM 5379 N N . ALA B 1 291 ? 5.684 -23.031 -9.914 1 96.5 291 ALA B N 1
ATOM 5380 C CA . ALA B 1 291 ? 6.68 -23.75 -10.695 1 96.5 291 ALA B CA 1
ATOM 5381 C C . ALA B 1 291 ? 6.531 -23.469 -12.188 1 96.5 291 ALA B C 1
ATOM 5383 O O . ALA B 1 291 ? 7.527 -23.328 -12.898 1 96.5 291 ALA B O 1
ATOM 5384 N N . GLY B 1 292 ? 5.301 -23.422 -12.617 1 96.81 292 GLY B N 1
ATOM 5385 C CA . GLY B 1 292 ? 5.066 -23.031 -14 1 96.81 292 GLY B CA 1
ATOM 5386 C C . GLY B 1 292 ? 5.57 -21.641 -14.328 1 96.81 292 GLY B C 1
ATOM 5387 O O . GLY B 1 292 ? 6.195 -21.438 -15.367 1 96.81 292 GLY B O 1
ATOM 5388 N N . LEU B 1 293 ? 5.336 -20.719 -13.445 1 98.19 293 LEU B N 1
ATOM 5389 C CA . LEU B 1 293 ? 5.754 -19.328 -13.648 1 98.19 293 LEU B CA 1
ATOM 5390 C C . LEU B 1 293 ? 7.277 -19.219 -13.664 1 98.19 293 LEU B C 1
ATOM 5392 O O . LEU B 1 293 ? 7.832 -18.391 -14.383 1 98.19 293 LEU B O 1
ATOM 5396 N N . ALA B 1 294 ? 7.934 -20.047 -12.891 1 98.31 294 ALA B N 1
ATOM 5397 C CA . ALA B 1 294 ? 9.391 -20.031 -12.812 1 98.31 294 ALA B CA 1
ATOM 5398 C C . ALA B 1 294 ? 10.016 -20.297 -14.18 1 98.31 294 ALA B C 1
ATOM 5400 O O . ALA B 1 294 ? 11.141 -19.859 -14.453 1 98.31 294 ALA B O 1
ATOM 5401 N N . VAL B 1 295 ? 9.273 -20.984 -15 1 98.12 295 VAL B N 1
ATOM 5402 C CA . VAL B 1 295 ? 9.805 -21.359 -16.312 1 98.12 295 VAL B CA 1
ATOM 5403 C C . VAL B 1 295 ? 9.281 -20.391 -17.375 1 98.12 295 VAL B C 1
ATOM 5405 O O . VAL B 1 295 ? 10.031 -19.922 -18.234 1 98.12 295 VAL B O 1
ATOM 5408 N N . ILE B 1 296 ? 8.031 -20.031 -17.281 1 98.44 296 ILE B N 1
ATOM 5409 C CA . ILE B 1 296 ? 7.363 -19.266 -18.328 1 98.44 296 ILE B CA 1
ATOM 5410 C C . ILE B 1 296 ? 7.816 -17.812 -18.281 1 98.44 296 ILE B C 1
ATOM 5412 O O . ILE B 1 296 ? 8.039 -17.188 -19.312 1 98.44 296 ILE B O 1
ATOM 5416 N N . THR B 1 297 ? 7.992 -17.25 -17.094 1 98.56 297 THR B N 1
ATOM 5417 C CA . THR B 1 297 ? 8.289 -15.82 -16.938 1 98.56 297 THR B CA 1
ATOM 5418 C C . THR B 1 297 ? 9.625 -15.477 -17.594 1 98.56 297 THR B C 1
ATOM 5420 O O . THR B 1 297 ? 9.703 -14.586 -18.438 1 98.56 297 THR B O 1
ATOM 5423 N N . PRO B 1 298 ? 10.727 -16.203 -17.266 1 98.69 298 PRO B N 1
ATOM 5424 C CA . PRO B 1 298 ? 11.992 -15.891 -17.938 1 98.69 298 PRO B CA 1
ATOM 5425 C C . PRO B 1 298 ? 11.922 -16.094 -19.453 1 98.69 298 PRO B C 1
ATOM 5427 O O . PRO B 1 298 ? 12.508 -15.328 -20.219 1 98.69 298 PRO B O 1
ATOM 5430 N N . ALA B 1 299 ? 11.219 -17.156 -19.875 1 98.69 299 ALA B N 1
ATOM 5431 C CA . ALA B 1 299 ? 11.062 -17.406 -21.312 1 98.69 299 ALA B CA 1
ATOM 5432 C C . ALA B 1 299 ? 10.344 -16.25 -21.984 1 98.69 299 ALA B C 1
ATOM 5434 O O . ALA B 1 299 ? 10.75 -15.789 -23.062 1 98.69 299 ALA B O 1
ATOM 5435 N N . TRP B 1 300 ? 9.25 -15.812 -21.344 1 98.75 300 TRP B N 1
ATOM 5436 C CA . TRP B 1 300 ? 8.508 -14.656 -21.828 1 98.75 300 TRP B CA 1
ATOM 5437 C C . TRP B 1 300 ? 9.406 -13.43 -21.906 1 98.75 300 TRP B C 1
ATOM 5439 O O . TRP B 1 300 ? 9.406 -12.711 -22.906 1 98.75 300 TRP B O 1
ATOM 5449 N N . MET B 1 301 ? 10.211 -13.148 -20.844 1 98.75 301 MET B N 1
ATOM 5450 C CA . MET B 1 301 ? 11.117 -12.008 -20.812 1 98.75 301 MET B CA 1
ATOM 5451 C C . MET B 1 301 ? 12.086 -12.039 -22 1 98.75 301 MET B C 1
ATOM 5453 O O . MET B 1 301 ? 12.266 -11.031 -22.688 1 98.75 301 MET B O 1
ATOM 5457 N N . LYS B 1 302 ? 12.648 -13.211 -22.266 1 98.44 302 LYS B N 1
ATOM 5458 C CA . LYS B 1 302 ? 13.609 -13.375 -23.359 1 98.44 302 LYS B CA 1
ATOM 5459 C C . LYS B 1 302 ? 12.953 -13.109 -24.703 1 98.44 302 LYS B C 1
ATOM 5461 O O . LYS B 1 302 ? 13.617 -12.672 -25.641 1 98.44 302 LYS B O 1
ATOM 5466 N N . TYR B 1 303 ? 11.727 -13.352 -24.734 1 98.56 303 TYR B N 1
ATOM 5467 C CA . TYR B 1 303 ? 11.008 -13.203 -25.984 1 98.56 303 TYR B CA 1
ATOM 5468 C C . TYR B 1 303 ? 10.641 -11.75 -26.25 1 98.56 303 TYR B C 1
ATOM 5470 O O . TYR B 1 303 ? 10.578 -11.312 -27.391 1 98.56 303 TYR B O 1
ATOM 5478 N N . VAL B 1 304 ? 10.453 -10.867 -25.156 1 98.12 304 VAL B N 1
ATOM 5479 C CA . VAL B 1 304 ? 9.773 -9.594 -25.391 1 98.12 304 VAL B CA 1
ATOM 5480 C C . VAL B 1 304 ? 10.688 -8.445 -24.984 1 98.12 304 VAL B C 1
ATOM 5482 O O . VAL B 1 304 ? 10.359 -7.273 -25.219 1 98.12 304 VAL B O 1
ATOM 5485 N N . TYR B 1 305 ? 11.883 -8.594 -24.391 1 97.38 305 TYR B N 1
ATOM 5486 C CA . TYR B 1 305 ? 12.648 -7.551 -23.719 1 97.38 305 TYR B CA 1
ATOM 5487 C C . TYR B 1 305 ? 13.008 -6.43 -24.688 1 97.38 305 TYR B C 1
ATOM 5489 O O . TYR B 1 305 ? 13.125 -5.27 -24.281 1 97.38 305 TYR B O 1
ATOM 5497 N N . LYS B 1 306 ? 13.078 -6.719 -25.969 1 96.94 306 LYS B N 1
ATOM 5498 C CA . LYS B 1 306 ? 13.484 -5.715 -26.938 1 96.94 306 LYS B CA 1
ATOM 5499 C C . LYS B 1 306 ? 12.383 -4.684 -27.172 1 96.94 306 LYS B C 1
ATOM 5501 O O . LYS B 1 306 ? 12.648 -3.58 -27.641 1 96.94 306 LYS B O 1
ATOM 5506 N N . ASP B 1 307 ? 11.156 -5.07 -26.828 1 96.44 307 ASP B N 1
ATOM 5507 C CA . ASP B 1 307 ? 10.023 -4.188 -27.062 1 96.44 307 ASP B CA 1
ATOM 5508 C C . ASP B 1 307 ? 9.938 -3.102 -25.984 1 96.44 307 ASP B C 1
ATOM 5510 O O . ASP B 1 307 ? 9.234 -2.104 -26.172 1 96.44 307 ASP B O 1
ATOM 5514 N N . ASN B 1 308 ? 10.617 -3.172 -24.953 1 94.56 308 ASN B N 1
ATOM 5515 C CA . ASN B 1 308 ? 10.766 -2.146 -23.922 1 94.56 308 ASN B CA 1
ATOM 5516 C C . ASN B 1 308 ? 12.117 -2.246 -23.219 1 94.56 308 ASN B C 1
ATOM 5518 O O . ASN B 1 308 ? 12.18 -2.482 -22.016 1 94.56 308 ASN B O 1
ATOM 5522 N N . MET B 1 309 ? 13.141 -2.012 -23.922 1 94.88 309 MET B N 1
ATOM 5523 C CA . MET B 1 309 ? 14.523 -2.162 -23.484 1 94.88 309 MET B CA 1
ATOM 5524 C C . MET B 1 309 ? 14.805 -1.302 -22.266 1 94.88 309 MET B C 1
ATOM 5526 O O . MET B 1 309 ? 15.469 -1.747 -21.328 1 94.88 309 MET B O 1
ATOM 5530 N N . ASP B 1 310 ? 14.297 -0.12 -22.203 1 93.5 310 ASP B N 1
ATOM 5531 C CA . ASP B 1 310 ? 14.562 0.808 -21.109 1 93.5 310 ASP B CA 1
ATOM 5532 C C . ASP B 1 310 ? 14.086 0.235 -19.781 1 93.5 310 ASP B C 1
ATOM 5534 O O . ASP B 1 310 ? 14.805 0.275 -18.781 1 93.5 310 ASP B O 1
ATOM 5538 N N . LYS B 1 311 ? 12.875 -0.284 -19.781 1 95.25 311 LYS B N 1
ATOM 5539 C CA . LYS B 1 311 ? 12.312 -0.854 -18.562 1 95.25 311 LYS B CA 1
ATOM 5540 C C . LYS B 1 311 ? 13.102 -2.08 -18.109 1 95.25 311 LYS B C 1
ATOM 5542 O O . LYS B 1 311 ? 13.344 -2.27 -16.922 1 95.25 311 LYS B O 1
ATOM 5547 N N . PHE B 1 312 ? 13.477 -2.879 -19.047 1 97 312 PHE B N 1
ATOM 5548 C CA . PHE B 1 312 ? 14.234 -4.078 -18.719 1 97 312 PHE B CA 1
ATOM 5549 C C . PHE B 1 312 ? 15.617 -3.717 -18.188 1 97 312 PHE B C 1
ATOM 5551 O O . PHE B 1 312 ? 16.125 -4.375 -17.297 1 97 312 PHE B O 1
ATOM 5558 N N . ILE B 1 313 ? 16.219 -2.723 -18.766 1 96.56 313 ILE B N 1
ATOM 5559 C CA . ILE B 1 313 ? 17.516 -2.256 -18.281 1 96.56 313 ILE B CA 1
ATOM 5560 C C . ILE B 1 313 ? 17.375 -1.736 -16.859 1 96.56 313 ILE B C 1
ATOM 5562 O O . ILE B 1 313 ? 18.203 -2.037 -15.992 1 96.56 313 ILE B O 1
ATOM 5566 N N . LYS B 1 314 ? 16.312 -0.936 -16.609 1 95.44 314 LYS B N 1
ATOM 5567 C CA . LYS B 1 314 ? 16.047 -0.43 -15.258 1 95.44 314 LYS B CA 1
ATOM 5568 C C . LYS B 1 314 ? 15.938 -1.573 -14.258 1 95.44 314 LYS B C 1
ATOM 5570 O O . LYS B 1 314 ? 16.547 -1.531 -13.188 1 95.44 314 LYS B O 1
ATOM 5575 N N . TRP B 1 315 ? 15.117 -2.568 -14.602 1 97.38 315 TRP B N 1
ATOM 5576 C CA . TRP B 1 315 ? 14.953 -3.75 -13.758 1 97.38 315 TRP B CA 1
ATOM 5577 C C . TRP B 1 315 ? 16.281 -4.473 -13.57 1 97.38 315 TRP B C 1
ATOM 5579 O O . TRP B 1 315 ? 16.625 -4.879 -12.453 1 97.38 315 TRP B O 1
ATOM 5589 N N . ALA B 1 316 ? 17.062 -4.609 -14.633 1 98.62 316 ALA B N 1
ATOM 5590 C CA . ALA B 1 316 ? 18.344 -5.324 -14.609 1 98.62 316 ALA B CA 1
ATOM 5591 C C . ALA B 1 316 ? 19.328 -4.66 -13.641 1 98.62 316 ALA B C 1
ATOM 5593 O O . ALA B 1 316 ? 20 -5.344 -12.875 1 98.62 316 ALA B O 1
ATOM 5594 N N . THR B 1 317 ? 19.344 -3.395 -13.656 1 97.56 317 THR B N 1
ATOM 5595 C CA . THR B 1 317 ? 20.328 -2.67 -12.867 1 97.56 317 THR B CA 1
ATOM 5596 C C . THR B 1 317 ? 19.844 -2.461 -11.438 1 97.56 317 THR B C 1
ATOM 5598 O O . THR B 1 317 ? 20.562 -2.723 -10.484 1 97.56 317 THR B O 1
ATOM 5601 N N . ARG B 1 318 ? 18.594 -2.086 -11.234 1 96.75 318 ARG B N 1
ATOM 5602 C CA . ARG B 1 318 ? 18.094 -1.675 -9.93 1 96.75 318 ARG B CA 1
ATOM 5603 C C . ARG B 1 318 ? 17.719 -2.885 -9.086 1 96.75 318 ARG B C 1
ATOM 5605 O O . ARG B 1 318 ? 17.766 -2.832 -7.852 1 96.75 318 ARG B O 1
ATOM 5612 N N . VAL B 1 319 ? 17.297 -3.973 -9.719 1 98.31 319 VAL B N 1
ATOM 5613 C CA . VAL B 1 319 ? 16.766 -5.109 -8.977 1 98.31 319 VAL B CA 1
ATOM 5614 C C . VAL B 1 319 ? 17.766 -6.266 -9.016 1 98.31 319 VAL B C 1
ATOM 5616 O O . VAL B 1 319 ? 18.094 -6.844 -7.98 1 98.31 319 VAL B O 1
ATOM 5619 N N . MET B 1 320 ? 18.297 -6.531 -10.227 1 98.62 320 MET B N 1
ATOM 5620 C CA . MET B 1 320 ? 19.141 -7.719 -10.367 1 98.62 320 MET B CA 1
ATOM 5621 C C . MET B 1 320 ? 20.609 -7.371 -10.141 1 98.62 320 MET B C 1
ATOM 5623 O O . MET B 1 320 ? 21.469 -8.258 -10.117 1 98.62 320 MET B O 1
ATOM 5627 N N . GLY B 1 321 ? 20.906 -6.098 -10.023 1 97.12 321 GLY B N 1
ATOM 5628 C CA . GLY B 1 321 ? 22.25 -5.664 -9.664 1 97.12 321 GLY B CA 1
ATOM 5629 C C . GLY B 1 321 ? 23.25 -5.816 -10.789 1 97.12 321 GLY B C 1
ATOM 5630 O O . GLY B 1 321 ? 24.453 -5.996 -10.547 1 97.12 321 GLY B O 1
ATOM 5631 N N . VAL B 1 322 ? 22.781 -5.812 -12.039 1 98.12 322 VAL B N 1
ATOM 5632 C CA . VAL B 1 322 ? 23.672 -5.934 -13.18 1 98.12 322 VAL B CA 1
ATOM 5633 C C . VAL B 1 322 ? 24.25 -4.562 -13.531 1 98.12 322 VAL B C 1
ATOM 5635 O O . VAL B 1 322 ? 23.5 -3.578 -13.617 1 98.12 322 VAL B O 1
ATOM 5638 N N . SER B 1 323 ? 25.547 -4.508 -13.703 1 97.25 323 SER B N 1
ATOM 5639 C CA . SER B 1 323 ? 26.172 -3.264 -14.156 1 97.25 323 SER B CA 1
ATOM 5640 C C . SER B 1 323 ? 25.781 -2.955 -15.602 1 97.25 323 SER B C 1
ATOM 5642 O O . SER B 1 323 ? 25.797 -3.846 -16.453 1 97.25 323 SER B O 1
ATOM 5644 N N . MET B 1 324 ? 25.531 -1.738 -15.82 1 96.81 324 MET B N 1
ATOM 5645 C CA . MET B 1 324 ? 25.125 -1.312 -17.156 1 96.81 324 MET B CA 1
ATOM 5646 C C . MET B 1 324 ? 26.281 -1.446 -18.141 1 96.81 324 MET B C 1
ATOM 5648 O O . MET B 1 324 ? 27.391 -0.978 -17.875 1 96.81 324 MET B O 1
ATOM 5652 N N . ASP B 1 325 ? 26.062 -2.17 -19.156 1 97.12 325 ASP B N 1
ATOM 5653 C CA . ASP B 1 325 ? 26.969 -2.17 -20.297 1 97.12 325 ASP B CA 1
ATOM 5654 C C . ASP B 1 325 ? 26.531 -1.153 -21.344 1 97.12 325 ASP B C 1
ATOM 5656 O O . ASP B 1 325 ? 25.656 -1.441 -22.172 1 97.12 325 ASP B O 1
ATOM 5660 N N . TYR B 1 326 ? 27.141 -0.062 -21.406 1 95.44 326 TYR B N 1
ATOM 5661 C CA . TYR B 1 326 ? 26.734 1.043 -22.266 1 95.44 326 TYR B CA 1
ATOM 5662 C C . TYR B 1 326 ? 26.984 0.718 -23.734 1 95.44 326 TYR B C 1
ATOM 5664 O O . TYR B 1 326 ? 26.328 1.274 -24.609 1 95.44 326 TYR B O 1
ATOM 5672 N N . GLY B 1 327 ? 27.984 -0.111 -23.953 1 95.75 327 GLY B N 1
ATOM 5673 C CA . GLY B 1 327 ? 28.297 -0.497 -25.328 1 95.75 327 GLY B CA 1
ATOM 5674 C C . GLY B 1 327 ? 27.375 -1.581 -25.859 1 95.75 327 GLY B C 1
ATOM 5675 O O . GLY B 1 327 ? 27.234 -1.73 -27.062 1 95.75 327 GLY B O 1
ATOM 5676 N N . ASP B 1 328 ? 26.797 -2.373 -24.969 1 96.94 328 ASP B N 1
ATOM 5677 C CA . ASP B 1 328 ? 25.891 -3.455 -25.328 1 96.94 328 ASP B CA 1
ATOM 5678 C C . ASP B 1 328 ? 24.766 -3.596 -24.312 1 96.94 328 ASP B C 1
ATOM 5680 O O . ASP B 1 328 ? 24.734 -4.555 -23.531 1 96.94 328 ASP B O 1
ATOM 5684 N N . PRO B 1 329 ? 23.781 -2.768 -24.359 1 96.75 329 PRO B N 1
ATOM 5685 C CA . PRO B 1 329 ? 22.688 -2.775 -23.391 1 96.75 329 PRO B CA 1
ATOM 5686 C C . PRO B 1 329 ? 21.938 -4.109 -23.344 1 96.75 329 PRO B C 1
ATOM 5688 O O . PRO B 1 329 ? 21.438 -4.5 -22.281 1 96.75 329 PRO B O 1
ATOM 5691 N N . GLU B 1 330 ? 21.875 -4.766 -24.438 1 97.56 330 GLU B N 1
ATOM 5692 C CA . GLU B 1 330 ? 21.203 -6.059 -24.5 1 97.56 330 GLU B CA 1
ATOM 5693 C C . GLU B 1 330 ? 21.859 -7.062 -23.562 1 97.56 330 GLU B C 1
ATOM 5695 O O . GLU B 1 330 ? 21.188 -7.883 -22.938 1 97.56 330 GLU B O 1
ATOM 5700 N N . ARG B 1 331 ? 23.109 -7.051 -23.516 1 98.06 331 ARG B N 1
ATOM 5701 C CA . ARG B 1 331 ? 23.859 -7.945 -22.625 1 98.06 331 ARG B CA 1
ATOM 5702 C C . ARG B 1 331 ? 23.438 -7.742 -21.172 1 98.06 331 ARG B C 1
ATOM 5704 O O . ARG B 1 331 ? 23.359 -8.703 -20.406 1 98.06 331 ARG B O 1
ATOM 5711 N N . THR B 1 332 ? 23.234 -6.457 -20.781 1 98.38 332 THR B N 1
ATOM 5712 C CA . THR B 1 332 ? 22.781 -6.129 -19.438 1 98.38 332 THR B CA 1
ATOM 5713 C C . THR B 1 332 ? 21.453 -6.82 -19.125 1 98.38 332 THR B C 1
ATOM 5715 O O . THR B 1 332 ? 21.297 -7.418 -18.062 1 98.38 332 THR B O 1
ATOM 5718 N N . VAL B 1 333 ? 20.531 -6.789 -20.031 1 98.69 333 VAL B N 1
ATOM 5719 C CA . VAL B 1 333 ? 19.188 -7.348 -19.844 1 98.69 333 VAL B CA 1
ATOM 5720 C C . VAL B 1 333 ? 19.266 -8.867 -19.797 1 98.69 333 VAL B C 1
ATOM 5722 O O . VAL B 1 333 ? 18.688 -9.5 -18.922 1 98.69 333 VAL B O 1
ATOM 5725 N N . LEU B 1 334 ? 19.984 -9.508 -20.719 1 98.69 334 LEU B N 1
ATOM 5726 C CA . LEU B 1 334 ? 20.078 -10.961 -20.797 1 98.69 334 LEU B CA 1
ATOM 5727 C C . LEU B 1 334 ? 20.781 -11.539 -19.562 1 98.69 334 LEU B C 1
ATOM 5729 O O . LEU B 1 334 ? 20.406 -12.594 -19.062 1 98.69 334 LEU B O 1
ATOM 5733 N N . GLU B 1 335 ? 21.781 -10.836 -19.109 1 98.75 335 GLU B N 1
ATOM 5734 C CA . GLU B 1 335 ? 22.438 -11.258 -17.875 1 98.75 335 GLU B CA 1
ATOM 5735 C C . GLU B 1 335 ? 21.469 -11.211 -16.688 1 98.75 335 GLU B C 1
ATOM 5737 O O . GLU B 1 335 ? 21.484 -12.086 -15.828 1 98.75 335 GLU B O 1
ATOM 5742 N N . ALA B 1 336 ? 20.672 -10.164 -16.641 1 98.88 336 ALA B N 1
ATOM 5743 C CA . ALA B 1 336 ? 19.672 -10.047 -15.57 1 98.88 336 ALA B CA 1
ATOM 5744 C C . ALA B 1 336 ? 18.688 -11.203 -15.609 1 98.88 336 ALA B C 1
ATOM 5746 O O . ALA B 1 336 ? 18.312 -11.75 -14.57 1 98.88 336 ALA B O 1
ATOM 5747 N N . ILE B 1 337 ? 18.219 -11.602 -16.781 1 98.81 337 ILE B N 1
ATOM 5748 C CA . ILE B 1 337 ? 17.281 -12.719 -16.938 1 98.81 337 ILE B CA 1
ATOM 5749 C C . ILE B 1 337 ? 17.969 -14.008 -16.484 1 98.81 337 ILE B C 1
ATOM 5751 O O . ILE B 1 337 ? 17.344 -14.82 -15.781 1 98.81 337 ILE B O 1
ATOM 5755 N N . ASP B 1 338 ? 19.219 -14.172 -16.812 1 98.56 338 ASP B N 1
ATOM 5756 C CA . ASP B 1 338 ? 19.984 -15.328 -16.375 1 98.56 338 ASP B CA 1
ATOM 5757 C C . ASP B 1 338 ? 20.094 -15.367 -14.844 1 98.56 338 ASP B C 1
ATOM 5759 O O . ASP B 1 338 ? 19.953 -16.422 -14.234 1 98.56 338 ASP B O 1
ATOM 5763 N N . ARG B 1 339 ? 20.344 -14.227 -14.258 1 98.81 339 ARG B N 1
ATOM 5764 C CA . ARG B 1 339 ? 20.438 -14.148 -12.805 1 98.81 339 ARG B CA 1
ATOM 5765 C C . ARG B 1 339 ? 19.109 -14.484 -12.148 1 98.81 339 ARG B C 1
ATOM 5767 O O . ARG B 1 339 ? 19.062 -15.078 -11.07 1 98.81 339 ARG B O 1
ATOM 5774 N N . LEU B 1 340 ? 18.047 -14.062 -12.781 1 98.88 340 LEU B N 1
ATOM 5775 C CA . LEU B 1 340 ? 16.719 -14.414 -12.266 1 98.88 340 LEU B CA 1
ATOM 5776 C C . LEU B 1 340 ? 16.531 -15.93 -12.266 1 98.88 340 LEU B C 1
ATOM 5778 O O . LEU B 1 340 ? 16.062 -16.5 -11.281 1 98.88 340 LEU B O 1
ATOM 5782 N N . GLU B 1 341 ? 16.844 -16.594 -13.383 1 98.62 341 GLU B N 1
ATOM 5783 C CA . GLU B 1 341 ? 16.734 -18.047 -13.477 1 98.62 341 GLU B CA 1
ATOM 5784 C C . GLU B 1 341 ? 17.609 -18.734 -12.43 1 98.62 341 GLU B C 1
ATOM 5786 O O . GLU B 1 341 ? 17.188 -19.703 -11.805 1 98.62 341 GLU B O 1
ATOM 5791 N N . LEU B 1 342 ? 18.797 -18.203 -12.258 1 98.69 342 LEU B N 1
ATOM 5792 C CA . LEU B 1 342 ? 19.703 -18.766 -11.258 1 98.69 342 LEU B CA 1
ATOM 5793 C C . LEU B 1 342 ? 19.141 -18.594 -9.852 1 98.69 342 LEU B C 1
ATOM 5795 O O . LEU B 1 342 ? 19.312 -19.469 -9 1 98.69 342 LEU B O 1
ATOM 5799 N N . PHE B 1 343 ? 18.578 -17.484 -9.57 1 98.81 343 PHE B N 1
ATOM 5800 C CA . PHE B 1 343 ? 17.938 -17.281 -8.281 1 98.81 343 PHE B CA 1
ATOM 5801 C C . PHE B 1 343 ? 16.828 -18.297 -8.062 1 98.81 343 PHE B C 1
ATOM 5803 O O . PHE B 1 343 ? 16.75 -18.922 -6.992 1 98.81 343 PHE B O 1
ATOM 5810 N N . PHE B 1 344 ? 15.906 -18.531 -9.094 1 98.81 344 PHE B N 1
ATOM 5811 C CA . PHE B 1 344 ? 14.852 -19.516 -8.984 1 98.81 344 PHE B CA 1
ATOM 5812 C C . PHE B 1 344 ? 15.438 -20.906 -8.742 1 98.81 344 PHE B C 1
ATOM 5814 O O . PHE B 1 344 ? 14.953 -21.656 -7.887 1 98.81 344 PHE B O 1
ATOM 5821 N N . LEU B 1 345 ? 16.5 -21.219 -9.43 1 98.5 345 LEU B N 1
ATOM 5822 C CA . LEU B 1 345 ? 17.188 -22.5 -9.25 1 98.5 345 LEU B CA 1
ATOM 5823 C C . LEU B 1 345 ? 17.734 -22.625 -7.832 1 98.5 345 LEU B C 1
ATOM 5825 O O . LEU B 1 345 ? 17.672 -23.703 -7.234 1 98.5 345 LEU B O 1
ATOM 5829 N N . SER B 1 346 ? 18.234 -21.531 -7.375 1 98.5 346 SER B N 1
ATOM 5830 C CA . SER B 1 346 ? 18.797 -21.531 -6.031 1 98.5 346 SER B CA 1
ATOM 5831 C C . SER B 1 346 ? 17.719 -21.781 -4.98 1 98.5 346 SER B C 1
ATOM 5833 O O . SER B 1 346 ? 18.016 -22.234 -3.873 1 98.5 346 SER B O 1
ATOM 5835 N N . LEU B 1 347 ? 16.469 -21.547 -5.293 1 98.44 347 LEU B N 1
ATOM 5836 C CA . LEU B 1 347 ? 15.359 -21.812 -4.395 1 98.44 347 LEU B CA 1
ATOM 5837 C C . LEU B 1 347 ? 14.898 -23.266 -4.523 1 98.44 347 LEU B C 1
ATOM 5839 O O . LEU B 1 347 ? 14.008 -23.703 -3.793 1 98.44 347 LEU B O 1
ATOM 5843 N N . GLY B 1 348 ? 15.422 -23.938 -5.457 1 97.75 348 GLY B N 1
ATOM 5844 C CA . GLY B 1 348 ? 15.062 -25.328 -5.664 1 97.75 348 GLY B CA 1
ATOM 5845 C C . GLY B 1 348 ? 13.953 -25.516 -6.68 1 97.75 348 GLY B C 1
ATOM 5846 O O . GLY B 1 348 ? 13.289 -26.562 -6.703 1 97.75 348 GLY B O 1
ATOM 5847 N N . VAL B 1 349 ? 13.68 -24.547 -7.5 1 98.06 349 VAL B N 1
ATOM 5848 C CA . VAL B 1 349 ? 12.609 -24.625 -8.484 1 98.06 349 VAL B CA 1
ATOM 5849 C C . VAL B 1 349 ? 13.203 -24.672 -9.891 1 98.06 349 VAL B C 1
ATOM 5851 O O . VAL B 1 349 ? 14.039 -23.828 -10.242 1 98.06 349 VAL B O 1
ATOM 5854 N N . PRO B 1 350 ? 12.797 -25.625 -10.719 1 97.19 350 PRO B N 1
ATOM 5855 C CA . PRO B 1 350 ? 13.352 -25.734 -12.07 1 97.19 350 PRO B CA 1
ATOM 5856 C C . PRO B 1 350 ? 12.992 -24.531 -12.953 1 97.19 350 PRO B C 1
ATOM 5858 O O . PRO B 1 350 ? 11.945 -23.906 -12.75 1 97.19 350 PRO B O 1
ATOM 5861 N N . THR B 1 351 ? 13.836 -24.234 -13.961 1 97.25 351 THR B N 1
ATOM 5862 C CA . THR B 1 351 ? 13.594 -23.109 -14.859 1 97.25 351 THR B CA 1
ATOM 5863 C C . THR B 1 351 ? 13.469 -23.594 -16.297 1 97.25 351 THR B C 1
ATOM 5865 O O . THR B 1 351 ? 13.555 -22.797 -17.234 1 97.25 351 THR B O 1
ATOM 5868 N N . LYS B 1 352 ? 13.305 -24.906 -16.469 1 97.31 352 LYS B N 1
ATOM 5869 C CA . LYS B 1 352 ? 12.992 -25.531 -17.75 1 97.31 352 LYS B CA 1
ATOM 5870 C C . LYS B 1 352 ? 11.781 -26.453 -17.625 1 97.31 352 LYS B C 1
ATOM 5872 O O . LYS B 1 352 ? 11.633 -27.156 -16.641 1 97.31 352 LYS B O 1
ATOM 5877 N N . LEU B 1 353 ? 10.977 -26.438 -18.672 1 96.75 353 LEU B N 1
ATOM 5878 C CA . LEU B 1 353 ? 9.727 -27.188 -18.656 1 96.75 353 LEU B CA 1
ATOM 5879 C C . LEU B 1 353 ? 9.984 -28.688 -18.469 1 96.75 353 LEU B C 1
ATOM 5881 O O . LEU B 1 353 ? 9.258 -29.359 -17.75 1 96.75 353 LEU B O 1
ATOM 5885 N N . ARG B 1 354 ? 11.055 -29.188 -19.062 1 93.88 354 ARG B N 1
ATOM 5886 C CA . ARG B 1 354 ? 11.359 -30.609 -19.016 1 93.88 354 ARG B CA 1
ATOM 5887 C C . ARG B 1 354 ? 11.664 -31.062 -17.594 1 93.88 354 ARG B C 1
ATOM 5889 O O . ARG B 1 354 ? 11.539 -32.25 -17.266 1 93.88 354 ARG B O 1
ATOM 5896 N N . ASP B 1 355 ? 12 -30.109 -16.719 1 95.69 355 ASP B N 1
ATOM 5897 C CA . ASP B 1 355 ? 12.414 -30.438 -15.359 1 95.69 355 ASP B CA 1
ATOM 5898 C C . ASP B 1 355 ? 11.289 -30.172 -14.367 1 95.69 355 ASP B C 1
ATOM 5900 O O . ASP B 1 355 ? 11.43 -30.438 -13.172 1 95.69 355 ASP B O 1
ATOM 5904 N N . VAL B 1 356 ? 10.164 -29.641 -14.797 1 95.31 356 VAL B N 1
ATOM 5905 C CA . VAL B 1 356 ? 9.047 -29.312 -13.906 1 95.31 356 VAL B CA 1
ATOM 5906 C C . VAL B 1 356 ? 8.266 -30.594 -13.586 1 95.31 356 VAL B C 1
ATOM 5908 O O . VAL B 1 356 ? 7.801 -31.281 -14.484 1 95.31 356 VAL B O 1
ATOM 5911 N N . PRO B 1 357 ? 8.141 -30.859 -12.32 1 90.88 357 PRO B N 1
ATOM 5912 C CA . PRO B 1 357 ? 7.344 -32.031 -11.953 1 90.88 357 PRO B CA 1
ATOM 5913 C C . PRO B 1 357 ? 5.918 -31.953 -12.492 1 90.88 357 PRO B C 1
ATOM 5915 O O . PRO B 1 357 ? 5.25 -30.922 -12.359 1 90.88 357 PRO B O 1
ATOM 5918 N N . GLY B 1 358 ? 5.5 -33.062 -13.211 1 90.88 358 GLY B N 1
ATOM 5919 C CA . GLY B 1 358 ? 4.133 -33.125 -13.695 1 90.88 358 GLY B CA 1
ATOM 5920 C C . GLY B 1 358 ? 4.016 -32.875 -15.188 1 90.88 358 GLY B C 1
ATOM 5921 O O . GLY B 1 358 ? 2.994 -33.219 -15.797 1 90.88 358 GLY B O 1
ATOM 5922 N N . VAL B 1 359 ? 5.039 -32.281 -15.719 1 92.81 359 VAL B N 1
ATOM 5923 C CA . VAL B 1 359 ? 5.004 -32.031 -17.156 1 92.81 359 VAL B CA 1
ATOM 5924 C C . VAL B 1 359 ? 5.469 -33.25 -17.922 1 92.81 359 VAL B C 1
ATOM 5926 O O . VAL B 1 359 ? 6.633 -33.656 -17.812 1 92.81 359 VAL B O 1
ATOM 5929 N N . GLU B 1 360 ? 4.516 -33.844 -18.641 1 90.06 360 GLU B N 1
ATOM 5930 C CA . GLU B 1 360 ? 4.793 -35.031 -19.438 1 90.06 360 GLU B CA 1
ATOM 5931 C C . GLU B 1 360 ? 4.352 -34.844 -20.891 1 90.06 360 GLU B C 1
ATOM 5933 O O . GLU B 1 360 ? 3.441 -34.062 -21.172 1 90.06 360 GLU B O 1
ATOM 5938 N N . ASP B 1 361 ? 5.035 -35.469 -21.828 1 89.25 361 ASP B N 1
ATOM 5939 C CA . ASP B 1 361 ? 4.633 -35.562 -23.219 1 89.25 361 ASP B CA 1
ATOM 5940 C C . ASP B 1 361 ? 4.43 -34.219 -23.859 1 89.25 361 ASP B C 1
ATOM 5942 O O . ASP B 1 361 ? 3.482 -34 -24.609 1 89.25 361 ASP B O 1
ATOM 5946 N N . LEU B 1 362 ? 5.156 -33.25 -23.391 1 92.25 362 LEU B N 1
ATOM 5947 C CA . LEU B 1 362 ? 5.039 -31.906 -23.969 1 92.25 362 LEU B CA 1
ATOM 5948 C C . LEU B 1 362 ? 5.695 -31.844 -25.344 1 92.25 362 LEU B C 1
ATOM 5950 O O . LEU B 1 362 ? 6.922 -31.953 -25.453 1 92.25 362 LEU B O 1
ATOM 5954 N N . ASP B 1 363 ? 4.941 -31.891 -26.375 1 94 363 ASP B N 1
ATOM 5955 C CA . ASP B 1 363 ? 5.422 -31.734 -27.734 1 94 363 ASP B CA 1
ATOM 5956 C C . ASP B 1 363 ? 4.762 -30.531 -28.406 1 94 363 ASP B C 1
ATOM 5958 O O . ASP B 1 363 ? 4.082 -29.734 -27.75 1 94 363 ASP B O 1
ATOM 5962 N N . GLU B 1 364 ? 5.031 -30.344 -29.625 1 95.12 364 GLU B N 1
ATOM 5963 C CA . GLU B 1 364 ? 4.582 -29.141 -30.328 1 95.12 364 GLU B CA 1
ATOM 5964 C C . GLU B 1 364 ? 3.062 -29.109 -30.438 1 95.12 364 GLU B C 1
ATOM 5966 O O . GLU B 1 364 ? 2.457 -28.031 -30.406 1 95.12 364 GLU B O 1
ATOM 5971 N N . GLU B 1 365 ? 2.49 -30.25 -30.578 1 95.94 365 GLU B N 1
ATOM 5972 C CA . GLU B 1 365 ? 1.036 -30.312 -30.688 1 95.94 365 GLU B CA 1
ATOM 5973 C C . GLU B 1 365 ? 0.37 -29.844 -29.391 1 95.94 365 GLU B C 1
ATOM 5975 O O . GLU B 1 365 ? -0.616 -29.109 -29.438 1 95.94 365 GLU B O 1
ATOM 5980 N N . VAL B 1 366 ? 0.921 -30.328 -28.297 1 96.06 366 VAL B N 1
ATOM 5981 C CA . VAL B 1 366 ? 0.401 -29.922 -26.984 1 96.06 366 VAL B CA 1
ATOM 5982 C C . VAL B 1 366 ? 0.619 -28.422 -26.781 1 96.06 366 VAL B C 1
ATOM 5984 O O . VAL B 1 366 ? -0.268 -27.719 -26.297 1 96.06 366 VAL B O 1
ATOM 5987 N N . MET B 1 367 ? 1.808 -27.922 -27.172 1 96.69 367 MET B N 1
ATOM 5988 C CA . MET B 1 367 ? 2.1 -26.5 -27.078 1 96.69 367 MET B CA 1
ATOM 5989 C C . MET B 1 367 ? 1.093 -25.688 -27.875 1 96.69 367 MET B C 1
ATOM 5991 O O . MET B 1 367 ? 0.602 -24.656 -27.391 1 96.69 367 MET B O 1
ATOM 5995 N N . GLU B 1 368 ? 0.8 -26.109 -29.062 1 96.75 368 GLU B N 1
ATOM 5996 C CA . GLU B 1 368 ? -0.143 -25.406 -29.922 1 96.75 368 GLU B CA 1
ATOM 5997 C C . GLU B 1 368 ? -1.548 -25.422 -29.328 1 96.75 368 GLU B C 1
ATOM 5999 O O . GLU B 1 368 ? -2.26 -24.422 -29.391 1 96.75 368 GLU B O 1
ATOM 6004 N N . ARG B 1 369 ? -1.913 -26.547 -28.844 1 95.56 369 ARG B N 1
ATOM 6005 C CA . ARG B 1 369 ? -3.223 -26.656 -28.219 1 95.56 369 ARG B CA 1
ATOM 6006 C C . ARG B 1 369 ? -3.348 -25.688 -27.047 1 95.56 369 ARG B C 1
ATOM 6008 O O . ARG B 1 369 ? -4.344 -24.969 -26.922 1 95.56 369 ARG B O 1
ATOM 6015 N N . MET B 1 370 ? -2.328 -25.688 -26.219 1 95.69 370 MET B N 1
ATOM 6016 C CA . MET B 1 370 ? -2.328 -24.766 -25.078 1 95.69 370 MET B CA 1
ATOM 6017 C C . MET B 1 370 ? -2.357 -23.312 -25.547 1 95.69 370 MET B C 1
ATOM 6019 O O . MET B 1 370 ? -3.117 -22.5 -25.031 1 95.69 370 MET B O 1
ATOM 6023 N N . ALA B 1 371 ? -1.568 -23.016 -26.516 1 96.75 371 ALA B N 1
ATOM 6024 C CA . ALA B 1 371 ? -1.472 -21.656 -27.031 1 96.75 371 ALA B CA 1
ATOM 6025 C C . ALA B 1 371 ? -2.82 -21.172 -27.562 1 96.75 371 ALA B C 1
ATOM 6027 O O . ALA B 1 371 ? -3.189 -20.016 -27.375 1 96.75 371 ALA B O 1
ATOM 6028 N N . LYS B 1 372 ? -3.547 -22.016 -28.188 1 94.62 372 LYS B N 1
ATOM 6029 C CA . LYS B 1 372 ? -4.832 -21.672 -28.781 1 94.62 372 LYS B CA 1
ATOM 6030 C C . LYS B 1 372 ? -5.898 -21.469 -27.719 1 94.62 372 LYS B C 1
ATOM 6032 O O . LYS B 1 372 ? -6.898 -20.781 -27.953 1 94.62 372 LYS B O 1
ATOM 6037 N N . ARG B 1 373 ? -5.648 -22.016 -26.609 1 91.44 373 ARG B N 1
ATOM 6038 C CA . ARG B 1 373 ? -6.648 -21.984 -25.531 1 91.44 373 ARG B CA 1
ATOM 6039 C C . ARG B 1 373 ? -6.473 -20.734 -24.672 1 91.44 373 ARG B C 1
ATOM 6041 O O . ARG B 1 373 ? -7.359 -20.391 -23.891 1 91.44 373 ARG B O 1
ATOM 6048 N N . VAL B 1 374 ? -5.352 -20.062 -24.797 1 91.69 374 VAL B N 1
ATOM 6049 C CA . VAL B 1 374 ? -5.062 -18.906 -23.938 1 91.69 374 VAL B CA 1
ATOM 6050 C C . VAL B 1 374 ? -6.168 -17.875 -24.094 1 91.69 374 VAL B C 1
ATOM 6052 O O . VAL B 1 374 ? -6.637 -17.609 -25.203 1 91.69 374 VAL B O 1
ATOM 6055 N N . ARG B 1 375 ? -6.555 -17.344 -22.969 1 84.5 375 ARG B N 1
ATOM 6056 C CA . ARG B 1 375 ? -7.609 -16.328 -22.984 1 84.5 375 ARG B CA 1
ATOM 6057 C C . ARG B 1 375 ? -7.145 -15.055 -23.672 1 84.5 375 ARG B C 1
ATOM 6059 O O . ARG B 1 375 ? -6.254 -14.359 -23.172 1 84.5 375 ARG B O 1
ATOM 6066 N N . VAL B 1 376 ? -7.824 -14.711 -24.734 1 85.12 376 VAL B N 1
ATOM 6067 C CA . VAL B 1 376 ? -7.473 -13.555 -25.547 1 85.12 376 VAL B CA 1
ATOM 6068 C C . VAL B 1 376 ? -8.023 -12.281 -24.891 1 85.12 376 VAL B C 1
ATOM 6070 O O . VAL B 1 376 ? -9.133 -12.289 -24.359 1 85.12 376 VAL B O 1
ATOM 6073 N N . VAL B 1 377 ? -7.246 -11.203 -24.984 1 85.94 377 VAL B N 1
ATOM 6074 C CA . VAL B 1 377 ? -7.68 -9.984 -24.312 1 85.94 377 VAL B CA 1
ATOM 6075 C C . VAL B 1 377 ? -7.762 -8.836 -25.328 1 85.94 377 VAL B C 1
ATOM 6077 O O . VAL B 1 377 ? -8.273 -7.762 -25.016 1 85.94 377 VAL B O 1
ATOM 6080 N N . HIS B 1 378 ? -7.227 -9.078 -26.5 1 90.94 378 HIS B N 1
ATOM 6081 C CA . HIS B 1 378 ? -7.277 -8.055 -27.531 1 90.94 378 HIS B CA 1
ATOM 6082 C C . HIS B 1 378 ? -8.219 -8.461 -28.672 1 90.94 378 HIS B C 1
ATOM 6084 O O . HIS B 1 378 ? -8.445 -9.648 -28.906 1 90.94 378 HIS B O 1
ATOM 6090 N N . GLU B 1 379 ? -8.68 -7.453 -29.406 1 88.06 379 GLU B N 1
ATOM 6091 C CA . GLU B 1 379 ? -9.602 -7.68 -30.516 1 88.06 379 GLU B CA 1
ATOM 6092 C C . GLU B 1 379 ? -8.953 -8.516 -31.609 1 88.06 379 GLU B C 1
ATOM 6094 O O . GLU B 1 379 ? -9.625 -9.289 -32.312 1 88.06 379 GLU B O 1
ATOM 6099 N N . ASP B 1 380 ? -7.703 -8.484 -31.734 1 91 380 ASP B N 1
ATOM 6100 C CA . ASP B 1 380 ? -7.02 -9.203 -32.812 1 91 380 ASP B CA 1
ATOM 6101 C C . ASP B 1 380 ? -6.668 -10.625 -32.375 1 91 380 ASP B C 1
ATOM 6103 O O . ASP B 1 380 ? -5.961 -11.336 -33.094 1 91 380 ASP B O 1
ATOM 6107 N N . GLY B 1 381 ? -7.125 -10.969 -31.172 1 89.94 381 GLY B N 1
ATOM 6108 C CA . GLY B 1 381 ? -6.945 -12.336 -30.703 1 89.94 381 GLY B CA 1
ATOM 6109 C C . GLY B 1 381 ? -5.637 -12.547 -29.953 1 89.94 381 GLY B C 1
ATOM 6110 O O . GLY B 1 381 ? -5.309 -13.672 -29.578 1 89.94 381 GLY B O 1
ATOM 6111 N N . SER B 1 382 ? -4.941 -11.562 -29.719 1 94.5 382 SER B N 1
ATOM 6112 C CA . SER B 1 382 ? -3.641 -11.672 -29.062 1 94.5 382 SER B CA 1
ATOM 6113 C C . SER B 1 382 ? -3.75 -11.383 -27.578 1 94.5 382 SER B C 1
ATOM 6115 O O . SER B 1 382 ? -4.824 -11.031 -27.078 1 94.5 382 SER B O 1
ATOM 6117 N N . ILE B 1 383 ? -2.641 -11.641 -26.859 1 95.25 383 ILE B N 1
ATOM 6118 C CA . ILE B 1 383 ? -2.498 -11.289 -25.453 1 95.25 383 ILE B CA 1
ATOM 6119 C C . ILE B 1 383 ? -1.241 -10.445 -25.25 1 95.25 383 ILE B C 1
ATOM 6121 O O . ILE B 1 383 ? -0.477 -10.227 -26.188 1 95.25 383 ILE B O 1
ATOM 6125 N N . GLY B 1 384 ? -1.068 -9.969 -24 1 95.44 384 GLY B N 1
ATOM 6126 C CA . GLY B 1 384 ? 0.126 -9.219 -23.656 1 95.44 384 GLY B CA 1
ATOM 6127 C C . GLY B 1 384 ? 0.057 -7.758 -24.062 1 95.44 384 GLY B C 1
ATOM 6128 O O . GLY B 1 384 ? -0.673 -7.402 -25 1 95.44 384 GLY B O 1
ATOM 6129 N N . TRP B 1 385 ? 0.831 -6.91 -23.406 1 95.62 385 TRP B N 1
ATOM 6130 C CA . TRP B 1 385 ? 0.801 -5.473 -23.672 1 95.62 385 TRP B CA 1
ATOM 6131 C C . TRP B 1 385 ? 2.191 -4.957 -24.016 1 95.62 385 TRP B C 1
ATOM 6133 O O . TRP B 1 385 ? 2.334 -4.039 -24.828 1 95.62 385 TRP B O 1
ATOM 6143 N N . VAL B 1 386 ? 3.27 -5.52 -23.406 1 96.5 386 VAL B N 1
ATOM 6144 C CA . VAL B 1 386 ? 4.625 -5.156 -23.812 1 96.5 386 VAL B CA 1
ATOM 6145 C C . VAL B 1 386 ? 4.832 -5.48 -25.281 1 96.5 386 VAL B C 1
ATOM 6147 O O . VAL B 1 386 ? 5.367 -4.66 -26.031 1 96.5 386 VAL B O 1
ATOM 6150 N N . ARG B 1 387 ? 4.391 -6.633 -25.594 1 96.25 387 ARG B N 1
ATOM 6151 C CA . ARG B 1 387 ? 4.277 -7.125 -26.969 1 96.25 387 ARG B CA 1
ATOM 6152 C C . ARG B 1 387 ? 2.99 -7.918 -27.156 1 96.25 387 ARG B C 1
ATOM 6154 O O . ARG B 1 387 ? 2.619 -8.727 -26.312 1 96.25 387 ARG B O 1
ATOM 6161 N N . ARG B 1 388 ? 2.312 -7.645 -28.25 1 96.81 388 ARG B N 1
ATOM 6162 C CA . ARG B 1 388 ? 1.178 -8.492 -28.609 1 96.81 388 ARG B CA 1
ATOM 6163 C C . ARG B 1 388 ? 1.642 -9.875 -29.031 1 96.81 388 ARG B C 1
ATOM 6165 O O . ARG B 1 388 ? 2.561 -10.008 -29.844 1 96.81 388 ARG B O 1
ATOM 6172 N N . LEU B 1 389 ? 1.054 -10.852 -28.422 1 98 389 LEU B N 1
ATOM 6173 C CA . LEU B 1 389 ? 1.486 -12.227 -28.656 1 98 389 LEU B CA 1
ATOM 6174 C C . LEU B 1 389 ? 0.359 -13.062 -29.266 1 98 389 LEU B C 1
ATOM 6176 O O . LEU B 1 389 ? -0.7 -13.219 -28.641 1 98 389 LEU B O 1
ATOM 6180 N N . ASN B 1 390 ? 0.583 -13.555 -30.406 1 97 390 ASN B N 1
ATOM 6181 C CA . ASN B 1 390 ? -0.355 -14.5 -31.016 1 97 390 ASN B CA 1
ATOM 6182 C C . ASN B 1 390 ? 0.022 -15.945 -30.703 1 97 390 ASN B C 1
ATOM 6184 O O . ASN B 1 390 ? 0.932 -16.188 -29.906 1 97 390 ASN B O 1
ATOM 6188 N N . THR B 1 391 ? -0.743 -16.875 -31.297 1 96.88 391 THR B N 1
ATOM 6189 C CA . THR B 1 391 ? -0.568 -18.297 -31.016 1 96.88 391 THR B CA 1
ATOM 6190 C C . THR B 1 391 ? 0.855 -18.75 -31.344 1 96.88 391 THR B C 1
ATOM 6192 O O . THR B 1 391 ? 1.475 -19.484 -30.562 1 96.88 391 THR B O 1
ATOM 6195 N N . GLU B 1 392 ? 1.369 -18.312 -32.438 1 97.5 392 GLU B N 1
ATOM 6196 C CA . GLU B 1 392 ? 2.721 -18.688 -32.844 1 97.5 392 GLU B CA 1
ATOM 6197 C C . GLU B 1 392 ? 3.762 -18.156 -31.859 1 97.5 392 GLU B C 1
ATOM 6199 O O . GLU B 1 392 ? 4.738 -18.844 -31.562 1 97.5 392 GLU B O 1
ATOM 6204 N N . ASP B 1 393 ? 3.518 -16.938 -31.422 1 98.38 393 ASP B N 1
ATOM 6205 C CA . ASP B 1 393 ? 4.418 -16.344 -30.438 1 98.38 393 ASP B CA 1
ATOM 6206 C C . ASP B 1 393 ? 4.438 -17.156 -29.156 1 98.38 393 ASP B C 1
ATOM 6208 O O . ASP B 1 393 ? 5.496 -17.359 -28.562 1 98.38 393 ASP B O 1
ATOM 6212 N N . ILE B 1 394 ? 3.258 -17.609 -28.703 1 98.38 394 ILE B N 1
ATOM 6213 C CA . ILE B 1 394 ? 3.123 -18.359 -27.469 1 98.38 394 ILE B CA 1
ATOM 6214 C C . ILE B 1 394 ? 3.838 -19.703 -27.594 1 98.38 394 ILE B C 1
ATOM 6216 O O . ILE B 1 394 ? 4.516 -20.141 -26.656 1 98.38 394 ILE B O 1
ATOM 6220 N N . VAL B 1 395 ? 3.721 -20.312 -28.75 1 98.31 395 VAL B N 1
ATOM 6221 C CA . VAL B 1 395 ? 4.414 -21.578 -29 1 98.31 395 VAL B CA 1
ATOM 6222 C C . VAL B 1 395 ? 5.922 -21.359 -28.906 1 98.31 395 VAL B C 1
ATOM 6224 O O . VAL B 1 395 ? 6.637 -22.172 -28.328 1 98.31 395 VAL B O 1
ATOM 6227 N N . GLU B 1 396 ? 6.391 -20.266 -29.469 1 98.38 396 GLU B N 1
ATOM 6228 C CA . GLU B 1 396 ? 7.816 -19.969 -29.406 1 98.38 396 GLU B CA 1
ATOM 6229 C C . GLU B 1 396 ? 8.266 -19.75 -27.969 1 98.38 396 GLU B C 1
ATOM 6231 O O . GLU B 1 396 ? 9.391 -20.109 -27.609 1 98.38 396 GLU B O 1
ATOM 6236 N N . ILE B 1 397 ? 7.438 -19.141 -27.172 1 98.56 397 ILE B N 1
ATOM 6237 C CA . ILE B 1 397 ? 7.762 -18.938 -25.75 1 98.56 397 ILE B CA 1
ATOM 6238 C C . ILE B 1 397 ? 7.859 -20.281 -25.047 1 98.56 397 ILE B C 1
ATOM 6240 O O . ILE B 1 397 ? 8.773 -20.5 -24.25 1 98.56 397 ILE B O 1
ATOM 6244 N N . PHE B 1 398 ? 6.926 -21.25 -25.375 1 98 398 PHE B N 1
ATOM 6245 C CA . PHE B 1 398 ? 7.016 -22.594 -24.828 1 98 398 PHE B CA 1
ATOM 6246 C C . PHE B 1 398 ? 8.328 -23.266 -25.234 1 98 398 PHE B C 1
ATOM 6248 O O . PHE B 1 398 ? 8.969 -23.922 -24.422 1 98 398 PHE B O 1
ATOM 6255 N N . LYS B 1 399 ? 8.75 -23.047 -26.453 1 97.81 399 LYS B N 1
ATOM 6256 C CA . LYS B 1 399 ? 9.992 -23.625 -26.938 1 97.81 399 LYS B CA 1
ATOM 6257 C C . LYS B 1 399 ? 11.203 -23.047 -26.219 1 97.81 399 LYS B C 1
ATOM 6259 O O . LYS B 1 399 ? 12.133 -23.766 -25.859 1 97.81 399 LYS B O 1
ATOM 6264 N N . LEU B 1 400 ? 11.117 -21.75 -25.953 1 97.19 400 LEU B N 1
ATOM 6265 C CA . LEU B 1 400 ? 12.188 -21.078 -25.234 1 97.19 400 LEU B CA 1
ATOM 6266 C C . LEU B 1 400 ? 12.281 -21.594 -23.797 1 97.19 400 LEU B C 1
ATOM 6268 O O . LEU B 1 400 ? 13.344 -21.547 -23.188 1 97.19 400 LEU B O 1
ATOM 6272 N N . ALA B 1 401 ? 11.195 -22.094 -23.297 1 97.06 401 ALA B N 1
ATOM 6273 C CA . ALA B 1 401 ? 11.102 -22.547 -21.906 1 97.06 401 ALA B CA 1
ATOM 6274 C C . ALA B 1 401 ? 11.555 -24 -21.781 1 97.06 401 ALA B C 1
ATOM 6276 O O . ALA B 1 401 ? 11.656 -24.531 -20.672 1 97.06 401 ALA B O 1
ATOM 6277 N N . MET B 1 402 ? 11.82 -24.734 -22.922 1 94.81 402 MET B N 1
ATOM 6278 C CA . MET B 1 402 ? 12.172 -26.141 -22.922 1 94.81 402 MET B CA 1
ATOM 6279 C C . MET B 1 402 ? 13.609 -26.359 -22.453 1 94.81 402 MET B C 1
ATOM 6281 O O . MET B 1 402 ? 13.938 -27.406 -21.891 1 94.81 402 MET B O 1
#

Solvent-accessible surface area (backbone atoms only — not comparable to full-atom values): 39583 Å² total; per-residue (Å²): 81,49,65,39,72,50,60,40,66,32,34,35,34,35,23,86,72,34,67,76,49,48,47,60,53,41,46,74,73,67,33,51,25,31,34,42,32,22,36,71,46,66,58,45,72,72,40,52,51,57,51,52,51,53,52,29,42,72,67,70,36,45,78,44,82,46,69,64,48,44,77,71,14,46,48,68,59,27,53,54,47,29,53,52,33,63,75,70,59,48,55,21,38,33,18,43,29,33,45,34,26,40,20,37,46,41,50,20,22,37,28,58,79,42,90,69,62,58,65,36,44,44,39,60,58,97,82,38,61,66,41,76,84,88,56,47,50,51,33,33,30,40,46,42,48,51,18,68,12,41,54,40,7,30,54,33,54,42,18,42,68,95,72,46,40,55,37,55,35,77,40,74,76,50,36,21,56,26,25,28,38,26,39,74,58,41,38,76,55,53,62,58,57,50,38,23,12,45,45,33,25,44,47,50,26,46,24,31,61,56,31,59,71,85,83,35,52,63,36,32,45,32,46,29,47,21,48,44,53,33,41,56,56,30,49,60,46,38,76,76,38,56,68,41,57,43,43,39,40,31,47,40,52,43,10,30,47,35,34,32,52,64,29,42,55,31,58,61,57,25,47,41,47,57,43,54,32,38,34,51,32,24,73,27,63,72,30,51,67,22,50,42,41,49,14,37,40,55,20,42,46,73,72,43,42,83,67,44,46,68,60,41,42,49,47,11,37,76,69,62,64,35,70,82,34,88,90,45,55,64,58,26,33,53,49,25,49,50,48,50,44,49,52,44,44,72,50,67,39,48,54,28,48,76,64,35,71,62,60,67,89,79,45,70,68,54,40,46,54,36,32,68,63,40,78,55,77,42,95,86,56,21,32,40,53,50,48,77,34,43,50,69,51,45,35,51,32,53,59,64,15,82,79,49,66,41,73,49,62,42,65,33,33,36,35,35,23,87,70,33,67,76,47,48,48,59,53,41,45,74,75,67,34,51,27,31,36,43,33,22,35,71,45,67,58,45,71,73,41,53,52,58,50,52,52,51,52,30,44,72,66,70,35,45,79,42,80,46,69,63,47,44,77,72,14,44,47,68,59,28,53,54,46,29,52,50,33,64,75,70,59,48,54,22,38,33,19,43,31,34,45,35,26,40,18,37,45,42,50,22,22,37,28,58,78,42,90,69,62,60,66,37,45,44,38,59,58,97,83,38,62,65,40,74,83,87,56,47,51,53,33,34,31,40,45,40,50,51,20,67,12,40,55,39,9,32,54,33,53,42,17,43,69,94,72,45,40,56,36,54,34,76,39,74,75,48,36,21,55,27,25,26,38,27,38,73,60,42,37,77,54,53,64,58,59,51,37,23,13,46,45,33,25,44,48,49,26,45,22,31,61,55,31,60,70,85,84,37,50,63,36,32,48,32,46,29,47,21,48,47,52,34,41,56,55,30,50,61,47,38,75,75,38,55,67,43,58,44,44,40,40,32,46,40,53,41,11,30,48,35,34,32,51,63,28,40,53,29,56,60,59,24,48,39,46,57,45,54,32,40,34,50,32,24,74,27,60,72,30,51,68,22,48,42,41,48,15,38,40,54,21,42,46,74,73,44,43,81,68,44,46,68,62,41,42,50,46,12,38,75,71,61,64,35,69,81,34,87,92,44,56,63,57,26,32,54,50,25,49,49,51,50,47,50,52,42,43,72,50,67,38,49,53,28,47,76,65,35,70,62,59,67,88,79,44,70,68,54,40,46,53,36,34,68,63,40,77,54,77,42,95,88,56,21,32,39,51,48,48,76,34,44,50,69,52,45,34,51,31,53,59,64,15,82